Protein 4QN3 (pdb70)

Solvent-accessible surface area: 29370 Å² total; per-residue (Å²): 152,69,14,93,0,105,24,61,10,12,92,1,77,2,5,64,43,76,11,45,4,39,1,0,133,106,0,61,87,84,87,2,6,0,4,30,16,0,0,0,1,1,27,69,177,37,38,61,5,5,1,0,19,15,47,15,14,5,93,58,193,139,8,93,28,9,75,112,72,93,43,84,141,4,0,0,0,3,0,61,48,31,35,24,2,41,101,107,46,15,48,105,27,11,85,2,17,2,0,0,0,2,24,1,6,88,2,31,2,8,0,0,0,56,42,111,66,103,82,0,42,0,13,0,40,25,73,152,180,104,49,34,82,26,143,20,71,39,32,57,35,0,28,4,1,11,0,5,2,2,2,5,86,0,15,4,1,0,5,0,4,0,6,33,50,84,48,128,18,135,9,47,0,6,0,1,60,108,0,96,63,86,67,97,18,68,44,91,55,30,9,91,4,2,13,27,1,0,1,0,0,30,62,30,58,0,2,0,0,0,24,0,15,97,50,4,0,2,3,0,3,0,62,2,65,6,99,46,44,92,9,72,5,58,0,3,2,0,0,4,0,2,0,1,2,9,22,95,58,81,84,117,11,48,26,69,58,19,20,83,51,39,82,53,42,71,1,4,1,2,1,0,2,34,41,76,34,15,1,4,1,1,26,2,38,13,56,169,38,68,8,0,3,10,0,2,29,0,34,58,0,15,101,46,47,85,5,99,69,77,98,122,31,62,2,0,33,73,144,42,72,0,1,16,2,0,0,5,0,57,10,47,57,140,112,32,167,39,5,48,2,5,0,0,0,0,0,22,20,1,53,97,98,12,40,174,83,6,158,12,4,1,4,0,2,0,0,2,19,8,17,88,91,106,54,62,118,35,46,74,34,2,31,12,90,13,94,136,15,96,151,71,13,92,0,104,30,55,8,14,123,0,68,2,5,64,45,76,10,45,4,43,1,0,135,105,0,63,89,81,89,1,6,0,4,32,15,1,0,0,1,1,24,66,178,34,38,58,6,4,1,0,20,15,47,14,14,5,95,57,196,138,8,92,31,9,75,116,74,91,42,83,142,4,0,0,0,2,0,62,49,28,36,26,2,41,102,104,46,17,40,104,31,10,85,2,16,2,0,0,0,4,24,1,7,92,2,30,2,9,0,0,0,53,44,110,61,75,84,0,40,0,13,0,40,25,78,160,172,105,48,34,84,26,142,17,70,38,30,53,31,0,29,4,1,11,0,5,2,2,1,6,91,1,7,5,2,0,5,1,4,0,6,28,49,72,21,124,22,132,8,44,0,4,0,1,60,105,1,91,63,90,76,89,12,67,46,84,56,31,9,102,4,2,10,29,1,0,1,0,0,33,68,30,105,0,2,0,0,0,24,1,14,103,50,3,0,3,3,0,0,0,66,2,58,3,105,53,41,99,6,72,6,55,0,5,2,1,0,15,0,2,1,1,2,9,26,84,62,73,103,116,9,47,25,83,60,18,23,83,54,42,50,51,42,72,0,4,1,2,1,0,2,31,37,76,34,13,1,3,0,1,23,2,41,15,62,156,39,64,9,0,3,11,0,2,30,0,35,57,0,12,104,48,42,98,10,161,59,50,89,128,27,60,1,0,39,69,139,41,71,0,1,16,3,0,0,5,0,57,10,45,57,140,106,31,164,39,6,48,1,5,0,0,0,0,0,20,19,2,53,90,98,12,37,174,78,6,157,13,4,0,5,0,2,0,0,2,18,8,18,92,92,106,56,63,116,32,51,72,33,3,30,12,91,13,92,137,15,98

Sequence (780 aa):
NYLMLNKSLCKVEGWVVVAKDNAIRFGESEQIIVTREPYVSCDPLGCKMYALHQGTTIRNKHSNGTIHDRTAFRGLISTPLGSPPIVSNSDFLCVGWSSTSCHDGIGRMTICVQGNNDNATATVYYDRRLTTTIKTWAGNILRTQESECVCHNGTCVVIMTDGSASSQAYTKVLYFHKGLVIKEEALKGSARHIEECSCYGHNSKVTCVCRDNWQGANRPVIEIDMNAMEHTSQYLCTGVLTDTSRPSDKSIGDCNNPITGSPGAPGVKGFGFLDSGNTWLGRTISPRSRSGFEMLKIPNAGTDPNSRITERQEIVDNNNWSGYSGSFIDYWDESSECYNPCFYVELIRGRPEEAKYVWWTSNSLVALCGSPVPVGSGSFPDGAQIQYFSNYLMLNKSLCKVEGWVVVAKDNAIRFGESEQIIVTREPYVSCDPLGCKMYALHQGTTIRNKHSNGTIHDRTAFRGLISTPLGSPPIVSNSDFLCVGWSSTSCHDGIGRMTICVQGNNDNATATVYYDRRLTTTIKTWAGNILRTQESECVCHNGTCVVIMTDGSASSQAYTKVLYFHKGLVIKEEALKGSARHIEECSCYGHNSKVTCVCRDNWQGANRPVIEIDMNAMEHTSQYLCTGVLTDTSRPSDKSIGDCNNPITGSPGAPGVKGFGFLDSGNTWLGRTISPRSRSGFEMLKIPNAGTDPNSRITERQEIVDNNNWSGYSGSFIDYWDESSECYNPCFYVELIRGRPEEAKYVWWTSNSLVALCGSPVPVGSGSFPDGAQIQYFS

Organism: NCBI:txid352589

CATH classification: 2.120.10.10

InterPro domains:
  IPR001860 Glycoside hydrolase, family 34 [MF_04071] (1-470)
  IPR001860 Glycoside hydrolase, family 34 [PF00064] (71-465)
  IPR036278 Sialidase superfamily [SSF50939] (82-469)

Secondary structure (DSSP, 8-state):
-------PBPP-SEEEEEEE--HHHHTTTS-PEEEEEEEEEEETTEEEEEEEEEEEESSSGGGTTTT-S--TT-EEEEEETTSPP-TTT-EEEEESS-EEEEE-SSSEEEEEEEEETTEEEEEEEETTEEEEEEE-SSSS--B--SS--EEETTEEEEEEEEE-SSS-EEEEEEEEETTEEEEEEE--SS----EEEEEEEETTEEEEEEE--SS-SSPEEEEEETTTTEEEEEE---SS--SSS--PPPSS--SSS------S-------EE--GGG-EEEE-SSSSSSEEEEEEE-TTTTT-TT----EEEEEEEEEEE---EEEE--TT-TTSSSB--EEEEEEEEETTTTTTT-S-EEEEEEEEEEESS------------GGGG-/-------PBPP-SEEEEEEE--HHHHTTTS-PEEEEEEEEEEETTEEEEEEEEEEEESSSGGGTTTT-S--TT-EEEEEETTSPP-GGG-EEEEESSEEEEEE-SS-EEEEEEEEETTEEEEEEEETTEEEEEEE-SSSS--B--SS--EEETTEEEEEEEEE-SSS-EEEEEEEEETTEEEEEEE--SS----EEEEEEEETTEEEEEEE-SSS-SSPEEEEEETTTTEEEEEE---SS--SSS--S--SS--SSS------S-------EE--TTS-EEEE-SSSSSSEEEEEEE-TTTTT-TT----EEEEEEEEEEE---EEEEE-TT-TT-SSBPEEEEEEEEEETTTTTTT-S-EEEEEEEEEEESS------------GGGG-

Structure (mmCIF, N/CA/C/O backbone):
data_4QN3
#
_entry.id   4QN3
#
_cell.length_a   110.524
_cell.length_b   110.524
_cell.length_c   121.418
_cell.angle_alpha   90.00
_cell.angle_beta   90.00
_cell.angle_gamma   90.00
#
_symmetry.space_group_name_H-M   'P 4 21 2'
#
loop_
_entity.id
_entity.type
_entity.pdbx_description
1 polymer Neuraminidase
2 branched beta-D-mannopyranose-(1-4)-2-acetamido-2-deoxy-beta-D-glucopyranose-(1-4)-2-acetamido-2-deoxy-beta-D-glucopyranose
3 branched 2-acetamido-2-deoxy-beta-D-glucopyranose-(1-4)-2-acetamido-2-deoxy-beta-D-glucopyranose
4 non-polymer 'CALCIUM ION'
5 non-polymer 2-acetamido-2-deoxy-beta-D-glucopyranose
6 water water
#
loop_
_atom_site.group_PDB
_atom_site.id
_atom_site.type_symbol
_atom_site.label_atom_id
_atom_site.label_alt_id
_atom_site.label_comp_id
_atom_site.label_asym_id
_atom_site.label_entity_id
_atom_site.label_seq_id
_atom_site.pdbx_PDB_ins_code
_atom_site.Cartn_x
_atom_site.Cartn_y
_atom_site.Cartn_z
_atom_site.occupancy
_atom_site.B_iso_or_equiv
_atom_site.auth_seq_id
_atom_site.auth_comp_id
_atom_site.auth_asym_id
_atom_site.auth_atom_id
_atom_site.pdbx_PDB_model_num
ATOM 1 N N . ASN A 1 1 ? -37.847 -0.576 42.280 1.00 43.12 1 ASN A N 1
ATOM 2 C CA . ASN A 1 1 ? -37.839 -1.649 41.288 1.00 35.20 1 ASN A CA 1
ATOM 3 C C . ASN A 1 1 ? -36.808 -1.442 40.181 1.00 32.35 1 ASN A C 1
ATOM 4 O O . ASN A 1 1 ? -37.021 -1.867 39.044 1.00 29.03 1 ASN A O 1
ATOM 9 N N . TYR A 1 2 ? -35.699 -0.784 40.511 1.00 25.70 2 TYR A N 1
ATOM 10 C CA . TYR A 1 2 ? -34.566 -0.718 39.597 1.00 25.73 2 TYR A CA 1
ATOM 11 C C . TYR A 1 2 ? -34.067 -2.135 39.340 1.00 25.85 2 TYR A C 1
ATOM 12 O O . TYR A 1 2 ? -33.974 -2.949 40.259 1.00 24.20 2 TYR A O 1
ATOM 21 N N . LEU A 1 3 ? -33.769 -2.435 38.083 1.00 25.41 3 LEU A N 1
ATOM 22 C CA . LEU A 1 3 ? -33.211 -3.730 37.727 1.00 21.68 3 LEU A CA 1
ATOM 23 C C . LEU A 1 3 ? -31.831 -3.909 38.350 1.00 22.51 3 LEU A C 1
ATOM 24 O O . LEU A 1 3 ? -30.974 -3.037 38.220 1.00 19.41 3 LEU A O 1
ATOM 29 N N . MET A 1 4 ? -31.633 -5.028 39.044 1.00 20.54 4 MET A N 1
ATOM 30 C CA . MET A 1 4 ? -30.311 -5.401 39.539 1.00 21.08 4 MET A CA 1
ATOM 31 C C . MET A 1 4 ? -29.818 -6.595 38.730 1.00 22.05 4 MET A C 1
ATOM 32 O O . MET A 1 4 ? -30.489 -7.623 38.674 1.00 20.10 4 MET A O 1
ATOM 37 N N . LEU A 1 5 ? -28.661 -6.459 38.090 1.00 20.36 5 LEU A N 1
ATOM 38 C CA . LEU A 1 5 ? -28.068 -7.572 37.347 1.00 22.40 5 LEU A CA 1
ATOM 39 C C . LEU A 1 5 ? -27.488 -8.620 38.289 1.00 24.27 5 LEU A C 1
ATOM 40 O O . LEU A 1 5 ? -26.279 -8.675 38.497 1.00 26.87 5 LEU A O 1
ATOM 45 N N . ASN A 1 6 ? -28.354 -9.459 38.847 1.00 26.84 6 ASN A N 1
ATOM 46 C CA . ASN A 1 6 ? -27.945 -10.408 39.881 1.00 26.03 6 ASN A CA 1
ATOM 47 C C . ASN A 1 6 ? -27.944 -11.861 39.421 1.00 27.06 6 ASN A C 1
ATOM 48 O O . ASN A 1 6 ? -27.909 -12.773 40.248 1.00 24.89 6 ASN A O 1
ATOM 53 N N . LYS A 1 7 ? -27.996 -12.078 38.110 1.00 21.46 7 LYS A N 1
ATOM 54 C CA . LYS A 1 7 ? -28.075 -13.432 37.567 1.00 21.10 7 LYS A CA 1
ATOM 55 C C . LYS A 1 7 ? -26.984 -13.699 36.536 1.00 20.15 7 LYS A C 1
ATOM 56 O O . LYS A 1 7 ? -26.455 -12.772 35.926 1.00 17.28 7 LYS A O 1
ATOM 62 N N . SER A 1 8 ? -26.643 -14.974 36.358 1.00 30.09 8 SER A N 1
ATOM 63 C CA . SER A 1 8 ? -25.718 -15.392 35.303 1.00 29.66 8 SER A CA 1
ATOM 64 C C . SER A 1 8 ? -26.515 -15.820 34.071 1.00 28.76 8 SER A C 1
ATOM 65 O O . SER A 1 8 ? -27.733 -16.001 34.144 1.00 25.83 8 SER A O 1
ATOM 68 N N . LEU A 1 9 ? -25.828 -15.981 32.942 1.00 26.17 9 LEU A N 1
ATOM 69 C CA . LEU A 1 9 ? -26.466 -16.470 31.722 1.00 29.01 9 LEU A CA 1
ATOM 70 C C . LEU A 1 9 ? -26.915 -17.922 31.874 1.00 27.55 9 LEU A C 1
ATOM 71 O O . LEU A 1 9 ? -26.215 -18.731 32.478 1.00 25.91 9 LEU A O 1
ATOM 76 N N . CYS A 1 10 ? -28.077 -18.250 31.318 1.00 25.65 10 CYS A N 1
ATOM 77 C CA . CYS A 1 10 ? -28.515 -19.637 31.250 1.00 28.35 10 CYS A CA 1
ATOM 78 C C . CYS A 1 10 ? -27.575 -20.392 30.325 1.00 30.81 10 CYS A C 1
ATOM 79 O O . CYS A 1 10 ? -26.972 -19.801 29.431 1.00 30.97 10 CYS A O 1
ATOM 82 N N . LYS A 1 11 ? -27.441 -21.695 30.538 1.00 31.16 11 LYS A N 1
ATOM 83 C CA . LYS A 1 11 ? -26.698 -22.527 29.605 1.00 30.45 11 LYS A CA 1
ATOM 84 C C . LYS A 1 11 ? -27.496 -22.641 28.313 1.00 29.09 11 LYS A C 1
ATOM 85 O O . LYS A 1 11 ? -28.721 -22.741 28.347 1.00 28.03 11 LYS A O 1
ATOM 91 N N . VAL A 1 12 ? -26.811 -22.607 27.175 1.00 24.14 12 VAL A N 1
ATOM 92 C CA . VAL A 1 12 ? -27.490 -22.679 25.883 1.00 22.16 12 VAL A CA 1
ATOM 93 C C . VAL A 1 12 ? -26.923 -23.810 25.024 1.00 22.74 12 VAL A C 1
ATOM 94 O O . VAL A 1 12 ? -25.720 -23.863 24.768 1.00 23.50 12 VAL A O 1
ATOM 98 N N . GLU A 1 13 ? -27.796 -24.705 24.575 1.00 28.21 13 GLU A N 1
ATOM 99 C CA . GLU A 1 13 ? -27.390 -25.815 23.721 1.00 35.55 13 GLU A CA 1
ATOM 100 C C . GLU A 1 13 ? -27.895 -25.616 22.297 1.00 31.03 13 GLU A C 1
ATOM 101 O O . GLU A 1 13 ? -27.394 -26.229 21.353 1.00 34.70 13 GLU A O 1
ATOM 107 N N . GLY A 1 14 ? -28.898 -24.756 22.156 1.00 25.04 14 GLY A N 1
ATOM 108 C CA . GLY A 1 14 ? -29.513 -24.496 20.872 1.00 22.60 14 GLY A CA 1
ATOM 109 C C . GLY A 1 14 ? -30.387 -23.264 20.948 1.00 26.69 14 GLY A C 1
ATOM 110 O O . GLY A 1 14 ? -30.537 -22.658 22.012 1.00 22.03 14 GLY A O 1
ATOM 111 N N . TRP A 1 15 ? -30.972 -22.896 19.814 1.00 23.27 15 TRP A N 1
ATOM 112 C CA . TRP A 1 15 ? -31.749 -21.668 19.729 1.00 19.21 15 TRP A CA 1
ATOM 113 C C . TRP A 1 15 ? -33.092 -21.922 19.050 1.00 22.80 15 TRP A C 1
ATOM 114 O O . TRP A 1 15 ? -33.164 -22.644 18.055 1.00 21.25 15 TRP A O 1
ATOM 125 N N . VAL A 1 16 ? -34.154 -21.344 19.607 1.00 18.51 16 VAL A N 1
ATOM 126 C CA . VAL A 1 16 ? -35.483 -21.423 19.011 1.00 20.74 16 VAL A CA 1
ATOM 127 C C . VAL A 1 16 ? -35.997 -20.028 18.654 1.00 22.63 16 VAL A C 1
ATOM 128 O O . VAL A 1 16 ? -35.667 -19.042 19.316 1.00 21.03 16 VAL A O 1
ATOM 132 N N . VAL A 1 17 ? -36.804 -19.954 17.601 1.00 21.40 17 VAL A N 1
ATOM 133 C CA . VAL A 1 17 ? -37.387 -18.691 17.152 1.00 19.94 17 VAL A CA 1
ATOM 134 C C . VAL A 1 17 ? -38.578 -18.308 18.021 1.00 18.48 17 VAL A C 1
ATOM 135 O O . VAL A 1 17 ? -39.503 -19.104 18.210 1.00 19.86 17 VAL A O 1
ATOM 139 N N . VAL A 1 18 ? -38.551 -17.098 18.567 1.00 17.58 18 VAL A N 1
ATOM 140 C CA . VAL A 1 18 ? -39.633 -16.638 19.430 1.00 15.77 18 VAL A CA 1
ATOM 141 C C . VAL A 1 18 ? -40.503 -15.601 18.732 1.00 17.71 18 VAL A C 1
ATOM 142 O O . VAL A 1 18 ? -41.620 -15.319 19.175 1.00 18.53 18 VAL A O 1
ATOM 146 N N . ALA A 1 19 ? -39.991 -15.044 17.637 1.00 16.76 19 ALA A N 1
ATOM 147 C CA . ALA A 1 19 ? -40.706 -14.011 16.886 1.00 19.20 19 ALA A CA 1
ATOM 148 C C . ALA A 1 19 ? -40.160 -13.871 15.471 1.00 18.42 19 ALA A C 1
ATOM 149 O O . ALA A 1 19 ? -38.962 -14.029 15.239 1.00 17.58 19 ALA A O 1
ATOM 151 N N . LYS A 1 20 ? -41.047 -13.561 14.531 1.00 16.50 20 LYS A N 1
ATOM 152 C CA . LYS A 1 20 ? -40.663 -13.350 13.139 1.00 19.65 20 LYS A CA 1
ATOM 153 C C . LYS A 1 20 ? -41.753 -12.515 12.494 1.00 20.17 20 LYS A C 1
ATOM 154 O O . LYS A 1 20 ? -42.892 -12.962 12.374 1.00 20.57 20 LYS A O 1
ATOM 160 N N . ASP A 1 21 ? -41.423 -11.295 12.089 1.00 20.96 21 ASP A N 1
ATOM 161 C CA . ASP A 1 21 ? -42.476 -10.362 11.728 1.00 21.45 21 ASP A CA 1
ATOM 162 C C . ASP A 1 21 ? -42.955 -10.494 10.291 1.00 22.23 21 ASP A C 1
ATOM 163 O O . ASP A 1 21 ? -44.029 -9.995 9.955 1.00 22.10 21 ASP A O 1
ATOM 168 N N . ASN A 1 22 ? -42.170 -11.171 9.454 1.00 18.81 22 ASN A N 1
ATOM 169 C CA . ASN A 1 22 ? -42.532 -11.373 8.052 1.00 19.50 22 ASN A CA 1
ATOM 170 C C . ASN A 1 22 ? -42.910 -10.057 7.378 1.00 20.34 22 ASN A C 1
ATOM 171 O O . ASN A 1 22 ? -43.828 -10.003 6.558 1.00 19.89 22 ASN A O 1
ATOM 176 N N . ALA A 1 23 ? -42.208 -8.995 7.755 1.00 18.13 23 ALA A N 1
ATOM 177 C CA . ALA A 1 23 ? -42.581 -7.635 7.370 1.00 22.22 23 ALA A CA 1
ATOM 178 C C . ALA A 1 23 ? -42.589 -7.381 5.864 1.00 18.54 23 ALA A C 1
ATOM 179 O O . ALA A 1 23 ? -43.454 -6.665 5.361 1.00 18.84 23 ALA A O 1
ATOM 181 N N . ILE A 1 24 ? -41.619 -7.942 5.147 1.00 18.55 24 ILE A N 1
ATOM 182 C CA . ILE A 1 24 ? -41.539 -7.715 3.707 1.00 18.75 24 ILE A CA 1
ATOM 183 C C . ILE A 1 24 ? -42.665 -8.443 2.965 1.00 17.54 24 ILE A C 1
ATOM 184 O O . ILE A 1 24 ? -43.254 -7.902 2.025 1.00 16.88 24 ILE A O 1
ATOM 189 N N . ARG A 1 25 ? -42.961 -9.665 3.398 1.00 16.00 25 ARG A N 1
ATOM 190 C CA . ARG A 1 25 ? -44.069 -10.436 2.833 1.00 18.99 25 ARG A CA 1
ATOM 191 C C . ARG A 1 25 ? -45.390 -9.674 2.985 1.00 18.66 25 ARG A C 1
ATOM 192 O O . ARG A 1 25 ? -46.087 -9.429 1.993 1.00 15.66 25 ARG A O 1
ATOM 200 N N . PHE A 1 26 ? -45.719 -9.289 4.221 1.00 18.93 26 PHE A N 1
ATOM 201 C CA . PHE A 1 26 ? -46.905 -8.477 4.491 1.00 18.13 26 PHE A CA 1
ATOM 202 C C . PHE A 1 26 ? -46.841 -7.170 3.707 1.00 17.18 26 PHE A C 1
ATOM 203 O O . PHE A 1 26 ? -47.859 -6.674 3.217 1.00 17.83 26 PHE A O 1
ATOM 211 N N . GLY A 1 27 ? -45.633 -6.625 3.588 1.00 17.81 27 GLY A N 1
ATOM 212 C CA . GLY A 1 27 ? -45.415 -5.341 2.947 1.00 17.47 27 GLY A CA 1
ATOM 213 C C . GLY A 1 27 ? -45.641 -5.312 1.449 1.00 18.26 27 GLY A C 1
ATOM 214 O O . GLY A 1 27 ? -45.486 -4.266 0.820 1.00 20.03 27 GLY A O 1
ATOM 215 N N . GLU A 1 28 ? -45.998 -6.452 0.863 1.00 21.69 28 GLU A N 1
ATOM 216 C CA . GLU A 1 28 ? -46.3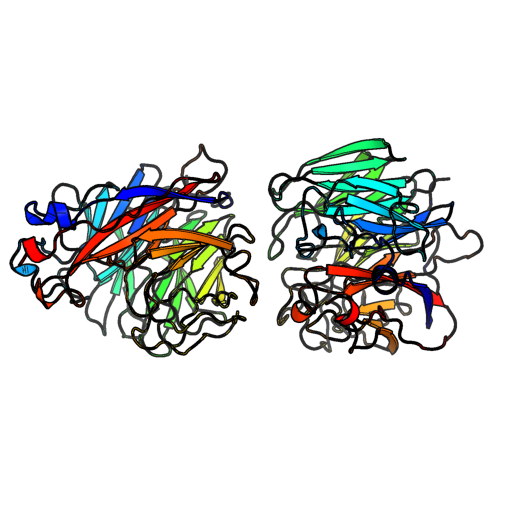15 -6.490 -0.561 1.00 21.29 28 GLU A CA 1
ATOM 217 C C . GLU A 1 28 ? -47.626 -5.744 -0.812 1.00 22.68 28 GLU A C 1
ATOM 218 O O . GLU A 1 28 ? -47.854 -5.233 -1.914 1.00 22.14 28 GLU A O 1
ATOM 224 N N . SER A 1 29 ? -48.477 -5.673 0.214 1.00 18.68 29 SER A N 1
ATOM 225 C CA . SER A 1 29 ? -49.786 -5.028 0.088 1.00 20.54 29 SER A CA 1
ATOM 226 C C . SER A 1 29 ? -50.187 -4.173 1.298 1.00 19.93 29 SER A C 1
ATOM 227 O O . SER A 1 29 ? -50.757 -3.096 1.135 1.00 21.37 29 SER A O 1
ATOM 230 N N . GLU A 1 30 ? -49.914 -4.655 2.505 1.00 21.34 30 GLU A N 1
ATOM 231 C CA . GLU A 1 30 ? -50.237 -3.895 3.709 1.00 23.79 30 GLU A CA 1
ATOM 232 C C . GLU A 1 30 ? -49.228 -2.754 3.877 1.00 25.61 30 GLU A C 1
ATOM 233 O O . GLU A 1 30 ? -48.137 -2.793 3.308 1.00 22.83 30 GLU A O 1
ATOM 239 N N . GLN A 1 31 ? -49.600 -1.726 4.633 1.00 20.86 31 GLN A N 1
ATOM 240 C CA . GLN A 1 31 ? -48.757 -0.543 4.749 1.00 20.95 31 GLN A CA 1
ATOM 241 C C . GLN A 1 31 ? -47.637 -0.701 5.781 1.00 21.25 31 GLN A C 1
ATOM 242 O O . GLN A 1 31 ? -47.625 -0.019 6.805 1.00 19.92 31 GLN A O 1
ATOM 248 N N . ILE A 1 32 ? -46.701 -1.597 5.523 1.00 20.61 32 ILE A N 1
ATOM 249 C CA . ILE A 1 32 ? -45.542 -1.846 6.362 1.00 17.57 32 ILE A CA 1
ATOM 250 C C . ILE A 1 32 ? -44.511 -0.706 6.268 1.00 19.22 32 ILE A C 1
ATOM 251 O O . ILE A 1 32 ? -44.123 -0.331 5.218 1.00 19.32 32 ILE A O 1
ATOM 256 N N . ILE A 1 33 ? -44.102 -0.168 7.390 1.00 19.39 33 ILE A N 1
ATOM 257 C CA . ILE A 1 33 ? -43.132 0.919 7.459 1.00 21.18 33 ILE A CA 1
ATOM 258 C C . ILE A 1 33 ? -41.731 0.457 7.052 1.00 20.31 33 ILE A C 1
ATOM 259 O O . ILE A 1 33 ? -41.253 -0.574 7.528 1.00 18.37 33 ILE A O 1
ATOM 264 N N . VAL A 1 34 ? -41.091 1.207 6.157 1.00 15.95 34 VAL A N 1
ATOM 265 C CA . VAL A 1 34 ? -39.719 0.912 5.742 1.00 16.58 34 VAL A CA 1
ATOM 266 C C . VAL A 1 34 ? -38.763 1.146 6.910 1.00 20.86 34 VAL A C 1
ATOM 267 O O . VAL A 1 34 ? -38.763 2.224 7.506 1.00 18.28 34 VAL A O 1
ATOM 271 N N . THR A 1 35 ? -37.966 0.135 7.246 1.00 17.35 35 THR A N 1
ATOM 272 C CA . THR A 1 35 ? -37.076 0.215 8.398 1.00 21.40 35 THR A CA 1
ATOM 273 C C . THR A 1 35 ? -35.688 -0.309 8.054 1.00 21.21 35 THR A C 1
ATOM 274 O O . THR A 1 35 ? -35.480 -0.901 6.994 1.00 22.14 35 THR A O 1
ATOM 278 N N . ARG A 1 36 ? -34.738 -0.047 8.946 1.00 19.60 36 ARG A N 1
ATOM 279 C CA . ARG A 1 36 ? -33.467 -0.763 8.994 1.00 19.25 36 ARG A CA 1
ATOM 280 C C . ARG A 1 36 ? -32.882 -0.546 10.382 1.00 22.45 36 ARG A C 1
ATOM 281 O O . ARG A 1 36 ? -33.438 0.207 11.184 1.00 21.20 36 ARG A O 1
ATOM 289 N N . GLU A 1 37 ? -31.773 -1.219 10.669 1.00 22.05 37 GLU A N 1
ATOM 290 C CA . GLU A 1 37 ? -31.145 -1.169 11.991 1.00 20.12 37 GLU A CA 1
ATOM 291 C C . GLU A 1 37 ? -32.123 -1.476 13.131 1.00 20.46 37 GLU A C 1
ATOM 292 O O . GLU A 1 37 ? -32.287 -0.665 14.049 1.00 20.55 37 GLU A O 1
ATOM 298 N N . PRO A 1 38 ? -32.771 -2.653 13.085 1.00 18.04 38 PRO A N 1
ATOM 299 C CA . PRO A 1 38 ? -33.743 -3.002 14.118 1.00 14.61 38 PRO A CA 1
ATOM 300 C C . PRO A 1 38 ? -33.079 -3.647 15.316 1.00 17.97 38 PRO A C 1
ATOM 301 O O . PRO A 1 38 ? -31.925 -4.063 15.246 1.00 18.39 38 PRO A O 1
ATOM 305 N N . TYR A 1 39 ? -33.814 -3.718 16.415 1.00 18.76 39 TYR A N 1
ATOM 306 C CA . TYR A 1 39 ? -33.381 -4.475 17.577 1.00 21.19 39 TYR A CA 1
ATOM 307 C C . TYR A 1 39 ? -34.586 -4.808 18.439 1.00 18.00 39 TYR A C 1
ATOM 308 O O . TYR A 1 39 ? -35.724 -4.521 18.065 1.00 19.71 39 TYR A O 1
ATOM 317 N N . VAL A 1 40 ? -34.333 -5.455 19.569 1.00 17.89 40 VAL A N 1
ATOM 318 C CA . VAL A 1 40 ? -35.387 -5.860 20.491 1.00 18.49 40 VAL A CA 1
ATOM 319 C C . VAL A 1 40 ? -34.993 -5.409 21.889 1.00 19.40 40 VAL A C 1
ATOM 320 O O . VAL A 1 40 ? -33.831 -5.529 22.281 1.00 19.30 40 VAL A O 1
ATOM 324 N N . SER A 1 41 ? -35.953 -4.866 22.631 1.00 19.99 41 SER A N 1
ATOM 325 C CA . SER A 1 41 ? -35.716 -4.473 24.014 1.00 21.12 41 SER A CA 1
ATOM 326 C C . SER A 1 41 ? -36.931 -4.812 24.871 1.00 24.60 41 SER A C 1
ATOM 327 O O . SER A 1 41 ? -38.069 -4.601 24.456 1.00 21.53 41 SER A O 1
ATOM 330 N N . CYS A 1 42 ? -36.681 -5.343 26.066 1.00 21.95 42 CYS A N 1
ATOM 331 C CA . CYS A 1 42 ? -37.749 -5.742 26.976 1.00 23.02 42 CYS A CA 1
ATOM 332 C C . CYS A 1 42 ? -37.863 -4.819 28.184 1.00 22.50 42 CYS A C 1
ATOM 333 O O . CYS A 1 42 ? -36.992 -3.988 28.436 1.00 19.24 42 CYS A O 1
ATOM 336 N N . ASP A 1 43 ? -38.945 -4.993 28.937 1.00 26.12 43 ASP A N 1
ATOM 337 C CA . ASP A 1 43 ? -39.153 -4.279 30.191 1.00 26.09 43 ASP A CA 1
ATOM 338 C C . ASP A 1 43 ? -40.171 -5.086 31.016 1.00 26.92 43 ASP A C 1
ATOM 339 O O . ASP A 1 43 ? -40.629 -6.134 30.553 1.00 25.93 43 ASP A O 1
ATOM 344 N N . PRO A 1 44 ? -40.507 -4.640 32.243 1.00 22.96 44 PRO A N 1
ATOM 345 C CA . PRO A 1 44 ? -41.418 -5.468 33.048 1.00 25.30 44 PRO A CA 1
ATOM 346 C C . PRO A 1 44 ? -42.749 -5.852 32.378 1.00 24.98 44 PRO A C 1
ATOM 347 O O . PRO A 1 44 ? -43.360 -6.836 32.784 1.00 29.30 44 PRO A O 1
ATOM 351 N N . LEU A 1 45 ? -43.177 -5.110 31.363 1.00 32.66 45 LEU A N 1
ATOM 352 C CA . LEU A 1 45 ? -44.501 -5.317 30.775 1.00 37.47 45 LEU A CA 1
ATOM 353 C C . LEU A 1 45 ? -44.496 -6.092 29.452 1.00 38.70 45 LEU A C 1
ATOM 354 O O . LEU A 1 45 ? -45.555 -6.347 28.870 1.00 44.05 45 LEU A O 1
ATOM 359 N N . GLY A 1 46 ? -43.313 -6.468 28.978 1.00 29.08 46 GLY A N 1
ATOM 360 C CA . GLY A 1 46 ? -43.213 -7.206 27.730 1.00 25.07 46 GLY A CA 1
ATOM 361 C C . GLY A 1 46 ? -42.006 -6.819 26.903 1.00 25.92 46 GLY A C 1
ATOM 362 O O . GLY A 1 46 ? -41.131 -6.092 27.371 1.00 25.93 46 GLY A O 1
ATOM 363 N N . CYS A 1 47 ? -41.957 -7.315 25.670 1.00 24.36 47 CYS A N 1
ATOM 364 C CA . CYS A 1 47 ? -40.843 -7.042 24.772 1.00 23.06 47 CYS A CA 1
ATOM 365 C C . CYS A 1 47 ? -41.350 -6.377 23.505 1.00 22.74 47 CYS A C 1
ATOM 366 O O . CYS A 1 47 ? -42.456 -6.664 23.051 1.00 23.22 47 CYS A O 1
ATOM 369 N N . LYS A 1 48 ? -40.554 -5.478 22.937 1.00 17.80 48 LYS A N 1
ATOM 370 C CA . LYS A 1 48 ? -40.956 -4.806 21.708 1.00 22.85 48 LYS A CA 1
ATOM 371 C C . LYS A 1 48 ? -39.809 -4.775 20.702 1.00 21.65 48 LYS A C 1
ATOM 372 O O . LYS A 1 48 ? -38.636 -4.775 21.076 1.00 19.28 48 LYS A O 1
ATOM 378 N N . MET A 1 49 ? -40.151 -4.763 19.421 1.00 23.11 49 MET A N 1
ATOM 379 C CA . MET A 1 49 ? -39.150 -4.562 18.388 1.00 20.97 49 MET A CA 1
ATOM 380 C C . MET A 1 49 ? -38.924 -3.069 18.202 1.00 22.65 49 MET A C 1
ATOM 381 O O . MET A 1 49 ? -39.868 -2.286 18.239 1.00 21.58 49 MET A O 1
ATOM 386 N N . TYR A 1 50 ? -37.665 -2.683 18.024 1.00 17.51 50 TYR A N 1
ATOM 387 C CA . TYR A 1 50 ? -37.304 -1.296 17.789 1.00 20.13 50 TYR A CA 1
ATOM 388 C C . TYR A 1 50 ? -36.641 -1.224 16.431 1.00 20.26 50 TYR A C 1
ATOM 389 O O . TYR A 1 50 ? -36.000 -2.185 16.007 1.00 19.83 50 TYR A O 1
ATOM 398 N N . ALA A 1 51 ? -36.813 -0.106 15.733 1.00 20.31 51 ALA A N 1
ATOM 399 C CA . ALA A 1 51 ? -36.210 0.049 14.412 1.00 21.28 51 ALA A CA 1
ATOM 400 C C . ALA A 1 51 ? -36.199 1.502 13.976 1.00 19.71 51 ALA A C 1
ATOM 401 O O . ALA A 1 51 ? -37.020 2.305 14.421 1.00 18.02 51 ALA A O 1
ATOM 403 N N . LEU A 1 52 ? -35.258 1.838 13.102 1.00 15.14 52 LEU A N 1
ATOM 404 C CA . LEU A 1 52 ? -35.213 3.167 12.517 1.00 19.16 52 LEU A CA 1
ATOM 405 C C . LEU A 1 52 ? -36.027 3.181 11.237 1.00 17.77 52 LEU A C 1
ATOM 406 O O . LEU A 1 52 ? -35.665 2.536 10.255 1.00 18.06 52 LEU A O 1
ATOM 411 N N . HIS A 1 53 ? -37.137 3.909 11.260 1.00 21.68 53 HIS A N 1
ATOM 412 C CA . HIS A 1 53 ? -37.991 4.012 10.089 1.00 19.04 53 HIS A CA 1
ATOM 413 C C . HIS A 1 53 ? -37.412 5.003 9.079 1.00 21.88 53 HIS A C 1
ATOM 414 O O . HIS A 1 53 ? -36.482 5.747 9.406 1.00 23.40 53 HIS A O 1
ATOM 421 N N . GLN A 1 54 ? -37.954 5.007 7.859 1.00 17.74 54 GLN A N 1
ATOM 422 C CA . GLN A 1 54 ? -37.466 5.890 6.800 1.00 18.17 54 GLN A CA 1
ATOM 423 C C . GLN A 1 54 ? -38.518 6.921 6.396 1.00 20.53 54 GLN A C 1
ATOM 424 O O . GLN A 1 54 ? -38.393 7.573 5.358 1.00 20.72 54 GLN A O 1
ATOM 430 N N . GLY A 1 55 ? -39.558 7.062 7.214 1.00 21.43 55 GLY A N 1
ATOM 431 C CA . GLY A 1 55 ? -40.596 8.050 6.974 1.00 19.02 55 GLY A CA 1
ATOM 432 C C . GLY A 1 55 ? -41.449 7.722 5.770 1.00 19.54 55 GLY A C 1
ATOM 433 O O . GLY A 1 55 ? -41.922 8.616 5.064 1.00 20.38 55 GLY A O 1
ATOM 434 N N . THR A 1 56 ? -41.653 6.429 5.539 1.00 20.81 56 THR A N 1
ATOM 435 C CA . THR A 1 56 ? -42.432 5.955 4.398 1.00 17.56 56 THR A CA 1
ATOM 436 C C . THR A 1 56 ? -42.750 4.472 4.591 1.00 17.13 56 THR A C 1
ATOM 437 O O . THR A 1 56 ? -42.155 3.808 5.446 1.00 17.59 56 THR A O 1
ATOM 441 N N . THR A 1 57 ? -43.702 3.960 3.817 1.00 16.74 57 THR A N 1
ATOM 442 C CA . THR A 1 57 ? -43.945 2.520 3.753 1.00 18.87 57 THR A CA 1
ATOM 443 C C . THR A 1 57 ? -43.335 1.967 2.457 1.00 15.85 57 THR A C 1
ATOM 444 O O . THR A 1 57 ? -42.815 2.727 1.647 1.00 17.09 57 THR A O 1
ATOM 448 N N . ILE A 1 58 ? -43.374 0.649 2.276 1.00 17.75 58 ILE A N 1
ATOM 449 C CA . ILE A 1 58 ? -42.733 0.008 1.121 1.00 18.30 58 ILE A CA 1
ATOM 450 C C . ILE A 1 58 ? -43.499 0.269 -0.174 1.00 18.51 58 ILE A C 1
ATOM 451 O O . ILE A 1 58 ? -42.917 0.683 -1.177 1.00 19.02 58 ILE A O 1
ATOM 456 N N . ARG A 1 59 ? -44.796 0.049 -0.171 1.00 25.55 59 ARG A N 1
ATOM 457 C CA . ARG A 1 59 ? -45.646 0.334 -1.335 1.00 24.17 59 ARG A CA 1
ATOM 458 C C . ARG A 1 59 ? -46.040 1.782 -1.355 1.00 28.57 59 ARG A C 1
ATOM 459 O O . ARG A 1 59 ? -47.168 2.131 -1.237 1.00 28.99 59 ARG A O 1
ATOM 467 N N . ASN A 1 60 ? -45.040 2.600 -1.518 1.00 22.07 60 ASN A N 1
ATOM 468 C CA . ASN A 1 60 ? -45.163 4.047 -1.418 1.00 21.26 60 ASN A CA 1
ATOM 469 C C . ASN A 1 60 ? -44.039 4.586 -2.284 1.00 19.64 60 ASN A C 1
ATOM 470 O O . ASN A 1 60 ? -42.928 4.061 -2.247 1.00 19.56 60 ASN A O 1
ATOM 475 N N . LYS A 1 61 ? -44.311 5.616 -3.079 1.00 19.46 61 LYS A N 1
ATOM 476 C CA . LYS A 1 61 ? -43.301 6.109 -4.015 1.00 19.63 61 LYS A CA 1
ATOM 477 C C . LYS A 1 61 ? -42.082 6.668 -3.273 1.00 22.09 61 LYS A C 1
ATOM 478 O O . LYS A 1 61 ? -40.994 6.752 -3.844 1.00 18.79 61 LYS A O 1
ATOM 484 N N . HIS A 1 62 ? -42.257 7.027 -1.999 1.00 17.87 62 HIS A N 1
ATOM 485 C CA . HIS A 1 62 ? -41.150 7.551 -1.202 1.00 18.30 62 HIS A CA 1
ATOM 486 C C . HIS A 1 62 ? -40.203 6.449 -0.724 1.00 16.54 62 HIS A C 1
ATOM 487 O O . HIS A 1 62 ? -39.171 6.736 -0.114 1.00 18.39 62 HIS A O 1
ATOM 494 N N . SER A 1 63 ? -40.540 5.189 -0.986 1.00 15.94 63 SER A N 1
ATOM 495 C CA . SER A 1 63 ? -39.625 4.104 -0.641 1.00 17.09 63 SER A CA 1
ATOM 496 C C . SER A 1 63 ? -38.387 4.117 -1.544 1.00 18.25 63 SER A C 1
ATOM 497 O O . SER A 1 63 ? -37.350 3.541 -1.201 1.00 18.95 63 SER A O 1
ATOM 500 N N . ASN A 1 64 ? -38.509 4.783 -2.691 1.00 20.64 64 ASN A N 1
ATOM 501 C CA . ASN A 1 64 ? -37.401 4.974 -3.624 1.00 20.04 64 ASN A CA 1
ATOM 502 C C . ASN A 1 64 ? -36.316 5.837 -2.989 1.00 20.58 64 ASN A C 1
ATOM 503 O O . ASN A 1 64 ? -36.564 6.993 -2.648 1.00 20.41 64 ASN A O 1
ATOM 508 N N . GLY A 1 65 ? -35.123 5.273 -2.817 1.00 22.18 65 GLY A N 1
ATOM 509 C CA . GLY A 1 65 ? -34.018 6.002 -2.215 1.00 22.93 65 GLY A CA 1
ATOM 510 C C . GLY A 1 65 ? -33.742 5.650 -0.760 1.00 26.16 65 GLY A C 1
ATOM 511 O O . GLY A 1 65 ? -32.897 6.270 -0.110 1.00 23.81 65 GLY A O 1
ATOM 512 N N . THR A 1 66 ? -34.439 4.645 -0.239 1.00 22.11 66 THR A N 1
ATOM 513 C CA . THR A 1 66 ? -34.300 4.307 1.174 1.00 22.13 66 THR A CA 1
ATOM 514 C C . THR A 1 66 ? -33.029 3.509 1.489 1.00 25.50 66 THR A C 1
ATOM 515 O O . THR A 1 66 ? -32.848 3.051 2.623 1.00 21.51 66 THR A O 1
ATOM 519 N N . ILE A 1 67 ? -32.136 3.367 0.505 1.00 20.86 67 ILE A N 1
ATOM 520 C CA . ILE A 1 67 ? -30.798 2.838 0.779 1.00 21.22 67 ILE A CA 1
ATOM 521 C C . ILE A 1 67 ? -30.011 3.821 1.634 1.00 22.07 67 ILE A C 1
ATOM 522 O O . ILE A 1 67 ? -29.098 3.434 2.363 1.00 26.65 67 ILE A O 1
ATOM 527 N N . HIS A 1 68 ? -30.393 5.093 1.560 1.00 25.44 68 HIS A N 1
ATOM 528 C CA . HIS A 1 68 ? -29.729 6.141 2.322 1.00 27.73 68 HIS A CA 1
ATOM 529 C C . HIS A 1 68 ? -29.886 5.935 3.825 1.00 25.74 68 HIS A C 1
ATOM 530 O O . HIS A 1 68 ? -30.942 5.522 4.300 1.00 24.03 68 HIS A O 1
ATOM 537 N N . ASP A 1 69 ? -28.820 6.224 4.566 1.00 24.65 69 ASP A N 1
ATOM 538 C CA . ASP A 1 69 ? -28.751 5.889 5.981 1.00 23.87 69 ASP A CA 1
ATOM 539 C C . ASP A 1 69 ? -29.227 7.025 6.875 1.00 21.00 69 ASP A C 1
ATOM 540 O O . ASP A 1 69 ? -29.753 6.786 7.965 1.00 23.13 69 ASP A O 1
ATOM 545 N N . ARG A 1 70 ? -29.031 8.257 6.417 1.00 23.03 70 ARG A N 1
ATOM 546 C CA . ARG A 1 70 ? -29.308 9.432 7.236 1.00 22.97 70 ARG A CA 1
ATOM 547 C C . ARG A 1 70 ? -30.134 10.475 6.485 1.00 27.87 70 ARG A C 1
ATOM 548 O O . ARG A 1 70 ? -29.650 11.111 5.548 1.00 29.74 70 ARG A O 1
ATOM 556 N N . THR A 1 71 ? -31.392 10.628 6.892 1.00 24.10 71 THR A N 1
ATOM 557 C CA . THR A 1 71 ? -32.264 11.669 6.356 1.00 24.55 71 THR A CA 1
ATOM 558 C C . THR A 1 71 ? -33.003 12.327 7.517 1.00 24.95 71 THR A C 1
ATOM 559 O O . THR A 1 71 ? -32.949 11.846 8.652 1.00 21.27 71 THR A O 1
ATOM 563 N N . ALA A 1 72 ? -33.698 13.425 7.238 1.00 23.99 72 ALA A N 1
ATOM 564 C CA . ALA A 1 72 ? -34.457 14.115 8.277 1.00 27.33 72 ALA A CA 1
ATOM 565 C C . ALA A 1 72 ? -35.788 13.417 8.528 1.00 28.22 72 ALA A C 1
ATOM 566 O O . ALA A 1 72 ? -36.560 13.830 9.396 1.00 27.78 72 ALA A O 1
ATOM 568 N N . PHE A 1 73 ? -36.041 12.349 7.774 1.00 23.05 73 PHE A N 1
ATOM 569 C CA . PHE A 1 73 ? -37.331 11.676 7.795 1.00 21.75 73 PHE A CA 1
ATOM 570 C C . PHE A 1 73 ? -37.227 10.318 8.469 1.00 22.20 73 PHE A C 1
ATOM 571 O O . PHE A 1 73 ? -38.131 9.485 8.368 1.00 22.61 73 PHE A O 1
ATOM 579 N N . ARG A 1 74 ? -36.118 10.101 9.167 1.00 18.62 74 ARG A N 1
ATOM 580 C CA . ARG A 1 74 ? -35.937 8.872 9.924 1.00 20.52 74 ARG A CA 1
ATOM 581 C C . ARG A 1 74 ? -36.242 9.119 11.399 1.00 19.95 74 ARG A C 1
ATOM 582 O O . ARG A 1 74 ? -36.263 10.264 11.869 1.00 19.46 74 ARG A O 1
ATOM 590 N N . GLY A 1 75 ? -36.490 8.038 12.124 1.00 17.41 75 GLY A N 1
ATOM 591 C CA . GLY A 1 75 ? -36.804 8.122 13.535 1.00 19.21 75 GLY A CA 1
ATOM 592 C C . GLY A 1 75 ? -36.869 6.722 14.101 1.00 21.85 75 GLY A C 1
ATOM 593 O O . GLY A 1 75 ? -36.743 5.742 13.363 1.00 21.18 75 GLY A O 1
ATOM 594 N N . LEU A 1 76 ? -37.063 6.623 15.410 1.00 16.22 76 LEU A N 1
ATOM 595 C CA . LEU A 1 76 ? -37.163 5.332 16.072 1.00 17.93 76 LEU A CA 1
ATOM 596 C C . LEU A 1 76 ? -38.625 4.975 16.300 1.00 17.79 76 LEU A C 1
ATOM 597 O O . LEU A 1 76 ? -39.394 5.801 16.787 1.00 15.42 76 LEU A O 1
ATOM 602 N N . ILE A 1 77 ? -39.017 3.757 15.927 1.00 16.90 77 ILE A N 1
ATOM 603 C CA . ILE A 1 77 ? -40.334 3.244 16.295 1.00 17.75 77 ILE A CA 1
ATOM 604 C C . ILE A 1 77 ? -40.178 1.987 17.132 1.00 21.64 77 ILE A C 1
ATOM 605 O O . ILE A 1 77 ? -39.200 1.256 16.982 1.00 21.65 77 ILE A O 1
ATOM 610 N N . SER A 1 78 ? -41.120 1.758 18.042 1.00 19.43 78 SER A N 1
ATOM 611 C CA . SER A 1 78 ? -41.227 0.472 18.711 1.00 21.05 78 SER A CA 1
ATOM 612 C C . SER A 1 78 ? -42.579 -0.129 18.359 1.00 17.95 78 SER A C 1
ATOM 613 O O . SER A 1 78 ? -43.572 0.588 18.244 1.00 15.53 78 SER A O 1
ATOM 616 N N . THR A 1 79 ? -42.603 -1.439 18.141 1.00 22.78 79 THR A N 1
ATOM 617 C CA . THR A 1 79 ? -43.836 -2.143 17.819 1.00 25.36 79 THR A CA 1
ATOM 618 C C . THR A 1 79 ? -43.841 -3.453 18.605 1.00 24.03 79 THR A C 1
ATOM 619 O O . THR A 1 79 ? -42.777 -3.946 18.986 1.00 23.44 79 THR A O 1
ATOM 623 N N . PRO A 1 80 ? -45.033 -4.013 18.882 1.00 24.16 80 PRO A N 1
ATOM 624 C CA . PRO A 1 80 ? -45.076 -5.264 19.649 1.00 25.63 80 PRO A CA 1
ATOM 625 C C . PRO A 1 80 ? -44.241 -6.357 18.982 1.00 25.19 80 PRO A C 1
ATOM 626 O O . PRO A 1 80 ? -44.336 -6.547 17.773 1.00 24.21 80 PRO A O 1
ATOM 630 N N . LEU A 1 81 ? -43.420 -7.050 19.765 1.00 20.79 81 LEU A N 1
ATOM 631 C CA . LEU A 1 81 ? -42.529 -8.070 19.221 1.00 20.64 81 LEU A CA 1
ATOM 632 C C . LEU A 1 81 ? -43.307 -9.169 18.502 1.00 19.94 81 LEU A C 1
ATOM 633 O O . LEU A 1 81 ? -44.264 -9.714 19.045 1.00 19.73 81 LEU A O 1
ATOM 638 N N . GLY A 1 82 ? -42.895 -9.484 17.276 1.00 24.70 82 GLY A N 1
ATOM 639 C CA . GLY A 1 82 ? -43.566 -10.503 16.489 1.00 22.30 82 GLY A CA 1
ATOM 640 C C . GLY A 1 82 ? -44.438 -9.910 15.399 1.00 24.27 82 GLY A C 1
ATOM 641 O O . GLY A 1 82 ? -44.697 -10.556 14.383 1.00 21.68 82 GLY A O 1
ATOM 642 N N . SER A 1 83 ? -44.892 -8.677 15.613 1.00 22.22 83 SER A N 1
ATOM 643 C CA . SER A 1 83 ? -45.720 -7.978 14.634 1.00 23.05 83 SER A CA 1
ATOM 644 C C . SER A 1 83 ? -44.855 -7.201 13.654 1.00 22.57 83 SER A C 1
ATOM 645 O O . SER A 1 83 ? -43.815 -6.670 14.035 1.00 21.39 83 SER A O 1
ATOM 648 N N . PRO A 1 84 ? -45.270 -7.141 12.381 1.00 20.97 84 PRO A N 1
ATOM 649 C CA . PRO A 1 84 ? -44.595 -6.220 11.461 1.00 21.54 84 PRO A CA 1
ATOM 650 C C . PRO A 1 84 ? -45.039 -4.795 11.761 1.00 18.39 84 PRO A C 1
ATOM 651 O O . PRO A 1 84 ? -46.148 -4.611 12.263 1.00 19.02 84 PRO A O 1
ATOM 655 N N . PRO A 1 85 ? -44.186 -3.798 11.475 1.00 20.17 85 PRO A N 1
ATOM 656 C CA . PRO A 1 85 ? -44.521 -2.416 11.828 1.00 20.58 85 PRO A CA 1
ATOM 657 C C . PRO A 1 85 ? -45.459 -1.716 10.838 1.00 18.80 85 PRO A C 1
ATOM 658 O O . PRO A 1 85 ? -45.135 -1.588 9.662 1.00 17.69 85 PRO A O 1
ATOM 662 N N . ILE A 1 86 ? -46.611 -1.267 11.331 1.00 16.75 86 ILE A N 1
ATOM 663 C CA . ILE A 1 86 ? -47.481 -0.353 10.591 1.00 20.31 86 ILE A CA 1
ATOM 664 C C . ILE A 1 86 ? -47.750 0.849 11.500 1.00 19.68 86 ILE A C 1
ATOM 665 O O . ILE A 1 86 ? -47.410 0.814 12.680 1.00 16.78 86 ILE A O 1
ATOM 670 N N . VAL A 1 87 ? -48.333 1.915 10.958 1.00 20.70 87 VAL A N 1
ATOM 671 C CA . VAL A 1 87 ? -48.575 3.126 11.749 1.00 19.79 87 VAL A CA 1
ATOM 672 C C . VAL A 1 87 ? -49.439 2.829 12.973 1.00 22.62 87 VAL A C 1
ATOM 673 O O . VAL A 1 87 ? -49.161 3.299 14.087 1.00 23.45 87 VAL A O 1
ATOM 677 N N . SER A 1 88 ? -50.470 2.018 12.764 1.00 19.15 88 SER A N 1
ATOM 678 C CA . SER A 1 88 ? -51.444 1.713 13.812 1.00 21.47 88 SER A CA 1
ATOM 679 C C . SER A 1 88 ? -50.837 1.030 15.050 1.00 25.49 88 SER A C 1
ATOM 680 O O . SER A 1 88 ? -51.276 1.273 16.179 1.00 23.22 88 SER A O 1
ATOM 683 N N . ASN A 1 89 ? -49.828 0.184 14.851 1.00 19.92 89 ASN A N 1
ATOM 684 C CA . ASN A 1 89 ? -49.224 -0.520 15.980 1.00 21.01 89 ASN A CA 1
ATOM 685 C C . ASN A 1 89 ? -47.841 -0.023 16.402 1.00 21.48 89 ASN A C 1
ATOM 686 O O . ASN A 1 89 ? -47.181 -0.659 17.231 1.00 22.87 89 ASN A O 1
ATOM 691 N N . SER A 1 90 ? -47.402 1.099 15.836 1.00 19.71 90 SER A N 1
ATOM 692 C CA . SER A 1 90 ? -46.051 1.590 16.096 1.00 19.15 90 SER A CA 1
ATOM 693 C C . SER A 1 90 ? -46.010 2.892 16.888 1.00 22.33 90 SER A C 1
ATOM 694 O O . SER A 1 90 ? -46.759 3.831 16.623 1.00 24.55 90 SER A O 1
ATOM 697 N N . ASP A 1 91 ? -45.114 2.925 17.865 1.00 20.86 91 ASP A N 1
ATOM 698 C CA . ASP A 1 91 ? -44.896 4.091 18.697 1.00 22.18 91 ASP A CA 1
ATOM 699 C C . ASP A 1 91 ? -43.726 4.867 18.102 1.00 22.16 91 ASP A C 1
ATOM 700 O O . ASP A 1 91 ? -42.639 4.321 17.966 1.00 19.82 91 ASP A O 1
ATOM 705 N N . PHE A 1 92 ? -43.940 6.125 17.732 1.00 20.60 92 PHE A N 1
ATOM 706 C CA . PHE A 1 92 ? -42.858 6.930 17.170 1.00 20.77 92 PHE A CA 1
ATOM 707 C C . PHE A 1 92 ? -42.140 7.661 18.308 1.00 20.35 92 PHE A C 1
ATOM 708 O O . PHE A 1 92 ? -42.662 8.624 18.875 1.00 17.25 92 PHE A O 1
ATOM 716 N N . LEU A 1 93 ? -40.946 7.177 18.645 1.00 17.42 93 LEU A N 1
ATOM 717 C CA . LEU A 1 93 ? -40.302 7.502 19.920 1.00 19.96 93 LEU A CA 1
ATOM 718 C C . LEU A 1 93 ? -39.418 8.743 19.901 1.00 23.55 93 LEU A C 1
ATOM 719 O O . LEU A 1 93 ? -39.379 9.503 20.878 1.00 20.19 93 LEU A O 1
ATOM 724 N N . CYS A 1 94 ? -38.684 8.924 18.808 1.00 20.09 94 CYS A N 1
ATOM 725 C CA . CYS A 1 94 ? -37.802 10.075 18.647 1.00 20.34 94 CYS A CA 1
ATOM 726 C C . CYS A 1 94 ? -37.375 10.194 17.187 1.00 21.97 94 CYS A C 1
ATOM 727 O O . CYS A 1 94 ? -37.656 9.313 16.375 1.00 21.08 94 CYS A O 1
ATOM 730 N N . VAL A 1 95 ? -36.717 11.300 16.858 1.00 19.50 95 VAL A N 1
ATOM 731 C CA . VAL A 1 95 ? -36.324 11.594 15.484 1.00 20.04 95 VAL A CA 1
ATOM 732 C C . VAL A 1 95 ? -34.809 11.491 15.376 1.00 22.02 95 VAL A C 1
ATOM 733 O O . VAL A 1 95 ? -34.090 11.972 16.256 1.00 18.46 95 VAL A O 1
ATOM 737 N N . GLY A 1 96 ? -34.323 10.844 14.316 1.00 18.52 96 GLY A N 1
ATOM 738 C CA . GLY A 1 96 ? -32.898 10.593 14.180 1.00 20.42 96 GLY A CA 1
ATOM 739 C C . GLY A 1 96 ? -32.564 9.352 13.374 1.00 20.00 96 GLY A C 1
ATOM 740 O O . GLY A 1 96 ? -33.460 8.629 12.922 1.00 17.27 96 GLY A O 1
ATOM 741 N N . TRP A 1 97 ? -31.266 9.102 13.206 1.00 20.01 97 TRP A N 1
ATOM 742 C CA . TRP A 1 97 ? -30.784 8.039 12.324 1.00 20.20 97 TRP A CA 1
ATOM 743 C C . TRP A 1 97 ? -29.797 7.087 12.997 1.00 19.41 97 TRP A C 1
ATOM 744 O O . TRP A 1 97 ? -29.075 6.348 12.319 1.00 19.31 97 TRP A O 1
ATOM 755 N N . SER A 1 98 ? -29.778 7.101 14.325 1.00 21.77 98 SER A N 1
ATOM 756 C CA . SER A 1 98 ? -28.980 6.163 15.108 1.00 18.14 98 SER A CA 1
ATOM 757 C C . SER A 1 98 ? -29.569 6.126 16.507 1.00 20.17 98 SER A C 1
ATOM 758 O O . SER A 1 98 ? -29.975 7.162 17.031 1.00 20.26 98 SER A O 1
ATOM 761 N N . SER A 1 99 ? -29.621 4.951 17.125 1.00 18.49 99 SER A N 1
ATOM 762 C CA . SER A 1 99 ? -30.345 4.859 18.388 1.00 21.47 99 SER A CA 1
ATOM 763 C C . SER A 1 99 ? -29.957 3.703 19.293 1.00 19.85 99 SER A C 1
ATOM 764 O O . SER A 1 99 ? -29.299 2.743 18.883 1.00 19.73 99 SER A O 1
ATOM 767 N N . THR A 1 100 ? -30.391 3.819 20.541 1.00 17.16 100 THR A N 1
ATOM 768 C CA . THR A 1 100 ? -30.401 2.707 21.473 1.00 16.75 100 THR A CA 1
ATOM 769 C C . THR A 1 100 ? -31.554 2.959 22.440 1.00 17.41 100 THR A C 1
ATOM 770 O O . THR A 1 100 ? -32.144 4.046 22.447 1.00 16.83 100 THR A O 1
ATOM 774 N N . SER A 1 101 ? -31.889 1.955 23.240 1.00 20.09 101 SER A N 1
ATOM 775 C CA . SER A 1 101 ? -32.958 2.093 24.225 1.00 20.52 101 SER A CA 1
ATOM 776 C C . SER A 1 101 ? -32.847 0.981 25.250 1.00 20.55 101 SER A C 1
ATOM 777 O O . SER A 1 101 ? -32.422 -0.125 24.924 1.00 19.92 101 SER A O 1
ATOM 780 N N . CYS A 1 102 ? -33.213 1.278 26.493 1.00 20.39 102 CYS A N 1
ATOM 781 C CA . CYS A 1 102 ? -33.243 0.260 27.531 1.00 19.45 102 CYS A CA 1
ATOM 782 C C . CYS A 1 102 ? -34.082 0.709 28.715 1.00 21.72 102 CYS A C 1
ATOM 783 O O . CYS A 1 102 ? -34.300 1.901 28.918 1.00 20.50 102 CYS A O 1
ATOM 786 N N . HIS A 1 103 ? -34.547 -0.259 29.496 1.00 19.41 103 HIS A N 1
ATOM 787 C CA . HIS A 1 103 ? -35.394 0.016 30.646 1.00 19.37 103 HIS A CA 1
ATOM 788 C C . HIS A 1 103 ? -34.613 -0.313 31.915 1.00 19.64 103 HIS A C 1
ATOM 789 O O . HIS A 1 103 ? -34.018 -1.384 32.019 1.00 19.58 103 HIS A O 1
ATOM 796 N N . ASP A 1 104 ? -34.603 0.611 32.873 1.00 20.85 104 ASP A N 1
ATOM 797 C CA . ASP A 1 104 ? -33.855 0.410 34.115 1.00 20.52 104 ASP A CA 1
ATOM 798 C C . ASP A 1 104 ? -34.658 -0.328 35.194 1.00 21.81 104 ASP A C 1
ATOM 799 O O . ASP A 1 104 ? -34.184 -0.523 36.319 1.00 21.09 104 ASP A O 1
ATOM 804 N N . GLY A 1 105 ? -35.875 -0.727 34.841 1.00 21.60 105 GLY A N 1
ATOM 805 C CA . GLY A 1 105 ? -36.760 -1.405 35.771 1.00 21.36 105 GLY A CA 1
ATOM 806 C C . GLY A 1 105 ? -37.875 -0.491 36.250 1.00 25.32 105 GLY A C 1
ATOM 807 O O . GLY A 1 105 ? -38.914 -0.958 36.727 1.00 26.57 105 GLY A O 1
ATOM 808 N N . ILE A 1 106 ? -37.656 0.818 36.127 1.00 21.44 106 ILE A N 1
ATOM 809 C CA . ILE A 1 106 ? -38.664 1.807 36.502 1.00 23.19 106 ILE A CA 1
ATOM 810 C C . ILE A 1 106 ? -39.099 2.655 35.308 1.00 20.96 106 ILE A C 1
ATOM 811 O O . ILE A 1 106 ? -40.295 2.824 35.063 1.00 25.68 106 ILE A O 1
ATOM 816 N N . GLY A 1 107 ? -38.131 3.178 34.559 1.00 20.87 107 GLY A N 1
ATOM 817 C CA . GLY A 1 107 ? -38.433 3.959 33.369 1.00 18.85 107 GLY A CA 1
ATOM 818 C C . GLY A 1 107 ? -37.554 3.541 32.205 1.00 20.73 107 GLY A C 1
ATOM 819 O O . GLY A 1 107 ? -36.484 2.968 32.413 1.00 20.26 107 GLY A O 1
ATOM 820 N N . ARG A 1 108 ? -37.999 3.818 30.982 1.00 20.11 108 ARG A N 1
ATOM 821 C CA . ARG A 1 108 ? -37.201 3.508 29.802 1.00 18.98 108 ARG A CA 1
ATOM 822 C C . ARG A 1 108 ? -36.398 4.716 29.345 1.00 19.11 108 ARG A C 1
ATOM 823 O O . ARG A 1 108 ? -36.917 5.829 29.282 1.00 19.22 108 ARG A O 1
ATOM 831 N N . MET A 1 109 ? -35.123 4.491 29.044 1.00 20.53 109 MET A N 1
ATOM 832 C CA . MET A 1 109 ? -34.284 5.519 28.438 1.00 18.68 109 MET A CA 1
ATOM 833 C C . MET A 1 109 ? -34.138 5.245 26.955 1.00 20.69 109 MET A C 1
ATOM 834 O O . MET A 1 109 ? -33.854 4.115 26.560 1.00 19.89 109 MET A O 1
ATOM 839 N N . THR A 1 110 ? -34.345 6.264 26.125 1.00 20.46 110 THR A N 1
ATOM 840 C CA . THR A 1 110 ? -34.132 6.093 24.694 1.00 20.33 110 THR A CA 1
ATOM 841 C C . THR A 1 110 ? -33.308 7.245 24.131 1.00 21.71 110 THR A C 1
ATOM 842 O O . THR A 1 110 ? -33.357 8.370 24.635 1.00 22.17 110 THR A O 1
ATOM 846 N N . ILE A 1 111 ? -32.540 6.950 23.088 1.00 20.68 111 ILE A N 1
ATOM 847 C CA . ILE A 1 111 ? -31.635 7.922 22.487 1.00 19.48 111 ILE A CA 1
ATOM 848 C C . ILE A 1 111 ? -31.752 7.912 20.964 1.00 22.46 111 ILE A C 1
ATOM 849 O O . ILE A 1 111 ? -31.697 6.855 20.349 1.00 20.98 111 ILE A O 1
ATOM 854 N N . CYS A 1 112 ? -31.939 9.085 20.363 1.00 25.04 112 CYS A N 1
ATOM 855 C CA . CYS A 1 112 ? -31.907 9.225 18.905 1.00 23.27 112 CYS A CA 1
ATOM 856 C C . CYS A 1 112 ? -30.841 10.242 18.540 1.00 26.81 112 CYS A C 1
ATOM 857 O O . CYS A 1 112 ? -30.809 11.336 19.110 1.00 25.00 112 CYS A O 1
ATOM 860 N N . VAL A 1 113 ? -29.960 9.893 17.608 1.00 19.75 113 VAL A N 1
ATOM 861 C CA . VAL A 1 113 ? -28.995 10.870 17.116 1.00 19.51 113 VAL A CA 1
ATOM 862 C C . VAL A 1 113 ? -29.503 11.468 15.810 1.00 21.66 113 VAL A C 1
ATOM 863 O O . VAL A 1 113 ? -29.816 10.736 14.869 1.00 20.46 113 VAL A O 1
ATOM 867 N N . GLN A 1 114 ? -29.581 12.795 15.755 1.00 19.36 114 GLN A N 1
ATOM 868 C CA . GLN A 1 114 ? -30.188 13.488 14.623 1.00 19.39 114 GLN A CA 1
ATOM 869 C C . GLN A 1 114 ? -29.279 14.596 14.100 1.00 21.78 114 GLN A C 1
ATOM 870 O O . GLN A 1 114 ? -28.251 14.898 14.702 1.00 22.13 114 GLN A O 1
ATOM 876 N N . GLY A 1 115 ? -29.665 15.199 12.979 1.00 18.81 115 GLY A N 1
ATOM 877 C CA . GLY A 1 115 ? -28.961 16.352 12.445 1.00 19.53 115 GLY A CA 1
ATOM 878 C C . GLY A 1 115 ? -28.012 16.050 11.302 1.00 25.43 115 GLY A C 1
ATOM 879 O O . GLY A 1 115 ? -27.905 14.915 10.847 1.00 22.99 115 GLY A O 1
ATOM 880 N N . ASN A 1 116 ? -27.320 17.085 10.837 1.00 27.75 116 ASN A N 1
ATOM 881 C CA . ASN A 1 116 ? -26.310 16.940 9.793 1.00 29.42 116 ASN A CA 1
ATOM 882 C C . ASN A 1 116 ? -25.100 16.133 10.261 1.00 30.45 116 ASN A C 1
ATOM 883 O O . ASN A 1 116 ? -24.810 16.062 11.458 1.00 29.81 116 ASN A O 1
ATOM 888 N N . ASN A 1 117 ? -24.384 15.541 9.311 1.00 29.88 117 ASN A N 1
ATOM 889 C CA . ASN A 1 117 ? -23.233 14.693 9.629 1.00 29.65 117 ASN A CA 1
ATOM 890 C C . ASN A 1 117 ? -22.121 15.392 10.421 1.00 27.77 117 ASN A C 1
ATOM 891 O O . ASN A 1 117 ? -21.437 14.761 11.231 1.00 28.69 117 ASN A O 1
ATOM 896 N N . ASP A 1 118 ? -21.951 16.692 10.192 1.00 28.58 118 ASP A N 1
ATOM 897 C CA . ASP A 1 118 ? -20.844 17.445 10.777 1.00 31.71 118 ASP A CA 1
ATOM 898 C C . ASP A 1 118 ? -21.252 18.213 12.030 1.00 30.48 118 ASP A C 1
ATOM 899 O O . ASP A 1 118 ? -20.427 18.888 12.651 1.00 34.31 118 ASP A O 1
ATOM 904 N N . ASN A 1 119 ? -22.526 18.105 12.393 1.00 28.02 119 ASN A N 1
ATOM 905 C CA . ASN A 1 119 ? -23.077 18.858 13.511 1.00 28.72 119 ASN A CA 1
ATOM 906 C C . ASN A 1 119 ? -24.294 18.120 14.070 1.00 26.31 119 ASN A C 1
ATOM 907 O O . ASN A 1 119 ? -25.394 18.671 14.156 1.00 25.49 119 ASN A O 1
ATOM 912 N N . ALA A 1 120 ? -24.094 16.860 14.438 1.00 25.40 120 ALA A N 1
ATOM 913 C CA . ALA A 1 120 ? -25.185 16.034 14.929 1.00 25.85 120 ALA A CA 1
ATOM 914 C C . ALA A 1 120 ? -25.349 16.169 16.435 1.00 27.31 120 ALA A C 1
ATOM 915 O O . ALA A 1 120 ? -24.418 16.563 17.140 1.00 26.39 120 ALA A O 1
ATOM 917 N N . THR A 1 121 ? -26.539 15.841 16.927 1.00 26.31 121 THR A N 1
ATOM 918 C CA . THR A 1 121 ? -26.790 15.856 18.364 1.00 29.03 121 THR A CA 1
ATOM 919 C C . THR A 1 121 ? -27.668 14.686 18.797 1.00 26.43 121 THR A C 1
ATOM 920 O O . THR A 1 121 ? -28.672 14.365 18.153 1.00 25.59 121 THR A O 1
ATOM 924 N N . ALA A 1 122 ? -27.264 14.028 19.877 1.00 22.89 122 ALA A N 1
ATOM 925 C CA . ALA A 1 122 ? -28.058 12.951 20.442 1.00 23.14 122 ALA A CA 1
ATOM 926 C C . ALA A 1 122 ? -29.159 13.535 21.309 1.00 24.75 122 ALA A C 1
ATOM 927 O O . ALA A 1 122 ? -28.900 14.391 22.155 1.00 23.74 122 ALA A O 1
ATOM 929 N N . THR A 1 123 ? -30.390 13.089 21.086 1.00 24.70 123 THR A N 1
ATOM 930 C CA . THR A 1 123 ? -31.493 13.475 21.954 1.00 21.46 123 THR A CA 1
ATOM 931 C C . THR A 1 123 ? -31.767 12.318 22.908 1.00 26.58 123 THR A C 1
ATOM 932 O O . THR A 1 123 ? -31.987 11.183 22.476 1.00 23.17 123 THR A O 1
ATOM 936 N N . VAL A 1 124 ? -31.726 12.600 24.207 1.00 19.38 124 VAL A N 1
ATOM 937 C CA . VAL A 1 124 ? -31.905 11.561 25.218 1.00 19.99 124 VAL A CA 1
ATOM 938 C C . VAL A 1 124 ? -33.242 11.732 25.923 1.00 19.80 124 VAL A C 1
ATOM 939 O O . VAL A 1 124 ? -33.591 12.832 26.353 1.00 18.57 124 VAL A O 1
ATOM 943 N N . TYR A 1 125 ? -33.992 10.639 26.023 1.00 18.58 125 TYR A N 1
ATOM 944 C CA . TYR A 1 125 ? -35.302 10.652 26.666 1.00 19.09 125 TYR A CA 1
ATOM 945 C C . TYR A 1 125 ? -35.320 9.712 27.858 1.00 22.20 125 TYR A C 1
ATOM 946 O O . TYR A 1 125 ? -34.645 8.681 27.864 1.00 18.39 125 TYR A O 1
ATOM 955 N N . TYR A 1 126 ? -36.084 10.075 28.877 1.00 18.65 126 TYR A N 1
ATOM 956 C CA . TYR A 1 126 ? -36.367 9.153 29.959 1.00 20.61 126 TYR A CA 1
ATOM 957 C C . TYR A 1 126 ? -37.862 9.210 30.215 1.00 24.70 126 TYR A C 1
ATOM 958 O O . TYR A 1 126 ? -38.430 10.291 30.364 1.00 20.20 126 TYR A O 1
ATOM 967 N N . ASP A 1 127 ? -38.498 8.043 30.221 1.00 29.41 127 ASP A N 1
ATOM 968 C CA . ASP A 1 127 ? -39.944 7.956 30.368 1.00 30.15 127 ASP A CA 1
ATOM 969 C C . ASP A 1 127 ? -40.635 8.874 29.362 1.00 30.52 127 ASP A C 1
ATOM 970 O O . ASP A 1 127 ? -41.589 9.581 29.700 1.00 26.16 127 ASP A O 1
ATOM 975 N N . ARG A 1 128 ? -40.098 8.883 28.142 1.00 25.09 128 ARG A N 1
ATOM 976 C CA . ARG A 1 128 ? -40.679 9.584 26.996 1.00 28.37 128 ARG A CA 1
ATOM 977 C C . ARG A 1 128 ? -40.581 11.112 27.077 1.00 27.76 128 ARG A C 1
ATOM 978 O O . ARG A 1 128 ? -41.119 11.829 26.227 1.00 24.23 128 ARG A O 1
ATOM 986 N N . ARG A 1 129 ? -39.876 11.605 28.091 1.00 23.96 129 ARG A N 1
ATOM 987 C CA . ARG A 1 129 ? -39.622 13.035 28.212 1.00 24.61 129 ARG A CA 1
ATOM 988 C C . ARG A 1 129 ? -38.172 13.331 27.867 1.00 22.19 129 ARG A C 1
ATOM 989 O O . ARG A 1 129 ? -37.271 12.617 28.303 1.00 23.61 129 ARG A O 1
ATOM 997 N N . LEU A 1 130 ? -37.953 14.380 27.081 1.00 25.03 130 LEU A N 1
ATOM 998 C CA . LEU A 1 130 ? -36.601 14.818 26.742 1.00 23.07 130 LEU A CA 1
ATOM 999 C C . LEU A 1 130 ? -35.874 15.284 27.998 1.00 25.42 130 LEU A C 1
ATOM 1000 O O . LEU A 1 130 ? -36.366 16.151 28.719 1.00 29.43 130 LEU A O 1
ATOM 1005 N N . THR A 1 131 ? -34.713 14.697 28.273 1.00 24.02 131 THR A N 1
ATOM 1006 C CA . THR A 1 131 ? -33.997 15.010 29.508 1.00 27.68 131 THR A CA 1
ATOM 1007 C C . THR A 1 131 ? -32.639 15.659 29.256 1.00 24.86 131 THR A C 1
ATOM 1008 O O . THR A 1 131 ? -32.247 16.580 29.973 1.00 27.67 131 THR A O 1
ATOM 1012 N N . THR A 1 132 ? -31.914 15.178 28.249 1.00 24.99 132 THR A N 1
ATOM 1013 C CA . THR A 1 132 ? -30.634 15.794 27.896 1.00 26.85 132 THR A CA 1
ATOM 1014 C C . THR A 1 132 ? -30.299 15.680 26.408 1.00 27.91 132 THR A C 1
ATOM 1015 O O . THR A 1 132 ? -30.888 14.882 25.671 1.00 23.33 132 THR A O 1
ATOM 1019 N N . THR A 1 133 ? -29.357 16.510 25.977 1.00 24.66 133 THR A N 1
ATOM 1020 C CA . THR A 1 133 ? -28.848 16.477 24.614 1.00 24.63 133 THR A CA 1
ATOM 1021 C C . THR A 1 133 ? -27.332 16.379 24.677 1.00 26.47 133 THR A C 1
ATOM 1022 O O . THR A 1 133 ? -26.713 16.867 25.628 1.00 25.42 133 THR A O 1
ATOM 1026 N N . ILE A 1 134 ? -26.734 15.729 23.683 1.00 20.76 134 ILE A N 1
ATOM 1027 C CA . ILE A 1 134 ? -25.283 15.557 23.646 1.00 26.17 134 ILE A CA 1
ATOM 1028 C C . ILE A 1 134 ? -24.761 15.914 22.265 1.00 27.77 134 ILE A C 1
ATOM 1029 O O . ILE A 1 134 ? -25.008 15.200 21.296 1.00 26.07 134 ILE A O 1
ATOM 1034 N N . LYS A 1 135 ? -24.044 17.026 22.174 1.00 29.03 135 LYS A N 1
ATOM 1035 C CA . LYS A 1 135 ? -23.562 17.498 20.886 1.00 30.83 135 LYS A CA 1
ATOM 1036 C C . LYS A 1 135 ? -22.389 16.644 20.411 1.00 28.68 135 LYS A C 1
ATOM 1037 O O . LYS A 1 135 ? -21.663 16.069 21.227 1.00 26.20 135 LYS A O 1
ATOM 1043 N N . THR A 1 136 ? -22.220 16.548 19.095 1.00 25.84 136 THR A N 1
ATOM 1044 C CA . THR A 1 136 ? -21.082 15.840 18.510 1.00 27.05 136 THR A CA 1
ATOM 1045 C C . THR A 1 136 ? -19.766 16.371 19.090 1.00 28.63 136 THR A C 1
ATOM 1046 O O . THR A 1 136 ? -19.616 17.573 19.298 1.00 26.89 136 THR A O 1
ATOM 1050 N N . TRP A 1 137 ? -18.822 15.480 19.377 1.00 27.43 137 TRP A N 1
ATOM 1051 C CA . TRP A 1 137 ? -17.542 15.910 19.936 1.00 26.21 137 TRP A CA 1
ATOM 1052 C C . TRP A 1 137 ? -16.372 15.775 18.953 1.00 27.77 137 TRP A C 1
ATOM 1053 O O . TRP A 1 137 ? -15.273 16.285 19.203 1.00 25.38 137 TRP A O 1
ATOM 1064 N N . ALA A 1 138 ? -16.615 15.108 17.828 1.00 27.37 138 ALA A N 1
ATOM 1065 C CA . ALA A 1 138 ? -15.574 14.901 16.822 1.00 27.31 138 ALA A CA 1
ATOM 1066 C C . ALA A 1 138 ? -15.988 15.442 15.462 1.00 25.76 138 ALA A C 1
ATOM 1067 O O . ALA A 1 138 ? -15.164 15.559 14.559 1.00 28.31 138 ALA A O 1
ATOM 1069 N N . GLY A 1 139 ? -17.269 15.754 15.310 1.00 27.05 139 GLY A N 1
ATOM 1070 C CA . GLY A 1 139 ? -17.751 16.382 14.090 1.00 24.40 139 GLY A CA 1
ATOM 1071 C C . GLY A 1 139 ? -17.941 15.459 12.899 1.00 27.38 139 GLY A C 1
ATOM 1072 O O . GLY A 1 139 ? -17.996 15.926 11.761 1.00 27.42 139 GLY A O 1
ATOM 1073 N N . ASN A 1 140 ? -18.046 14.155 13.142 1.00 28.96 140 ASN A N 1
ATOM 1074 C CA . ASN A 1 140 ? -18.283 13.209 12.051 1.00 28.52 140 ASN A CA 1
ATOM 1075 C C . ASN A 1 140 ? -19.216 12.061 12.445 1.00 28.23 140 ASN A C 1
ATOM 1076 O O . ASN A 1 140 ? -18.771 11.018 12.936 1.00 26.23 140 ASN A O 1
ATOM 1081 N N . ILE A 1 141 ? -20.510 12.277 12.223 1.00 25.81 141 ILE A N 1
ATOM 1082 C CA . ILE A 1 141 ? -21.551 11.271 12.444 1.00 27.15 141 ILE A CA 1
ATOM 1083 C C . ILE A 1 141 ? -21.531 10.665 13.851 1.00 23.77 141 ILE A C 1
ATOM 1084 O O . ILE A 1 141 ? -21.130 9.517 14.035 1.00 23.41 141 ILE A O 1
ATOM 1089 N N . LEU A 1 142 ? -21.946 11.455 14.840 1.00 20.67 142 LEU A N 1
ATOM 1090 C CA . LEU A 1 142 ? -22.145 10.950 16.198 1.00 20.55 142 LEU A CA 1
ATOM 1091 C C . LEU A 1 142 ? -23.120 9.784 16.126 1.00 22.14 142 LEU A C 1
ATOM 1092 O O . LEU A 1 142 ? -24.148 9.884 15.462 1.00 20.43 142 LEU A O 1
ATOM 1097 N N . ARG A 1 143 ? -22.798 8.672 16.780 1.00 20.20 143 ARG A N 1
ATOM 1098 C CA . ARG A 1 143 ? -23.563 7.449 16.562 1.00 22.66 143 ARG A CA 1
ATOM 1099 C C . ARG A 1 143 ? -23.449 6.471 17.726 1.00 22.32 143 ARG A C 1
ATOM 1100 O O . ARG A 1 143 ? -22.512 6.543 18.524 1.00 23.05 143 ARG A O 1
ATOM 1108 N N . THR A 1 144 ? -24.407 5.553 17.819 1.00 22.59 144 THR A N 1
ATOM 1109 C CA . THR A 1 144 ? -24.451 4.627 18.946 1.00 20.11 144 THR A CA 1
ATOM 1110 C C . THR A 1 144 ? -24.801 3.185 18.528 1.00 22.83 144 THR A C 1
ATOM 1111 O O . THR A 1 144 ? -24.574 2.789 17.383 1.00 22.51 144 THR A O 1
ATOM 1115 N N . GLN A 1 145 ? -25.362 2.412 19.453 1.00 18.04 145 GLN A N 1
ATOM 1116 C CA . GLN A 1 145 ? -25.350 0.950 19.355 1.00 18.35 145 GLN A CA 1
ATOM 1117 C C . GLN A 1 145 ? -26.206 0.290 18.267 1.00 20.73 145 GLN A C 1
ATOM 1118 O O . GLN A 1 145 ? -25.791 -0.716 17.684 1.00 20.65 145 GLN A O 1
ATOM 1124 N N . GLU A 1 146 ? -27.379 0.851 17.988 1.00 21.69 146 GLU A N 1
ATOM 1125 C CA . GLU A 1 146 ? -28.387 0.204 17.138 1.00 23.72 146 GLU A CA 1
ATOM 1126 C C . GLU A 1 146 ? -28.883 -1.120 17.726 1.00 23.71 146 GLU A C 1
ATOM 1127 O O . GLU A 1 146 ? -29.373 -1.990 16.997 1.00 22.37 146 GLU A O 1
ATOM 1133 N N . SER A 1 147 ? -28.723 -1.270 19.039 1.00 18.57 147 SER A N 1
ATOM 1134 C CA . SER A 1 147 ? -29.375 -2.333 19.803 1.00 19.28 147 SER A CA 1
ATOM 1135 C C . SER A 1 147 ? -29.529 -1.850 21.242 1.00 23.30 147 SER A C 1
ATOM 1136 O O . SER A 1 147 ? -29.055 -0.767 21.588 1.00 22.78 147 SER A O 1
ATOM 1139 N N . GLU A 1 148 ? -30.204 -2.630 22.079 1.00 20.91 148 GLU A N 1
ATOM 1140 C CA . GLU A 1 148 ? -30.536 -2.148 23.417 1.00 21.40 148 GLU A CA 1
ATOM 1141 C C . GLU A 1 148 ? -29.319 -1.922 24.314 1.00 23.38 148 GLU A C 1
ATOM 1142 O O . GLU A 1 148 ? -28.338 -2.668 24.257 1.00 20.76 148 GLU A O 1
ATOM 1148 N N . CYS A 1 149 ? -29.388 -0.884 25.142 1.00 20.05 149 CYS A N 1
ATOM 1149 C CA . CYS A 1 149 ? -28.380 -0.681 26.173 1.00 19.87 149 CYS A CA 1
ATOM 1150 C C . CYS A 1 149 ? -28.749 -1.528 27.392 1.00 22.39 149 CYS A C 1
ATOM 1151 O O . CYS A 1 149 ? -29.739 -2.263 27.362 1.00 20.79 149 CYS A O 1
ATOM 1154 N N . VAL A 1 150 ? -27.945 -1.465 28.450 1.00 20.03 150 VAL A N 1
ATOM 1155 C CA . VAL A 1 150 ? -28.181 -2.319 29.617 1.00 19.53 150 VAL A CA 1
ATOM 1156 C C . VAL A 1 150 ? -28.079 -1.514 30.916 1.00 21.80 150 VAL A C 1
ATOM 1157 O O . VAL A 1 150 ? -27.217 -0.643 31.046 1.00 18.30 150 VAL A O 1
ATOM 1161 N N . CYS A 1 151 ? -28.968 -1.801 31.865 1.00 20.21 151 CYS A N 1
ATOM 1162 C CA . CYS A 1 151 ? -29.045 -1.039 33.109 1.00 21.99 151 CYS A CA 1
ATOM 1163 C C . CYS A 1 151 ? -28.776 -1.899 34.341 1.00 22.43 151 CYS A C 1
ATOM 1164 O O . CYS A 1 151 ? -29.019 -3.108 34.339 1.00 20.68 151 CYS A O 1
ATOM 1167 N N . HIS A 1 152 ? -28.271 -1.258 35.391 1.00 18.78 152 HIS A N 1
ATOM 1168 C CA . HIS A 1 152 ? -28.027 -1.916 36.673 1.00 22.23 152 HIS A CA 1
ATOM 1169 C C . HIS A 1 152 ? -28.090 -0.884 37.792 1.00 19.15 152 HIS A C 1
ATOM 1170 O O . HIS A 1 152 ? -27.395 0.131 37.736 1.00 17.35 152 HIS A O 1
ATOM 1177 N N . ASN A 1 153 ? -28.930 -1.132 38.793 1.00 20.99 153 ASN A N 1
ATOM 1178 C CA . ASN A 1 153 ? -29.012 -0.261 39.966 1.00 21.84 153 ASN A CA 1
ATOM 1179 C C . ASN A 1 153 ? -29.304 1.195 39.595 1.00 21.72 153 ASN A C 1
ATOM 1180 O O . ASN A 1 153 ? -28.770 2.123 40.197 1.00 23.24 153 ASN A O 1
ATOM 1185 N N . GLY A 1 154 ? -30.138 1.389 38.579 1.00 23.43 154 GLY A N 1
ATOM 1186 C CA . GLY A 1 154 ? -30.498 2.726 38.141 1.00 21.94 154 GLY A CA 1
ATOM 1187 C C . GLY A 1 154 ? -29.566 3.383 37.131 1.00 24.23 154 GLY A C 1
ATOM 1188 O O . GLY A 1 154 ? -29.852 4.477 36.641 1.00 26.80 154 GLY A O 1
ATOM 1189 N N . THR A 1 155 ? -28.448 2.734 36.822 1.00 23.03 155 THR A N 1
ATOM 1190 C CA . THR A 1 155 ? -27.496 3.286 35.862 1.00 24.21 155 THR A CA 1
ATOM 1191 C C . THR A 1 155 ? -27.472 2.473 34.569 1.00 24.53 155 THR A C 1
ATOM 1192 O O . THR A 1 155 ? -27.332 1.252 34.603 1.00 25.91 155 THR A O 1
ATOM 1196 N N . CYS A 1 156 ? -27.616 3.155 33.434 1.00 20.89 156 CYS A N 1
ATOM 1197 C CA . CYS A 1 156 ? -27.611 2.500 32.129 1.00 24.01 156 CYS A CA 1
ATOM 1198 C C . CYS A 1 156 ? -26.368 2.898 31.346 1.00 25.16 156 CYS A C 1
ATOM 1199 O O . CYS A 1 156 ? -26.054 4.083 31.219 1.00 26.15 156 CYS A O 1
ATOM 1202 N N . VAL A 1 157 ? -25.662 1.909 30.816 1.00 23.06 157 VAL A N 1
ATOM 1203 C CA . VAL A 1 157 ? -24.438 2.182 30.082 1.00 22.49 157 VAL A CA 1
ATOM 1204 C C . VAL A 1 157 ? -24.690 2.187 28.571 1.00 23.33 157 VAL A C 1
ATOM 1205 O O . VAL A 1 157 ? -25.389 1.321 28.043 1.00 21.67 157 VAL A O 1
ATOM 1209 N N . VAL A 1 158 ? -24.143 3.191 27.890 1.00 23.42 158 VAL A N 1
ATOM 1210 C CA . VAL A 1 158 ? -24.312 3.346 26.448 1.00 21.36 158 VAL A CA 1
ATOM 1211 C C . VAL A 1 158 ? -22.949 3.580 25.807 1.00 25.69 158 VAL A C 1
ATOM 1212 O O . VAL A 1 158 ? -22.148 4.371 26.314 1.00 23.86 158 VAL A O 1
ATOM 1216 N N . ILE A 1 159 ? -22.676 2.880 24.709 1.00 22.47 159 ILE A N 1
ATOM 1217 C CA . ILE A 1 159 ? -21.446 3.091 23.957 1.00 24.70 159 ILE A CA 1
ATOM 1218 C C . ILE A 1 159 ? -21.728 3.975 22.749 1.00 24.88 159 ILE A C 1
ATOM 1219 O O . ILE A 1 159 ? -22.613 3.674 21.950 1.00 22.60 159 ILE A O 1
ATOM 1224 N N . MET A 1 160 ? -20.977 5.064 22.614 1.00 25.00 160 MET A N 1
ATOM 1225 C CA . MET A 1 160 ? -21.142 5.960 21.472 1.00 26.01 160 MET A CA 1
ATOM 1226 C C . MET A 1 160 ? -19.807 6.213 20.771 1.00 28.38 160 MET A C 1
ATOM 1227 O O . MET A 1 160 ? -18.741 6.080 21.376 1.00 27.33 160 MET A O 1
ATOM 1232 N N . THR A 1 161 ? -19.878 6.594 19.499 1.00 21.10 161 THR A N 1
ATOM 1233 C CA . THR A 1 161 ? -18.688 6.844 18.695 1.00 23.61 161 THR A CA 1
ATOM 1234 C C . THR A 1 161 ? -18.900 8.075 17.812 1.00 26.64 161 THR A C 1
ATOM 1235 O O . THR A 1 161 ? -19.999 8.299 17.303 1.00 26.01 161 THR A O 1
ATOM 1239 N N . ASP A 1 162 ? -17.848 8.872 17.644 1.00 22.31 162 ASP A N 1
ATOM 1240 C CA . ASP A 1 162 ? -17.896 10.068 16.812 1.00 20.90 162 ASP A CA 1
ATOM 1241 C C . ASP A 1 162 ? -16.566 10.192 16.075 1.00 26.04 162 ASP A C 1
ATOM 1242 O O . ASP A 1 162 ? -15.500 10.034 16.674 1.00 25.53 162 ASP A O 1
ATOM 1247 N N . GLY A 1 163 ? -16.629 10.459 14.773 1.00 27.61 163 GLY A N 1
ATOM 1248 C CA . GLY A 1 163 ? -15.426 10.599 13.969 1.00 32.31 163 GLY A CA 1
ATOM 1249 C C . GLY A 1 163 ? -15.400 9.715 12.736 1.00 29.16 163 GLY A C 1
ATOM 1250 O O . GLY A 1 163 ? -16.423 9.170 12.325 1.00 27.78 163 GLY A O 1
ATOM 1251 N N . SER A 1 164 ? -14.215 9.569 12.152 1.00 34.08 164 SER A N 1
ATOM 1252 C CA . SER A 1 164 ? -14.030 8.787 10.934 1.00 37.12 164 SER A CA 1
ATOM 1253 C C . SER A 1 164 ? -14.455 7.328 11.088 1.00 41.06 164 SER A C 1
ATOM 1254 O O . SER A 1 164 ? -14.216 6.704 12.120 1.00 37.25 164 SER A O 1
ATOM 1257 N N . ALA A 1 165 ? -15.083 6.787 10.049 1.00 38.48 165 ALA A N 1
ATOM 1258 C CA . ALA A 1 165 ? -15.512 5.395 10.063 1.00 38.31 165 ALA A CA 1
ATOM 1259 C C . ALA A 1 165 ? -14.377 4.449 9.664 1.00 44.60 165 ALA A C 1
ATOM 1260 O O . ALA A 1 165 ? -14.402 3.260 9.994 1.00 44.98 165 ALA A O 1
ATOM 1262 N N . SER A 1 166 ? -13.383 4.986 8.960 1.00 46.61 166 SER A N 1
ATOM 1263 C CA . SER A 1 166 ? -12.340 4.168 8.340 1.00 52.91 166 SER A CA 1
ATOM 1264 C C . SER A 1 166 ? -10.960 4.324 8.981 1.00 53.60 166 SER A C 1
ATOM 1265 O O . SER A 1 166 ? -10.003 3.673 8.560 1.00 56.88 166 SER A O 1
ATOM 1268 N N . SER A 1 167 ? -10.853 5.197 9.978 1.00 53.67 167 SER A N 1
ATOM 1269 C CA . SER A 1 167 ? -9.616 5.332 10.745 1.00 52.08 167 SER A CA 1
ATOM 1270 C C . SER A 1 167 ? -9.937 5.640 12.202 1.00 53.28 167 SER A C 1
ATOM 1271 O O . SER A 1 167 ? -11.064 5.425 12.647 1.00 54.27 167 SER A O 1
ATOM 1274 N N . GLN A 1 168 ? -8.949 6.133 12.942 1.00 46.38 168 GLN A N 1
ATOM 1275 C CA . GLN A 1 168 ? -9.113 6.364 14.373 1.00 47.53 168 GLN A CA 1
ATOM 1276 C C . GLN A 1 168 ? -10.253 7.329 14.681 1.00 43.79 168 GLN A C 1
ATOM 1277 O O . GLN A 1 168 ? -10.344 8.408 14.100 1.00 40.82 168 GLN A O 1
ATOM 1283 N N . ALA A 1 169 ? -11.127 6.920 15.596 1.00 35.76 169 ALA A N 1
ATOM 1284 C CA . ALA A 1 169 ? -12.276 7.731 15.976 1.00 34.25 169 ALA A CA 1
ATOM 1285 C C . ALA A 1 169 ? -12.314 7.919 17.489 1.00 34.78 169 ALA A C 1
ATOM 1286 O O . ALA A 1 169 ? -11.416 7.466 18.199 1.00 34.20 169 ALA A O 1
ATOM 1288 N N . TYR A 1 170 ? -13.357 8.580 17.984 1.00 29.50 170 TYR A N 1
ATOM 1289 C CA . TYR A 1 170 ? -13.426 8.907 19.403 1.00 29.43 170 TYR A CA 1
ATOM 1290 C C . TYR A 1 170 ? -14.638 8.260 20.079 1.00 30.08 170 TYR A C 1
ATOM 1291 O O . TYR A 1 170 ? -15.761 8.772 20.025 1.00 27.62 170 TYR A O 1
ATOM 1300 N N . THR A 1 171 ? -14.388 7.119 20.710 1.00 24.32 171 THR A N 1
ATOM 1301 C CA . THR A 1 171 ? -15.430 6.346 21.367 1.00 24.25 171 THR A CA 1
ATOM 1302 C C . THR A 1 171 ? -15.497 6.662 22.857 1.00 26.54 171 THR A C 1
ATOM 1303 O O . THR A 1 171 ? -14.465 6.760 23.527 1.00 22.41 171 THR A O 1
ATOM 1307 N N . LYS A 1 172 ? -16.716 6.843 23.360 1.00 24.43 172 LYS A N 1
ATOM 1308 C CA . LYS A 1 172 ? -16.944 7.132 24.768 1.00 28.45 172 LYS A CA 1
ATOM 1309 C C . LYS A 1 172 ? -17.932 6.141 25.368 1.00 27.29 172 LYS A C 1
ATOM 1310 O O . LYS A 1 172 ? -18.896 5.737 24.718 1.00 27.81 172 LYS A O 1
ATOM 1316 N N . VAL A 1 173 ? -17.681 5.752 26.613 1.00 24.84 173 VAL A N 1
ATOM 1317 C CA . VAL A 1 173 ? -18.598 4.906 27.361 1.00 21.74 173 VAL A CA 1
ATOM 1318 C C . VAL A 1 173 ? -19.393 5.805 28.307 1.00 24.57 173 VAL A C 1
ATOM 1319 O O . VAL A 1 173 ? -18.823 6.447 29.189 1.00 22.41 173 VAL A O 1
ATOM 1323 N N . LEU A 1 174 ? -20.706 5.867 28.105 1.00 22.01 174 LEU A N 1
ATOM 1324 C CA . LEU A 1 174 ? -21.553 6.816 28.822 1.00 21.34 174 LEU A CA 1
ATOM 1325 C C . LEU A 1 174 ? -22.428 6.122 29.857 1.00 22.93 174 LEU A C 1
ATOM 1326 O O . LEU A 1 174 ? -23.020 5.080 29.587 1.00 23.00 174 LEU A O 1
ATOM 1331 N N . TYR A 1 175 ? -22.499 6.704 31.048 1.00 21.06 175 TYR A N 1
ATOM 1332 C CA . TYR A 1 175 ? -23.302 6.140 32.121 1.00 23.08 175 TYR A CA 1
ATOM 1333 C C . TYR A 1 175 ? -24.441 7.099 32.449 1.00 22.42 175 TYR A C 1
ATOM 1334 O O . TYR A 1 175 ? -24.216 8.267 32.775 1.00 20.51 175 TYR A O 1
ATOM 1343 N N . PHE A 1 176 ? -25.668 6.604 32.340 1.00 19.72 176 PHE A N 1
ATOM 1344 C CA . PHE A 1 176 ? -26.845 7.449 32.487 1.00 20.04 176 PHE A CA 1
ATOM 1345 C C . PHE A 1 176 ? -27.640 7.094 33.737 1.00 22.22 176 PHE A C 1
ATOM 1346 O O . PHE A 1 176 ? -27.708 5.931 34.128 1.00 20.98 176 PHE A O 1
ATOM 1354 N N . HIS A 1 177 ? -28.243 8.099 34.361 1.00 21.10 177 HIS A N 1
ATOM 1355 C CA . HIS A 1 177 ? -29.236 7.858 35.401 1.00 20.58 177 HIS A CA 1
ATOM 1356 C C . HIS A 1 177 ? -30.451 8.743 35.153 1.00 21.66 177 HIS A C 1
ATOM 1357 O O . HIS A 1 177 ? -30.345 9.969 35.169 1.00 18.95 177 HIS A O 1
ATOM 1364 N N . LYS A 1 178 ? -31.598 8.114 34.909 1.00 21.20 178 LYS A N 1
ATOM 1365 C CA . LYS A 1 178 ? -32.818 8.830 34.544 1.00 20.46 178 LYS A CA 1
ATOM 1366 C C . LYS A 1 178 ? -32.591 9.750 33.341 1.00 19.63 178 LYS A C 1
ATOM 1367 O O . LYS A 1 178 ? -33.117 10.861 33.291 1.00 21.87 178 LYS A O 1
ATOM 1373 N N . GLY A 1 179 ? -31.795 9.287 32.379 1.00 17.56 179 GLY A N 1
ATOM 1374 C CA . GLY A 1 179 ? -31.540 10.042 31.162 1.00 16.75 179 GLY A CA 1
ATOM 1375 C C . GLY A 1 179 ? -30.541 11.181 31.303 1.00 21.84 179 GLY A C 1
ATOM 1376 O O . GLY A 1 179 ? -30.392 11.994 30.387 1.00 21.36 179 GLY A O 1
ATOM 1377 N N . LEU A 1 180 ? -29.869 11.251 32.450 1.00 22.81 180 LEU A N 1
ATOM 1378 C CA . LEU A 1 180 ? -28.830 12.255 32.683 1.00 25.63 180 LEU A CA 1
ATOM 1379 C C . LEU A 1 180 ? -27.464 11.582 32.729 1.00 22.78 180 LEU A C 1
ATOM 1380 O O . LEU A 1 180 ? -27.315 10.530 33.345 1.00 25.04 180 LEU A O 1
ATOM 1385 N N . VAL A 1 181 ? -26.472 12.182 32.077 1.00 19.63 181 VAL A N 1
ATOM 1386 C CA . VAL A 1 181 ? -25.110 11.648 32.114 1.00 20.21 181 VAL A CA 1
ATOM 1387 C C . VAL A 1 181 ? -24.467 11.890 33.476 1.00 20.83 181 VAL A C 1
ATOM 1388 O O . VAL A 1 181 ? -24.368 13.027 33.929 1.00 21.16 181 VAL A O 1
ATOM 1392 N N . ILE A 1 182 ? -24.036 10.816 34.132 1.00 22.16 182 ILE A N 1
ATOM 1393 C CA . ILE A 1 182 ? -23.430 10.927 35.453 1.00 25.83 182 ILE A CA 1
ATOM 1394 C C . ILE A 1 182 ? -21.947 10.563 35.439 1.00 28.71 182 ILE A C 1
ATOM 1395 O O . ILE A 1 182 ? -21.224 10.835 36.404 1.00 28.96 182 ILE A O 1
ATOM 1400 N N . LYS A 1 183 ? -21.498 9.963 34.339 1.00 23.15 183 LYS A N 1
ATOM 1401 C CA . LYS A 1 183 ? -20.091 9.620 34.155 1.00 24.42 183 LYS A CA 1
ATOM 1402 C C . LYS A 1 183 ? -19.814 9.322 32.684 1.00 26.83 183 LYS A C 1
ATOM 1403 O O . LYS A 1 183 ? -20.659 8.763 31.984 1.00 25.47 183 LYS A O 1
ATOM 1409 N N . GLU A 1 184 ? -18.632 9.710 32.217 1.00 30.87 184 GLU A N 1
ATOM 1410 C CA . GLU A 1 184 ? -18.184 9.348 30.880 1.00 30.56 184 GLU A CA 1
ATOM 1411 C C . GLU A 1 184 ? -16.744 8.846 30.933 1.00 33.20 184 GLU A C 1
ATOM 1412 O O . GLU A 1 184 ? -15.941 9.308 31.743 1.00 35.59 184 GLU A O 1
ATOM 1418 N N . GLU A 1 185 ? -16.431 7.883 30.074 1.00 29.18 185 GLU A N 1
ATOM 1419 C CA . GLU A 1 185 ? -15.071 7.385 29.929 1.00 27.40 185 GLU A CA 1
ATOM 1420 C C . GLU A 1 185 ? -14.719 7.355 28.451 1.00 26.21 185 GLU A C 1
ATOM 1421 O O . GLU A 1 185 ? -15.481 6.822 27.638 1.00 24.40 185 GLU A O 1
ATOM 1427 N N . ALA A 1 186 ? -13.575 7.930 28.095 1.00 23.46 186 ALA A N 1
ATOM 1428 C CA . ALA A 1 186 ? -13.037 7.746 26.758 1.00 28.23 186 ALA A CA 1
ATOM 1429 C C . ALA A 1 186 ? -12.683 6.277 26.660 1.00 24.36 186 ALA A C 1
ATOM 1430 O O . ALA A 1 186 ? -12.334 5.663 27.662 1.00 26.84 186 ALA A O 1
ATOM 1432 N N . LEU A 1 187 ? -12.798 5.706 25.467 1.00 24.13 187 LEU A N 1
ATOM 1433 C CA . LEU A 1 187 ? -12.485 4.295 25.278 1.00 26.25 187 LEU A CA 1
ATOM 1434 C C . LEU A 1 187 ? -11.100 3.949 25.813 1.00 27.05 187 LEU A C 1
ATOM 1435 O O . LEU A 1 187 ? -10.134 4.667 25.557 1.00 26.39 187 LEU A O 1
ATOM 1440 N N . LYS A 1 188 ? -11.018 2.854 26.560 1.00 27.13 188 LYS A N 1
ATOM 1441 C CA . LYS A 1 188 ? -9.750 2.337 27.051 1.00 31.57 188 LYS A CA 1
ATOM 1442 C C . LYS A 1 188 ? -9.551 0.919 26.529 1.00 32.27 188 LYS A C 1
ATOM 1443 O O . LYS A 1 188 ? -10.487 0.298 26.022 1.00 29.49 188 LYS A O 1
ATOM 1449 N N . GLY A 1 189 ? -8.331 0.407 26.650 1.00 25.55 189 GLY A N 1
ATOM 1450 C CA . GLY A 1 189 ? -8.037 -0.945 26.214 1.00 26.93 189 GLY A CA 1
ATOM 1451 C C . GLY A 1 189 ? -7.354 -1.004 24.866 1.00 25.45 189 GLY A C 1
ATOM 1452 O O . GLY A 1 189 ? -6.788 -0.015 24.398 1.00 27.01 189 GLY A O 1
ATOM 1453 N N . SER A 1 190 ? -7.417 -2.173 24.236 1.00 29.68 190 SER A N 1
ATOM 1454 C CA . SER A 1 190 ? -6.682 -2.415 22.999 1.00 31.99 190 SER A CA 1
ATOM 1455 C C . SER A 1 190 ? -7.564 -2.412 21.757 1.00 33.20 190 SER A C 1
ATOM 1456 O O . SER A 1 190 ? -7.057 -2.514 20.639 1.00 29.89 190 SER A O 1
ATOM 1459 N N . ALA A 1 191 ? -8.877 -2.309 21.943 1.00 28.27 191 ALA A N 1
ATOM 1460 C CA . ALA A 1 191 ? -9.769 -2.158 20.801 1.00 27.08 191 ALA A CA 1
ATOM 1461 C C . ALA A 1 191 ? -9.395 -0.900 20.032 1.00 26.38 191 ALA A C 1
ATOM 1462 O O . ALA A 1 191 ? -9.362 0.190 20.596 1.00 26.19 191 ALA A O 1
ATOM 1464 N N . ARG A 1 192 ? -9.105 -1.063 18.745 1.00 25.68 192 ARG A N 1
ATOM 1465 C CA . ARG A 1 192 ? -8.640 0.038 17.905 1.00 29.99 192 ARG A CA 1
ATOM 1466 C C . ARG A 1 192 ? -9.780 0.946 17.462 1.00 32.69 192 ARG A C 1
ATOM 1467 O O . ARG A 1 192 ? -9.607 2.159 17.298 1.00 28.58 192 ARG A O 1
ATOM 1475 N N . HIS A 1 193 ? -10.948 0.349 17.258 1.00 31.90 193 HIS A N 1
ATOM 1476 C CA . HIS A 1 193 ? -12.086 1.066 16.706 1.00 32.23 193 HIS A CA 1
ATOM 1477 C C . HIS A 1 193 ? -13.370 0.399 17.186 1.00 30.34 193 HIS A C 1
ATOM 1478 O O . HIS A 1 193 ? -13.437 -0.826 17.288 1.00 29.58 193 HIS A O 1
ATOM 1485 N N . ILE A 1 194 ? -14.386 1.200 17.488 1.00 27.42 194 ILE A N 1
ATOM 1486 C CA . ILE A 1 194 ? -15.632 0.669 18.034 1.00 23.14 194 ILE A CA 1
ATOM 1487 C C . ILE A 1 194 ? -16.864 1.217 17.311 1.00 23.97 194 ILE A C 1
ATOM 1488 O O . ILE A 1 194 ? -17.036 2.432 17.183 1.00 22.28 194 ILE A O 1
ATOM 1493 N N . GLU A 1 195 ? -17.710 0.308 16.832 1.00 25.51 195 GLU A N 1
ATOM 1494 C CA . GLU A 1 195 ? -18.984 0.658 16.217 1.00 24.57 195 GLU A CA 1
ATOM 1495 C C . GLU A 1 195 ? -20.057 -0.307 16.715 1.00 23.00 195 GLU A C 1
ATOM 1496 O O . GLU A 1 195 ? -19.760 -1.464 17.013 1.00 20.37 195 GLU A O 1
ATOM 1502 N N . GLU A 1 196 ? -21.289 0.184 16.833 1.00 21.36 196 GLU A N 1
ATOM 1503 C CA . GLU A 1 196 ? -22.479 -0.665 16.985 1.00 21.52 196 GLU A CA 1
ATOM 1504 C C . GLU A 1 196 ? -22.348 -1.829 17.975 1.00 21.66 196 GLU A C 1
ATOM 1505 O O . GLU A 1 196 ? -22.482 -2.999 17.596 1.00 19.59 196 GLU A O 1
ATOM 1511 N N . CYS A 1 197 ? -22.088 -1.513 19.241 1.00 21.83 197 CYS A N 1
ATOM 1512 C CA . CYS A 1 197 ? -21.946 -2.553 20.254 1.00 23.67 197 CYS A CA 1
ATOM 1513 C C . CYS A 1 197 ? -23.250 -3.282 20.548 1.00 22.42 197 CYS A C 1
ATOM 1514 O O . CYS A 1 197 ? -24.312 -2.664 20.654 1.00 19.92 197 CYS A O 1
ATOM 1517 N N . SER A 1 198 ? -23.156 -4.602 20.678 1.00 19.79 198 SER A N 1
ATOM 1518 C CA . SER A 1 198 ? -24.275 -5.417 21.134 1.00 21.87 198 SER A CA 1
ATOM 1519 C C . SER A 1 198 ? -23.984 -5.859 22.556 1.00 22.05 198 SER A C 1
ATOM 1520 O O . SER A 1 198 ? -23.052 -6.627 22.795 1.00 19.26 198 SER A O 1
ATOM 1523 N N . CYS A 1 199 ? -24.786 -5.382 23.501 1.00 21.98 199 CYS A N 1
ATOM 1524 C CA . CYS A 1 199 ? -24.481 -5.582 24.912 1.00 24.02 199 CYS A CA 1
ATOM 1525 C C . CYS A 1 199 ? -25.504 -6.458 25.647 1.00 23.76 199 CYS A C 1
ATOM 1526 O O . CYS A 1 199 ? -26.657 -6.589 25.222 1.00 20.67 199 CYS A O 1
ATOM 1529 N N . TYR A 1 200 ? -25.060 -7.062 26.747 1.00 19.30 200 TYR A N 1
ATOM 1530 C CA . TYR A 1 200 ? -25.926 -7.840 27.632 1.00 17.75 200 TYR A CA 1
ATOM 1531 C C . TYR A 1 200 ? -25.372 -7.766 29.052 1.00 22.24 200 TYR A C 1
ATOM 1532 O O . TYR A 1 200 ? -24.175 -7.561 29.244 1.00 19.03 200 TYR A O 1
ATOM 1541 N N . GLY A 1 201 ? -26.242 -7.932 30.044 1.00 27.18 201 GLY A N 1
ATOM 1542 C CA . GLY A 1 201 ? -25.833 -7.852 31.434 1.00 23.35 201 GLY A CA 1
ATOM 1543 C C . GLY A 1 201 ? -25.794 -9.199 32.128 1.00 27.81 201 GLY A C 1
ATOM 1544 O O . GLY A 1 201 ? -26.486 -10.139 31.727 1.00 23.21 201 GLY A O 1
ATOM 1545 N N . HIS A 1 202 ? -24.981 -9.281 33.179 1.00 18.40 202 HIS A N 1
ATOM 1546 C CA . HIS A 1 202 ? -24.812 -10.505 33.954 1.00 22.27 202 HIS A CA 1
ATOM 1547 C C . HIS A 1 202 ? -23.956 -10.215 35.189 1.00 22.79 202 HIS A C 1
ATOM 1548 O O . HIS A 1 202 ? -22.876 -9.631 35.075 1.00 22.16 202 HIS A O 1
ATOM 1555 N N . ASN A 1 203 ? -24.437 -10.630 36.356 1.00 24.53 203 ASN A N 1
ATOM 1556 C CA . ASN A 1 203 ? -23.718 -10.459 37.629 1.00 28.48 203 ASN A CA 1
ATOM 1557 C C . ASN A 1 203 ? -23.028 -9.103 37.802 1.00 25.25 203 ASN A C 1
ATOM 1558 O O . ASN A 1 203 ? -21.809 -9.034 37.953 1.00 27.39 203 ASN A O 1
ATOM 1563 N N . SER A 1 204 ? -23.823 -8.037 37.745 1.00 25.15 204 SER A N 1
ATOM 1564 C CA . SER A 1 204 ? -23.352 -6.664 37.945 1.00 26.59 204 SER A CA 1
ATOM 1565 C C . SER A 1 204 ? -22.318 -6.214 36.921 1.00 27.15 204 SER A C 1
ATOM 1566 O O . SER A 1 204 ? -21.534 -5.298 37.179 1.00 26.24 204 SER A O 1
ATOM 1569 N N . LYS A 1 205 ? -22.317 -6.861 35.760 1.00 27.87 205 LYS A N 1
ATOM 1570 C CA . LYS A 1 205 ? -21.421 -6.481 34.674 1.00 28.24 205 LYS A CA 1
ATOM 1571 C C . LYS A 1 205 ? -22.172 -6.403 33.350 1.00 26.82 205 LYS A C 1
ATOM 1572 O O . LYS A 1 205 ? -23.237 -7.004 33.184 1.00 25.46 205 LYS A O 1
ATOM 1578 N N . VAL A 1 206 ? -21.604 -5.664 32.405 1.00 23.50 206 VAL A N 1
ATOM 1579 C CA . VAL A 1 206 ? -22.128 -5.616 31.049 1.00 24.39 206 VAL A CA 1
ATOM 1580 C C . VAL A 1 206 ? -21.008 -5.948 30.070 1.00 26.16 206 VAL A C 1
ATOM 1581 O O . VAL A 1 206 ? -19.909 -5.392 30.158 1.00 25.00 206 VAL A O 1
ATOM 1585 N N . THR A 1 207 ? -21.288 -6.876 29.158 1.00 23.54 207 THR A N 1
ATOM 1586 C CA . THR A 1 207 ? -20.342 -7.272 28.122 1.00 22.20 207 THR A CA 1
ATOM 1587 C C . THR A 1 207 ? -20.861 -6.846 26.756 1.00 22.25 207 THR A C 1
ATOM 1588 O O . THR A 1 207 ? -21.997 -7.152 26.396 1.00 22.48 207 THR A O 1
ATOM 1592 N N . CYS A 1 208 ? -20.029 -6.132 26.006 1.00 21.02 208 CYS A N 1
ATOM 1593 C CA . CYS A 1 208 ? -20.391 -5.679 24.672 1.00 25.29 208 CYS A CA 1
ATOM 1594 C C . CYS A 1 208 ? -19.499 -6.312 23.612 1.00 26.32 208 CYS A C 1
ATOM 1595 O O . CYS A 1 208 ? -18.273 -6.246 23.698 1.00 26.71 208 CYS A O 1
ATOM 1598 N N . VAL A 1 209 ? -20.120 -6.928 22.614 1.00 20.33 209 VAL A N 1
ATOM 1599 C CA . VAL A 1 209 ? -19.394 -7.414 21.451 1.00 19.77 209 VAL A CA 1
ATOM 1600 C C . VAL A 1 209 ? -19.681 -6.447 20.311 1.00 22.92 209 VAL A C 1
ATOM 1601 O O . VAL A 1 209 ? -20.840 -6.221 19.955 1.00 20.36 209 VAL A O 1
ATOM 1605 N N . CYS A 1 210 ? -18.625 -5.866 19.749 1.00 21.78 210 CYS A N 1
ATOM 1606 C CA . CYS A 1 210 ? -18.781 -4.725 18.856 1.00 21.47 210 CYS A CA 1
ATOM 1607 C C . CYS A 1 210 ? -18.262 -4.974 17.443 1.00 23.99 210 CYS A C 1
ATOM 1608 O O . CYS A 1 210 ? -18.005 -6.111 17.040 1.00 21.71 210 CYS A O 1
ATOM 1611 N N . ARG A 1 211 ? -18.116 -3.884 16.701 1.00 23.64 211 ARG A N 1
ATOM 1612 C CA . ARG A 1 211 ? -17.700 -3.934 15.311 1.00 28.42 211 ARG A CA 1
ATOM 1613 C C . ARG A 1 211 ? -16.517 -3.000 15.097 1.00 26.78 211 ARG A C 1
ATOM 1614 O O . ARG A 1 211 ? -16.633 -1.785 15.266 1.00 29.11 211 ARG A O 1
ATOM 1622 N N . ASP A 1 212 ? -15.370 -3.578 14.759 1.00 27.23 212 ASP A N 1
ATOM 1623 C CA . ASP A 1 212 ? -14.228 -2.797 14.317 1.00 29.77 212 ASP A CA 1
ATOM 1624 C C . ASP A 1 212 ? -14.471 -2.558 12.841 1.00 35.18 212 ASP A C 1
ATOM 1625 O O . ASP A 1 212 ? -14.603 -3.504 12.082 1.00 40.18 212 ASP A O 1
ATOM 1630 N N . ASN A 1 213 ? -14.551 -1.303 12.428 1.00 51.19 213 ASN A N 1
ATOM 1631 C CA . ASN A 1 213 ? -14.834 -1.011 11.030 1.00 55.51 213 ASN A CA 1
ATOM 1632 C C . ASN A 1 213 ? -13.594 -0.479 10.328 1.00 56.92 213 ASN A C 1
ATOM 1633 O O . ASN A 1 213 ? -13.617 -0.160 9.137 1.00 58.26 213 ASN A O 1
ATOM 1638 N N . TRP A 1 214 ? -12.507 -0.393 11.085 1.00 52.77 214 TRP A N 1
ATOM 1639 C CA . TRP A 1 214 ? -11.244 0.114 10.575 1.00 50.97 214 TRP A CA 1
ATOM 1640 C C . TRP A 1 214 ? -10.341 -1.036 10.111 1.00 54.63 214 TRP A C 1
ATOM 1641 O O . TRP A 1 214 ? -10.058 -1.167 8.918 1.00 60.40 214 TRP A O 1
ATOM 1652 N N . GLN A 1 215 ? -9.907 -1.879 11.044 1.00 53.49 215 GLN A N 1
ATOM 1653 C CA . GLN A 1 215 ? -8.899 -2.894 10.724 1.00 52.16 215 GLN A CA 1
ATOM 1654 C C . GLN A 1 215 ? -9.318 -4.339 10.980 1.00 45.43 215 GLN A C 1
ATOM 1655 O O . GLN A 1 215 ? -8.709 -5.260 10.440 1.00 48.98 215 GLN A O 1
ATOM 1661 N N . GLY A 1 216 ? -10.333 -4.551 11.812 1.00 40.61 216 GLY A N 1
ATOM 1662 C CA . GLY A 1 216 ? -10.568 -5.878 12.357 1.00 33.88 216 GLY A CA 1
ATOM 1663 C C . GLY A 1 216 ? -11.705 -6.725 11.818 1.00 31.85 216 GLY A C 1
ATOM 1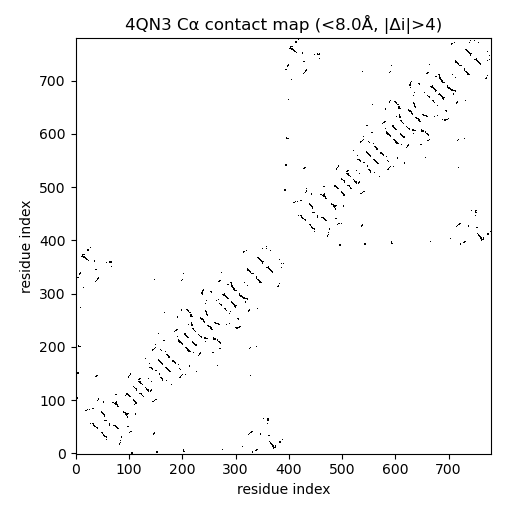664 O O . GLY A 1 216 ? -12.857 -6.296 11.776 1.00 30.91 216 GLY A O 1
ATOM 1665 N N . ALA A 1 217 ? -11.369 -7.951 11.430 1.00 28.88 217 ALA A N 1
ATOM 1666 C CA . ALA A 1 217 ? -12.362 -8.954 11.079 1.00 28.46 217 ALA A CA 1
ATOM 1667 C C . ALA A 1 217 ? -12.687 -9.784 12.314 1.00 26.86 217 ALA A C 1
ATOM 1668 O O . ALA A 1 217 ? -13.625 -10.583 12.311 1.00 26.70 217 ALA A O 1
ATOM 1670 N N . ASN A 1 218 ? -11.882 -9.611 13.359 1.00 25.26 218 ASN A N 1
ATOM 1671 C CA . ASN A 1 218 ? -12.231 -10.104 14.685 1.00 28.56 218 ASN A CA 1
ATOM 1672 C C . ASN A 1 218 ? -12.927 -8.981 15.451 1.00 27.83 218 ASN A C 1
ATOM 1673 O O . ASN A 1 218 ? -12.569 -7.812 15.304 1.00 26.92 218 ASN A O 1
ATOM 1678 N N . ARG A 1 219 ? -13.933 -9.330 16.249 1.00 25.17 219 ARG A N 1
ATOM 1679 C CA . ARG A 1 219 ? -14.768 -8.318 16.893 1.00 24.79 219 ARG A CA 1
ATOM 1680 C C . ARG A 1 219 ? -14.163 -7.802 18.187 1.00 25.00 219 ARG A C 1
ATOM 1681 O O . ARG A 1 219 ? -13.731 -8.585 19.034 1.00 25.30 219 ARG A O 1
ATOM 1689 N N . PRO A 1 220 ? -14.134 -6.475 18.350 1.00 26.57 220 PRO A N 1
ATOM 1690 C CA . PRO A 1 220 ? -13.694 -5.897 19.620 1.00 28.30 220 PRO A CA 1
ATOM 1691 C C . PRO A 1 220 ? -14.695 -6.248 20.709 1.00 27.78 220 PRO A C 1
ATOM 1692 O O . PRO A 1 220 ? -15.859 -6.499 20.402 1.00 27.44 220 PRO A O 1
ATOM 1696 N N . VAL A 1 221 ? -14.240 -6.286 21.956 1.00 25.78 221 VAL A N 1
ATOM 1697 C CA . VAL A 1 221 ? -15.109 -6.574 23.093 1.00 24.28 221 VAL A CA 1
ATOM 1698 C C . VAL A 1 221 ? -14.903 -5.497 24.150 1.00 27.36 221 VAL A C 1
ATOM 1699 O O . VAL A 1 221 ? -13.767 -5.113 24.423 1.00 25.79 221 VAL A O 1
ATOM 1703 N N . ILE A 1 222 ? -15.994 -4.989 24.719 1.00 23.78 222 ILE A N 1
ATOM 1704 C CA . ILE A 1 222 ? -15.908 -4.063 25.847 1.00 27.77 222 ILE A CA 1
ATOM 1705 C C . ILE A 1 222 ? -16.464 -4.726 27.103 1.00 28.73 222 ILE A C 1
ATOM 1706 O O . ILE A 1 222 ? -17.538 -5.327 27.075 1.00 26.53 222 ILE A O 1
ATOM 1711 N N . GLU A 1 223 ? -15.714 -4.632 28.196 1.00 29.29 223 GLU A N 1
ATOM 1712 C CA . GLU A 1 223 ? -16.130 -5.222 29.458 1.00 30.64 223 GLU A CA 1
ATOM 1713 C C . GLU A 1 223 ? -16.384 -4.121 30.485 1.00 29.62 223 GLU A C 1
ATOM 1714 O O . GLU A 1 223 ? -15.515 -3.290 30.729 1.00 27.72 223 GLU A O 1
ATOM 1720 N N . ILE A 1 224 ? -17.573 -4.119 31.082 1.00 22.53 224 ILE A N 1
ATOM 1721 C CA . ILE A 1 224 ? -17.973 -3.051 31.994 1.00 21.64 224 ILE A CA 1
ATOM 1722 C C . ILE A 1 224 ? -18.337 -3.577 33.384 1.00 23.76 224 ILE A C 1
ATOM 1723 O O . ILE A 1 224 ? -19.081 -4.549 33.514 1.00 22.78 224 ILE A O 1
ATOM 1728 N N . ASP A 1 225 ? -17.782 -2.936 34.411 1.00 23.14 225 ASP A N 1
ATOM 1729 C CA . ASP A 1 225 ? -18.174 -3.159 35.803 1.00 25.77 225 ASP A CA 1
ATOM 1730 C C . ASP A 1 225 ? -19.221 -2.105 36.139 1.00 22.58 225 ASP A C 1
ATOM 1731 O O . ASP A 1 225 ? -18.909 -0.921 36.186 1.00 28.10 225 ASP A O 1
ATOM 1736 N N . MET A 1 226 ? -20.459 -2.530 36.377 1.00 22.90 226 MET A N 1
ATOM 1737 C CA . MET A 1 226 ? -21.568 -1.584 36.537 1.00 24.45 226 MET A CA 1
ATOM 1738 C C . MET A 1 226 ? -21.660 -0.960 37.934 1.00 26.29 226 MET A C 1
ATOM 1739 O O . MET A 1 226 ? -22.369 0.031 38.134 1.00 27.15 226 MET A O 1
ATOM 1744 N N . ASN A 1 227 ? -20.962 -1.544 38.899 1.00 26.13 227 ASN A N 1
ATOM 1745 C CA . ASN A 1 227 ? -20.919 -0.970 40.237 1.00 32.77 227 ASN A CA 1
ATOM 1746 C C . ASN A 1 227 ? -19.850 0.116 40.338 1.00 29.77 227 ASN A C 1
ATOM 1747 O O . ASN A 1 227 ? -20.066 1.161 40.956 1.00 30.29 227 ASN A O 1
ATOM 1752 N N . ALA A 1 228 ? -18.701 -0.134 39.720 1.00 28.51 228 ALA A N 1
ATOM 1753 C CA . ALA A 1 228 ? -17.609 0.834 39.699 1.00 26.90 228 ALA A CA 1
ATOM 1754 C C . ALA A 1 228 ? -17.736 1.810 38.535 1.00 26.66 228 ALA A C 1
ATOM 1755 O O . ALA A 1 228 ? -17.140 2.887 38.558 1.00 27.83 228 ALA A O 1
ATOM 1757 N N . MET A 1 229 ? -18.504 1.415 37.519 1.00 25.46 229 MET A N 1
ATOM 1758 C CA . MET A 1 229 ? -18.678 2.196 36.289 1.00 24.50 229 MET A CA 1
ATOM 1759 C C . MET A 1 229 ? -17.343 2.432 35.589 1.00 24.00 229 MET A C 1
ATOM 1760 O O . MET A 1 229 ? -16.959 3.568 35.290 1.00 26.00 229 MET A O 1
ATOM 1765 N N . GLU A 1 230 ? -16.636 1.335 35.343 1.00 24.34 230 GLU A N 1
ATOM 1766 C CA . GLU A 1 230 ? -15.362 1.366 34.638 1.00 27.74 230 GLU A CA 1
ATOM 1767 C C . GLU A 1 230 ? -15.362 0.290 33.571 1.00 24.42 230 GLU A C 1
ATOM 1768 O O . GLU A 1 230 ? -16.003 -0.751 33.727 1.00 25.46 230 GLU A O 1
ATOM 1774 N N . HIS A 1 231 ? -14.628 0.535 32.493 1.00 21.08 231 HIS A N 1
ATOM 1775 C CA . HIS A 1 231 ? -14.595 -0.400 31.385 1.00 24.60 231 HIS A CA 1
ATOM 1776 C C . HIS A 1 231 ? -13.175 -0.627 30.909 1.00 24.23 231 HIS A C 1
ATOM 1777 O O . HIS A 1 231 ? -12.271 0.140 31.228 1.00 23.37 231 HIS A O 1
ATOM 1784 N N . THR A 1 232 ? -12.990 -1.693 30.141 1.00 28.01 232 THR A N 1
ATOM 1785 C CA . THR A 1 232 ? -11.767 -1.896 29.378 1.00 28.37 232 THR A CA 1
ATOM 1786 C C . THR A 1 232 ? -12.187 -2.548 28.066 1.00 32.22 232 THR A C 1
ATOM 1787 O O . THR A 1 232 ? -13.366 -2.869 27.881 1.00 29.54 232 THR A O 1
ATOM 1791 N N . SER A 1 233 ? -11.246 -2.727 27.146 1.00 27.56 233 SER A N 1
ATOM 1792 C CA . SER A 1 233 ? -11.573 -3.349 25.871 1.00 27.82 233 SER A CA 1
ATOM 1793 C C . SER A 1 233 ? -10.429 -4.195 25.343 1.00 28.37 233 SER A C 1
ATOM 1794 O O . SER A 1 233 ? -9.280 -4.040 25.756 1.00 26.79 233 SER A O 1
ATOM 1797 N N . GLN A 1 234 ? -10.768 -5.095 24.430 1.00 30.63 234 GLN A N 1
ATOM 1798 C CA . GLN A 1 234 ? -9.814 -6.001 23.818 1.00 30.66 234 GLN A CA 1
ATOM 1799 C C . GLN A 1 234 ? -10.484 -6.545 22.569 1.00 29.21 234 GLN A C 1
ATOM 1800 O O . GLN A 1 234 ? -11.472 -5.984 22.092 1.00 31.25 234 GLN A O 1
ATOM 1806 N N . TYR A 1 235 ? -9.949 -7.633 22.033 1.00 24.97 235 TYR A N 1
ATOM 1807 C CA . TYR A 1 235 ? -10.627 -8.349 20.966 1.00 24.65 235 TYR A CA 1
ATOM 1808 C C . TYR A 1 235 ? -10.990 -9.739 21.467 1.00 25.31 235 TYR A C 1
ATOM 1809 O O . TYR A 1 235 ? -10.457 -10.200 22.475 1.00 25.28 235 TYR A O 1
ATOM 1818 N N . LEU A 1 236 ? -11.926 -10.390 20.787 1.00 30.59 236 LEU A N 1
ATOM 1819 C CA . LEU A 1 236 ? -12.150 -11.812 21.001 1.00 31.72 236 LEU A CA 1
ATOM 1820 C C . LEU A 1 236 ? -10.842 -12.536 20.721 1.00 33.97 236 LEU A C 1
ATOM 1821 O O . LEU A 1 236 ? -10.117 -12.176 19.795 1.00 35.11 236 LEU A O 1
ATOM 1826 N N . CYS A 1 237 ? -10.540 -13.556 21.515 1.00 30.60 237 CYS A N 1
ATOM 1827 C CA . CYS A 1 237 ? -9.274 -14.265 21.371 1.00 33.70 237 CYS A CA 1
ATOM 1828 C C . CYS A 1 237 ? -9.285 -15.285 20.234 1.00 32.39 237 CYS A C 1
ATOM 1829 O O . CYS A 1 237 ? -8.250 -15.540 19.612 1.00 31.93 237 CYS A O 1
ATOM 1832 N N . THR A 1 238 ? -10.452 -15.863 19.962 1.00 28.93 238 THR A N 1
ATOM 1833 C CA . THR A 1 238 ? -10.556 -16.945 18.986 1.00 30.90 238 THR A CA 1
ATOM 1834 C C . THR A 1 238 ? -10.116 -16.523 17.591 1.00 28.21 238 THR A C 1
ATOM 1835 O O . THR A 1 238 ? -10.259 -15.364 17.200 1.00 30.13 238 THR A O 1
ATOM 1839 N N . GLY A 1 239 ? -9.555 -17.478 16.856 1.00 34.57 239 GLY A N 1
ATOM 1840 C CA . GLY A 1 239 ? -9.174 -17.261 15.474 1.00 32.41 239 GLY A CA 1
ATOM 1841 C C . GLY A 1 239 ? -10.368 -17.375 14.547 1.00 32.83 239 GLY A C 1
ATOM 1842 O O . GLY A 1 239 ? -10.268 -17.089 13.354 1.00 31.19 239 GLY A O 1
ATOM 1843 N N . VAL A 1 240 ? -11.502 -17.802 15.097 1.00 27.07 240 VAL A N 1
ATOM 1844 C CA . VAL A 1 240 ? -12.753 -17.819 14.345 1.00 29.88 240 VAL A CA 1
ATOM 1845 C C . VAL A 1 240 ? -13.301 -16.394 14.223 1.00 28.64 240 VAL A C 1
ATOM 1846 O O . VAL A 1 240 ? -13.693 -15.778 15.215 1.00 26.39 240 VAL A O 1
ATOM 1850 N N . LEU A 1 241 ? -13.311 -15.879 12.998 1.00 26.23 241 LEU A N 1
ATOM 1851 C CA . LEU A 1 241 ? -13.680 -14.492 12.728 1.00 29.27 241 LEU A CA 1
ATOM 1852 C C . LEU A 1 241 ? -15.185 -14.325 12.502 1.00 26.93 241 LEU A C 1
ATOM 1853 O O . LEU A 1 241 ? -15.787 -15.076 11.735 1.00 24.23 241 LEU A O 1
ATOM 1858 N N . THR A 1 242 ? -15.788 -13.335 13.157 1.00 29.06 242 THR A N 1
ATOM 1859 C CA . THR A 1 242 ? -17.243 -13.190 13.110 1.00 26.51 242 THR A CA 1
ATOM 1860 C C . THR A 1 242 ? -17.742 -11.855 12.550 1.00 28.61 242 THR A C 1
ATOM 1861 O O . THR A 1 242 ? -18.941 -11.574 12.582 1.00 28.23 242 THR A O 1
ATOM 1865 N N . ASP A 1 243 ? -16.841 -11.034 12.022 1.00 23.34 243 ASP A N 1
ATOM 1866 C CA . ASP A 1 243 ? -17.286 -9.842 11.310 1.00 25.41 243 ASP A CA 1
ATOM 1867 C C . ASP A 1 243 ? -17.492 -10.184 9.829 1.00 26.71 243 ASP A C 1
ATOM 1868 O O . ASP A 1 243 ? -17.222 -11.306 9.399 1.00 27.58 243 ASP A O 1
ATOM 1873 N N . THR A 1 244 ? -17.993 -9.222 9.064 1.00 25.44 244 THR A N 1
ATOM 1874 C CA . THR A 1 244 ? -18.189 -9.384 7.631 1.00 28.32 244 THR A CA 1
ATOM 1875 C C . THR A 1 244 ? -17.913 -8.023 7.012 1.00 31.39 244 THR A C 1
ATOM 1876 O O . THR A 1 244 ? -18.487 -7.035 7.454 1.00 29.23 244 THR A O 1
ATOM 1880 N N . SER A 1 245 ? -17.041 -7.949 6.007 1.00 27.63 245 SER A N 1
ATOM 1881 C CA . SER A 1 245 ? -16.366 -9.110 5.437 1.00 29.35 245 SER A CA 1
ATOM 1882 C C . SER A 1 245 ? -15.189 -9.576 6.290 1.00 29.99 245 SER A C 1
ATOM 1883 O O . SER A 1 245 ? -14.744 -8.876 7.198 1.00 32.67 245 SER A O 1
ATOM 1886 N N . ARG A 1 246 ? -14.695 -10.770 5.994 1.00 30.04 246 ARG A N 1
ATOM 1887 C CA . ARG A 1 246 ? -13.618 -11.358 6.774 1.00 30.63 246 ARG A CA 1
ATOM 1888 C C . ARG A 1 246 ? -12.815 -12.305 5.897 1.00 33.47 246 ARG A C 1
ATOM 1889 O O . ARG A 1 246 ? -13.350 -12.881 4.952 1.00 28.43 246 ARG A O 1
ATOM 1897 N N . PRO A 1 247 ? -11.523 -12.471 6.207 1.00 34.21 247 PRO A N 1
ATOM 1898 C CA . PRO A 1 247 ? -10.713 -13.511 5.573 1.00 35.45 247 PRO A CA 1
ATOM 1899 C C . PRO A 1 247 ? -11.042 -14.846 6.228 1.00 33.77 247 PRO A C 1
ATOM 1900 O O . PRO A 1 247 ? -11.908 -14.871 7.099 1.00 35.54 247 PRO A O 1
ATOM 1904 N N . SER A 1 248 ? -10.386 -15.932 5.830 1.00 30.56 248 SER A N 1
ATOM 1905 C CA . SER A 1 248 ? -10.650 -17.230 6.452 1.00 30.33 248 SER A CA 1
ATOM 1906 C C . SER A 1 248 ? -10.231 -17.263 7.919 1.00 31.33 248 SER A C 1
ATOM 1907 O O . SER A 1 248 ? -9.428 -16.447 8.364 1.00 33.44 248 SER A O 1
ATOM 1910 N N . ASP A 1 249 ? -10.786 -18.211 8.666 1.00 32.47 249 ASP A N 1
ATOM 1911 C CA . ASP A 1 249 ? -10.482 -18.351 10.085 1.00 33.17 249 ASP A CA 1
ATOM 1912 C C . ASP A 1 249 ? -9.020 -18.739 10.313 1.00 35.96 249 ASP A C 1
ATOM 1913 O O . ASP A 1 249 ? -8.463 -19.560 9.584 1.00 33.57 249 ASP A O 1
ATOM 1918 N N . LYS A 1 250 ? -8.405 -18.133 11.325 1.00 35.01 250 LYS A N 1
ATOM 1919 C CA . LYS A 1 250 ? -7.027 -18.435 11.692 1.00 36.72 250 LYS A CA 1
ATOM 1920 C C . LYS A 1 250 ? -7.025 -19.538 12.741 1.00 38.34 250 LYS A C 1
ATOM 1921 O O . LYS A 1 250 ? -7.969 -19.658 13.527 1.00 36.94 250 LYS A O 1
ATOM 1927 N N . SER A 1 251 ? -5.970 -20.345 12.756 1.00 33.63 251 SER A N 1
ATOM 1928 C CA . SER A 1 251 ? -5.813 -21.365 13.788 1.00 35.97 251 SER A CA 1
ATOM 1929 C C . SER A 1 251 ? -5.562 -20.697 15.135 1.00 31.03 251 SER A C 1
ATOM 1930 O O . SER A 1 251 ? -5.969 -21.210 16.177 1.00 34.30 251 SER A O 1
ATOM 1933 N N . ILE A 1 252 ? -4.893 -19.547 15.100 1.00 32.51 252 ILE A N 1
ATOM 1934 C CA . ILE A 1 252 ? -4.610 -18.767 16.305 1.00 37.25 252 ILE A CA 1
ATOM 1935 C C . ILE A 1 252 ? -5.108 -17.330 16.155 1.00 35.06 252 ILE A C 1
ATOM 1936 O O . ILE A 1 252 ? -4.756 -16.639 15.198 1.00 34.67 252 ILE A O 1
ATOM 1941 N N . GLY A 1 253 ? -5.929 -16.881 17.101 1.00 32.99 253 GLY A N 1
ATOM 1942 C CA . GLY A 1 253 ? -6.448 -15.523 17.063 1.00 33.38 253 GLY A CA 1
ATOM 1943 C C . GLY A 1 253 ? -5.554 -14.549 17.806 1.00 31.90 253 GLY A C 1
ATOM 1944 O O . GLY A 1 253 ? -4.419 -14.879 18.148 1.00 31.07 253 GLY A O 1
ATOM 1945 N N . ASP A 1 254 ? -6.066 -13.351 18.066 1.00 32.69 254 ASP A N 1
ATOM 1946 C CA . ASP A 1 254 ? -5.289 -12.319 18.746 1.00 36.32 254 ASP A CA 1
ATOM 1947 C C . ASP A 1 254 ? -6.176 -11.532 19.712 1.00 36.59 254 ASP A C 1
ATOM 1948 O O . ASP A 1 254 ? -7.059 -10.789 19.288 1.00 32.82 254 ASP A O 1
ATOM 1953 N N . CYS A 1 255 ? -5.918 -11.679 21.008 1.00 32.11 255 CYS A N 1
ATOM 1954 C CA . CYS A 1 255 ? -6.743 -11.054 22.041 1.00 33.77 255 CYS A CA 1
ATOM 1955 C C . CYS A 1 255 ? -6.616 -9.531 22.090 1.00 35.00 255 CYS A C 1
ATOM 1956 O O . CYS A 1 255 ? -7.458 -8.850 22.689 1.00 35.19 255 CYS A O 1
ATOM 1959 N N . ASN A 1 256 ? -5.574 -8.991 21.465 1.00 31.44 256 ASN A N 1
ATOM 1960 C CA . ASN A 1 256 ? -5.223 -7.592 21.695 1.00 35.26 256 ASN A CA 1
ATOM 1961 C C . ASN A 1 256 ? -4.995 -6.752 20.448 1.00 31.94 256 ASN A C 1
ATOM 1962 O O . ASN A 1 256 ? -4.759 -5.546 20.543 1.00 34.53 256 ASN A O 1
ATOM 1967 N N . ASN A 1 257 ? -5.048 -7.385 19.283 1.00 28.41 257 ASN A N 1
ATOM 1968 C CA . ASN A 1 257 ? -4.844 -6.672 18.027 1.00 30.18 257 ASN A CA 1
ATOM 1969 C C . ASN A 1 257 ? -5.846 -7.145 16.987 1.00 29.88 257 ASN A C 1
ATOM 1970 O O . ASN A 1 257 ? -6.270 -8.302 17.017 1.00 30.37 257 ASN A O 1
ATOM 1975 N N . PRO A 1 258 ? -6.243 -6.253 16.069 1.00 28.61 258 PRO A N 1
ATOM 1976 C CA . PRO A 1 258 ? -7.225 -6.659 15.065 1.00 29.59 258 PRO A CA 1
ATOM 1977 C C . PRO A 1 258 ? -6.590 -7.591 14.042 1.00 34.25 258 PRO A C 1
ATOM 1978 O O . PRO A 1 258 ? -5.386 -7.508 13.792 1.00 30.27 258 PRO A O 1
ATOM 1982 N N . ILE A 1 259 ? -7.393 -8.490 13.487 1.00 29.49 259 ILE A N 1
ATOM 1983 C CA . ILE A 1 259 ? -6.936 -9.377 12.430 1.00 31.98 259 ILE A CA 1
ATOM 1984 C C . ILE A 1 259 ? -7.425 -8.835 11.089 1.00 36.29 259 ILE A C 1
ATOM 1985 O O . ILE A 1 259 ? -8.627 -8.713 10.853 1.00 34.19 259 ILE A O 1
ATOM 1990 N N . THR A 1 260 ? -6.476 -8.474 10.233 1.00 37.56 260 THR A N 1
ATOM 1991 C CA . THR A 1 260 ? -6.773 -7.805 8.973 1.00 46.67 260 THR A CA 1
ATOM 1992 C C . THR A 1 260 ? -7.014 -8.793 7.836 1.00 46.76 260 THR A C 1
ATOM 1993 O O . THR A 1 260 ? -7.062 -10.002 8.050 1.00 49.43 260 THR A O 1
ATOM 1997 N N . GLY A 1 261 ? -7.170 -8.266 6.626 1.00 63.34 261 GLY A N 1
ATOM 1998 C CA . GLY A 1 261 ? -7.355 -9.098 5.451 1.00 66.74 261 GLY A CA 1
ATOM 1999 C C . GLY A 1 261 ? -8.745 -9.016 4.851 1.00 70.72 261 GLY A C 1
ATOM 2000 O O . GLY A 1 261 ? -9.049 -9.730 3.894 1.00 68.51 261 GLY A O 1
ATOM 2001 N N . SER A 1 262 ? -9.581 -8.138 5.402 1.00 73.57 262 SER A N 1
ATOM 2002 C CA . SER A 1 262 ? -10.992 -8.041 5.012 1.00 71.02 262 SER A CA 1
ATOM 2003 C C . SER A 1 262 ? -11.182 -7.577 3.564 1.00 73.36 262 SER A C 1
ATOM 2004 O O . SER A 1 262 ? -11.020 -6.394 3.266 1.00 76.84 262 SER A O 1
ATOM 2007 N N . PRO A 1 263 ? -11.557 -8.510 2.670 1.00 71.38 263 PRO A N 1
ATOM 2008 C CA . PRO A 1 263 ? -11.619 -8.302 1.216 1.00 70.00 263 PRO A CA 1
ATOM 2009 C C . PRO A 1 263 ? -12.457 -7.108 0.772 1.00 70.49 263 PRO A C 1
ATOM 2010 O O . PRO A 1 263 ? -12.039 -6.382 -0.132 1.00 72.81 263 PRO A O 1
ATOM 2014 N N . GLY A 1 264 ? -13.618 -6.912 1.389 1.00 60.58 264 GLY A N 1
ATOM 2015 C CA . GLY A 1 264 ? -14.534 -5.876 0.946 1.00 58.43 264 GLY A CA 1
ATOM 2016 C C . GLY A 1 264 ? -15.103 -5.001 2.044 1.00 52.75 264 GLY A C 1
ATOM 2017 O O . GLY A 1 264 ? -14.429 -4.099 2.549 1.00 56.12 264 GLY A O 1
ATOM 2018 N N . ALA A 1 265 ? -16.355 -5.269 2.403 1.00 30.98 265 ALA A N 1
ATOM 2019 C CA . ALA A 1 265 ? -17.069 -4.477 3.398 1.00 30.39 265 ALA A CA 1
ATOM 2020 C C . ALA A 1 265 ? -16.323 -4.427 4.729 1.00 26.82 265 ALA A C 1
ATOM 2021 O O . ALA A 1 265 ? -15.888 -5.459 5.239 1.00 27.30 265 ALA A O 1
ATOM 2023 N N . PRO A 1 266 ? -16.176 -3.219 5.294 1.00 28.18 266 PRO A N 1
ATOM 2024 C CA . PRO A 1 266 ? -15.396 -2.992 6.517 1.00 28.48 266 PRO A CA 1
ATOM 2025 C C . PRO A 1 266 ? -16.012 -3.588 7.788 1.00 28.33 266 PRO A C 1
ATOM 2026 O O . PRO A 1 266 ? -15.298 -3.752 8.778 1.00 23.68 266 PRO A O 1
ATOM 2030 N N . GLY A 1 267 ? -17.306 -3.898 7.777 1.00 31.41 267 GLY A N 1
ATOM 2031 C CA . GLY A 1 267 ? -17.928 -4.471 8.960 1.00 32.07 267 GLY A CA 1
ATOM 2032 C C . GLY A 1 267 ? -19.434 -4.661 8.903 1.00 29.54 267 GLY A C 1
ATOM 2033 O O . GLY A 1 267 ? -20.116 -4.158 8.000 1.00 26.99 267 GLY A O 1
ATOM 2034 N N . VAL A 1 268 ? -19.944 -5.412 9.875 1.00 21.81 268 VAL A N 1
ATOM 2035 C CA . VAL A 1 268 ? -21.378 -5.528 10.107 1.00 22.49 268 VAL A CA 1
ATOM 2036 C C . VAL A 1 268 ? -21.624 -5.696 11.605 1.00 22.22 268 VAL A C 1
ATOM 2037 O O . VAL A 1 268 ? -20.818 -6.311 12.311 1.00 22.69 268 VAL A O 1
ATOM 2041 N N . LYS A 1 269 ? -22.715 -5.117 12.099 1.00 20.32 269 LYS A N 1
ATOM 2042 C CA . LYS A 1 269 ? -23.075 -5.259 13.502 1.00 21.37 269 LYS A CA 1
ATOM 2043 C C . LYS A 1 269 ? -23.340 -6.716 13.836 1.00 20.00 269 LYS A C 1
ATOM 2044 O O . LYS A 1 269 ? -24.065 -7.398 13.121 1.00 19.86 269 LYS A O 1
ATOM 2050 N N . GLY A 1 270 ? -22.737 -7.187 14.920 1.00 17.37 270 GLY A N 1
ATOM 2051 C CA . GLY A 1 270 ? -22.886 -8.567 15.335 1.00 19.18 270 GLY A CA 1
ATOM 2052 C C . GLY A 1 270 ? -22.877 -8.656 16.844 1.00 21.38 270 GLY A C 1
ATOM 2053 O O . GLY A 1 270 ? -22.837 -7.637 17.531 1.00 20.24 270 GLY A O 1
ATOM 2054 N N . PHE A 1 271 ? -22.912 -9.874 17.369 1.00 20.38 271 PHE A N 1
ATOM 2055 C CA . PHE A 1 271 ? -23.037 -10.054 18.803 1.00 22.25 271 PHE A CA 1
ATOM 2056 C C . PHE A 1 271 ? -22.362 -11.342 19.223 1.00 24.06 271 PHE A C 1
ATOM 2057 O O . PHE A 1 271 ? -21.962 -12.155 18.384 1.00 21.09 271 PHE A O 1
ATOM 2065 N N . GLY A 1 272 ? -22.259 -11.529 20.533 1.00 21.86 272 GLY A N 1
ATOM 2066 C CA . GLY A 1 272 ? -21.742 -12.764 21.080 1.00 21.26 272 GLY A CA 1
ATOM 2067 C C . GLY A 1 272 ? -22.047 -12.838 22.557 1.00 24.86 272 GLY A C 1
ATOM 2068 O O . GLY A 1 272 ? -22.191 -11.810 23.222 1.00 27.50 272 GLY A O 1
ATOM 2069 N N . PHE A 1 273 ? -22.165 -14.059 23.064 1.00 22.39 273 PHE A N 1
ATOM 2070 C CA . PHE A 1 273 ? -22.342 -14.287 24.487 1.00 26.12 273 PHE A CA 1
ATOM 2071 C C . PHE A 1 273 ? -21.117 -15.036 25.009 1.00 26.87 273 PHE A C 1
ATOM 2072 O O . PHE A 1 273 ? -20.837 -16.159 24.585 1.00 24.90 273 PHE A O 1
ATOM 2080 N N . LEU A 1 274 ? -20.375 -14.389 25.905 1.00 24.28 274 LEU A N 1
ATOM 2081 C CA . LEU A 1 274 ? -19.121 -14.931 26.421 1.00 27.58 274 LEU A CA 1
ATOM 2082 C C . LEU A 1 274 ? -19.306 -15.521 27.816 1.00 29.43 274 LEU A C 1
ATOM 2083 O O . LEU A 1 274 ? -19.529 -14.792 28.785 1.00 32.88 274 LEU A O 1
ATOM 2088 N N . ASP A 1 275 ? -19.208 -16.842 27.912 1.00 30.46 275 ASP A N 1
ATOM 2089 C CA . ASP A 1 275 ? -19.474 -17.539 29.164 1.00 32.57 275 ASP A CA 1
ATOM 2090 C C . ASP A 1 275 ? -18.713 -18.862 29.207 1.00 30.91 275 ASP A C 1
ATOM 2091 O O . ASP A 1 275 ? -19.315 -19.929 29.312 1.00 31.86 275 ASP A O 1
ATOM 2096 N N . SER A 1 276 ? -17.386 -18.780 29.120 1.00 32.53 276 SER A N 1
ATOM 2097 C CA . SER A 1 276 ? -16.515 -19.959 29.131 1.00 30.81 276 SER A CA 1
ATOM 2098 C C . SER A 1 276 ? -16.936 -20.986 28.093 1.00 30.77 276 SER A C 1
ATOM 2099 O O . SER A 1 276 ? -17.001 -20.682 26.902 1.00 30.97 276 SER A O 1
ATOM 2102 N N . GLY A 1 277 ? -17.233 -22.197 28.549 1.00 30.45 277 GLY A N 1
ATOM 2103 C CA . GLY A 1 277 ? -17.693 -23.249 27.659 1.00 33.23 277 GLY A CA 1
ATOM 2104 C C . GLY A 1 277 ? -19.053 -22.947 27.050 1.00 32.25 277 GLY A C 1
ATOM 2105 O O . GLY A 1 277 ? -19.380 -23.428 25.966 1.00 32.93 277 GLY A O 1
ATOM 2106 N N . ASN A 1 278 ? -19.847 -22.146 27.752 1.00 27.23 278 ASN A N 1
ATOM 2107 C CA . ASN A 1 278 ? -21.158 -21.724 27.268 1.00 29.82 278 ASN A CA 1
ATOM 2108 C C . ASN A 1 278 ? -21.052 -20.458 26.405 1.00 27.76 278 ASN A C 1
ATOM 2109 O O . ASN A 1 278 ? -21.822 -19.513 26.569 1.00 29.09 278 ASN A O 1
ATOM 2114 N N . THR A 1 279 ? -20.084 -20.438 25.493 1.00 25.53 279 THR A N 1
ATOM 2115 C CA . THR A 1 279 ? -19.843 -19.262 24.661 1.00 24.32 279 THR A CA 1
ATOM 2116 C C . THR A 1 279 ? -20.379 -19.445 23.240 1.00 26.14 279 THR A C 1
ATOM 2117 O O . THR A 1 279 ? -20.140 -20.475 22.605 1.00 23.84 279 THR A O 1
ATOM 2121 N N . TRP A 1 280 ? -21.116 -18.443 22.759 1.00 25.73 280 TRP A N 1
ATOM 2122 C CA . TRP A 1 280 ? -21.762 -18.496 21.450 1.00 22.74 280 TRP A CA 1
ATOM 2123 C C . TRP A 1 280 ? -21.510 -17.207 20.674 1.00 25.98 280 TRP A C 1
ATOM 2124 O O . TRP A 1 280 ? -21.725 -16.113 21.195 1.00 24.58 280 TRP A O 1
ATOM 2135 N N . LEU A 1 281 ? -21.057 -17.331 19.431 1.00 23.36 281 LEU A N 1
ATOM 2136 C CA . LEU A 1 281 ? -20.904 -16.168 18.560 1.00 22.46 281 LEU A CA 1
ATOM 2137 C C . LEU A 1 281 ? -21.777 -16.322 17.321 1.00 23.67 281 LEU A C 1
ATOM 2138 O O . LEU A 1 281 ? -21.960 -17.428 16.814 1.00 23.57 281 LEU A O 1
ATOM 2143 N N . GLY A 1 282 ? -22.330 -15.215 16.841 1.00 21.05 282 GLY A N 1
ATOM 2144 C CA . GLY A 1 282 ? -23.103 -15.234 15.613 1.00 22.77 282 GLY A CA 1
ATOM 2145 C C . GLY A 1 282 ? -22.266 -14.703 14.470 1.00 23.37 282 GLY A C 1
ATOM 2146 O O . GLY A 1 282 ? -21.304 -13.971 14.700 1.00 23.10 282 GLY A O 1
ATOM 2147 N N . ARG A 1 283 ? -22.630 -15.068 13.244 1.00 18.91 283 ARG A N 1
ATOM 2148 C CA . ARG A 1 283 ? -21.878 -14.653 12.065 1.00 23.73 283 ARG A CA 1
ATOM 2149 C C . ARG A 1 283 ? -22.673 -14.959 10.786 1.00 23.21 283 ARG A C 1
ATOM 2150 O O . ARG A 1 283 ? -23.460 -15.908 10.748 1.00 23.00 283 ARG A O 1
ATOM 2158 N N . THR A 1 284 ? -22.511 -14.131 9.757 1.00 20.30 284 THR A N 1
ATOM 2159 C CA . THR A 1 284 ? -23.078 -14.446 8.447 1.00 22.96 284 THR A CA 1
ATOM 2160 C C . THR A 1 284 ? -22.340 -15.647 7.878 1.00 24.05 284 THR A C 1
ATOM 2161 O O . THR A 1 284 ? -21.135 -15.788 8.078 1.00 25.79 284 THR A O 1
ATOM 2165 N N . ILE A 1 285 ? -23.052 -16.517 7.172 1.00 24.82 285 ILE A N 1
ATOM 2166 C CA . ILE A 1 285 ? -22.408 -17.678 6.561 1.00 24.97 285 ILE A CA 1
ATOM 2167 C C . ILE A 1 285 ? -21.355 -17.258 5.535 1.00 25.66 285 ILE A C 1
ATOM 2168 O O . ILE A 1 285 ? -20.234 -17.762 5.549 1.00 28.41 285 ILE A O 1
ATOM 2173 N N . SER A 1 286 ? -21.711 -16.314 4.670 1.00 25.72 286 SER A N 1
ATOM 2174 C CA . SER A 1 286 ? -20.754 -15.743 3.732 1.00 27.19 286 SER A CA 1
ATOM 2175 C C . SER A 1 286 ? -19.764 -14.820 4.432 1.00 29.57 286 SER A C 1
ATOM 2176 O O . SER A 1 286 ? -20.158 -13.988 5.247 1.00 28.69 286 SER A O 1
ATOM 2179 N N . PRO A 1 287 ? -18.468 -14.965 4.115 1.00 29.52 287 PRO A N 1
ATOM 2180 C CA . PRO A 1 287 ? -17.413 -14.104 4.660 1.00 25.37 287 PRO A CA 1
ATOM 2181 C C . PRO A 1 287 ? -17.280 -12.822 3.848 1.00 29.13 287 PRO A C 1
ATOM 2182 O O . PRO A 1 287 ? -16.471 -11.960 4.187 1.00 28.43 287 PRO A O 1
ATOM 2186 N N . ARG A 1 288 ? -18.072 -12.713 2.785 1.00 36.14 288 ARG A N 1
ATOM 2187 C CA . ARG A 1 288 ? -18.051 -11.556 1.899 1.00 39.16 288 ARG A CA 1
ATOM 2188 C C . ARG A 1 288 ? -19.331 -10.743 2.010 1.00 39.62 288 ARG A C 1
ATOM 2189 O O . ARG A 1 288 ? -19.304 -9.512 2.007 1.00 41.87 288 ARG A O 1
ATOM 2197 N N . SER A 1 289 ? -20.458 -11.447 2.074 1.00 33.68 289 SER A N 1
ATOM 2198 C CA . SER A 1 289 ? -21.765 -10.816 1.962 1.00 33.01 289 SER A CA 1
ATOM 2199 C C . SER A 1 289 ? -22.630 -11.025 3.193 1.00 28.40 289 SER A C 1
ATOM 2200 O O . SER A 1 289 ? -22.453 -11.984 3.939 1.00 28.22 289 SER A O 1
ATOM 2203 N N . ARG A 1 290 ? -23.577 -10.116 3.386 1.00 25.32 290 ARG A N 1
ATOM 2204 C CA . ARG A 1 290 ? -24.551 -10.220 4.461 1.00 21.75 290 ARG A CA 1
ATOM 2205 C C . ARG A 1 290 ? -25.636 -11.217 4.067 1.00 23.51 290 ARG A C 1
ATOM 2206 O O . ARG A 1 290 ? -26.800 -10.855 3.884 1.00 22.75 290 ARG A O 1
ATOM 2214 N N . SER A 1 291 ? -25.235 -12.475 3.910 1.00 20.71 291 SER A N 1
ATOM 2215 C CA . SER A 1 291 ? -26.163 -13.542 3.561 1.00 20.85 291 SER A CA 1
ATOM 2216 C C . SER A 1 291 ? -25.925 -14.733 4.469 1.00 22.50 291 SER A C 1
ATOM 2217 O O . SER A 1 291 ? -24.793 -15.015 4.855 1.00 22.89 291 SER A O 1
ATOM 2220 N N . GLY A 1 292 ? -27.001 -15.424 4.822 1.00 21.50 292 GLY A N 1
ATOM 2221 C CA . GLY A 1 292 ? -26.912 -16.525 5.758 1.00 23.14 292 GLY A CA 1
ATOM 2222 C C . GLY A 1 292 ? -26.684 -16.050 7.180 1.00 23.55 292 GLY A C 1
ATOM 2223 O O . GLY A 1 292 ? -26.281 -14.907 7.411 1.00 20.59 292 GLY A O 1
ATOM 2224 N N . PHE A 1 293 ? -26.961 -16.922 8.141 1.00 23.61 293 PHE A N 1
ATOM 2225 C CA . PHE A 1 293 ? -26.615 -16.644 9.528 1.00 24.37 293 PHE A CA 1
ATOM 2226 C C . PHE A 1 293 ? -26.492 -17.936 10.322 1.00 24.91 293 PHE A C 1
ATOM 2227 O O . PHE A 1 293 ? -27.360 -18.812 10.249 1.00 23.25 293 PHE A O 1
ATOM 2235 N N . GLU A 1 294 ? -25.408 -18.045 11.082 1.00 23.60 294 GLU A N 1
ATOM 2236 C CA . GLU A 1 294 ? -25.161 -19.226 11.896 1.00 26.40 294 GLU A CA 1
ATOM 2237 C C . GLU A 1 294 ? -24.753 -18.835 13.309 1.00 26.29 294 GLU A C 1
ATOM 2238 O O . GLU A 1 294 ? -24.146 -17.787 13.527 1.00 25.63 294 GLU A O 1
ATOM 2244 N N . MET A 1 295 ? -25.122 -19.674 14.270 1.00 26.00 295 MET A N 1
ATOM 2245 C CA . MET A 1 295 ? -24.642 -19.528 15.630 1.00 23.70 295 MET A CA 1
ATOM 2246 C C . MET A 1 295 ? -23.535 -20.544 15.861 1.00 26.93 295 MET A C 1
ATOM 2247 O O . MET A 1 295 ? -23.689 -21.722 15.545 1.00 26.62 295 MET A O 1
ATOM 2252 N N . LEU A 1 296 ? -22.421 -20.087 16.418 1.00 25.21 296 LEU A N 1
ATOM 2253 C CA . LEU A 1 296 ? -21.284 -20.958 16.657 1.00 25.00 296 LEU A CA 1
ATOM 2254 C C . LEU A 1 296 ? -21.012 -21.063 18.146 1.00 23.61 296 LEU A C 1
ATOM 2255 O O . LEU A 1 296 ? -20.856 -20.053 18.826 1.00 22.71 296 LEU A O 1
ATOM 2260 N N . LYS A 1 297 ? -20.969 -22.286 18.657 1.00 24.90 297 LYS A N 1
ATOM 2261 C CA . LYS A 1 297 ? -20.526 -22.490 20.025 1.00 28.36 297 LYS A CA 1
ATOM 2262 C C . LYS A 1 297 ? -19.013 -22.621 20.019 1.00 28.86 297 LYS A C 1
ATOM 2263 O O . LYS A 1 297 ? -18.474 -23.586 19.484 1.00 30.08 297 LYS A O 1
ATOM 2269 N N . ILE A 1 298 ? -18.336 -21.629 20.590 1.00 24.77 298 ILE A N 1
ATOM 2270 C CA . ILE A 1 298 ? -16.880 -21.592 20.604 1.00 24.37 298 ILE A CA 1
ATOM 2271 C C . ILE A 1 298 ? -16.382 -21.430 22.040 1.00 26.15 298 ILE A C 1
ATOM 2272 O O . ILE A 1 298 ? -16.224 -20.305 22.521 1.00 21.71 298 ILE A O 1
ATOM 2277 N N . PRO A 1 299 ? -16.142 -22.557 22.733 1.00 22.53 299 PRO A N 1
ATOM 2278 C CA . PRO A 1 299 ? -15.763 -22.543 24.151 1.00 21.97 299 PRO A CA 1
ATOM 2279 C C . PRO A 1 299 ? -14.570 -21.639 24.419 1.00 21.12 299 PRO A C 1
ATOM 2280 O O . PRO A 1 299 ? -13.560 -21.759 23.735 1.00 23.40 299 PRO A O 1
ATOM 2284 N N . ASN A 1 300 ? -14.703 -20.739 25.389 1.00 27.76 300 ASN A N 1
ATOM 2285 C CA . ASN A 1 300 ? -13.638 -19.795 25.754 1.00 29.89 300 ASN A CA 1
ATOM 2286 C C . ASN A 1 300 ? -13.139 -18.900 24.618 1.00 29.37 300 ASN A C 1
ATOM 2287 O O . ASN A 1 300 ? -11.960 -18.549 24.565 1.00 30.86 300 ASN A O 1
ATOM 2292 N N . ALA A 1 301 ? -14.041 -18.525 23.719 1.00 25.35 301 ALA A N 1
ATOM 2293 C CA . ALA A 1 301 ? -13.697 -17.658 22.596 1.00 26.85 301 ALA A CA 1
ATOM 2294 C C . ALA A 1 301 ? -13.140 -16.317 23.069 1.00 24.82 301 ALA A C 1
ATOM 2295 O O . ALA A 1 301 ? -12.369 -15.667 22.362 1.00 29.01 301 ALA A O 1
ATOM 2297 N N . GLY A 1 302 ? -13.531 -15.911 24.272 1.00 26.67 302 GLY A N 1
ATOM 2298 C CA . GLY A 1 302 ? -13.115 -14.631 24.810 1.00 26.18 302 GLY A CA 1
ATOM 2299 C C . GLY A 1 302 ? -11.800 -14.655 25.569 1.00 31.22 302 GLY A C 1
ATOM 2300 O O . GLY A 1 302 ? -11.273 -13.597 25.912 1.00 30.74 302 GLY A O 1
ATOM 2301 N N . THR A 1 303 ? -11.269 -15.849 25.836 1.00 29.57 303 THR A N 1
ATOM 2302 C CA . THR A 1 303 ? -10.031 -15.981 26.606 1.00 32.82 303 THR A CA 1
ATOM 2303 C C . THR A 1 303 ? -8.961 -16.843 25.918 1.00 32.62 303 THR A C 1
ATOM 2304 O O . THR A 1 303 ? -7.774 -16.733 26.229 1.00 33.43 303 THR A O 1
ATOM 2308 N N . ASP A 1 304 ? -9.373 -17.685 24.976 1.00 31.81 304 ASP A N 1
ATOM 2309 C CA . ASP A 1 304 ? -8.465 -18.675 24.395 1.00 34.71 304 ASP A CA 1
ATOM 2310 C C . ASP A 1 304 ? -8.178 -18.450 22.906 1.00 35.01 304 ASP A C 1
ATOM 2311 O O . ASP A 1 304 ? -9.056 -18.622 22.063 1.00 36.09 304 ASP A O 1
ATOM 2316 N N . PRO A 1 305 ? -6.928 -18.089 22.581 1.00 34.06 305 PRO A N 1
ATOM 2317 C CA . PRO A 1 305 ? -6.482 -17.852 21.202 1.00 29.11 305 PRO A CA 1
ATOM 2318 C C . PRO A 1 305 ? -6.607 -19.092 20.314 1.00 29.59 305 PRO A C 1
ATOM 2319 O O . PRO A 1 305 ? -6.726 -18.950 19.096 1.00 34.52 305 PRO A O 1
ATOM 2323 N N . ASN A 1 306 ? -6.586 -20.280 20.914 1.00 29.16 306 ASN A N 1
ATOM 2324 C CA . ASN A 1 306 ? -6.670 -21.531 20.164 1.00 32.45 306 ASN A CA 1
ATOM 2325 C C . ASN A 1 306 ? -8.077 -22.128 20.149 1.00 33.26 306 ASN A C 1
ATOM 2326 O O . ASN A 1 306 ? -8.280 -23.242 19.655 1.00 35.85 306 ASN A O 1
ATOM 2331 N N . SER A 1 307 ? -9.045 -21.394 20.693 1.00 33.33 307 SER A N 1
ATOM 2332 C CA . SER A 1 307 ? -10.418 -21.896 20.779 1.00 33.07 307 SER A CA 1
ATOM 2333 C C . SER A 1 307 ? -11.032 -22.194 19.410 1.00 30.82 307 SER A C 1
ATOM 2334 O O . SER A 1 307 ? -10.719 -21.539 18.413 1.00 27.80 307 SER A O 1
ATOM 2337 N N . ARG A 1 308 ? -11.917 -23.183 19.388 1.00 31.47 308 ARG A N 1
ATOM 2338 C CA . ARG A 1 308 ? -12.434 -23.743 18.152 1.00 32.37 308 ARG A CA 1
ATOM 2339 C C . ARG A 1 308 ? -13.953 -23.914 18.227 1.00 30.13 308 ARG A C 1
ATOM 2340 O O . ARG A 1 308 ? -14.517 -24.026 19.315 1.00 32.00 308 ARG A O 1
ATOM 2348 N N . ILE A 1 309 ? -14.608 -23.941 17.069 1.00 30.81 309 ILE A N 1
ATOM 2349 C CA . ILE A 1 309 ? -16.034 -24.257 16.978 1.00 28.33 309 ILE A CA 1
ATOM 2350 C C . ILE A 1 309 ? -16.293 -25.689 17.428 1.00 30.33 309 ILE A C 1
ATOM 2351 O O . ILE A 1 309 ? -15.667 -26.615 16.923 1.00 33.08 309 ILE A O 1
ATOM 2356 N N . THR A 1 310 ? -17.214 -25.876 18.369 1.00 31.50 310 THR A N 1
ATOM 2357 C CA . THR A 1 310 ? -17.572 -27.226 18.805 1.00 29.86 310 THR A CA 1
ATOM 2358 C C . THR A 1 310 ? -18.992 -27.612 18.396 1.00 32.68 310 THR A C 1
ATOM 2359 O O . THR A 1 310 ? -19.295 -28.795 18.219 1.00 32.59 310 THR A O 1
ATOM 2363 N N . GLU A 1 311 ? -19.855 -26.611 18.244 1.00 32.89 311 GLU A N 1
ATOM 2364 C CA . GLU A 1 311 ? -21.222 -26.829 17.781 1.00 33.99 311 GLU A CA 1
ATOM 2365 C C . GLU A 1 311 ? -21.635 -25.696 16.846 1.00 33.39 311 GLU A C 1
ATOM 2366 O O . GLU A 1 311 ? -21.063 -24.602 16.883 1.00 32.44 311 GLU A O 1
ATOM 2372 N N . ARG A 1 312 ? -22.627 -25.961 16.005 1.00 35.79 312 ARG A N 1
ATOM 2373 C CA . ARG A 1 312 ? -23.081 -24.981 15.025 1.00 36.43 312 ARG A CA 1
ATOM 2374 C C . ARG A 1 312 ? -24.584 -25.127 14.797 1.00 37.70 312 ARG A C 1
ATOM 2375 O O . ARG A 1 312 ? -25.109 -26.239 14.823 1.00 36.96 312 ARG A O 1
ATOM 2383 N N . GLN A 1 313 ? -25.277 -24.007 14.594 1.00 27.59 313 GLN A N 1
ATOM 2384 C CA . GLN A 1 313 ? -26.691 -24.047 14.238 1.00 24.08 313 GLN A CA 1
ATOM 2385 C C . GLN A 1 313 ? -27.032 -22.998 13.188 1.00 25.65 313 GLN A C 1
ATOM 2386 O O . GLN A 1 313 ? -26.934 -21.799 13.442 1.00 22.20 313 GLN A O 1
ATOM 2392 N N . GLU A 1 314 ? -27.436 -23.456 12.008 1.00 25.80 314 GLU A N 1
ATOM 2393 C CA . GLU A 1 314 ? -27.874 -22.553 10.951 1.00 28.10 314 GLU A CA 1
ATOM 2394 C C . GLU A 1 314 ? -29.215 -21.926 11.302 1.00 24.49 314 GLU A C 1
ATOM 2395 O O . GLU A 1 314 ? -30.161 -22.631 11.661 1.00 25.02 314 GLU A O 1
ATOM 2401 N N . ILE A 1 315 ? -29.286 -20.602 11.192 1.00 21.88 315 ILE A N 1
ATOM 2402 C CA . ILE A 1 315 ? -30.506 -19.858 11.483 1.00 23.62 315 ILE A CA 1
ATOM 2403 C C . ILE A 1 315 ? -31.147 -19.398 10.178 1.00 25.79 315 ILE A C 1
ATOM 2404 O O . ILE A 1 315 ? -32.363 -19.493 9.997 1.00 26.46 315 ILE A O 1
ATOM 2409 N N . VAL A 1 316 ? -30.311 -18.899 9.274 1.00 21.42 316 VAL A N 1
ATOM 2410 C CA . VAL A 1 316 ? -30.737 -18.478 7.945 1.00 24.02 316 VAL A CA 1
ATOM 2411 C C . VAL A 1 316 ? -29.742 -19.046 6.930 1.00 25.56 316 VAL A C 1
ATOM 2412 O O . VAL A 1 316 ? -28.540 -18.804 7.039 1.00 24.74 316 VAL A O 1
ATOM 2416 N N . ASP A 1 317 ? -30.227 -19.800 5.948 1.00 27.25 317 ASP A N 1
ATOM 2417 C CA . ASP A 1 317 ? -29.335 -20.445 4.981 1.00 29.90 317 ASP A CA 1
ATOM 2418 C C . ASP A 1 317 ? -28.640 -19.428 4.069 1.00 30.21 317 ASP A C 1
ATOM 2419 O O . ASP A 1 317 ? -29.088 -18.284 3.940 1.00 27.19 317 ASP A O 1
ATOM 2424 N N . ASN A 1 318 ? -27.553 -19.852 3.428 1.00 30.75 318 ASN A N 1
ATOM 2425 C CA . ASN A 1 318 ? -26.703 -18.939 2.662 1.00 29.69 318 ASN A CA 1
ATOM 2426 C C . ASN A 1 318 ? -27.313 -18.446 1.350 1.00 31.54 318 ASN A C 1
ATOM 2427 O O . ASN A 1 318 ? -26.740 -17.581 0.686 1.00 33.87 318 ASN A O 1
ATOM 2432 N N . ASN A 1 319 ? -28.467 -18.995 0.975 1.00 30.52 319 ASN A N 1
ATOM 2433 C CA . ASN A 1 319 ? -29.187 -18.525 -0.210 1.00 33.14 319 ASN A CA 1
ATOM 2434 C C . ASN A 1 319 ? -30.155 -17.390 0.120 1.00 31.79 319 ASN A C 1
ATOM 2435 O O . ASN A 1 319 ? -30.933 -16.948 -0.730 1.00 28.19 319 ASN A O 1
ATOM 2440 N N . ASN A 1 320 ? -30.100 -16.922 1.363 1.00 25.20 320 ASN A N 1
ATOM 2441 C CA . ASN A 1 320 ? -30.973 -15.851 1.819 1.00 23.14 320 ASN A CA 1
ATOM 2442 C C . ASN A 1 320 ? -30.199 -14.746 2.534 1.00 24.88 320 ASN A C 1
ATOM 2443 O O . ASN A 1 320 ? -29.189 -15.003 3.190 1.00 24.62 320 ASN A O 1
ATOM 2448 N N . TRP A 1 321 ? -30.682 -13.517 2.404 1.00 24.92 321 TRP A N 1
ATOM 2449 C CA . TRP A 1 321 ? -30.010 -12.358 2.981 1.00 24.18 321 TRP A CA 1
ATOM 2450 C C . TRP A 1 321 ? -30.204 -12.235 4.488 1.00 22.98 321 TRP A C 1
ATOM 2451 O O . TRP A 1 321 ? -31.260 -12.574 5.022 1.00 23.15 321 TRP A O 1
ATOM 2462 N N . SER A 1 322 ? -29.168 -11.768 5.175 1.00 23.39 322 SER A N 1
ATOM 2463 C CA . SER A 1 322 ? -29.287 -11.441 6.588 1.00 23.10 322 SER A CA 1
ATOM 2464 C C . SER A 1 322 ? -28.961 -9.964 6.747 1.00 21.19 322 SER A C 1
ATOM 2465 O O . SER A 1 322 ? -29.410 -9.136 5.946 1.00 23.94 322 SER A O 1
ATOM 2468 N N . GLY A 1 323 ? -28.185 -9.632 7.773 1.00 19.04 323 GLY A N 1
ATOM 2469 C CA . GLY A 1 323 ? -27.804 -8.253 8.019 1.00 17.46 323 GLY A CA 1
ATOM 2470 C C . GLY A 1 323 ? -27.273 -8.089 9.428 1.00 20.78 323 GLY A C 1
ATOM 2471 O O . GLY A 1 323 ? -26.559 -8.958 9.932 1.00 20.17 323 GLY A O 1
ATOM 2472 N N . TYR A 1 324 ? -27.628 -6.975 10.064 1.00 20.45 324 TYR A N 1
ATOM 2473 C CA . TYR A 1 324 ? -27.253 -6.717 11.451 1.00 18.07 324 TYR A CA 1
ATOM 2474 C C . TYR A 1 324 ? -27.781 -7.788 12.393 1.00 21.30 324 TYR A C 1
ATOM 2475 O O . TYR A 1 324 ? -28.782 -8.445 12.107 1.00 19.63 324 TYR A O 1
ATOM 2484 N N . SER A 1 325 ? -27.099 -7.963 13.520 1.00 18.39 325 SER A N 1
ATOM 2485 C CA . SER A 1 325 ? -27.583 -8.848 14.569 1.00 20.86 325 SER A CA 1
ATOM 2486 C C . SER A 1 325 ? -27.119 -8.314 15.913 1.00 20.50 325 SER A C 1
ATOM 2487 O O . SER A 1 325 ? -26.089 -7.643 16.004 1.00 20.51 325 SER A O 1
ATOM 2490 N N . GLY A 1 326 ? -27.894 -8.587 16.953 1.00 19.33 326 GLY A N 1
ATOM 2491 C CA . GLY A 1 326 ? -27.595 -8.041 18.257 1.00 19.63 326 GLY A CA 1
ATOM 2492 C C . GLY A 1 326 ? -28.235 -8.832 19.368 1.00 21.20 326 GLY A C 1
ATOM 2493 O O . GLY A 1 326 ? -29.119 -9.658 19.142 1.00 21.34 326 GLY A O 1
ATOM 2494 N N . SER A 1 327 ? -27.794 -8.560 20.587 1.00 22.58 327 SER A N 1
ATOM 2495 C CA . SER A 1 327 ? -28.245 -9.317 21.739 1.00 22.11 327 SER A CA 1
ATOM 2496 C C . SER A 1 327 ? -29.377 -8.621 22.472 1.00 21.80 327 SER A C 1
ATOM 2497 O O . SER A 1 327 ? -29.509 -7.397 22.421 1.00 21.89 327 SER A O 1
ATOM 2500 N N . PHE A 1 328 ? -30.200 -9.416 23.143 1.00 23.07 328 PHE A N 1
ATOM 2501 C CA . PHE A 1 328 ? -31.153 -8.893 24.112 1.00 21.77 328 PHE A CA 1
ATOM 2502 C C . PHE A 1 328 ? -31.511 -9.986 25.106 1.00 22.91 328 PHE A C 1
ATOM 2503 O O . PHE A 1 328 ? -31.339 -11.175 24.826 1.00 18.96 328 PHE A O 1
ATOM 2511 N N . ILE A 1 329 ? -31.979 -9.576 26.280 1.00 18.70 329 ILE A N 1
ATOM 2512 C CA . ILE A 1 329 ? -32.362 -10.515 27.322 1.00 20.60 329 ILE A CA 1
ATOM 2513 C C . ILE A 1 329 ? -33.611 -9.981 28.010 1.00 22.19 329 ILE A C 1
ATOM 2514 O O . ILE A 1 329 ? -33.756 -8.768 28.172 1.00 22.31 329 ILE A O 1
ATOM 2519 N N . ASP A 1 330 ? -34.526 -10.871 28.378 1.00 17.17 330 ASP A N 1
ATOM 2520 C CA . ASP A 1 330 ? -35.610 -10.491 29.278 1.00 24.53 330 ASP A CA 1
ATOM 2521 C C . ASP A 1 330 ? -35.093 -10.518 30.721 1.00 22.06 330 ASP A C 1
ATOM 2522 O O . ASP A 1 330 ? -35.028 -11.578 31.345 1.00 20.50 330 ASP A O 1
ATOM 2527 N N . TYR A 1 331 ? -34.721 -9.349 31.241 1.00 20.71 331 TYR A N 1
ATOM 2528 C CA . TYR A 1 331 ? -34.142 -9.255 32.585 1.00 24.22 331 TYR A CA 1
ATOM 2529 C C . TYR A 1 331 ? -35.200 -9.301 33.688 1.00 25.69 331 TYR A C 1
ATOM 2530 O O . TYR A 1 331 ? -34.872 -9.221 34.876 1.00 27.73 331 TYR A O 1
ATOM 2539 N N . TRP A 1 332 ? -36.467 -9.436 33.304 1.00 23.51 332 TRP A N 1
ATOM 2540 C CA . TRP A 1 332 ? -37.555 -9.390 34.279 1.00 25.30 332 TRP A CA 1
ATOM 2541 C C . TRP A 1 332 ? -38.341 -10.697 34.351 1.00 25.49 332 TRP A C 1
ATOM 2542 O O . TRP A 1 332 ? -39.481 -10.720 34.822 1.00 25.54 332 TRP A O 1
ATOM 2553 N N . ASP A 1 333 ? -37.733 -11.782 33.878 1.00 24.98 333 ASP A N 1
ATOM 2554 C CA . ASP A 1 333 ? -38.316 -13.107 34.039 1.00 26.76 333 ASP A CA 1
ATOM 2555 C C . ASP A 1 333 ? -37.944 -13.632 35.422 1.00 31.88 333 ASP A C 1
ATOM 2556 O O . ASP A 1 333 ? -36.968 -14.362 35.581 1.00 29.38 333 ASP A O 1
ATOM 2561 N N . GLU A 1 334 ? -38.740 -13.257 36.417 1.00 34.24 334 GLU A N 1
ATOM 2562 C CA . GLU A 1 334 ? -38.464 -13.615 37.795 1.00 37.75 334 GLU A CA 1
ATOM 2563 C C . GLU A 1 334 ? -38.661 -15.112 38.048 1.00 43.01 334 GLU A C 1
ATOM 2564 O O . GLU A 1 334 ? -38.256 -15.624 39.093 1.00 45.48 334 GLU A O 1
ATOM 2570 N N . SER A 1 335 ? -39.271 -15.811 37.092 1.00 35.71 335 SER A N 1
ATOM 2571 C CA . SER A 1 335 ? -39.511 -17.249 37.240 1.00 33.87 335 SER A CA 1
ATOM 2572 C C . SER A 1 335 ? -38.318 -18.105 36.800 1.00 36.69 335 SER A C 1
ATOM 2573 O O . SER A 1 335 ? -38.289 -19.317 37.034 1.00 36.90 335 SER A O 1
ATOM 2576 N N . SER A 1 336 ? -37.340 -17.472 36.161 1.00 30.49 336 SER A N 1
ATOM 2577 C CA . SER A 1 336 ? -36.106 -18.155 35.805 1.00 32.37 336 SER A CA 1
ATOM 2578 C C . SER A 1 336 ? -34.936 -17.692 36.673 1.00 31.09 336 SER A C 1
ATOM 2579 O O . SER A 1 336 ? -34.799 -16.505 36.960 1.00 30.29 336 SER A O 1
ATOM 2582 N N . GLU A 1 337 ? -34.086 -18.634 37.074 1.00 29.52 337 GLU A N 1
ATOM 2583 C CA . GLU A 1 337 ? -32.951 -18.334 37.946 1.00 27.19 337 GLU A CA 1
ATOM 2584 C C . GLU A 1 337 ? -31.771 -17.723 37.192 1.00 28.59 337 GLU A C 1
ATOM 2585 O O . GLU A 1 337 ? -30.824 -17.220 37.804 1.00 23.84 337 GLU A O 1
ATOM 2591 N N . CYS A 1 338 ? -31.822 -17.768 35.865 1.00 24.38 338 CYS A N 1
ATOM 2592 C CA . CYS A 1 338 ? -30.742 -17.230 35.051 1.00 21.90 338 CYS A CA 1
ATOM 2593 C C . CYS A 1 338 ? -31.287 -16.310 33.959 1.00 23.69 338 CYS A C 1
ATOM 2594 O O . CYS A 1 338 ? -32.487 -16.300 33.690 1.00 23.06 338 CYS A O 1
ATOM 2597 N N . TYR A 1 339 ? -30.402 -15.529 33.345 1.00 20.57 339 TYR A N 1
ATOM 2598 C CA . TYR A 1 339 ? -30.763 -14.710 32.193 1.00 20.89 339 TYR A CA 1
ATOM 2599 C C . TYR A 1 339 ? -30.622 -15.534 30.916 1.00 21.42 339 TYR A C 1
ATOM 2600 O O . TYR A 1 339 ? -29.526 -15.980 30.589 1.00 21.53 339 TYR A O 1
ATOM 2609 N N . ASN A 1 340 ? -31.722 -15.746 30.197 1.00 20.62 340 ASN A N 1
ATOM 2610 C CA . ASN A 1 340 ? -31.674 -16.508 28.950 1.00 22.12 340 ASN A CA 1
ATOM 2611 C C . ASN A 1 340 ? -31.243 -15.644 27.774 1.00 20.22 340 ASN A C 1
ATOM 2612 O O . ASN A 1 340 ? -31.945 -14.700 27.404 1.00 19.92 340 ASN A O 1
ATOM 2617 N N . PRO A 1 341 ? -30.079 -15.960 27.184 1.00 23.35 341 PRO A N 1
ATOM 2618 C CA . PRO A 1 341 ? -29.566 -15.218 26.029 1.00 26.11 341 PRO A CA 1
ATOM 2619 C C . PRO A 1 341 ? -30.545 -15.249 24.862 1.00 23.12 341 PRO A C 1
ATOM 2620 O O . PRO A 1 341 ? -31.032 -16.319 24.492 1.00 24.97 341 PRO A O 1
ATOM 2624 N N . CYS A 1 342 ? -30.837 -14.082 24.302 1.00 20.50 342 CYS A N 1
ATOM 2625 C CA . CYS A 1 342 ? -31.654 -13.993 23.096 1.00 20.81 342 CYS A CA 1
ATOM 2626 C C . CYS A 1 342 ? -30.949 -13.116 22.080 1.00 21.75 342 CYS A C 1
ATOM 2627 O O . CYS A 1 342 ? -30.061 -12.336 22.431 1.00 18.21 342 CYS A O 1
ATOM 2630 N N . PHE A 1 343 ? -31.356 -13.229 20.821 1.00 16.06 343 PHE A N 1
ATOM 2631 C CA . PHE A 1 343 ? -30.824 -12.352 19.793 1.00 18.55 343 PHE A CA 1
ATOM 2632 C C . PHE A 1 343 ? -31.804 -12.178 18.643 1.00 18.48 343 PHE A C 1
ATOM 2633 O O . PHE A 1 343 ? -32.816 -12.874 18.564 1.00 18.24 343 PHE A O 1
ATOM 2641 N N . TYR A 1 344 ? -31.499 -11.226 17.769 1.00 17.28 344 TYR A N 1
ATOM 2642 C CA . TYR A 1 344 ? -32.307 -10.969 16.593 1.00 19.44 344 TYR A CA 1
ATOM 2643 C C . TYR A 1 344 ? -31.395 -10.967 15.383 1.00 20.83 344 TYR A C 1
ATOM 2644 O O . TYR A 1 344 ? -30.196 -10.701 15.495 1.00 20.56 344 TYR A O 1
ATOM 2653 N N . VAL A 1 345 ? -31.959 -11.256 14.220 1.00 19.70 345 VAL A N 1
ATOM 2654 C CA . VAL A 1 345 ? -31.228 -11.080 12.983 1.00 17.10 345 VAL A CA 1
ATOM 2655 C C . VAL A 1 345 ? -32.026 -10.125 12.111 1.00 22.43 345 VAL A C 1
ATOM 2656 O O . VAL A 1 345 ? -33.226 -10.326 11.901 1.00 19.03 345 VAL A O 1
ATOM 2660 N N . GLU A 1 346 ? -31.370 -9.074 11.623 1.00 20.35 346 GLU A N 1
ATOM 2661 C CA . GLU A 1 346 ? -31.975 -8.186 10.636 1.00 17.98 346 GLU A CA 1
ATOM 2662 C C . GLU A 1 346 ? -31.916 -8.845 9.268 1.00 21.05 346 GLU A C 1
ATOM 2663 O O . GLU A 1 346 ? -30.842 -9.217 8.808 1.00 20.18 346 GLU A O 1
ATOM 2669 N N . LEU A 1 347 ? -33.069 -8.990 8.624 1.00 19.70 347 LEU A N 1
ATOM 2670 C CA . LEU A 1 347 ? -33.144 -9.645 7.324 1.00 21.92 347 LEU A CA 1
ATOM 2671 C C . LEU A 1 347 ? -33.346 -8.603 6.226 1.00 20.10 347 LEU A C 1
ATOM 2672 O O . LEU A 1 347 ? -34.474 -8.261 5.892 1.00 20.02 347 LEU A O 1
ATOM 2677 N N . ILE A 1 348 ? -32.249 -8.104 5.665 1.00 19.96 348 ILE A N 1
ATOM 2678 C CA . ILE A 1 348 ? -32.307 -6.983 4.730 1.00 20.26 348 ILE A CA 1
ATOM 2679 C C . ILE A 1 348 ? -32.731 -7.386 3.324 1.00 21.88 348 ILE A C 1
ATOM 2680 O O . ILE A 1 348 ? -32.088 -8.221 2.689 1.00 22.56 348 ILE A O 1
ATOM 2685 N N . ARG A 1 349 ? -33.814 -6.791 2.834 1.00 19.92 349 ARG A N 1
ATOM 2686 C CA . ARG A 1 349 ? -34.218 -7.013 1.447 1.00 19.71 349 ARG A CA 1
ATOM 2687 C C . ARG A 1 349 ? -34.037 -5.720 0.662 1.00 22.16 349 ARG A C 1
ATOM 2688 O O . ARG A 1 349 ? -33.928 -4.641 1.248 1.00 21.22 349 ARG A O 1
ATOM 2696 N N . GLY A 1 350 ? -33.991 -5.828 -0.661 1.00 21.32 350 GLY A N 1
ATOM 2697 C CA . GLY A 1 350 ? -33.813 -4.664 -1.509 1.00 18.08 350 GLY A CA 1
ATOM 2698 C C . GLY A 1 350 ? -32.366 -4.293 -1.758 1.00 22.45 350 GLY A C 1
ATOM 2699 O O . GLY A 1 350 ? -31.494 -5.154 -1.848 1.00 22.45 350 GLY A O 1
ATOM 2700 N N . ARG A 1 351 ? -32.108 -2.993 -1.855 1.00 19.64 351 ARG A N 1
ATOM 2701 C CA . ARG A 1 351 ? -30.792 -2.508 -2.253 1.00 21.05 351 ARG A CA 1
ATOM 2702 C C . ARG A 1 351 ? -29.765 -2.597 -1.125 1.00 23.63 351 ARG A C 1
ATOM 2703 O O . ARG A 1 351 ? -30.128 -2.583 0.052 1.00 20.91 351 ARG A O 1
ATOM 2711 N N . PRO A 1 352 ? -28.471 -2.710 -1.476 1.00 26.60 352 PRO A N 1
ATOM 2712 C CA . PRO A 1 352 ? -27.902 -2.697 -2.830 1.00 20.16 352 PRO A CA 1
ATOM 2713 C C . PRO A 1 352 ? -28.020 -4.050 -3.502 1.00 24.76 352 PRO A C 1
ATOM 2714 O O . PRO A 1 352 ? -27.983 -4.145 -4.727 1.00 25.96 352 PRO A O 1
ATOM 2718 N N . GLU A 1 353 ? -28.187 -5.085 -2.691 1.00 26.33 353 GLU A N 1
ATOM 2719 C CA . GLU A 1 353 ? -28.048 -6.464 -3.136 1.00 30.56 353 GLU A CA 1
ATOM 2720 C C . GLU A 1 353 ? -29.121 -6.920 -4.132 1.00 33.97 353 GLU A C 1
ATOM 2721 O O . GLU A 1 353 ? -28.892 -7.832 -4.933 1.00 32.78 353 GLU A O 1
ATOM 2727 N N . GLU A 1 354 ? -30.292 -6.294 -4.072 1.00 24.84 354 GLU A N 1
ATOM 2728 C CA . GLU A 1 354 ? -31.390 -6.641 -4.967 1.00 24.20 354 GLU A CA 1
ATOM 2729 C C . GLU A 1 354 ? -31.800 -5.418 -5.787 1.00 22.55 354 GLU A C 1
ATOM 2730 O O . GLU A 1 354 ? -32.975 -5.232 -6.119 1.00 22.24 354 GLU A O 1
ATOM 2736 N N . ALA A 1 355 ? -30.812 -4.597 -6.128 1.00 23.74 355 ALA A N 1
ATOM 2737 C CA . ALA A 1 355 ? -31.035 -3.365 -6.880 1.00 24.71 355 ALA A CA 1
ATOM 2738 C C . ALA A 1 355 ? -31.722 -3.560 -8.237 1.00 26.58 355 ALA A C 1
ATOM 2739 O O . ALA A 1 355 ? -32.364 -2.639 -8.741 1.00 25.49 355 ALA A O 1
ATOM 2741 N N . LYS A 1 356 ? -31.587 -4.739 -8.839 1.00 28.48 356 LYS A N 1
ATOM 2742 C CA . LYS A 1 356 ? -32.198 -4.959 -10.148 1.00 29.66 356 LYS A CA 1
ATOM 2743 C C . LYS A 1 356 ? -33.696 -5.271 -10.057 1.00 28.23 356 LYS A C 1
ATOM 2744 O O . LYS A 1 356 ? -34.397 -5.300 -11.071 1.00 22.21 356 LYS A O 1
ATOM 2750 N N . TYR A 1 357 ? -34.185 -5.493 -8.841 1.00 23.77 357 TYR A N 1
ATOM 2751 C CA . TYR A 1 357 ? -35.593 -5.809 -8.636 1.00 26.07 357 TYR A CA 1
ATOM 2752 C C . TYR A 1 357 ? -36.392 -4.615 -8.114 1.00 25.10 357 TYR A C 1
ATOM 2753 O O . TYR A 1 357 ? -37.504 -4.351 -8.576 1.00 24.95 357 TYR A O 1
ATOM 2762 N N . VAL A 1 358 ? -35.836 -3.906 -7.135 1.00 20.10 358 VAL A N 1
ATOM 2763 C CA . VAL A 1 358 ? -36.581 -2.858 -6.449 1.00 20.47 358 VAL A CA 1
ATOM 2764 C C . VAL A 1 358 ? -35.712 -1.627 -6.219 1.00 19.59 358 VAL A C 1
ATOM 2765 O O . VAL A 1 358 ? -34.486 -1.683 -6.337 1.00 20.51 358 VAL A O 1
ATOM 2769 N N . TRP A 1 359 ? -36.356 -0.515 -5.879 1.00 20.35 359 TRP A N 1
ATOM 2770 C CA . TRP A 1 359 ? -35.649 0.739 -5.645 1.00 20.96 359 TRP A CA 1
ATOM 2771 C C . TRP A 1 359 ? -35.480 1.046 -4.161 1.00 21.15 359 TRP A C 1
ATOM 2772 O O . TRP A 1 359 ? -34.863 2.045 -3.795 1.00 21.64 359 TRP A O 1
ATOM 2783 N N . TRP A 1 360 ? -36.021 0.182 -3.308 1.00 22.05 360 TRP A N 1
ATOM 2784 C CA . TRP A 1 360 ? -35.990 0.414 -1.867 1.00 20.41 360 TRP A CA 1
ATOM 2785 C C . TRP A 1 360 ? -35.058 -0.537 -1.137 1.00 20.98 360 TRP A C 1
ATOM 2786 O O . TRP A 1 360 ? -34.532 -1.484 -1.725 1.00 19.69 360 TRP A O 1
ATOM 2797 N N . THR A 1 361 ? -34.822 -0.255 0.141 1.00 20.64 361 THR A N 1
ATOM 2798 C CA . THR A 1 361 ? -34.301 -1.267 1.059 1.00 18.52 361 THR A CA 1
ATOM 2799 C C . THR A 1 361 ? -34.997 -1.183 2.410 1.00 20.55 361 THR A C 1
ATOM 2800 O O . THR A 1 361 ? -35.303 -0.097 2.913 1.00 19.56 361 THR A O 1
ATOM 2804 N N . SER A 1 362 ? -35.256 -2.353 2.976 1.00 18.91 362 SER A N 1
ATOM 2805 C CA . SER A 1 362 ? -35.962 -2.462 4.233 1.00 25.40 362 SER A CA 1
ATOM 2806 C C . SER A 1 362 ? -35.640 -3.844 4.773 1.00 23.66 362 SER A C 1
ATOM 2807 O O . SER A 1 362 ? -34.990 -4.640 4.098 1.00 28.00 362 SER A O 1
ATOM 2810 N N . ASN A 1 363 ? -36.073 -4.130 5.991 1.00 21.12 363 ASN A N 1
ATOM 2811 C CA . ASN A 1 363 ? -35.798 -5.423 6.589 1.00 19.45 363 ASN A CA 1
ATOM 2812 C C . ASN A 1 363 ? -37.035 -6.041 7.209 1.00 17.63 363 ASN A C 1
ATOM 2813 O O . ASN A 1 363 ? -38.011 -5.347 7.508 1.00 18.50 363 ASN A O 1
ATOM 2818 N N . SER A 1 364 ? -36.991 -7.354 7.390 1.00 17.00 364 SER A N 1
ATOM 2819 C CA . SER A 1 364 ? -37.892 -8.016 8.317 1.00 20.22 364 SER A CA 1
ATOM 2820 C C . SER A 1 364 ? -37.014 -8.477 9.472 1.00 20.01 364 SER A C 1
ATOM 2821 O O . SER A 1 364 ? -35.815 -8.173 9.507 1.00 19.50 364 SER A O 1
ATOM 2824 N N . LEU A 1 365 ? -37.594 -9.209 10.414 1.00 21.38 365 LEU A N 1
ATOM 2825 C CA . LEU A 1 365 ? -36.878 -9.552 11.636 1.00 22.75 365 LEU A CA 1
ATOM 2826 C C . LEU A 1 365 ? -37.187 -10.978 12.083 1.00 21.99 365 LEU A C 1
ATOM 2827 O O . LEU A 1 365 ? -38.318 -11.443 11.962 1.00 19.95 365 LEU A O 1
ATOM 2832 N N . VAL A 1 366 ? -36.175 -11.666 12.602 1.00 20.50 366 VAL A N 1
ATOM 2833 C CA . VAL A 1 366 ? -36.376 -12.936 13.297 1.00 18.68 366 VAL A CA 1
ATOM 2834 C C . VAL A 1 366 ? -35.651 -12.863 14.644 1.00 22.61 366 VAL A C 1
ATOM 2835 O O . VAL A 1 366 ? -34.531 -12.349 14.721 1.00 21.43 366 VAL A O 1
ATOM 2839 N N . ALA A 1 367 ? -36.307 -13.325 15.709 1.00 20.31 367 ALA A N 1
ATOM 2840 C CA . ALA A 1 367 ? -35.718 -13.286 17.051 1.00 18.69 367 ALA A CA 1
ATOM 2841 C C . ALA A 1 367 ? -35.654 -14.671 17.675 1.00 18.57 367 ALA A C 1
ATOM 2842 O O . ALA A 1 367 ? -36.600 -15.454 17.578 1.00 17.36 367 ALA A O 1
ATOM 2844 N N . LEU A 1 368 ? -34.530 -14.955 18.327 1.00 21.79 368 LEU A N 1
ATOM 2845 C CA . LEU A 1 368 ? -34.238 -16.287 18.848 1.00 22.30 368 LEU A CA 1
ATOM 2846 C C . LEU A 1 368 ? -33.896 -16.202 20.330 1.00 22.74 368 LEU A C 1
ATOM 2847 O O . LEU A 1 368 ? -33.265 -15.241 20.762 1.00 22.07 368 LEU A O 1
ATOM 2852 N N . CYS A 1 369 ? -34.299 -17.208 21.103 1.00 20.08 369 CYS A N 1
ATOM 2853 C CA . CYS A 1 369 ? -33.856 -17.333 22.490 1.00 22.72 369 CYS A CA 1
ATOM 2854 C C . CYS A 1 369 ? -33.232 -18.705 22.725 1.00 23.76 369 CYS A C 1
ATOM 2855 O O . CYS A 1 369 ? -33.531 -19.664 22.012 1.00 21.59 369 CYS A O 1
ATOM 2858 N N . GLY A 1 370 ? -32.349 -18.793 23.716 1.00 19.30 370 GLY A N 1
ATOM 2859 C CA . GLY A 1 370 ? -31.582 -20.003 23.933 1.00 19.32 370 GLY A CA 1
ATOM 2860 C C . GLY A 1 370 ? -32.387 -21.099 24.590 1.00 21.93 370 GLY A C 1
ATOM 2861 O O . GLY A 1 370 ? -33.415 -20.836 25.212 1.00 21.31 370 GLY A O 1
ATOM 2862 N N . SER A 1 371 ? -31.922 -22.334 24.429 1.00 26.20 371 SER A N 1
ATOM 2863 C CA . SER A 1 371 ? -32.475 -23.471 25.155 1.00 30.64 371 SER A CA 1
ATOM 2864 C C . SER A 1 371 ? -31.329 -24.276 25.759 1.00 28.86 371 SER A C 1
ATOM 2865 O O . SER A 1 371 ? -30.306 -24.488 25.106 1.00 26.44 371 SER A O 1
ATOM 2868 N N . PRO A 1 372 ? -31.494 -24.724 27.013 1.00 28.37 372 PRO A N 1
ATOM 2869 C CA . PRO A 1 372 ? -30.449 -25.451 27.741 1.00 34.28 372 PRO A CA 1
ATOM 2870 C C . PRO A 1 372 ? -30.387 -26.905 27.298 1.00 35.24 372 PRO A C 1
ATOM 2871 O O . PRO A 1 372 ? -29.509 -27.653 27.721 1.00 37.36 372 PRO A O 1
ATOM 2875 N N . VAL A 1 373 ? -31.311 -27.282 26.427 1.00 43.06 373 VAL A N 1
ATOM 2876 C CA . VAL A 1 373 ? -31.501 -28.670 26.038 1.00 44.52 373 VAL A CA 1
ATOM 2877 C C . VAL A 1 373 ? -31.498 -28.743 24.509 1.00 40.02 373 VAL A C 1
ATOM 2878 O O . VAL A 1 373 ? -31.880 -27.780 23.846 1.00 42.78 373 VAL A O 1
ATOM 2882 N N . PRO A 1 374 ? -31.030 -29.867 23.939 1.00 44.68 374 PRO A N 1
ATOM 2883 C CA . PRO A 1 374 ? -30.937 -29.963 22.479 1.00 42.49 374 PRO A CA 1
ATOM 2884 C C . PRO A 1 374 ? -32.289 -29.712 21.824 1.00 44.69 374 PRO A C 1
ATOM 2885 O O . PRO A 1 374 ? -33.301 -30.225 22.302 1.00 42.21 374 PRO A O 1
ATOM 2889 N N . VAL A 1 375 ? -32.301 -28.910 20.763 1.00 35.82 375 VAL A N 1
ATOM 2890 C CA . VAL A 1 375 ? -33.543 -28.562 20.087 1.00 38.23 375 VAL A CA 1
ATOM 2891 C C . VAL A 1 375 ? -33.479 -29.033 18.643 1.00 40.91 375 VAL A C 1
ATOM 2892 O O . VAL A 1 375 ? -32.495 -29.646 18.229 1.00 40.64 375 VAL A O 1
ATOM 2896 N N . GLY A 1 376 ? -34.530 -28.749 17.880 1.00 32.60 376 GLY A N 1
ATOM 2897 C CA . GLY A 1 376 ? -34.598 -29.160 16.490 1.00 29.31 376 GLY A CA 1
ATOM 2898 C C . GLY A 1 376 ? -33.912 -28.189 15.552 1.00 33.87 376 GLY A C 1
ATOM 2899 O O . GLY A 1 376 ? -33.062 -27.405 15.973 1.00 31.94 376 GLY A O 1
ATOM 2900 N N . SER A 1 377 ? -34.283 -28.240 14.275 1.00 34.40 377 SER A N 1
ATOM 2901 C CA . SER A 1 377 ? -33.651 -27.401 13.262 1.00 36.23 377 SER A CA 1
ATOM 2902 C C . SER A 1 377 ? -34.679 -26.781 12.325 1.00 35.35 377 SER A C 1
ATOM 2903 O O . SER A 1 377 ? -35.832 -27.214 12.273 1.00 31.21 377 SER A O 1
ATOM 2906 N N . GLY A 1 378 ? -34.242 -25.772 11.578 1.00 40.60 378 GLY A N 1
ATOM 2907 C CA . GLY A 1 378 ? -35.091 -25.078 10.629 1.00 35.65 378 GLY A CA 1
ATOM 2908 C C . GLY A 1 378 ? -34.449 -23.762 10.242 1.00 35.61 378 GLY A C 1
ATOM 2909 O O . GLY A 1 378 ? -33.739 -23.153 11.042 1.00 37.37 378 GLY A O 1
ATOM 2910 N N . SER A 1 379 ? -34.690 -23.330 9.009 1.00 31.11 379 SER A N 1
ATOM 2911 C CA . SER A 1 379 ? -34.155 -22.069 8.512 1.00 29.55 379 SER A CA 1
ATOM 2912 C C . SER A 1 379 ? -35.276 -21.034 8.440 1.00 29.64 379 SER A C 1
ATOM 2913 O O . SER A 1 379 ? -36.390 -21.349 8.015 1.00 28.86 379 SER A O 1
ATOM 2916 N N . PHE A 1 380 ? -34.988 -19.805 8.860 1.00 23.93 380 PHE A N 1
ATOM 2917 C CA . PHE A 1 380 ? -36.029 -18.783 8.959 1.00 24.02 380 PHE A CA 1
ATOM 2918 C C . PHE A 1 380 ? -35.663 -17.499 8.214 1.00 22.45 380 PHE A C 1
ATOM 2919 O O . PHE A 1 380 ? -35.365 -16.473 8.829 1.00 20.43 380 PHE A O 1
ATOM 2927 N N . PRO A 1 381 ? -35.687 -17.554 6.876 1.00 19.21 381 PRO A N 1
ATOM 2928 C CA . PRO A 1 381 ? -35.312 -16.401 6.060 1.00 22.04 381 PRO A CA 1
ATOM 2929 C C . PRO A 1 381 ? -36.463 -15.410 5.972 1.00 18.75 381 PRO A C 1
ATOM 2930 O O . PRO A 1 381 ? -37.540 -15.669 6.510 1.00 18.18 381 PRO A O 1
ATOM 2934 N N . ASP A 1 382 ? -36.239 -14.289 5.301 1.00 19.32 382 ASP A N 1
ATOM 2935 C CA . ASP A 1 382 ? -37.268 -13.261 5.165 1.00 22.92 382 ASP A CA 1
ATOM 2936 C C . ASP A 1 382 ? -38.575 -13.803 4.572 1.00 21.69 382 ASP A C 1
ATOM 2937 O O . ASP A 1 382 ? -39.657 -13.578 5.115 1.00 19.91 382 ASP A O 1
ATOM 2942 N N . GLY A 1 383 ? -38.471 -14.505 3.449 1.00 23.03 383 GLY A N 1
ATOM 2943 C CA . GLY A 1 383 ? -39.619 -15.204 2.899 1.00 24.94 383 GLY A CA 1
ATOM 2944 C C . GLY A 1 383 ? -40.371 -14.512 1.782 1.00 23.74 383 GLY A C 1
ATOM 2945 O O . GLY A 1 383 ? -41.313 -15.079 1.222 1.00 21.87 383 GLY A O 1
ATOM 2946 N N . ALA A 1 384 ? -39.969 -13.292 1.449 1.00 19.66 384 ALA A N 1
ATOM 2947 C CA . ALA A 1 384 ? -40.632 -12.563 0.376 1.00 19.62 384 ALA A CA 1
ATOM 2948 C C . ALA A 1 384 ? -40.097 -12.946 -0.990 1.00 22.01 384 ALA A C 1
ATOM 2949 O O . ALA A 1 384 ? -38.930 -13.300 -1.135 1.00 20.38 384 ALA A O 1
ATOM 2951 N N . GLN A 1 385 ? -40.962 -12.863 -1.993 1.00 19.10 385 GLN A N 1
ATOM 2952 C CA . GLN A 1 385 ? -40.553 -13.058 -3.371 1.00 23.12 385 GLN A CA 1
ATOM 2953 C C . GLN A 1 385 ? -40.302 -11.674 -3.950 1.00 23.72 385 GLN A C 1
ATOM 2954 O O . GLN A 1 385 ? -41.250 -10.961 -4.277 1.00 24.78 385 GLN A O 1
ATOM 2960 N N . ILE A 1 386 ? -39.033 -11.288 -4.062 1.00 19.74 386 ILE A N 1
ATOM 2961 C CA . ILE A 1 386 ? -38.687 -9.911 -4.410 1.00 17.80 386 ILE A CA 1
ATOM 2962 C C . ILE A 1 386 ? -39.278 -9.477 -5.758 1.00 22.09 386 ILE A C 1
ATOM 2963 O O . ILE A 1 386 ? -39.606 -8.304 -5.953 1.00 22.04 386 ILE A O 1
ATOM 2968 N N . GLN A 1 387 ? -39.439 -10.425 -6.677 1.00 23.16 387 GLN A N 1
ATOM 2969 C CA . GLN A 1 387 ? -39.960 -10.098 -8.001 1.00 21.82 387 GLN A CA 1
ATOM 2970 C C . GLN A 1 387 ? -41.422 -9.629 -7.947 1.00 24.83 387 GLN A C 1
ATOM 2971 O O . GLN A 1 387 ? -41.900 -8.960 -8.865 1.00 20.89 387 GLN A O 1
ATOM 2977 N N . TYR A 1 388 ? -42.121 -9.960 -6.862 1.00 22.95 388 TYR A N 1
ATOM 2978 C CA . TYR A 1 388 ? -43.492 -9.490 -6.659 1.00 24.25 388 TYR A CA 1
ATOM 2979 C C . TYR A 1 388 ? -43.545 -7.959 -6.563 1.00 24.95 388 TYR A C 1
ATOM 2980 O O . TYR A 1 388 ? -44.595 -7.351 -6.787 1.00 25.22 388 TYR A O 1
ATOM 2989 N N . PHE A 1 389 ? -42.409 -7.348 -6.230 1.00 21.96 389 PHE A N 1
ATOM 2990 C CA . PHE A 1 389 ? -42.337 -5.916 -5.954 1.00 22.60 389 PHE A CA 1
ATOM 2991 C C . PHE A 1 389 ? -41.878 -5.104 -7.163 1.00 27.63 389 PHE A C 1
ATOM 2992 O O . PHE A 1 389 ? -41.853 -3.866 -7.121 1.00 23.40 389 PHE A O 1
ATOM 3000 N N . SER A 1 390 ? -41.519 -5.802 -8.238 1.00 25.62 390 SER A N 1
ATOM 3001 C CA . SER A 1 390 ? -40.870 -5.177 -9.387 1.00 28.70 390 SER A CA 1
ATOM 3002 C C . SER A 1 390 ? -41.871 -4.577 -10.366 1.00 29.64 390 SER A C 1
ATOM 3003 O O . SER A 1 390 ? -43.076 -4.797 -10.237 1.00 32.59 390 SER A O 1
ATOM 3006 N N . ASN B 1 1 ? -1.951 -37.908 70.000 1.00 37.34 1 ASN B N 1
ATOM 3007 C CA . ASN B 1 1 ? -1.235 -38.026 68.734 1.00 37.87 1 ASN B CA 1
ATOM 3008 C C . ASN B 1 1 ? -1.576 -36.913 67.752 1.00 32.05 1 ASN B C 1
ATOM 3009 O O . ASN B 1 1 ? -1.134 -36.958 66.610 1.00 29.29 1 ASN B O 1
ATOM 3014 N N . TYR B 1 2 ? -2.377 -35.938 68.174 1.00 27.41 2 TYR B N 1
ATOM 3015 C CA . TYR B 1 2 ? -2.668 -34.794 67.309 1.00 27.05 2 TYR B CA 1
ATOM 3016 C C . TYR B 1 2 ? -1.391 -34.010 67.029 1.00 26.62 2 TYR B C 1
ATOM 3017 O O . TYR B 1 2 ? -0.639 -33.672 67.944 1.00 24.75 2 TYR B O 1
ATOM 3026 N N . LEU B 1 3 ? -1.144 -33.751 65.751 1.00 24.56 3 LEU B N 1
ATOM 3027 C CA . LEU B 1 3 ? -0.023 -32.922 65.339 1.00 21.53 3 LEU B CA 1
ATOM 3028 C C . LEU B 1 3 ? -0.093 -31.535 65.976 1.00 24.67 3 LEU B C 1
ATOM 3029 O O . LEU B 1 3 ? -1.097 -30.836 65.844 1.00 21.74 3 LEU B O 1
ATOM 3034 N N . MET B 1 4 ? 0.967 -31.160 66.688 1.00 24.09 4 MET B N 1
ATOM 3035 C CA . MET B 1 4 ? 1.126 -29.795 67.168 1.00 24.57 4 MET B CA 1
ATOM 3036 C C . MET B 1 4 ? 2.225 -29.131 66.347 1.00 20.52 4 MET B C 1
ATOM 3037 O O . MET B 1 4 ? 3.366 -29.584 66.355 1.00 21.12 4 MET B O 1
ATOM 3042 N N . LEU B 1 5 ? 1.887 -28.066 65.629 1.00 20.94 5 LEU B N 1
ATOM 3043 C CA . LEU B 1 5 ? 2.894 -27.325 64.874 1.00 20.39 5 LEU B CA 1
ATOM 3044 C C . LEU B 1 5 ? 3.803 -26.553 65.829 1.00 23.11 5 LEU B C 1
ATOM 3045 O O . LEU B 1 5 ? 3.572 -25.380 66.114 1.00 22.43 5 LEU B O 1
ATOM 3050 N N . ASN B 1 6 ? 4.839 -27.221 66.326 1.00 26.55 6 ASN B N 1
ATOM 3051 C CA . ASN B 1 6 ? 5.676 -26.637 67.370 1.00 27.70 6 ASN B CA 1
ATOM 3052 C C . ASN B 1 6 ? 7.141 -26.470 66.978 1.00 30.72 6 ASN B C 1
ATOM 3053 O O . ASN B 1 6 ? 8.009 -26.347 67.848 1.00 26.56 6 ASN B O 1
ATOM 3058 N N . LYS B 1 7 ? 7.414 -26.471 65.676 1.00 23.38 7 LYS B N 1
ATOM 3059 C CA . LYS B 1 7 ? 8.778 -26.332 65.177 1.00 23.65 7 LYS B CA 1
ATOM 3060 C C . LYS B 1 7 ? 8.880 -25.197 64.155 1.00 24.49 7 LYS B C 1
ATOM 3061 O O . LYS B 1 7 ? 7.872 -24.748 63.600 1.00 22.17 7 LYS B O 1
ATOM 3067 N N . SER B 1 8 ? 10.101 -24.726 63.920 1.00 23.42 8 SER B N 1
ATOM 3068 C CA . SER B 1 8 ? 10.352 -23.714 62.901 1.00 24.00 8 SER B CA 1
ATOM 3069 C C . SER B 1 8 ? 10.869 -24.396 61.646 1.00 25.44 8 SER B C 1
ATOM 3070 O O . SER B 1 8 ? 11.237 -25.569 61.684 1.00 23.93 8 SER B O 1
ATOM 3073 N N . LEU B 1 9 ? 10.890 -23.668 60.535 1.00 22.61 9 LEU B N 1
ATOM 3074 C CA . LEU B 1 9 ? 11.447 -24.195 59.295 1.00 23.80 9 LEU B CA 1
ATOM 3075 C C . LEU B 1 9 ? 12.942 -24.419 59.428 1.00 23.16 9 LEU B C 1
ATOM 3076 O O . LEU B 1 9 ? 13.635 -23.628 60.059 1.00 24.47 9 LEU B O 1
ATOM 3081 N N . CYS B 1 10 ? 13.437 -25.496 58.832 1.00 22.76 10 CYS B N 1
ATOM 3082 C CA . CYS B 1 10 ? 14.873 -25.709 58.739 1.00 24.62 10 CYS B CA 1
ATOM 3083 C C . CYS B 1 10 ? 15.460 -24.661 57.811 1.00 24.52 10 CYS B C 1
ATOM 3084 O O . CYS B 1 10 ? 14.810 -24.248 56.849 1.00 22.45 10 CYS B O 1
ATOM 3087 N N . LYS B 1 11 ? 16.686 -24.232 58.093 1.00 24.74 11 LYS B N 1
ATOM 3088 C CA . LYS B 1 11 ? 17.402 -23.357 57.176 1.00 28.35 11 LYS B CA 1
ATOM 3089 C C . LYS B 1 11 ? 17.701 -24.133 55.901 1.00 26.43 11 LYS B C 1
ATOM 3090 O O . LYS B 1 11 ? 18.088 -25.301 55.953 1.00 27.15 11 LYS B O 1
ATOM 3096 N N . VAL B 1 12 ? 17.502 -23.490 54.758 1.00 21.06 12 VAL B N 1
ATOM 3097 C CA . VAL B 1 12 ? 17.672 -24.154 53.470 1.00 22.15 12 VAL B CA 1
ATOM 3098 C C . VAL B 1 12 ? 18.668 -23.394 52.606 1.00 20.42 12 VAL B C 1
ATOM 3099 O O . VAL B 1 12 ? 18.469 -22.215 52.308 1.00 20.29 12 VAL B O 1
ATOM 3103 N N . GLU B 1 13 ? 19.736 -24.074 52.204 1.00 21.58 13 GLU B N 1
ATOM 3104 C CA . GLU B 1 13 ? 20.753 -23.481 51.343 1.00 29.56 13 GLU B CA 1
ATOM 3105 C C . GLU B 1 13 ? 20.669 -24.049 49.924 1.00 26.67 13 GLU B C 1
ATOM 3106 O O . GLU B 1 13 ? 21.184 -23.460 48.973 1.00 25.06 13 GLU B O 1
ATOM 3112 N N . GLY B 1 14 ? 20.015 -25.198 49.793 1.00 22.99 14 GLY B N 1
ATOM 3113 C CA . GLY B 1 14 ? 19.852 -25.849 48.508 1.00 21.92 14 GLY B CA 1
ATOM 3114 C C . GLY B 1 14 ? 18.776 -26.918 48.562 1.00 25.05 14 GLY B C 1
ATOM 3115 O O . GLY B 1 14 ? 18.254 -27.228 49.632 1.00 23.88 14 GLY B O 1
ATOM 3116 N N . TRP B 1 15 ? 18.447 -27.491 47.409 1.00 22.35 15 TRP B N 1
ATOM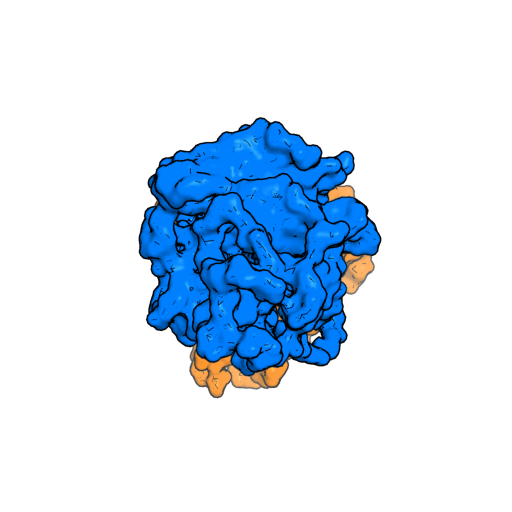 3117 C CA . TRP B 1 15 ? 17.380 -28.482 47.332 1.00 22.21 15 TRP B CA 1
ATOM 3118 C C . TRP B 1 15 ? 17.855 -29.779 46.673 1.00 23.93 15 TRP B C 1
ATOM 3119 O O . TRP B 1 15 ? 18.567 -29.745 45.669 1.00 20.78 15 TRP B O 1
ATOM 3130 N N . VAL B 1 16 ? 17.453 -30.917 47.239 1.00 20.14 16 VAL B N 1
ATOM 3131 C CA . VAL B 1 16 ? 17.768 -32.220 46.660 1.00 19.55 16 VAL B CA 1
ATOM 3132 C C . VAL B 1 16 ? 16.495 -32.984 46.298 1.00 20.99 16 VAL B C 1
ATOM 3133 O O . VAL B 1 16 ? 15.457 -32.836 46.951 1.00 18.50 16 VAL B O 1
ATOM 3137 N N . VAL B 1 17 ? 16.575 -33.792 45.247 1.00 18.97 17 VAL B N 1
ATOM 3138 C CA . VAL B 1 17 ? 15.426 -34.566 44.784 1.00 20.82 17 VAL B CA 1
ATOM 3139 C C . VAL B 1 17 ? 15.217 -35.804 45.656 1.00 19.38 17 VAL B C 1
ATOM 3140 O O . VAL B 1 17 ? 16.137 -36.603 45.845 1.00 20.56 17 VAL B O 1
ATOM 3144 N N . VAL B 1 18 ? 14.011 -35.958 46.194 1.00 17.81 18 VAL B N 1
ATOM 3145 C CA . VAL B 1 18 ? 13.698 -37.102 47.051 1.00 18.37 18 VAL B CA 1
ATOM 3146 C C . VAL B 1 18 ? 12.829 -38.118 46.324 1.00 19.37 18 VAL B C 1
ATOM 3147 O O . VAL B 1 18 ? 12.746 -39.282 46.725 1.00 20.17 18 VAL B O 1
ATOM 3151 N N . ALA B 1 19 ? 12.184 -37.678 45.247 1.00 19.03 19 ALA B N 1
ATOM 3152 C CA . ALA B 1 19 ? 11.299 -38.548 44.487 1.00 16.73 19 ALA B CA 1
ATOM 3153 C C . ALA B 1 19 ? 11.077 -38.004 43.078 1.00 19.38 19 ALA B C 1
ATOM 3154 O O . ALA B 1 19 ? 11.038 -36.788 42.863 1.00 21.56 19 ALA B O 1
ATOM 3156 N N . LYS B 1 20 ? 10.940 -38.919 42.125 1.00 17.15 20 LYS B N 1
ATOM 3157 C CA . LYS B 1 20 ? 10.632 -38.580 40.737 1.00 18.47 20 LYS B CA 1
ATOM 3158 C C . LYS B 1 20 ? 10.006 -39.817 40.116 1.00 19.06 20 LYS B C 1
ATOM 3159 O O . LYS B 1 20 ? 10.653 -40.860 40.029 1.00 21.04 20 LYS B O 1
ATOM 3165 N N . ASP B 1 21 ? 8.750 -39.722 39.692 1.00 18.31 21 ASP B N 1
ATOM 3166 C CA . ASP B 1 21 ? 8.031 -40.930 39.301 1.00 20.70 21 ASP B CA 1
ATOM 3167 C C . ASP B 1 21 ? 8.260 -41.391 37.860 1.00 22.10 21 ASP B C 1
ATOM 3168 O O . ASP B 1 21 ? 7.937 -42.533 37.521 1.00 22.11 21 ASP B O 1
ATOM 3173 N N . ASN B 1 22 ? 8.820 -40.515 37.024 1.00 22.66 22 ASN B N 1
ATOM 3174 C CA . ASN B 1 22 ? 9.076 -40.834 35.618 1.00 17.84 22 ASN B CA 1
ATOM 3175 C C . ASN B 1 22 ? 7.831 -41.379 34.938 1.00 20.06 22 ASN B C 1
ATOM 3176 O O . ASN B 1 22 ? 7.912 -42.264 34.082 1.00 21.18 22 ASN B O 1
ATOM 3181 N N . ALA B 1 23 ? 6.677 -40.856 35.338 1.00 18.55 23 ALA B N 1
ATOM 3182 C CA . ALA B 1 23 ? 5.386 -41.391 34.911 1.00 20.82 23 ALA B CA 1
ATOM 3183 C C . ALA B 1 23 ? 5.169 -41.467 33.391 1.00 19.03 23 ALA B C 1
ATOM 3184 O O . ALA B 1 23 ? 4.717 -42.491 32.884 1.00 19.87 23 ALA B O 1
ATOM 3186 N N . ILE B 1 24 ? 5.461 -40.390 32.669 1.00 18.45 24 ILE B N 1
ATOM 3187 C CA . ILE B 1 24 ? 5.257 -40.388 31.219 1.00 16.01 24 ILE B CA 1
ATOM 3188 C C . ILE B 1 24 ? 6.180 -41.401 30.525 1.00 18.00 24 ILE B C 1
ATOM 3189 O O . ILE B 1 24 ? 5.765 -42.107 29.602 1.00 18.54 24 ILE B O 1
ATOM 3194 N N . ARG B 1 25 ? 7.428 -41.475 30.981 1.00 19.23 25 ARG B N 1
ATOM 3195 C CA . ARG B 1 25 ? 8.388 -42.444 30.446 1.00 18.88 25 ARG B CA 1
ATOM 3196 C C . ARG B 1 25 ? 7.861 -43.873 30.586 1.00 19.16 25 ARG B C 1
ATOM 3197 O O . ARG B 1 25 ? 7.750 -44.603 29.592 1.00 18.13 25 ARG B O 1
ATOM 3205 N N . PHE B 1 26 ? 7.522 -44.268 31.813 1.00 18.39 26 PHE B N 1
ATOM 3206 C CA . PHE B 1 26 ? 6.910 -45.575 32.047 1.00 16.67 26 PHE B CA 1
ATOM 3207 C C . PHE B 1 26 ? 5.616 -45.726 31.244 1.00 18.44 26 PHE B C 1
ATOM 3208 O O . PHE B 1 26 ? 5.295 -46.811 30.753 1.00 18.71 26 PHE B O 1
ATOM 3216 N N . GLY B 1 27 ? 4.881 -44.624 31.114 1.00 16.88 27 GLY B N 1
ATOM 3217 C CA . GLY B 1 27 ? 3.576 -44.624 30.483 1.00 16.31 27 GLY B CA 1
ATOM 3218 C C . GLY B 1 27 ? 3.583 -44.860 28.983 1.00 20.37 27 GLY B C 1
ATOM 3219 O O . GLY B 1 27 ? 2.520 -44.897 28.365 1.00 20.11 27 GLY B O 1
ATOM 3220 N N . GLU B 1 28 ? 4.767 -45.013 28.389 1.00 17.06 28 GLU B N 1
ATOM 3221 C CA . GLU B 1 28 ? 4.856 -45.361 26.975 1.00 19.95 28 GLU B CA 1
ATOM 3222 C C . GLU B 1 28 ? 4.417 -46.805 26.778 1.00 20.56 28 GLU B C 1
ATOM 3223 O O . GLU B 1 28 ? 4.052 -47.200 25.674 1.00 18.06 28 GLU B O 1
ATOM 3229 N N . SER B 1 29 ? 4.457 -47.602 27.843 1.00 18.25 29 SER B N 1
ATOM 3230 C CA . SER B 1 29 ? 4.115 -49.017 27.714 1.00 20.28 29 SER B CA 1
ATOM 3231 C C . SER B 1 29 ? 3.337 -49.572 28.906 1.00 20.40 29 SER B C 1
ATOM 3232 O O . SER B 1 29 ? 2.445 -50.402 28.733 1.00 22.09 29 SER B O 1
ATOM 3235 N N . GLU B 1 30 ? 3.670 -49.122 30.112 1.00 18.27 30 GLU B N 1
ATOM 3236 C CA . GLU B 1 30 ? 2.947 -49.570 31.294 1.00 20.66 30 GLU B CA 1
ATOM 3237 C C . GLU B 1 30 ? 1.639 -48.787 31.415 1.00 22.97 30 GLU B C 1
ATOM 3238 O O . GLU B 1 30 ? 1.512 -47.686 30.877 1.00 23.06 30 GLU B O 1
ATOM 3244 N N . GLN B 1 31 ? 0.661 -49.361 32.103 1.00 20.62 31 GLN B N 1
ATOM 3245 C CA . GLN B 1 31 ? -0.644 -48.728 32.224 1.00 20.99 31 GLN B CA 1
ATOM 3246 C C . GLN B 1 31 ? -0.637 -47.599 33.257 1.00 21.32 31 GLN B C 1
ATOM 3247 O O . GLN B 1 31 ? -1.281 -47.704 34.305 1.00 20.36 31 GLN B O 1
ATOM 3253 N N . ILE B 1 32 ? 0.099 -46.527 32.968 1.00 18.58 32 ILE B N 1
ATOM 3254 C CA . ILE B 1 32 ? 0.158 -45.379 33.877 1.00 18.31 32 ILE B CA 1
ATOM 3255 C C . ILE B 1 32 ? -1.129 -44.558 33.790 1.00 20.66 32 ILE B C 1
ATOM 3256 O O . ILE B 1 32 ? -1.595 -44.229 32.696 1.00 18.60 32 ILE B O 1
ATOM 3261 N N . ILE B 1 33 ? -1.699 -44.245 34.950 1.00 18.09 33 ILE B N 1
ATOM 3262 C CA . ILE B 1 33 ? -2.941 -43.483 35.037 1.00 18.15 33 ILE B CA 1
ATOM 3263 C C . ILE B 1 33 ? -2.720 -42.040 34.596 1.00 19.42 33 ILE B C 1
ATOM 3264 O O . ILE B 1 33 ? -1.736 -41.413 34.994 1.00 17.55 33 ILE B O 1
ATOM 3269 N N . VAL B 1 34 ? -3.616 -41.524 33.753 1.00 16.24 34 VAL B N 1
ATOM 3270 C CA . VAL B 1 34 ? -3.540 -40.125 33.332 1.00 15.92 34 VAL B CA 1
ATOM 3271 C C . VAL B 1 34 ? -3.942 -39.225 34.494 1.00 16.52 34 VAL B C 1
ATOM 3272 O O . VAL B 1 34 ? -4.999 -39.421 35.096 1.00 16.71 34 VAL B O 1
ATOM 3276 N N . THR B 1 35 ? -3.093 -38.256 34.824 1.00 15.47 35 THR B N 1
ATOM 3277 C CA . THR B 1 35 ? -3.355 -37.371 35.953 1.00 20.06 35 THR B CA 1
ATOM 3278 C C . THR B 1 35 ? -3.050 -35.919 35.609 1.00 19.13 35 THR B C 1
ATOM 3279 O O . THR B 1 35 ? -2.543 -35.605 34.528 1.00 21.48 35 THR B O 1
ATOM 3283 N N . ARG B 1 36 ? -3.391 -35.034 36.537 1.00 18.90 36 ARG B N 1
ATOM 3284 C CA . ARG B 1 36 ? -2.869 -33.672 36.559 1.00 18.25 36 ARG B CA 1
ATOM 3285 C C . ARG B 1 36 ? -3.089 -33.102 37.950 1.00 22.13 36 ARG B C 1
ATOM 3286 O O . ARG B 1 36 ? -3.676 -33.762 38.820 1.00 18.83 36 ARG B O 1
ATOM 3294 N N . GLU B 1 37 ? -2.628 -31.897 38.225 1.00 18.36 37 GLU B N 1
ATOM 3295 C CA . GLU B 1 37 ? -2.748 -31.253 39.518 1.00 16.51 37 GLU B CA 1
ATOM 3296 C C . GLU B 1 37 ? -2.314 -32.188 40.699 1.00 20.92 37 GLU B C 1
ATOM 3297 O O . GLU B 1 37 ? -3.103 -32.489 41.525 1.00 19.71 37 GLU B O 1
ATOM 3303 N N . PRO B 1 38 ? -1.100 -32.714 40.684 1.00 18.77 38 PRO B N 1
ATOM 3304 C CA . PRO B 1 38 ? -0.688 -33.626 41.741 1.00 17.61 38 PRO B CA 1
ATOM 3305 C C . PRO B 1 38 ? -0.148 -32.860 42.933 1.00 18.23 38 PRO B C 1
ATOM 3306 O O . PRO B 1 38 ? 0.047 -31.642 42.862 1.00 16.82 38 PRO B O 1
ATOM 3310 N N . TYR B 1 39 ? 0.083 -33.572 44.026 1.00 16.56 39 TYR B N 1
ATOM 3311 C CA . TYR B 1 39 ? 0.796 -33.005 45.160 1.00 16.91 39 TYR B CA 1
ATOM 3312 C C . TYR B 1 39 ? 1.344 -34.123 46.016 1.00 17.43 39 TYR B C 1
ATOM 3313 O O . TYR B 1 39 ? 1.293 -35.290 45.623 1.00 18.15 39 TYR B O 1
ATOM 3322 N N . VAL B 1 40 ? 1.891 -33.763 47.174 1.00 17.30 40 VAL B N 1
ATOM 3323 C CA . VAL B 1 40 ? 2.465 -34.737 48.094 1.00 18.16 40 VAL B CA 1
ATOM 3324 C C . VAL B 1 40 ? 1.959 -34.433 49.500 1.00 20.10 40 VAL B C 1
ATOM 3325 O O . VAL B 1 40 ? 1.829 -33.269 49.879 1.00 19.44 40 VAL B O 1
ATOM 3329 N N . SER B 1 41 ? 1.648 -35.477 50.261 1.00 16.41 41 SER B N 1
ATOM 3330 C CA . SER B 1 41 ? 1.209 -35.312 51.645 1.00 16.89 41 SER B CA 1
ATOM 3331 C C . SER B 1 41 ? 1.741 -36.457 52.498 1.00 22.08 41 SER B C 1
ATOM 3332 O O . SER B 1 41 ? 1.731 -37.615 52.074 1.00 18.25 41 SER B O 1
ATOM 3335 N N . CYS B 1 42 ? 2.219 -36.132 53.697 1.00 22.49 42 CYS B N 1
ATOM 3336 C CA . CYS B 1 42 ? 2.766 -37.138 54.597 1.00 21.49 42 CYS B CA 1
ATOM 3337 C C . CYS B 1 42 ? 1.847 -37.388 55.788 1.00 24.41 42 CYS B C 1
ATOM 3338 O O . CYS B 1 42 ? 0.872 -36.664 56.008 1.00 20.59 42 CYS B O 1
ATOM 3341 N N . ASP B 1 43 ? 2.170 -38.425 56.551 1.00 25.41 43 ASP B N 1
ATOM 3342 C CA . ASP B 1 43 ? 1.469 -38.739 57.788 1.00 26.31 43 ASP B CA 1
ATOM 3343 C C . ASP B 1 43 ? 2.431 -39.593 58.623 1.00 27.64 43 ASP B C 1
ATOM 3344 O O . ASP B 1 43 ? 3.551 -39.843 58.173 1.00 27.11 43 ASP B O 1
ATOM 3349 N N . PRO B 1 44 ? 2.037 -40.003 59.847 1.00 31.14 44 PRO B N 1
ATOM 3350 C CA . PRO B 1 44 ? 2.984 -40.794 60.646 1.00 32.44 44 PRO B CA 1
ATOM 3351 C C . PRO B 1 44 ? 3.551 -42.043 59.961 1.00 32.24 44 PRO B C 1
ATOM 3352 O O . PRO B 1 44 ? 4.653 -42.456 60.310 1.00 34.84 44 PRO B O 1
ATOM 3356 N N . LEU B 1 45 ? 2.834 -42.617 59.001 1.00 28.88 45 LEU B N 1
ATOM 3357 C CA . LEU B 1 45 ? 3.272 -43.868 58.380 1.00 35.30 45 LEU B CA 1
ATOM 3358 C C . LEU B 1 45 ? 4.186 -43.679 57.156 1.00 37.34 45 LEU B C 1
ATOM 3359 O O . LEU B 1 45 ? 5.022 -44.539 56.858 1.00 41.67 45 LEU B O 1
ATOM 3364 N N . GLY B 1 46 ? 4.043 -42.551 56.465 1.00 27.20 46 GLY B N 1
ATOM 3365 C CA . GLY B 1 46 ? 4.890 -42.260 55.319 1.00 25.61 46 GLY B CA 1
ATOM 3366 C C . GLY B 1 46 ? 4.399 -41.100 54.472 1.00 26.19 46 GLY B C 1
ATOM 3367 O O . GLY B 1 46 ? 3.640 -40.257 54.943 1.00 27.76 46 GLY B O 1
ATOM 3368 N N . CYS B 1 47 ? 4.840 -41.051 53.218 1.00 25.62 47 CYS B N 1
ATOM 3369 C CA . CYS B 1 47 ? 4.420 -39.993 52.303 1.00 22.34 47 CYS B CA 1
ATOM 3370 C C . CYS B 1 47 ? 3.865 -40.594 51.017 1.00 25.09 47 CYS B C 1
ATOM 3371 O O . CYS B 1 47 ? 4.354 -41.616 50.540 1.00 25.68 47 CYS B O 1
ATOM 3374 N N . LYS B 1 48 ? 2.830 -39.977 50.462 1.00 20.31 48 LYS B N 1
ATOM 3375 C CA . LYS B 1 48 ? 2.264 -40.470 49.217 1.00 19.42 48 LYS B CA 1
ATOM 3376 C C . LYS B 1 48 ? 2.103 -39.320 48.234 1.00 20.99 48 LYS B C 1
ATOM 3377 O O . LYS B 1 48 ? 2.001 -38.158 48.633 1.00 18.72 48 LYS B O 1
ATOM 3383 N N . MET B 1 49 ? 2.123 -39.643 46.945 1.00 18.43 49 MET B N 1
ATOM 3384 C CA . MET B 1 49 ? 1.777 -38.677 45.921 1.00 18.39 49 MET B CA 1
ATOM 3385 C C . MET B 1 49 ? 0.267 -38.687 45.752 1.00 20.43 49 MET B C 1
ATOM 3386 O O . MET B 1 49 ? -0.356 -39.745 45.796 1.00 17.15 49 MET B O 1
ATOM 3391 N N . TYR B 1 50 ? -0.320 -37.507 45.580 1.00 18.54 50 TYR B N 1
ATOM 3392 C CA . TYR B 1 50 ? -1.758 -37.388 45.380 1.00 18.22 50 TYR B CA 1
ATOM 3393 C C . TYR B 1 50 ? -1.989 -36.735 44.031 1.00 19.09 50 TYR B C 1
ATOM 3394 O O . TYR B 1 50 ? -1.217 -35.869 43.630 1.00 18.49 50 TYR B O 1
ATOM 3403 N N . ALA B 1 51 ? -3.022 -37.160 43.311 1.00 18.48 51 ALA B N 1
ATOM 3404 C CA . ALA B 1 51 ? -3.299 -36.563 42.008 1.00 19.43 51 ALA B CA 1
ATOM 3405 C C . ALA B 1 51 ? -4.735 -36.785 41.550 1.00 20.71 51 ALA B C 1
ATOM 3406 O O . ALA B 1 51 ? -5.405 -37.730 41.984 1.00 18.05 51 ALA B O 1
ATOM 3408 N N . LEU B 1 52 ? -5.200 -35.904 40.667 1.00 16.04 52 LEU B N 1
ATOM 3409 C CA . LEU B 1 52 ? -6.515 -36.050 40.059 1.00 16.33 52 LEU B CA 1
ATOM 3410 C C . LEU B 1 52 ? -6.428 -36.890 38.796 1.00 18.27 52 LEU B C 1
ATOM 3411 O O . LEU B 1 52 ? -5.915 -36.432 37.772 1.00 17.06 52 LEU B O 1
ATOM 3416 N N . HIS B 1 53 ? -6.922 -38.122 38.870 1.00 15.46 53 HIS B N 1
ATOM 3417 C CA . HIS B 1 53 ? -6.880 -39.008 37.711 1.00 17.31 53 HIS B CA 1
ATOM 3418 C C . HIS B 1 53 ? -7.942 -38.606 36.695 1.00 17.43 53 HIS B C 1
ATOM 3419 O O . HIS B 1 53 ? -8.876 -37.892 37.035 1.00 17.98 53 HIS B O 1
ATOM 3426 N N . GLN B 1 54 ? -7.804 -39.065 35.454 1.00 20.04 54 GLN B N 1
ATOM 3427 C CA . GLN B 1 54 ? -8.777 -38.738 34.412 1.00 20.15 54 GLN B CA 1
ATOM 3428 C C . GLN B 1 54 ? -9.601 -39.956 33.993 1.00 21.72 54 GLN B C 1
ATOM 3429 O O . GLN B 1 54 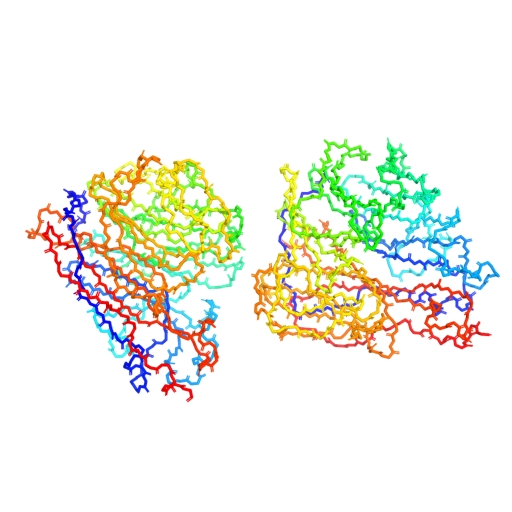? -10.265 -39.944 32.952 1.00 20.06 54 GLN B O 1
ATOM 3435 N N . GLY B 1 55 ? -9.569 -41.004 34.814 1.00 20.46 55 GLY B N 1
ATOM 3436 C CA . GLY B 1 55 ? -10.368 -42.197 34.569 1.00 19.32 55 GLY B CA 1
ATOM 3437 C C . GLY B 1 55 ? -9.907 -42.980 33.356 1.00 20.32 55 GLY B C 1
ATOM 3438 O O . GLY B 1 55 ? -10.708 -43.604 32.652 1.00 19.60 55 GLY B O 1
ATOM 3439 N N . THR B 1 56 ? -8.604 -42.947 33.105 1.00 19.25 56 THR B N 1
ATOM 3440 C CA . THR B 1 56 ? -8.029 -43.661 31.972 1.00 19.07 56 THR B CA 1
ATOM 3441 C C . THR B 1 56 ? -6.517 -43.742 32.128 1.00 18.94 56 THR B C 1
ATOM 3442 O O . THR B 1 56 ? -5.938 -43.039 32.957 1.00 17.50 56 THR B O 1
ATOM 3446 N N . THR B 1 57 ? -5.876 -44.603 31.338 1.00 19.15 57 THR B N 1
ATOM 3447 C CA . THR B 1 57 ? -4.419 -44.603 31.257 1.00 17.74 57 THR B CA 1
ATOM 3448 C C . THR B 1 57 ? -3.987 -43.866 29.994 1.00 18.97 57 THR B C 1
ATOM 3449 O O . THR B 1 57 ? -4.830 -43.462 29.191 1.00 18.66 57 THR B O 1
ATOM 3453 N N . ILE B 1 58 ? -2.680 -43.669 29.831 1.00 20.51 58 ILE B N 1
ATOM 3454 C CA . ILE B 1 58 ? -2.148 -42.920 28.690 1.00 21.55 58 ILE B CA 1
ATOM 3455 C C . ILE B 1 58 ? -2.313 -43.675 27.378 1.00 22.62 58 ILE B C 1
ATOM 3456 O O . ILE B 1 58 ? -2.894 -43.154 26.424 1.00 22.02 58 ILE B O 1
ATOM 3461 N N . ARG B 1 59 ? -1.826 -44.899 27.378 1.00 17.83 59 ARG B N 1
ATOM 3462 C CA . ARG B 1 59 ? -1.909 -45.790 26.234 1.00 20.35 59 ARG B CA 1
ATOM 3463 C C . ARG B 1 59 ? -3.314 -46.419 26.193 1.00 18.93 59 ARG B C 1
ATOM 3464 O O . ARG B 1 59 ? -3.463 -47.586 26.203 1.00 20.81 59 ARG B O 1
ATOM 3472 N N . ASN B 1 60 ? -4.320 -45.569 26.164 1.00 19.38 60 ASN B N 1
ATOM 3473 C CA . ASN B 1 60 ? -5.710 -45.978 26.223 1.00 17.14 60 ASN B CA 1
ATOM 3474 C C . ASN B 1 60 ? -6.431 -44.968 25.352 1.00 17.17 60 ASN B C 1
ATOM 3475 O O . ASN B 1 60 ? -6.133 -43.779 25.422 1.00 18.32 60 ASN B O 1
ATOM 3480 N N . LYS B 1 61 ? -7.371 -45.419 24.527 1.00 19.47 61 LYS B N 1
ATOM 3481 C CA . LYS B 1 61 ? -8.046 -44.512 23.594 1.00 20.99 61 LYS B CA 1
ATOM 3482 C C . LYS B 1 61 ? -8.799 -43.393 24.320 1.00 21.14 61 LYS B C 1
ATOM 3483 O O . LYS B 1 61 ? -9.048 -42.327 23.742 1.00 18.80 61 LYS B O 1
ATOM 3489 N N . HIS B 1 62 ? -9.138 -43.633 25.588 1.00 16.44 62 HIS B N 1
ATOM 3490 C CA . HIS B 1 62 ? -9.833 -42.640 26.401 1.00 19.44 62 HIS B CA 1
ATOM 3491 C C . HIS B 1 62 ? -8.923 -41.521 26.899 1.00 13.92 62 HIS B C 1
ATOM 3492 O O . HIS B 1 62 ? -9.386 -40.606 27.581 1.00 17.87 62 HIS B O 1
ATOM 3499 N N . SER B 1 63 ? -7.631 -41.594 26.588 1.00 16.09 63 SER B N 1
ATOM 3500 C CA . SER B 1 63 ? -6.725 -40.503 26.947 1.00 16.31 63 SER B CA 1
ATOM 3501 C C . SER B 1 63 ? -6.953 -39.310 26.018 1.00 18.03 63 SER B C 1
ATOM 3502 O O . SER B 1 63 ? -6.535 -38.187 26.311 1.00 16.71 63 SER B O 1
ATOM 3505 N N . ASN B 1 64 ? -7.622 -39.562 24.897 1.00 19.07 64 ASN B N 1
ATOM 3506 C CA . ASN B 1 64 ? -8.006 -38.499 23.977 1.00 20.27 64 ASN B CA 1
ATOM 3507 C C . ASN B 1 64 ? -9.040 -37.597 24.639 1.00 20.45 64 ASN B C 1
ATOM 3508 O O . ASN B 1 64 ? -10.118 -38.057 25.024 1.00 20.67 64 ASN B O 1
ATOM 3513 N N . GLY B 1 65 ? -8.702 -36.319 24.791 1.00 18.22 65 GLY B N 1
ATOM 3514 C CA . GLY B 1 65 ? -9.616 -35.362 25.392 1.00 21.11 65 GLY B CA 1
ATOM 3515 C C . GLY B 1 65 ? -9.287 -35.050 26.842 1.00 20.89 65 GLY B C 1
ATOM 3516 O O . GLY B 1 65 ? -10.026 -34.321 27.505 1.00 19.50 65 GLY B O 1
ATOM 3517 N N . THR B 1 66 ? -8.171 -35.583 27.335 1.00 17.47 66 THR B N 1
ATOM 3518 C CA . THR B 1 66 ? -7.802 -35.390 28.740 1.00 21.57 66 THR B CA 1
ATOM 3519 C C . THR B 1 66 ? -7.246 -33.993 29.037 1.00 21.50 66 THR B C 1
ATOM 3520 O O . THR B 1 66 ? -6.756 -33.729 30.141 1.00 19.80 66 THR B O 1
ATOM 3524 N N . ILE B 1 67 ? -7.349 -33.090 28.064 1.00 22.33 67 ILE B N 1
ATOM 3525 C CA . ILE B 1 67 ? -7.042 -31.685 28.300 1.00 21.84 67 ILE B CA 1
ATOM 3526 C C . ILE B 1 67 ? -8.124 -31.059 29.170 1.00 23.89 67 ILE B C 1
ATOM 3527 O O . ILE B 1 67 ? -7.869 -30.090 29.886 1.00 25.59 67 ILE B O 1
ATOM 3532 N N . HIS B 1 68 ? -9.325 -31.634 29.135 1.00 25.17 68 HIS B N 1
ATOM 3533 C CA . HIS B 1 68 ? -10.433 -31.092 29.918 1.00 27.96 68 HIS B CA 1
ATOM 3534 C C . HIS B 1 68 ? -10.169 -31.209 31.411 1.00 26.15 68 HIS B C 1
ATOM 3535 O O . HIS B 1 68 ? -9.602 -32.198 31.878 1.00 25.40 68 HIS B O 1
ATOM 3542 N N . ASP B 1 69 ? -10.574 -30.181 32.151 1.00 22.32 69 ASP B N 1
ATOM 3543 C CA . ASP B 1 69 ? -10.274 -30.075 33.575 1.00 23.62 69 ASP B CA 1
ATOM 3544 C C . ASP B 1 69 ? -11.304 -30.783 34.443 1.00 23.40 69 ASP B C 1
ATOM 3545 O O . ASP B 1 69 ? -10.973 -31.326 35.505 1.00 21.32 69 ASP B O 1
ATOM 3550 N N . ARG B 1 70 ? -12.558 -30.763 34.004 1.00 20.27 70 ARG B N 1
ATOM 3551 C CA . ARG B 1 70 ? -13.648 -31.261 34.833 1.00 21.75 70 ARG B CA 1
ATOM 3552 C C . ARG B 1 70 ? -14.539 -32.248 34.084 1.00 24.95 70 ARG B C 1
ATOM 3553 O O . ARG B 1 70 ? -15.232 -31.880 33.132 1.00 24.80 70 ARG B O 1
ATOM 3561 N N . THR B 1 71 ? -14.488 -33.515 34.493 1.00 21.38 71 THR B N 1
ATOM 3562 C CA . THR B 1 71 ? -15.392 -34.532 33.964 1.00 22.05 71 THR B CA 1
ATOM 3563 C C . THR B 1 71 ? -15.923 -35.384 35.116 1.00 21.97 71 THR B C 1
ATOM 3564 O O . THR B 1 71 ? -15.456 -35.270 36.250 1.00 18.77 71 THR B O 1
ATOM 3568 N N . ALA B 1 72 ? -16.898 -36.238 34.829 1.00 22.44 72 ALA B N 1
ATOM 3569 C CA . ALA B 1 72 ? -17.450 -37.130 35.851 1.00 26.50 72 ALA B CA 1
ATOM 3570 C C . ALA B 1 72 ? -16.531 -38.321 36.122 1.00 25.35 72 ALA B C 1
ATOM 3571 O O . ALA B 1 72 ? -16.790 -39.125 37.022 1.00 25.07 72 ALA B O 1
ATOM 3573 N N . PHE B 1 73 ? -15.457 -38.420 35.344 1.00 21.39 73 PHE B N 1
ATOM 3574 C CA . PHE B 1 73 ? -14.588 -39.589 35.364 1.00 20.43 73 PHE B CA 1
ATOM 3575 C C . PHE B 1 73 ? -13.259 -39.258 36.031 1.00 22.19 73 PHE B C 1
ATOM 3576 O O . PHE B 1 73 ? -12.287 -40.018 35.941 1.00 20.70 73 PHE B O 1
ATOM 3584 N N . ARG B 1 74 ? -13.215 -38.096 36.666 1.00 19.13 74 ARG B N 1
ATOM 3585 C CA . ARG B 1 74 ? -12.088 -37.698 37.464 1.00 18.51 74 ARG B CA 1
ATOM 3586 C C . ARG B 1 74 ? -12.254 -38.016 38.967 1.00 20.84 74 ARG B C 1
ATOM 3587 O O . ARG B 1 74 ? -13.326 -38.069 39.485 1.00 20.31 74 ARG B O 1
ATOM 3595 N N . GLY B 1 75 ? -11.140 -38.184 39.633 1.00 19.67 75 GLY B N 1
ATOM 3596 C CA . GLY B 1 75 ? -11.157 -38.478 41.053 1.00 20.95 75 GLY B CA 1
ATOM 3597 C C . GLY B 1 75 ? -9.757 -38.332 41.617 1.00 20.57 75 GLY B C 1
ATOM 3598 O O . GLY B 1 75 ? -8.813 -38.052 40.880 1.00 18.67 75 GLY B O 1
ATOM 3599 N N . LEU B 1 76 ? -9.624 -38.519 42.924 1.00 19.89 76 LEU B N 1
ATOM 3600 C CA . LEU B 1 76 ? -8.339 -38.375 43.600 1.00 18.00 76 LEU B CA 1
ATOM 3601 C C . LEU B 1 76 ? -7.718 -39.740 43.849 1.00 17.57 76 LEU B C 1
ATOM 3602 O O . LEU B 1 76 ? -8.385 -40.642 44.347 1.00 19.60 76 LEU B O 1
ATOM 3607 N N . ILE B 1 77 ? -6.448 -39.900 43.485 1.00 19.09 77 ILE B N 1
ATOM 3608 C CA . ILE B 1 77 ? -5.715 -41.120 43.815 1.00 18.98 77 ILE B CA 1
ATOM 3609 C C . ILE B 1 77 ? -4.532 -40.788 44.715 1.00 20.09 77 ILE B C 1
ATOM 3610 O O . ILE B 1 77 ? -4.010 -39.678 44.670 1.00 19.19 77 ILE B O 1
ATOM 3615 N N . SER B 1 78 ? -4.131 -41.731 45.562 1.00 17.67 78 SER B N 1
ATOM 3616 C CA . SER B 1 78 ? -2.862 -41.600 46.270 1.00 18.53 78 SER B CA 1
ATOM 3617 C C . SER B 1 78 ? -2.007 -42.814 45.955 1.00 18.25 78 SER B C 1
ATOM 3618 O O . SER B 1 78 ? -2.515 -43.930 45.849 1.00 21.45 78 SER B O 1
ATOM 3621 N N . THR B 1 79 ? -0.715 -42.588 45.754 1.00 17.91 79 THR B N 1
ATOM 3622 C CA . THR B 1 79 ? 0.205 -43.660 45.411 1.00 18.25 79 THR B CA 1
ATOM 3623 C C . THR B 1 79 ? 1.505 -43.417 46.177 1.00 19.80 79 THR B C 1
ATOM 3624 O O . THR B 1 79 ? 1.825 -42.269 46.495 1.00 19.95 79 THR B O 1
ATOM 3628 N N . PRO B 1 80 ? 2.241 -44.493 46.513 1.00 21.55 80 PRO B N 1
ATOM 3629 C CA . PRO B 1 80 ? 3.476 -44.338 47.294 1.00 23.61 80 PRO B CA 1
ATOM 3630 C C . PRO B 1 80 ? 4.439 -43.353 46.637 1.00 21.44 80 PRO B C 1
ATOM 3631 O O . PRO B 1 80 ? 4.645 -43.417 45.425 1.00 19.12 80 PRO B O 1
ATOM 3635 N N . LEU B 1 81 ? 4.998 -42.443 47.432 1.00 22.29 81 LEU B N 1
ATOM 3636 C CA . LEU B 1 81 ? 5.888 -41.409 46.908 1.00 21.83 81 LEU B CA 1
ATOM 3637 C C . LEU B 1 81 ? 7.067 -41.994 46.146 1.00 21.78 81 LEU B C 1
ATOM 3638 O O . LEU B 1 81 ? 7.792 -42.846 46.662 1.00 18.85 81 LEU B O 1
ATOM 3643 N N . GLY B 1 82 ? 7.250 -41.537 44.912 1.00 26.26 82 GLY B N 1
ATOM 3644 C CA . GLY B 1 82 ? 8.344 -42.011 44.087 1.00 24.23 82 GLY B CA 1
ATOM 3645 C C . GLY B 1 82 ? 7.891 -42.947 42.987 1.00 23.47 82 GLY B C 1
ATOM 3646 O O . GLY B 1 82 ? 8.561 -43.069 41.960 1.00 25.29 82 GLY B O 1
ATOM 3647 N N . SER B 1 83 ? 6.758 -43.611 43.204 1.00 19.66 83 SER B N 1
ATOM 3648 C CA . SER B 1 83 ? 6.201 -44.529 42.213 1.00 19.65 83 SER B CA 1
ATOM 3649 C C . SER B 1 83 ? 5.303 -43.807 41.215 1.00 22.80 83 SER B C 1
ATOM 3650 O O . SER B 1 83 ? 4.599 -42.866 41.576 1.00 21.47 83 SER B O 1
ATOM 3653 N N . PRO B 1 84 ? 5.328 -44.244 39.949 1.00 19.54 84 PRO B N 1
ATOM 3654 C CA . PRO B 1 84 ? 4.326 -43.759 38.998 1.00 20.78 84 PRO B CA 1
ATOM 3655 C C . PRO B 1 84 ? 3.002 -44.440 39.312 1.00 20.76 84 PRO B C 1
ATOM 3656 O O . PRO B 1 84 ? 3.018 -45.560 39.823 1.00 20.43 84 PRO B O 1
ATOM 3660 N N . PRO B 1 85 ? 1.872 -43.774 39.037 1.00 18.78 85 PRO B N 1
ATOM 3661 C CA . PRO B 1 85 ? 0.579 -44.341 39.433 1.00 18.23 85 PRO B CA 1
ATOM 3662 C C . PRO B 1 85 ? 0.015 -45.342 38.434 1.00 19.99 85 PRO B C 1
ATOM 3663 O O . PRO B 1 85 ? -0.173 -45.013 37.261 1.00 16.34 85 PRO B O 1
ATOM 3667 N N . ILE B 1 86 ? -0.237 -46.559 38.907 1.00 16.89 86 ILE B N 1
ATOM 3668 C CA . ILE B 1 86 ? -0.972 -47.560 38.141 1.00 18.81 86 ILE B CA 1
ATOM 3669 C C . ILE B 1 86 ? -2.103 -48.025 39.051 1.00 17.96 86 ILE B C 1
ATOM 3670 O O . ILE B 1 86 ? -2.082 -47.727 40.244 1.00 17.00 86 ILE B O 1
ATOM 3675 N N . VAL B 1 87 ? -3.099 -48.720 38.504 1.00 19.92 87 VAL B N 1
ATOM 3676 C CA . VAL B 1 87 ? -4.238 -49.169 39.315 1.00 18.48 87 VAL B CA 1
ATOM 3677 C C . VAL B 1 87 ? -3.776 -50.014 40.510 1.00 21.44 87 VAL B C 1
ATOM 3678 O O . VAL B 1 87 ? -4.290 -49.876 41.625 1.00 22.52 87 VAL B O 1
ATOM 3682 N N . SER B 1 88 ? -2.772 -50.854 40.276 1.00 20.34 88 SER B N 1
ATOM 3683 C CA . SER B 1 88 ? -2.265 -51.785 41.284 1.00 22.77 88 SER B CA 1
ATOM 3684 C C . SER B 1 88 ? -1.672 -51.123 42.545 1.00 23.42 88 SER B C 1
ATOM 3685 O O . SER B 1 88 ? -1.733 -51.694 43.640 1.00 22.12 88 SER B O 1
ATOM 3688 N N . ASN B 1 89 ? -1.093 -49.931 42.401 1.00 20.25 89 ASN B N 1
ATOM 3689 C CA . ASN B 1 89 ? -0.472 -49.266 43.544 1.00 19.06 89 ASN B CA 1
ATOM 3690 C C . ASN B 1 89 ? -1.190 -47.994 43.997 1.00 19.66 89 ASN B C 1
ATOM 3691 O O . ASN B 1 89 ? -0.684 -47.249 44.842 1.00 22.92 89 ASN B O 1
ATOM 3696 N N . SER B 1 90 ? -2.364 -47.742 43.430 1.00 18.97 90 SER B N 1
ATOM 3697 C CA . SER B 1 90 ? -3.071 -46.498 43.703 1.00 20.30 90 SER B CA 1
ATOM 3698 C C . SER B 1 90 ? -4.357 -46.697 44.488 1.00 22.48 90 SER B C 1
ATOM 3699 O O . SER B 1 90 ? -5.123 -47.623 44.238 1.00 23.46 90 SER B O 1
ATOM 3702 N N . ASP B 1 91 ? -4.576 -45.799 45.438 1.00 24.58 91 ASP B N 1
ATOM 3703 C CA . ASP B 1 91 ? -5.776 -45.778 46.255 1.00 24.90 91 ASP B CA 1
ATOM 3704 C C . ASP B 1 91 ? -6.735 -44.757 45.658 1.00 25.68 91 ASP B C 1
ATOM 3705 O O . ASP B 1 91 ? -6.383 -43.586 45.546 1.00 22.97 91 ASP B O 1
ATOM 3710 N N . PHE B 1 92 ? -7.935 -45.184 45.271 1.00 24.18 92 PHE B N 1
ATOM 3711 C CA . PHE B 1 92 ? -8.924 -44.260 44.715 1.00 20.28 92 PHE B CA 1
ATOM 3712 C C . PHE B 1 92 ? -9.784 -43.676 45.844 1.00 20.58 92 PHE B C 1
ATOM 3713 O O . PHE B 1 92 ? -10.751 -44.293 46.302 1.00 19.68 92 PHE B O 1
ATOM 3721 N N . LEU B 1 93 ? -9.408 -42.475 46.282 1.00 20.25 93 LEU B N 1
ATOM 3722 C CA . LEU B 1 93 ? -9.891 -41.894 47.536 1.00 20.05 93 LEU B CA 1
ATOM 3723 C C . LEU B 1 93 ? -11.271 -41.257 47.466 1.00 19.69 93 LEU B C 1
ATOM 3724 O O . LEU B 1 93 ? -12.089 -41.452 48.364 1.00 23.35 93 LEU B O 1
ATOM 3729 N N . CYS B 1 94 ? -11.523 -40.475 46.422 1.00 19.22 94 CYS B N 1
ATOM 3730 C CA . CYS B 1 94 ? -12.825 -39.846 46.247 1.00 18.92 94 CYS B CA 1
ATOM 3731 C C . CYS B 1 94 ? -13.039 -39.452 44.793 1.00 24.00 94 CYS B C 1
ATOM 3732 O O . CYS B 1 94 ? -12.163 -39.645 43.943 1.00 21.67 94 CYS B O 1
ATOM 3735 N N . VAL B 1 95 ? -14.214 -38.903 44.510 1.00 20.63 95 VAL B N 1
ATOM 3736 C CA . VAL B 1 95 ? -14.600 -38.584 43.143 1.00 18.82 95 VAL B CA 1
ATOM 3737 C C . VAL B 1 95 ? -14.752 -37.076 43.001 1.00 19.58 95 VAL B C 1
ATOM 3738 O O . VAL B 1 95 ? -15.409 -36.434 43.819 1.00 17.22 95 VAL B O 1
ATOM 3742 N N . GLY B 1 96 ? -14.123 -36.506 41.979 1.00 16.94 96 GLY B N 1
ATOM 3743 C CA . GLY B 1 96 ? -14.180 -35.071 41.775 1.00 18.37 96 GLY B CA 1
ATOM 3744 C C . GLY B 1 96 ? -13.005 -34.541 40.984 1.00 18.77 96 GLY B C 1
ATOM 3745 O O . GLY B 1 96 ? -12.156 -35.309 40.519 1.00 17.27 96 GLY B O 1
ATOM 3746 N N . TRP B 1 97 ? -12.954 -33.220 40.842 1.00 17.53 97 TRP B N 1
ATOM 3747 C CA . TRP B 1 97 ? -11.989 -32.578 39.959 1.00 17.92 97 TRP B CA 1
ATOM 3748 C C . TRP B 1 97 ? -11.239 -31.424 40.619 1.00 18.51 97 TRP B C 1
ATOM 3749 O O . TRP B 1 97 ? -10.668 -30.568 39.935 1.00 18.07 97 TRP B O 1
ATOM 3760 N N . SER B 1 98 ? -11.248 -31.411 41.947 1.00 19.57 98 SER B N 1
ATOM 3761 C CA . SER B 1 98 ? -10.477 -30.461 42.732 1.00 17.85 98 SER B CA 1
ATOM 3762 C C . SER B 1 98 ? -10.337 -31.071 44.120 1.00 21.11 98 SER B C 1
ATOM 3763 O O . SER B 1 98 ? -11.282 -31.677 44.622 1.00 21.33 98 SER B O 1
ATOM 3766 N N . SER B 1 99 ? -9.174 -30.929 44.748 1.00 17.78 99 SER B N 1
ATOM 3767 C CA . SER B 1 99 ? -8.968 -31.619 46.021 1.00 21.36 99 SER B CA 1
ATOM 3768 C C . SER B 1 99 ? -7.921 -31.022 46.950 1.00 19.69 99 SER B C 1
ATOM 3769 O O . SER B 1 99 ? -7.139 -30.148 46.577 1.00 18.11 99 SER B O 1
ATOM 3772 N N . THR B 1 100 ? -7.934 -31.527 48.176 1.00 17.95 100 THR B N 1
ATOM 3773 C CA . THR B 1 100 ? -6.869 -31.324 49.139 1.00 19.18 100 THR B CA 1
ATOM 3774 C C . THR B 1 100 ? -6.946 -32.482 50.127 1.00 19.10 100 THR B C 1
ATOM 3775 O O . THR B 1 100 ? -7.958 -33.192 50.185 1.00 18.93 100 THR B O 1
ATOM 3779 N N . SER B 1 101 ? -5.886 -32.678 50.900 1.00 18.04 101 SER B N 1
ATOM 3780 C CA . SER B 1 101 ? -5.857 -33.755 51.882 1.00 21.22 101 SER B CA 1
ATOM 3781 C C . SER B 1 101 ? -4.747 -33.489 52.881 1.00 19.00 101 SER B C 1
ATOM 3782 O O . SER B 1 101 ? -3.728 -32.897 52.537 1.00 20.64 101 SER B O 1
ATOM 3785 N N . CYS B 1 102 ? -4.946 -33.917 54.120 1.00 18.80 102 CYS B N 1
ATOM 3786 C CA . CYS B 1 102 ? -3.936 -33.745 55.158 1.00 16.74 102 CYS B CA 1
ATOM 3787 C C . CYS B 1 102 ? -4.230 -34.627 56.361 1.00 19.45 102 CYS B C 1
ATOM 3788 O O . CYS B 1 102 ? -5.378 -35.027 56.590 1.00 18.85 102 CYS B O 1
ATOM 3791 N N . HIS B 1 103 ? -3.184 -34.925 57.125 1.00 18.43 103 HIS B N 1
ATOM 3792 C CA . HIS B 1 103 ? -3.291 -35.791 58.291 1.00 21.37 103 HIS B CA 1
ATOM 3793 C C . HIS B 1 103 ? -3.107 -34.968 59.564 1.00 22.96 103 HIS B C 1
ATOM 3794 O O . HIS B 1 103 ? -2.188 -34.148 59.648 1.00 20.09 103 HIS B O 1
ATOM 38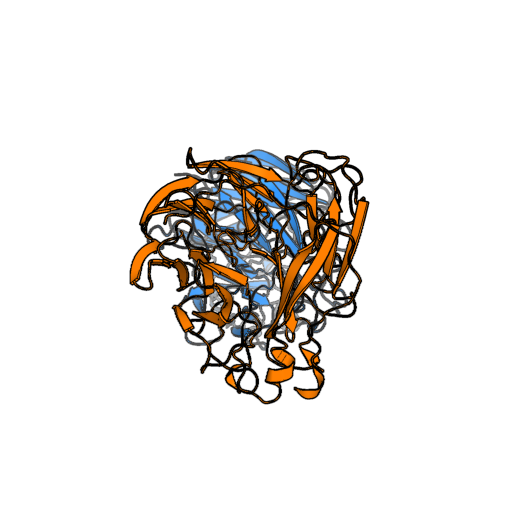01 N N . ASP B 1 104 ? -3.980 -35.179 60.549 1.00 19.98 104 ASP B N 1
ATOM 3802 C CA . ASP B 1 104 ? -3.936 -34.396 61.786 1.00 18.54 104 ASP B CA 1
ATOM 3803 C C . ASP B 1 104 ? -3.094 -35.042 62.884 1.00 20.77 104 ASP B C 1
ATOM 3804 O O . ASP B 1 104 ? -3.029 -34.539 64.012 1.00 20.76 104 ASP B O 1
ATOM 3809 N N . GLY B 1 105 ? -2.465 -36.163 62.549 1.00 21.13 105 GLY B N 1
ATOM 3810 C CA . GLY B 1 105 ? -1.648 -36.893 63.499 1.00 21.75 105 GLY B CA 1
ATOM 3811 C C . GLY B 1 105 ? -2.325 -38.181 63.917 1.00 22.66 105 GLY B C 1
ATOM 3812 O O . GLY B 1 105 ? -1.663 -39.155 64.294 1.00 21.15 105 GLY B O 1
ATOM 3813 N N . ILE B 1 106 ? -3.653 -38.181 63.839 1.00 18.42 106 ILE B N 1
ATOM 3814 C CA . ILE B 1 106 ? -4.458 -39.347 64.191 1.00 22.35 106 ILE B CA 1
ATOM 3815 C C . ILE B 1 106 ? -5.190 -39.919 62.973 1.00 22.40 106 ILE B C 1
ATOM 3816 O O . ILE B 1 106 ? -5.205 -41.135 62.766 1.00 22.33 106 ILE B O 1
ATOM 3821 N N . GLY B 1 107 ? -5.780 -39.045 62.162 1.00 17.95 107 GLY B N 1
ATOM 3822 C CA . GLY B 1 107 ? -6.492 -39.476 60.968 1.00 19.53 107 GLY B CA 1
ATOM 3823 C C . GLY B 1 107 ? -6.353 -38.502 59.808 1.00 20.49 107 GLY B C 1
ATOM 3824 O O . GLY B 1 107 ? -6.048 -37.327 60.006 1.00 18.15 107 GLY B O 1
ATOM 3825 N N . ARG B 1 108 ? -6.575 -38.993 58.593 1.00 20.01 108 ARG B N 1
ATOM 3826 C CA . ARG B 1 108 ? -6.470 -38.161 57.397 1.00 19.41 108 ARG B CA 1
ATOM 3827 C C . ARG B 1 108 ? -7.815 -37.577 56.998 1.00 20.38 108 ARG B C 1
ATOM 3828 O O . ARG B 1 108 ? -8.824 -38.280 56.992 1.00 21.12 108 ARG B O 1
ATOM 3836 N N . MET B 1 109 ? -7.828 -36.279 56.698 1.00 18.45 109 MET B N 1
ATOM 3837 C CA . MET B 1 109 ? -8.986 -35.642 56.079 1.00 19.00 109 MET B CA 1
ATOM 3838 C C . MET B 1 109 ? -8.698 -35.425 54.603 1.00 17.82 109 MET B C 1
ATOM 3839 O O . MET B 1 109 ? -7.607 -34.988 54.249 1.00 17.63 109 MET B O 1
ATOM 3844 N N . THR B 1 110 ? -9.650 -35.753 53.733 1.00 21.26 110 THR B N 1
ATOM 3845 C CA . THR B 1 110 ? -9.503 -35.427 52.316 1.00 19.29 110 THR B CA 1
ATOM 3846 C C . THR B 1 110 ? -10.793 -34.880 51.708 1.00 18.80 110 THR B C 1
ATOM 3847 O O . THR B 1 110 ? -11.901 -35.223 52.132 1.00 21.25 110 THR B O 1
ATOM 3851 N N . ILE B 1 111 ? -10.638 -34.019 50.711 1.00 19.92 111 ILE B N 1
ATOM 3852 C CA . ILE B 1 111 ? -11.774 -33.329 50.115 1.00 18.33 111 ILE B CA 1
ATOM 3853 C C . ILE B 1 111 ? -11.750 -33.447 48.597 1.00 19.95 111 ILE B C 1
ATOM 3854 O O . ILE B 1 111 ? -10.726 -33.212 47.975 1.00 19.14 111 ILE B O 1
ATOM 3859 N N . CYS B 1 112 ? -12.875 -33.838 48.007 1.00 25.67 112 CYS B N 1
ATOM 3860 C CA . CYS B 1 112 ? -13.027 -33.843 46.555 1.00 23.44 112 CYS B CA 1
ATOM 3861 C C . CYS B 1 112 ? -14.215 -32.960 46.195 1.00 22.94 112 CYS B C 1
ATOM 3862 O O . CYS B 1 112 ? -15.297 -33.128 46.756 1.00 23.07 112 CYS B O 1
ATOM 3865 N N . VAL B 1 113 ? -14.023 -32.015 45.276 1.00 21.00 113 VAL B N 1
ATOM 3866 C CA . VAL B 1 113 ? -15.147 -31.234 44.762 1.00 19.55 113 VAL B CA 1
ATOM 3867 C C . VAL B 1 113 ? -15.628 -31.861 43.463 1.00 20.01 113 VAL B C 1
ATOM 3868 O O . VAL B 1 113 ? -14.829 -32.147 42.572 1.00 21.95 113 VAL B O 1
ATOM 3872 N N . GLN B 1 114 ? -16.937 -32.080 43.365 1.00 20.10 114 GLN B N 1
ATOM 3873 C CA . GLN B 1 114 ? -17.520 -32.825 42.260 1.00 21.55 114 GLN B CA 1
ATOM 3874 C C . GLN B 1 114 ? -18.791 -32.159 41.735 1.00 22.63 114 GLN B C 1
ATOM 3875 O O . GLN B 1 114 ? -19.350 -31.265 42.373 1.00 21.78 114 GLN B O 1
ATOM 3881 N N . GLY B 1 115 ? -19.247 -32.606 40.570 1.00 18.08 115 GLY B N 1
ATOM 3882 C CA . GLY B 1 115 ? -20.517 -32.154 40.036 1.00 20.70 115 GLY B CA 1
ATOM 3883 C C . GLY B 1 115 ? -20.398 -31.140 38.921 1.00 21.52 115 GLY B C 1
ATOM 3884 O O . GLY B 1 115 ? -19.315 -30.899 38.391 1.00 18.37 115 GLY B O 1
ATOM 3885 N N . ASN B 1 116 ? -21.531 -30.547 38.567 1.00 18.52 116 ASN B N 1
ATOM 3886 C CA . ASN B 1 116 ? -21.580 -29.521 37.536 1.00 24.05 116 ASN B CA 1
ATOM 3887 C C . ASN B 1 116 ? -20.973 -28.190 37.986 1.00 23.13 116 ASN B C 1
ATOM 3888 O O . ASN B 1 116 ? -20.939 -27.886 39.179 1.00 25.89 116 ASN B O 1
ATOM 3893 N N . ASN B 1 117 ? -20.502 -27.401 37.023 1.00 25.94 117 ASN B N 1
ATOM 3894 C CA . ASN B 1 117 ? -19.853 -26.115 37.303 1.00 23.89 117 ASN B CA 1
ATOM 3895 C C . ASN B 1 117 ? -20.691 -25.158 38.149 1.00 26.76 117 ASN B C 1
ATOM 3896 O O . ASN B 1 117 ? -20.163 -24.469 39.026 1.00 27.16 117 ASN B O 1
ATOM 3901 N N . ASP B 1 118 ? -21.995 -25.112 37.891 1.00 29.78 118 ASP B N 1
ATOM 3902 C CA . ASP B 1 118 ? -22.861 -24.168 38.593 1.00 32.19 118 ASP B CA 1
ATOM 3903 C C . ASP B 1 118 ? -23.539 -24.766 39.825 1.00 35.39 118 ASP B C 1
ATOM 3904 O O . ASP B 1 118 ? -24.282 -24.075 40.525 1.00 37.97 118 ASP B O 1
ATOM 3909 N N . ASN B 1 119 ? -23.271 -26.041 40.092 1.00 29.37 119 ASN B N 1
ATOM 3910 C CA . ASN B 1 119 ? -23.914 -26.744 41.196 1.00 29.86 119 ASN B CA 1
ATOM 3911 C C . ASN B 1 119 ? -22.976 -27.803 41.773 1.00 29.16 119 ASN B C 1
ATOM 3912 O O . ASN B 1 119 ? -23.344 -28.972 41.905 1.00 26.04 119 ASN B O 1
ATOM 3917 N N . ALA B 1 120 ? -21.756 -27.395 42.107 1.00 22.24 120 ALA B N 1
ATOM 3918 C CA . ALA B 1 120 ? -20.770 -28.326 42.637 1.00 23.28 120 ALA B CA 1
ATOM 3919 C C . ALA B 1 120 ? -20.943 -28.546 44.134 1.00 24.00 120 ALA B C 1
ATOM 3920 O O . ALA B 1 120 ? -21.573 -27.746 44.830 1.00 23.13 120 ALA B O 1
ATOM 3922 N N . THR B 1 121 ? -20.384 -29.642 44.626 1.00 21.29 121 THR B N 1
ATOM 3923 C CA . THR B 1 121 ? -20.379 -29.901 46.055 1.00 24.23 121 THR B CA 1
ATOM 3924 C C . THR B 1 121 ? -19.066 -30.548 46.492 1.00 24.32 121 THR B C 1
ATOM 3925 O O . THR B 1 121 ? -18.530 -31.438 45.824 1.00 22.38 121 THR B O 1
ATOM 3929 N N . ALA B 1 122 ? -18.527 -30.058 47.600 1.00 21.14 122 ALA B N 1
ATOM 3930 C CA . ALA B 1 122 ? -17.333 -30.643 48.174 1.00 20.35 122 ALA B CA 1
ATOM 3931 C C . ALA B 1 122 ? -17.714 -31.875 48.980 1.00 23.68 122 ALA B C 1
ATOM 3932 O O . ALA B 1 122 ? -18.614 -31.822 49.818 1.00 21.94 122 ALA B O 1
ATOM 3934 N N . THR B 1 123 ? -17.047 -32.992 48.711 1.00 23.75 123 THR B N 1
ATOM 3935 C CA . THR B 1 123 ? -17.221 -34.183 49.532 1.00 23.07 123 THR B CA 1
ATOM 3936 C C . THR B 1 123 ? -16.036 -34.287 50.490 1.00 24.07 123 THR B C 1
ATOM 3937 O O . THR B 1 123 ? -14.882 -34.325 50.059 1.00 21.68 123 THR B O 1
ATOM 3941 N N . VAL B 1 124 ? -16.325 -34.302 51.791 1.00 20.09 124 VAL B N 1
ATOM 3942 C CA . VAL B 1 124 ? -15.282 -34.296 52.819 1.00 21.90 124 VAL B CA 1
ATOM 3943 C C . VAL B 1 124 ? -15.215 -35.640 53.537 1.00 24.33 124 VAL B C 1
ATOM 3944 O O . VAL B 1 124 ? -16.240 -36.182 53.954 1.00 22.92 124 VAL B O 1
ATOM 3948 N N . TYR B 1 125 ? -14.003 -36.167 53.679 1.00 20.82 125 TYR B N 1
ATOM 3949 C CA . TYR B 1 125 ? -13.785 -37.484 54.269 1.00 20.97 125 TYR B CA 1
ATOM 3950 C C . TYR B 1 125 ? -12.843 -37.363 55.450 1.00 20.39 125 TYR B C 1
ATOM 3951 O O . TYR B 1 125 ? -11.952 -36.519 55.448 1.00 20.42 125 TYR B O 1
ATOM 3960 N N . TYR B 1 126 ? -13.048 -38.197 56.462 1.00 18.48 126 TYR B N 1
ATOM 3961 C CA . TYR B 1 126 ? -12.106 -38.303 57.571 1.00 20.35 126 TYR B CA 1
ATOM 3962 C C . TYR B 1 126 ? -11.935 -39.786 57.857 1.00 21.32 126 TYR B C 1
ATOM 3963 O O . TYR B 1 126 ? -12.920 -40.496 58.039 1.00 22.31 126 TYR B O 1
ATOM 3972 N N . ASP B 1 127 ? -10.688 -40.253 57.861 1.00 27.80 127 ASP B N 1
ATOM 3973 C CA . ASP B 1 127 ? -10.391 -41.677 58.019 1.00 29.79 127 ASP B CA 1
ATOM 3974 C C . ASP B 1 127 ? -11.133 -42.506 56.970 1.00 30.72 127 ASP B C 1
ATOM 3975 O O . ASP B 1 127 ? -11.598 -43.612 57.251 1.00 29.61 127 ASP B O 1
ATOM 3980 N N . ARG B 1 128 ? -11.258 -41.929 55.776 1.00 23.91 128 ARG B N 1
ATOM 3981 C CA . ARG B 1 128 ? -11.847 -42.574 54.603 1.00 29.00 128 ARG B CA 1
ATOM 3982 C C . ARG B 1 128 ? -13.375 -42.710 54.665 1.00 27.23 128 ARG B C 1
ATOM 3983 O O . ARG B 1 128 ? -13.988 -43.336 53.795 1.00 26.21 128 ARG B O 1
ATOM 3991 N N . ARG B 1 129 ? -13.979 -42.092 55.679 1.00 19.01 129 ARG B N 1
ATOM 3992 C CA . ARG B 1 129 ? -15.435 -42.054 55.818 1.00 19.17 129 ARG B CA 1
ATOM 3993 C C . ARG B 1 129 ? -15.984 -40.677 55.449 1.00 17.17 129 ARG B C 1
ATOM 3994 O O . ARG B 1 129 ? -15.444 -39.657 55.871 1.00 20.79 129 ARG B O 1
ATOM 4002 N N . LEU B 1 130 ? -17.058 -40.645 54.668 1.00 22.41 130 LEU B N 1
ATOM 4003 C CA . LEU B 1 130 ? -17.718 -39.384 54.346 1.00 20.27 130 LEU B CA 1
ATOM 4004 C C . LEU B 1 130 ? -18.243 -38.772 55.632 1.00 24.03 130 LEU B C 1
ATOM 4005 O O . LEU B 1 130 ? -18.946 -39.437 56.393 1.00 21.38 130 LEU B O 1
ATOM 4010 N N . THR B 1 131 ? -17.885 -37.518 55.890 1.00 23.06 131 THR B N 1
ATOM 4011 C CA . THR B 1 131 ? -18.267 -36.879 57.145 1.00 22.96 131 THR B CA 1
ATOM 4012 C C . THR B 1 131 ? -19.135 -35.642 56.940 1.00 22.06 131 THR B C 1
ATOM 4013 O O . THR B 1 131 ? -20.024 -35.366 57.746 1.00 25.06 131 THR B O 1
ATOM 4017 N N . THR B 1 132 ? -18.891 -34.902 55.859 1.00 27.47 132 THR B N 1
ATOM 4018 C CA . THR B 1 132 ? -19.701 -33.723 55.556 1.00 25.88 132 THR B CA 1
ATOM 4019 C C . THR B 1 132 ? -19.678 -33.371 54.066 1.00 26.23 132 THR B C 1
ATOM 4020 O O . THR B 1 132 ? -18.753 -33.740 53.334 1.00 24.32 132 THR B O 1
ATOM 4024 N N . THR B 1 133 ? -20.722 -32.681 53.618 1.00 24.90 133 THR B N 1
ATOM 4025 C CA . THR B 1 133 ? -20.774 -32.142 52.264 1.00 26.22 133 THR B CA 1
ATOM 4026 C C . THR B 1 133 ? -20.874 -30.625 52.352 1.00 29.83 133 THR B C 1
ATOM 4027 O O . THR B 1 133 ? -21.455 -30.085 53.297 1.00 27.72 133 THR B O 1
ATOM 4031 N N . ILE B 1 134 ? -20.284 -29.940 51.378 1.00 28.64 134 ILE B N 1
ATOM 4032 C CA . ILE B 1 134 ? -20.316 -28.485 51.335 1.00 27.19 134 ILE B CA 1
ATOM 4033 C C . ILE B 1 134 ? -20.782 -28.027 49.958 1.00 29.58 134 ILE B C 1
ATOM 4034 O O . ILE B 1 134 ? -20.105 -28.259 48.954 1.00 27.00 134 ILE B O 1
ATOM 4039 N N . LYS B 1 135 ? -21.947 -27.393 49.905 1.00 27.27 135 LYS B N 1
ATOM 4040 C CA . LYS B 1 135 ? -22.502 -26.980 48.625 1.00 28.14 135 LYS B CA 1
ATOM 4041 C C . LYS B 1 135 ? -21.849 -25.694 48.143 1.00 24.80 135 LYS B C 1
ATOM 4042 O O . LYS B 1 135 ? -21.390 -24.882 48.945 1.00 24.82 135 LYS B O 1
ATOM 4048 N N . THR B 1 136 ? -21.796 -25.531 46.826 1.00 26.15 136 THR B N 1
ATOM 4049 C CA . THR B 1 136 ? -21.340 -24.292 46.209 1.00 24.80 136 THR B CA 1
ATOM 4050 C C . THR B 1 136 ? -22.061 -23.095 46.834 1.00 28.35 136 THR B C 1
ATOM 4051 O O . THR B 1 136 ? -23.264 -23.152 47.094 1.00 27.16 136 THR B O 1
ATOM 4055 N N . TRP B 1 137 ? -21.321 -22.027 47.115 1.00 24.56 137 TRP B N 1
ATOM 4056 C CA . TRP B 1 137 ? -21.937 -20.830 47.677 1.00 26.20 137 TRP B CA 1
ATOM 4057 C C . TRP B 1 137 ? -22.023 -19.669 46.678 1.00 25.18 137 TRP B C 1
ATOM 4058 O O . TRP B 1 137 ? -22.667 -18.652 46.949 1.00 28.72 137 TRP B O 1
ATOM 4069 N N . ALA B 1 138 ? -21.398 -19.834 45.516 1.00 23.30 138 ALA B N 1
ATOM 4070 C CA . ALA B 1 138 ? -21.389 -18.783 44.503 1.00 27.08 138 ALA B CA 1
ATOM 4071 C C . ALA B 1 138 ? -21.810 -19.303 43.130 1.00 28.07 138 ALA B C 1
ATOM 4072 O O . ALA B 1 138 ? -21.890 -18.542 42.166 1.00 29.43 138 ALA B O 1
ATOM 4074 N N . GLY B 1 139 ? -22.074 -20.602 43.045 1.00 27.19 139 GLY B N 1
ATOM 4075 C CA . GLY B 1 139 ? -22.542 -21.206 41.810 1.00 27.04 139 GLY B CA 1
ATOM 4076 C C . GLY B 1 139 ? -21.578 -21.166 40.637 1.00 28.11 139 GLY B C 1
ATOM 4077 O O . GLY B 1 139 ? -22.010 -21.066 39.487 1.00 26.17 139 GLY B O 1
ATOM 4078 N N . ASN B 1 140 ? -20.278 -21.253 40.908 1.00 28.45 140 ASN B N 1
ATOM 4079 C CA . ASN B 1 140 ? -19.293 -21.262 39.823 1.00 29.92 140 ASN B CA 1
ATOM 4080 C C . ASN B 1 140 ? -17.970 -21.939 40.188 1.00 30.10 140 ASN B C 1
ATOM 4081 O O . ASN B 1 140 ? -17.056 -21.296 40.706 1.00 27.58 140 ASN B O 1
ATOM 4086 N N . ILE B 1 141 ? -17.884 -23.237 39.908 1.00 27.56 141 ILE B N 1
ATOM 4087 C CA . ILE B 1 141 ? -16.675 -24.034 40.139 1.00 24.23 141 ILE B CA 1
ATOM 4088 C C . ILE B 1 141 ? -16.107 -23.863 41.548 1.00 24.34 141 ILE B C 1
ATOM 4089 O O . ILE B 1 141 ? -15.020 -23.311 41.725 1.00 23.55 141 ILE B O 1
ATOM 4094 N N . LEU B 1 142 ? -16.865 -24.313 42.545 1.00 19.47 142 LEU B N 1
ATOM 4095 C CA . LEU B 1 142 ? -16.342 -24.428 43.901 1.00 19.08 142 LEU B CA 1
ATOM 4096 C C . LEU B 1 142 ? -15.038 -25.199 43.807 1.00 19.61 142 LEU B C 1
ATOM 4097 O O . LEU B 1 142 ? -14.989 -26.249 43.169 1.00 17.90 142 LEU B O 1
ATOM 4102 N N . ARG B 1 143 ? -13.976 -24.675 44.412 1.00 21.23 143 ARG B N 1
ATOM 4103 C CA . ARG B 1 143 ? -12.658 -25.272 44.223 1.00 23.51 143 ARG B CA 1
ATOM 4104 C C . ARG B 1 143 ? -11.723 -25.037 45.403 1.00 23.58 143 ARG B C 1
ATOM 4105 O O . ARG B 1 143 ? -11.995 -24.195 46.274 1.00 21.85 143 ARG B O 1
ATOM 4113 N N . THR B 1 144 ? -10.621 -25.785 45.434 1.00 22.03 144 THR B N 1
ATOM 4114 C CA . THR B 1 144 ? -9.693 -25.713 46.560 1.00 21.56 144 THR B CA 1
ATOM 4115 C C . THR B 1 144 ? -8.216 -25.818 46.146 1.00 23.37 144 THR B C 1
ATOM 4116 O O . THR B 1 144 ? -7.857 -25.517 45.004 1.00 25.04 144 THR B O 1
ATOM 4120 N N . GLN B 1 145 ? -7.373 -26.260 47.076 1.00 17.39 145 GLN B N 1
ATOM 4121 C CA . GLN B 1 145 ? -5.926 -26.039 46.995 1.00 18.88 145 GLN B CA 1
ATOM 4122 C C . GLN B 1 145 ? -5.136 -26.791 45.922 1.00 20.82 145 GLN B C 1
ATOM 4123 O O . GLN B 1 145 ? -4.175 -26.251 45.371 1.00 20.58 145 GLN B O 1
ATOM 4129 N N . GLU B 1 146 ? -5.523 -28.026 45.627 1.00 21.86 146 GLU B N 1
ATOM 4130 C CA . GLU B 1 146 ? -4.696 -28.914 44.806 1.00 22.49 146 GLU B CA 1
ATOM 4131 C C . GLU B 1 146 ? -3.293 -29.110 45.397 1.00 20.43 146 GLU B C 1
ATOM 4132 O O . GLU B 1 146 ? -2.330 -29.371 44.674 1.00 21.08 146 GLU B O 1
ATOM 4138 N N . SER B 1 147 ? -3.184 -28.941 46.712 1.00 18.49 147 SER B N 1
ATOM 4139 C CA . SER B 1 147 ? -2.016 -29.391 47.471 1.00 19.20 147 SER B CA 1
ATOM 4140 C C . SER B 1 147 ? -2.460 -29.622 48.909 1.00 18.83 147 SER B C 1
ATOM 4141 O O . SER B 1 147 ? -3.605 -29.325 49.258 1.00 18.44 147 SER B O 1
ATOM 4144 N N . GLU B 1 148 ? -1.579 -30.175 49.737 1.00 17.19 148 GLU B N 1
ATOM 4145 C CA . GLU B 1 148 ? -1.997 -30.641 51.054 1.00 18.99 148 GLU B CA 1
ATOM 4146 C C . GLU B 1 148 ? -2.440 -29.500 51.964 1.00 19.22 148 GLU B C 1
ATOM 4147 O O . GLU B 1 148 ? -1.855 -28.415 51.945 1.00 19.32 148 GLU B O 1
ATOM 4153 N N . CYS B 1 149 ? -3.486 -29.746 52.747 1.00 18.40 149 CYS B N 1
ATOM 4154 C CA . CYS B 1 149 ? -3.878 -28.807 53.787 1.00 19.36 149 CYS B CA 1
ATOM 4155 C C . CYS B 1 149 ? -2.965 -28.994 54.999 1.00 19.85 149 CYS B C 1
ATOM 4156 O O . CYS B 1 149 ? -2.018 -29.785 54.947 1.00 17.85 149 CYS B O 1
ATOM 4159 N N . VAL B 1 150 ? -3.218 -28.259 56.081 1.00 18.04 150 VAL B N 1
ATOM 4160 C CA . VAL B 1 150 ? -2.332 -28.311 57.250 1.00 17.98 150 VAL B CA 1
ATOM 4161 C C . VAL B 1 150 ? -3.137 -28.359 58.553 1.00 22.51 150 VAL B C 1
ATOM 4162 O O . VAL B 1 150 ? -4.175 -27.704 58.667 1.00 19.56 150 VAL B O 1
ATOM 4166 N N . CYS B 1 151 ? -2.656 -29.135 59.527 1.00 20.40 151 CYS B N 1
ATOM 4167 C CA . CYS B 1 151 ? -3.372 -29.337 60.790 1.00 23.56 151 CYS B CA 1
ATOM 4168 C C . CYS B 1 151 ? -2.571 -28.912 62.017 1.00 21.25 151 CYS B C 1
ATOM 4169 O O . CYS B 1 151 ? -1.340 -28.927 62.006 1.00 18.35 151 CYS B O 1
ATOM 4172 N N . HIS B 1 152 ? -3.290 -28.564 63.082 1.00 17.48 152 HIS B N 1
ATOM 4173 C CA . HIS B 1 152 ? -2.689 -28.205 64.361 1.00 20.90 152 HIS B CA 1
ATOM 4174 C C . HIS B 1 152 ? -3.713 -28.426 65.473 1.00 19.44 152 HIS B C 1
ATOM 4175 O O . HIS B 1 152 ? -4.856 -27.982 65.359 1.00 22.08 152 HIS B O 1
ATOM 4182 N N . ASN B 1 153 ? -3.309 -29.120 66.533 1.00 21.55 153 ASN B N 1
ATOM 4183 C CA . ASN B 1 153 ? -4.184 -29.375 67.682 1.00 23.99 153 ASN B CA 1
ATOM 4184 C C . ASN B 1 153 ? -5.561 -29.929 67.290 1.00 25.41 153 ASN B C 1
ATOM 4185 O O . ASN B 1 153 ? -6.580 -29.546 67.863 1.00 26.19 153 ASN B O 1
ATOM 4190 N N . GLY B 1 154 ? -5.592 -30.811 66.295 1.00 22.59 154 GLY B N 1
ATOM 4191 C CA . GLY B 1 154 ? -6.836 -31.443 65.886 1.00 23.84 154 GLY B CA 1
ATOM 4192 C C . GLY B 1 154 ? -7.641 -30.669 64.853 1.00 25.53 154 GLY B C 1
ATOM 4193 O O . GLY B 1 154 ? -8.649 -31.166 64.342 1.00 24.54 154 GLY B O 1
ATOM 4194 N N . THR B 1 155 ? -7.206 -29.453 64.538 1.00 24.58 155 THR B N 1
ATOM 4195 C CA . THR B 1 155 ? -7.907 -28.639 63.550 1.00 30.22 155 THR B CA 1
ATOM 4196 C C . THR B 1 155 ? -7.091 -28.464 62.277 1.00 27.67 155 THR B C 1
ATOM 4197 O O . THR B 1 155 ? -5.908 -28.124 62.331 1.00 25.67 155 THR B O 1
ATOM 4201 N N . CYS B 1 156 ? -7.736 -28.707 61.138 1.00 23.52 156 CYS B N 1
ATOM 4202 C CA . CYS B 1 156 ? -7.104 -28.560 59.834 1.00 25.80 156 CYS B CA 1
ATOM 4203 C C . CYS B 1 156 ? -7.710 -27.386 59.063 1.00 24.06 156 CYS B C 1
ATOM 4204 O O . CYS B 1 156 ? -8.932 -27.268 58.952 1.00 22.79 156 CYS B O 1
ATOM 4207 N N . VAL B 1 157 ? -6.849 -26.529 58.524 1.00 19.00 157 VAL B N 1
ATOM 4208 C CA . VAL B 1 157 ? -7.294 -25.358 57.772 1.00 20.74 157 VAL B CA 1
ATOM 4209 C C . VAL B 1 157 ? -7.260 -25.614 56.252 1.00 23.90 157 VAL B C 1
ATOM 4210 O O . VAL B 1 157 ? -6.311 -26.214 55.732 1.00 19.79 157 VAL B O 1
ATOM 4214 N N . VAL B 1 158 ? -8.308 -25.178 55.554 1.00 21.18 158 VAL B N 1
ATOM 4215 C CA . VAL B 1 158 ? -8.431 -25.375 54.110 1.00 19.27 158 VAL B CA 1
ATOM 4216 C C . VAL B 1 158 ? -8.920 -24.083 53.449 1.00 22.16 158 VAL B C 1
ATOM 4217 O O . VAL B 1 158 ? -9.860 -23.450 53.936 1.00 21.15 158 VAL B O 1
ATOM 4221 N N . ILE B 1 159 ? -8.278 -23.685 52.353 1.00 21.46 159 ILE B N 1
ATOM 4222 C CA . ILE B 1 159 ? -8.694 -22.501 51.600 1.00 21.26 159 ILE B CA 1
ATOM 4223 C C . ILE B 1 159 ? -9.527 -22.922 50.397 1.00 23.67 159 ILE B C 1
ATOM 4224 O O . ILE B 1 159 ? -9.109 -23.779 49.619 1.00 20.84 159 ILE B O 1
ATOM 4229 N N . MET B 1 160 ? -10.706 -22.325 50.243 1.00 21.88 160 MET B N 1
ATOM 4230 C CA . MET B 1 160 ? -11.593 -22.670 49.134 1.00 19.96 160 MET B CA 1
ATOM 4231 C C . MET B 1 160 ? -12.095 -21.424 48.418 1.00 21.52 160 MET B C 1
ATOM 4232 O O . MET B 1 160 ? -12.249 -20.364 49.024 1.00 21.57 160 MET B O 1
ATOM 4237 N N . THR B 1 161 ? -12.367 -21.562 47.126 1.00 22.66 161 THR B N 1
ATOM 4238 C CA . THR B 1 161 ? -12.843 -20.447 46.326 1.00 23.93 161 THR B CA 1
ATOM 4239 C C . THR B 1 161 ? -14.048 -20.863 45.492 1.00 24.29 161 THR B C 1
ATOM 4240 O O . THR B 1 161 ? -14.063 -21.942 44.897 1.00 24.42 161 THR B O 1
ATOM 4244 N N . ASP B 1 162 ? -15.064 -20.009 45.465 1.00 21.61 162 ASP B N 1
ATOM 4245 C CA . ASP B 1 162 ? -16.223 -20.218 44.609 1.00 23.69 162 ASP B CA 1
ATOM 4246 C C . ASP B 1 162 ? -16.510 -18.898 43.893 1.00 23.54 162 ASP B C 1
ATOM 4247 O O . ASP B 1 162 ? -16.555 -17.842 44.517 1.00 23.29 162 ASP B O 1
ATOM 4252 N N . GLY B 1 163 ? -16.684 -18.948 42.580 1.00 24.80 163 GLY B N 1
ATOM 4253 C CA . GLY B 1 163 ? -16.936 -17.732 41.824 1.00 27.81 163 GLY B CA 1
ATOM 4254 C C . GLY B 1 163 ? -16.069 -17.591 40.587 1.00 30.16 163 GLY B C 1
ATOM 4255 O O . GLY B 1 163 ? -15.426 -18.551 40.153 1.00 24.03 163 GLY B O 1
ATOM 4256 N N . SER B 1 164 ? -16.050 -16.383 40.026 1.00 26.97 164 SER B N 1
ATOM 4257 C CA . SER B 1 164 ? -15.380 -16.119 38.756 1.00 24.74 164 SER B CA 1
ATOM 4258 C C . SER B 1 164 ? -13.873 -16.371 38.802 1.00 26.87 164 SER B C 1
ATOM 4259 O O . SER B 1 164 ? -13.199 -15.999 39.759 1.00 24.55 164 SER B O 1
ATOM 4262 N N . ALA B 1 165 ? -13.353 -17.003 37.756 1.00 32.96 165 ALA B N 1
ATOM 4263 C CA . ALA B 1 165 ? -11.925 -17.275 37.656 1.00 38.14 165 ALA B CA 1
ATOM 4264 C C . ALA B 1 165 ? -11.144 -15.992 37.380 1.00 39.79 165 ALA B C 1
ATOM 4265 O O . ALA B 1 165 ? -10.008 -15.831 37.833 1.00 40.87 165 ALA B O 1
ATOM 4267 N N . SER B 1 166 ? -11.773 -15.077 36.650 1.00 49.27 166 SER B N 1
ATOM 4268 C CA . SER B 1 166 ? -11.079 -13.929 36.079 1.00 52.32 166 SER B CA 1
ATOM 4269 C C . SER B 1 166 ? -11.430 -12.595 36.733 1.00 51.35 166 SER B C 1
ATOM 4270 O O . SER B 1 166 ? -10.880 -11.560 36.362 1.00 58.92 166 SER B O 1
ATOM 4273 N N . SER B 1 167 ? -12.350 -12.611 37.689 1.00 43.66 167 SER B N 1
ATOM 4274 C CA . SER B 1 167 ? -12.670 -11.403 38.449 1.00 43.34 167 SER B CA 1
ATOM 4275 C C . SER B 1 167 ? -12.968 -11.725 39.909 1.00 46.66 167 SER B C 1
ATOM 4276 O O . SER B 1 167 ? -12.479 -12.722 40.442 1.00 44.88 167 SER B O 1
ATOM 4279 N N . GLN B 1 168 ? -13.761 -10.871 40.549 1.00 41.87 168 GLN B N 1
ATOM 4280 C CA . GLN B 1 168 ? -14.048 -11.008 41.970 1.00 39.94 168 GLN B CA 1
ATOM 4281 C C . GLN B 1 168 ? -14.750 -12.320 42.288 1.00 37.06 168 GLN B C 1
ATOM 4282 O O . GLN B 1 168 ? -15.735 -12.685 41.644 1.00 36.93 168 GLN B O 1
ATOM 4288 N N . ALA B 1 169 ? -14.234 -13.026 43.287 1.00 30.47 169 ALA B N 1
ATOM 4289 C CA . ALA B 1 169 ? -14.814 -14.293 43.700 1.00 27.95 169 ALA B CA 1
ATOM 4290 C C . ALA B 1 169 ? -14.934 -14.346 45.217 1.00 29.28 169 ALA B C 1
ATOM 4291 O O . ALA B 1 169 ? -14.534 -13.412 45.914 1.00 30.18 169 ALA B O 1
ATOM 4293 N N . TYR B 1 170 ? -15.485 -15.445 45.722 1.00 27.26 170 TYR B N 1
ATOM 4294 C CA . TYR B 1 170 ? -15.723 -15.598 47.153 1.00 28.11 170 TYR B CA 1
ATOM 4295 C C . TYR B 1 170 ? -14.869 -16.706 47.756 1.00 28.05 170 TYR B C 1
ATOM 4296 O O . TYR B 1 170 ? -15.110 -17.894 47.531 1.00 26.92 170 TYR B O 1
ATOM 4305 N N . THR B 1 171 ? -13.871 -16.300 48.533 1.00 24.72 171 THR B N 1
ATOM 4306 C CA . THR B 1 171 ? -12.949 -17.239 49.147 1.00 24.25 171 THR B CA 1
ATOM 4307 C C . THR B 1 171 ? -13.241 -17.393 50.632 1.00 26.64 171 THR B C 1
ATOM 4308 O O . THR B 1 171 ? -13.435 -16.409 51.347 1.00 25.40 171 THR B O 1
ATOM 4312 N N . LYS B 1 172 ? -13.300 -18.638 51.086 1.00 21.92 172 LYS B N 1
ATOM 4313 C CA . LYS B 1 172 ? -13.491 -18.920 52.495 1.00 24.50 172 LYS B CA 1
ATOM 4314 C C . LYS B 1 172 ? -12.293 -19.677 53.047 1.00 26.91 172 LYS B C 1
ATOM 4315 O O . LYS B 1 172 ? -11.674 -20.491 52.353 1.00 21.42 172 LYS B O 1
ATOM 4321 N N . VAL B 1 173 ? -11.964 -19.387 54.300 1.00 25.32 173 VAL B N 1
ATOM 4322 C CA . VAL B 1 173 ? -10.946 -20.128 55.020 1.00 21.67 173 VAL B CA 1
ATOM 4323 C C . VAL B 1 173 ? -11.678 -21.029 56.004 1.00 25.91 173 VAL B C 1
ATOM 4324 O O . VAL B 1 173 ? -12.305 -20.550 56.951 1.00 23.09 173 VAL B O 1
ATOM 4328 N N . LEU B 1 174 ? -11.618 -22.334 55.758 1.00 24.74 174 LEU B N 1
ATOM 4329 C CA . LEU B 1 174 ? -12.365 -23.305 56.549 1.00 23.25 174 LEU B CA 1
ATOM 4330 C C . LEU B 1 174 ? -11.490 -23.986 57.589 1.00 25.32 174 LEU B C 1
ATOM 4331 O O . LEU B 1 174 ? -10.325 -24.290 57.334 1.00 24.28 174 LEU B O 1
ATOM 4336 N N . TYR B 1 175 ? -12.066 -24.231 58.760 1.00 20.77 175 TYR B N 1
ATOM 4337 C CA . TYR B 1 175 ? -11.380 -24.949 59.822 1.00 22.62 175 TYR B CA 1
ATOM 4338 C C . TYR B 1 175 ? -12.159 -26.227 60.145 1.00 27.69 175 TYR B C 1
ATOM 4339 O O . TYR B 1 175 ? -13.340 -26.176 60.503 1.00 24.94 175 TYR B O 1
ATOM 4348 N N . PHE B 1 176 ? -11.501 -27.374 59.993 1.00 22.33 176 PHE B N 1
ATOM 4349 C CA . PHE B 1 176 ? -12.158 -28.666 60.186 1.00 21.18 176 PHE B CA 1
ATOM 4350 C C . PHE B 1 176 ? -11.660 -29.377 61.443 1.00 22.14 176 PHE B C 1
ATOM 4351 O O . PHE B 1 176 ? -10.485 -29.282 61.791 1.00 21.79 176 PHE B O 1
ATOM 4359 N N . HIS B 1 177 ? -12.554 -30.094 62.117 1.00 23.03 177 HIS B N 1
ATOM 4360 C CA . HIS B 1 177 ? -12.147 -31.054 63.143 1.00 23.80 177 HIS B CA 1
ATOM 4361 C C . HIS B 1 177 ? -12.803 -32.398 62.847 1.00 21.71 177 HIS B C 1
ATOM 4362 O O . HIS B 1 177 ? -14.027 -32.495 62.806 1.00 23.33 177 HIS B O 1
ATOM 4369 N N . LYS B 1 178 ? -11.985 -33.423 62.622 1.00 22.94 178 LYS B N 1
ATOM 4370 C CA . LYS B 1 178 ? -12.474 -34.750 62.239 1.00 26.11 178 LYS B CA 1
ATOM 4371 C C . LYS B 1 178 ? -13.420 -34.696 61.034 1.00 24.21 178 LYS B C 1
ATOM 4372 O O . LYS B 1 178 ? -14.449 -35.377 61.003 1.00 24.01 178 LYS B O 1
ATOM 4378 N N . GLY B 1 179 ? -13.071 -33.875 60.048 1.00 21.95 179 GLY B N 1
ATOM 4379 C CA . GLY B 1 179 ? -13.838 -33.798 58.815 1.00 21.15 179 GLY B CA 1
ATOM 4380 C C . GLY B 1 179 ? -15.117 -32.987 58.917 1.00 21.71 179 GLY B C 1
ATOM 4381 O O . GLY B 1 179 ? -15.918 -32.964 57.983 1.00 26.30 179 GLY B O 1
ATOM 4382 N N . LEU B 1 180 ? -15.302 -32.316 60.050 1.00 22.76 180 LEU B N 1
ATOM 4383 C CA . LEU B 1 180 ? -16.467 -31.465 60.279 1.00 23.59 180 LEU B CA 1
ATOM 4384 C C . LEU B 1 180 ? -16.042 -30.000 60.350 1.00 23.01 180 LEU B C 1
ATOM 4385 O O . LEU B 1 180 ? -15.037 -29.676 60.978 1.00 23.37 180 LEU B O 1
ATOM 4390 N N . VAL B 1 181 ? -16.793 -29.118 59.697 1.00 23.36 181 VAL B N 1
ATOM 4391 C CA . VAL B 1 181 ? -16.508 -27.687 59.770 1.00 23.84 181 VAL B CA 1
ATOM 4392 C C . VAL B 1 181 ? -16.867 -27.159 61.150 1.00 25.80 181 VAL B C 1
ATOM 4393 O O . VAL B 1 181 ? -18.020 -27.252 61.567 1.00 27.17 181 VAL B O 1
ATOM 4397 N N . ILE B 1 182 ? -15.883 -26.619 61.864 1.00 26.32 182 ILE B N 1
ATOM 4398 C CA . ILE B 1 182 ? -16.132 -26.022 63.175 1.00 24.99 182 ILE B CA 1
ATOM 4399 C C . ILE B 1 182 ? -16.022 -24.498 63.128 1.00 27.85 182 ILE B C 1
ATOM 4400 O O . ILE B 1 182 ? -16.502 -23.806 64.034 1.00 23.35 182 ILE B O 1
ATOM 4405 N N . LYS B 1 183 ? -15.397 -23.977 62.074 1.00 26.23 183 LYS B N 1
ATOM 4406 C CA . LYS B 1 183 ? -15.294 -22.535 61.891 1.00 27.86 183 LYS B CA 1
ATOM 4407 C C . LYS B 1 183 ? -15.019 -22.166 60.441 1.00 29.28 183 LYS B C 1
ATOM 4408 O O . LYS B 1 183 ? -14.251 -22.837 59.750 1.00 27.71 183 LYS B O 1
ATOM 4414 N N . GLU B 1 184 ? -15.646 -21.086 59.987 1.00 30.92 184 GLU B N 1
ATOM 4415 C CA . GLU B 1 184 ? -15.372 -20.554 58.661 1.00 3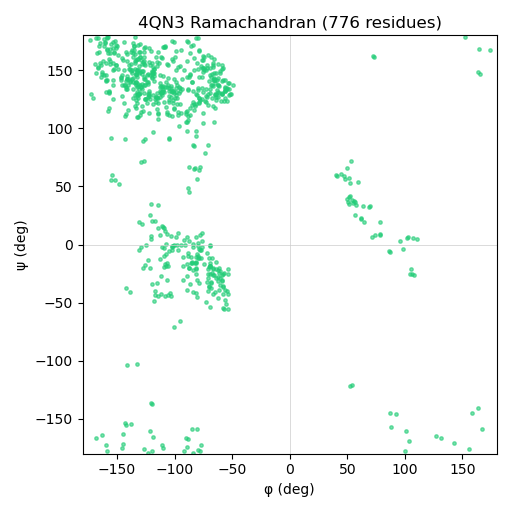2.80 184 GLU B CA 1
ATOM 4416 C C . GLU B 1 184 ? -15.189 -19.038 58.715 1.00 33.31 184 GLU B C 1
ATOM 4417 O O . GLU B 1 184 ? -15.807 -18.352 59.532 1.00 30.99 184 GLU B O 1
ATOM 4423 N N . GLU B 1 185 ? -14.328 -18.526 57.844 1.00 33.04 185 GLU B N 1
ATOM 4424 C CA . GLU B 1 185 ? -14.095 -17.094 57.724 1.00 31.80 185 GLU B CA 1
ATOM 4425 C C . GLU B 1 185 ? -14.121 -16.738 56.249 1.00 29.84 185 GLU B C 1
ATOM 4426 O O . GLU B 1 185 ? -13.562 -17.464 55.424 1.00 30.65 185 GLU B O 1
ATOM 4432 N N . ALA B 1 186 ? -14.769 -15.631 55.905 1.00 22.18 186 ALA B N 1
ATOM 4433 C CA . ALA B 1 186 ? -14.620 -15.083 54.564 1.00 25.05 186 ALA B CA 1
ATOM 4434 C C . ALA B 1 186 ? -13.221 -14.481 54.469 1.00 22.67 186 ALA B C 1
ATOM 4435 O O . ALA B 1 186 ? -12.655 -14.069 55.484 1.00 23.47 186 ALA B O 1
ATOM 4437 N N . LEU B 1 187 ? -12.661 -14.447 53.264 1.00 23.86 187 LEU B N 1
ATOM 4438 C CA . LEU B 1 187 ? -11.322 -13.893 53.048 1.00 22.16 187 LEU B CA 1
ATOM 4439 C C . LEU B 1 187 ? -11.195 -12.468 53.581 1.00 24.28 187 LEU B C 1
ATOM 4440 O O . LEU B 1 187 ? -12.075 -11.640 53.359 1.00 24.31 187 LEU B O 1
ATOM 4445 N N . LYS B 1 188 ? -10.100 -12.194 54.290 1.00 33.67 188 LYS B N 1
ATOM 4446 C CA . LYS B 1 188 ? -9.830 -10.868 54.845 1.00 35.10 188 LYS B CA 1
ATOM 4447 C C . LYS B 1 188 ? -8.502 -10.333 54.331 1.00 36.46 188 LYS B C 1
ATOM 4448 O O . LYS B 1 188 ? -7.717 -11.065 53.732 1.00 37.47 188 LYS B O 1
ATOM 4454 N N . GLY B 1 189 ? -8.251 -9.051 54.573 1.00 30.49 189 GLY B N 1
ATOM 4455 C CA . GLY B 1 189 ? -6.996 -8.438 54.179 1.00 29.01 189 GLY B CA 1
ATOM 4456 C C . GLY B 1 189 ? -7.034 -7.887 52.772 1.00 31.10 189 GLY B C 1
ATOM 4457 O O . GLY B 1 189 ? -8.108 -7.608 52.232 1.00 33.93 189 GLY B O 1
ATOM 4458 N N . SER B 1 190 ? -5.859 -7.752 52.167 1.00 27.49 190 SER B N 1
ATOM 4459 C CA . SER B 1 190 ? -5.735 -7.011 50.914 1.00 30.51 190 SER B CA 1
ATOM 4460 C C . SER B 1 190 ? -5.621 -7.862 49.651 1.00 30.24 190 SER B C 1
ATOM 4461 O O . SER B 1 190 ? -5.595 -7.322 48.541 1.00 31.34 190 SER B O 1
ATOM 4464 N N . ALA B 1 191 ? -5.541 -9.179 49.800 1.00 27.24 191 ALA B N 1
ATOM 4465 C CA . ALA B 1 191 ? -5.520 -10.043 48.623 1.00 27.08 191 ALA B CA 1
ATOM 4466 C C . ALA B 1 191 ? -6.857 -9.942 47.882 1.00 29.82 191 ALA B C 1
ATOM 4467 O O . ALA B 1 191 ? -7.919 -10.075 48.484 1.00 27.57 191 ALA B O 1
ATOM 4469 N N . ARG B 1 192 ? -6.799 -9.699 46.577 1.00 25.80 192 ARG B N 1
ATOM 4470 C CA . ARG B 1 192 ? -8.001 -9.435 45.795 1.00 28.35 192 ARG B CA 1
ATOM 4471 C C . ARG B 1 192 ? -8.603 -10.680 45.146 1.00 31.38 192 ARG B C 1
ATOM 4472 O O . ARG B 1 192 ? -9.776 -10.686 44.756 1.00 31.00 192 ARG B O 1
ATOM 4480 N N . HIS B 1 193 ? -7.803 -11.733 45.036 1.00 23.91 193 HIS B N 1
ATOM 4481 C CA . HIS B 1 193 ? -8.264 -12.965 44.413 1.00 25.37 193 HIS B CA 1
ATOM 4482 C C . HIS B 1 193 ? -7.389 -14.132 44.846 1.00 25.66 193 HIS B C 1
ATOM 4483 O O . HIS B 1 193 ? -6.163 -14.049 44.782 1.00 24.31 193 HIS B O 1
ATOM 4490 N N . ILE B 1 194 ? -8.022 -15.222 45.265 1.00 23.60 194 ILE B N 1
ATOM 4491 C CA . ILE B 1 194 ? -7.296 -16.376 45.791 1.00 24.49 194 ILE B CA 1
ATOM 4492 C C . ILE B 1 194 ? -7.610 -17.658 45.025 1.00 23.91 194 ILE B C 1
ATOM 4493 O O . ILE B 1 194 ? -8.776 -18.003 44.813 1.00 24.24 194 ILE B O 1
ATOM 4498 N N . GLU B 1 195 ? -6.556 -18.353 44.607 1.00 19.65 195 GLU B N 1
ATOM 4499 C CA . GLU B 1 195 ? -6.682 -19.656 43.969 1.00 23.20 195 GLU B CA 1
ATOM 4500 C C . GLU B 1 195 ? -5.549 -20.552 44.456 1.00 22.24 195 GLU B C 1
ATOM 4501 O O . GLU B 1 195 ? -4.439 -20.075 44.707 1.00 18.41 195 GLU B O 1
ATOM 4507 N N . GLU B 1 196 ? -5.841 -21.843 44.597 1.00 21.65 196 GLU B N 1
ATOM 4508 C CA . GLU B 1 196 ? -4.813 -22.882 44.694 1.00 19.87 196 GLU B CA 1
ATOM 4509 C C . GLU B 1 196 ? -3.673 -22.570 45.665 1.00 20.63 196 GLU B C 1
ATOM 4510 O O . GLU B 1 196 ? -2.503 -22.525 45.271 1.00 20.34 196 GLU B O 1
ATOM 4516 N N . CYS B 1 197 ? -4.019 -22.359 46.932 1.00 22.06 197 CYS B N 1
ATOM 4517 C CA . CYS B 1 197 ? -3.028 -22.027 47.951 1.00 21.72 197 CYS B CA 1
ATOM 4518 C C . CYS B 1 197 ? -2.093 -23.184 48.259 1.00 19.83 197 CYS B C 1
ATOM 4519 O O . CYS B 1 197 ? -2.527 -24.329 48.381 1.00 20.12 197 CYS B O 1
ATOM 4522 N N . SER B 1 198 ? -0.808 -22.873 48.382 1.00 18.86 198 SER B N 1
ATOM 4523 C CA . SER B 1 198 ? 0.182 -23.846 48.812 1.00 20.96 198 SER B CA 1
ATOM 4524 C C . SER B 1 198 ? 0.572 -23.495 50.234 1.00 20.13 198 SER B C 1
ATOM 4525 O O . SER B 1 198 ? 1.190 -22.460 50.474 1.00 22.14 198 SER B O 1
ATOM 4528 N N . CYS B 1 199 ? 0.203 -24.355 51.176 1.00 22.22 199 CYS B N 1
ATOM 4529 C CA . CYS B 1 199 ? 0.309 -24.021 52.594 1.00 22.07 199 CYS B CA 1
ATOM 4530 C C . CYS B 1 199 ? 1.302 -24.901 53.344 1.00 21.56 199 CYS B C 1
ATOM 4531 O O . CYS B 1 199 ? 1.574 -26.032 52.941 1.00 20.14 199 CYS B O 1
ATOM 4534 N N . TYR B 1 200 ? 1.851 -24.364 54.431 1.00 17.77 200 TYR B N 1
ATOM 4535 C CA . TYR B 1 200 ? 2.756 -25.115 55.294 1.00 17.90 200 TYR B CA 1
ATOM 4536 C C . TYR B 1 200 ? 2.642 -24.587 56.717 1.00 20.19 200 TYR B C 1
ATOM 4537 O O . TYR B 1 200 ? 2.272 -23.433 56.924 1.00 19.76 200 TYR B O 1
ATOM 4546 N N . GLY B 1 201 ? 2.952 -25.434 57.696 1.00 20.01 201 GLY B N 1
ATOM 4547 C CA . GLY B 1 201 ? 2.819 -25.059 59.094 1.00 19.83 201 GLY B CA 1
ATOM 4548 C C . GLY B 1 201 ? 4.139 -24.782 59.790 1.00 23.53 201 GLY B C 1
ATOM 4549 O O . GLY B 1 201 ? 5.187 -25.296 59.390 1.00 21.70 201 GLY B O 1
ATOM 4550 N N . HIS B 1 202 ? 4.073 -23.967 60.843 1.00 23.83 202 HIS B N 1
ATOM 4551 C CA . HIS B 1 202 ? 5.247 -23.575 61.619 1.00 22.52 202 HIS B CA 1
ATOM 4552 C C . HIS B 1 202 ? 4.814 -22.831 62.882 1.00 23.00 202 HIS B C 1
ATOM 4553 O O . HIS B 1 202 ? 4.072 -21.858 62.805 1.00 23.56 202 HIS B O 1
ATOM 4560 N N . ASN B 1 203 ? 5.280 -23.298 64.037 1.00 22.20 203 ASN B N 1
ATOM 4561 C CA . ASN B 1 203 ? 4.988 -22.660 65.325 1.00 26.89 203 ASN B CA 1
ATOM 4562 C C . ASN B 1 203 ? 3.555 -22.147 65.473 1.00 23.90 203 ASN B C 1
ATOM 4563 O O . ASN B 1 203 ? 3.332 -20.945 65.632 1.00 19.96 203 ASN B O 1
ATOM 4568 N N . SER B 1 204 ? 2.598 -23.068 65.370 1.00 24.53 204 SER B N 1
ATOM 4569 C CA . SER B 1 204 ? 1.175 -22.778 65.559 1.00 24.06 204 SER B CA 1
ATOM 4570 C C . SER B 1 204 ? 0.602 -21.834 64.515 1.00 26.51 204 SER B C 1
ATOM 4571 O O . SER B 1 204 ? -0.450 -21.228 64.731 1.00 22.75 204 SER B O 1
ATOM 4574 N N . LYS B 1 205 ? 1.289 -21.718 63.382 1.00 21.72 205 LYS B N 1
ATOM 4575 C CA . LYS B 1 205 ? 0.830 -20.867 62.290 1.00 24.87 205 LYS B CA 1
ATOM 4576 C C . LYS B 1 205 ? 0.825 -21.633 60.961 1.00 23.61 205 LYS B C 1
ATOM 4577 O O . LYS B 1 205 ? 1.488 -22.660 60.820 1.00 22.61 205 LYS B O 1
ATOM 4583 N N . VAL B 1 206 ? 0.051 -21.145 60.000 1.00 23.18 206 VAL B N 1
ATOM 4584 C CA . VAL B 1 206 ? 0.045 -21.715 58.660 1.00 23.72 206 VAL B CA 1
ATOM 4585 C C . VAL B 1 206 ? 0.178 -20.580 57.658 1.00 26.56 206 VAL B C 1
ATOM 4586 O O . VAL B 1 206 ? -0.536 -19.579 57.741 1.00 24.47 206 VAL B O 1
ATOM 4590 N N . THR B 1 207 ? 1.123 -20.726 56.737 1.00 21.82 207 THR B N 1
ATOM 4591 C CA . THR B 1 207 ? 1.348 -19.732 55.701 1.00 20.61 207 THR B CA 1
ATOM 4592 C C . THR B 1 207 ? 1.034 -20.326 54.337 1.00 22.29 207 THR B C 1
ATOM 4593 O O . THR B 1 207 ? 1.562 -21.382 53.977 1.00 19.40 207 THR B O 1
ATOM 4597 N N . CYS B 1 208 ? 0.168 -19.649 53.588 1.00 19.91 208 CYS B N 1
ATOM 4598 C CA . CYS B 1 208 ? -0.227 -20.110 52.266 1.00 21.35 208 CYS B CA 1
ATOM 4599 C C . CYS B 1 208 ? 0.213 -19.116 51.200 1.00 23.82 208 CYS B C 1
ATOM 4600 O O . CYS B 1 208 ? -0.071 -17.923 51.290 1.00 25.83 208 CYS B O 1
ATOM 4603 N N . VAL B 1 209 ? 0.926 -19.609 50.197 1.00 18.72 209 VAL B N 1
ATOM 4604 C CA . VAL B 1 209 ? 1.261 -18.800 49.036 1.00 20.88 209 VAL B CA 1
ATOM 4605 C C . VAL B 1 209 ? 0.356 -19.263 47.898 1.00 19.27 209 VAL B C 1
ATOM 4606 O O . VAL B 1 209 ? 0.307 -20.453 47.570 1.00 17.84 209 VAL B O 1
ATOM 4610 N N . CYS B 1 210 ? -0.380 -18.324 47.316 1.00 18.91 210 CYS B N 1
ATOM 4611 C CA . CYS B 1 210 ? -1.465 -18.673 46.413 1.00 18.94 210 CYS B CA 1
ATOM 4612 C C . CYS B 1 210 ? -1.292 -18.078 45.022 1.00 22.37 210 CYS B C 1
ATOM 4613 O O . CYS B 1 210 ? -0.186 -17.705 44.615 1.00 19.90 210 CYS B O 1
ATOM 4616 N N . ARG B 1 211 ? -2.403 -18.003 44.298 1.00 19.51 211 ARG B N 1
ATOM 4617 C CA . ARG B 1 211 ? -2.399 -17.579 42.910 1.00 20.43 211 ARG B CA 1
ATOM 4618 C C . ARG B 1 211 ? -3.524 -16.577 42.674 1.00 24.86 211 ARG B C 1
ATOM 4619 O O . ARG B 1 211 ? -4.696 -16.886 42.882 1.00 23.57 211 ARG B O 1
ATOM 4627 N N . ASP B 1 212 ? -3.162 -15.369 42.258 1.00 25.35 212 ASP B N 1
ATOM 4628 C CA . ASP B 1 212 ? -4.151 -14.373 41.868 1.00 28.17 212 ASP B CA 1
ATOM 4629 C C . ASP B 1 212 ? -4.430 -14.590 40.384 1.00 30.24 212 ASP B C 1
ATOM 4630 O O . ASP B 1 212 ? -3.571 -14.329 39.556 1.00 33.01 212 ASP B O 1
ATOM 4635 N N . ASN B 1 213 ? -5.622 -15.076 40.052 1.00 36.36 213 ASN B N 1
ATOM 4636 C CA . ASN B 1 213 ? -5.947 -15.404 38.665 1.00 38.70 213 ASN B CA 1
ATOM 4637 C C . ASN B 1 213 ? -6.573 -14.225 37.924 1.00 42.06 213 ASN B C 1
ATOM 4638 O O . ASN B 1 213 ? -6.904 -14.322 36.739 1.00 45.26 213 ASN B O 1
ATOM 4643 N N . TRP B 1 214 ? -6.723 -13.114 38.639 1.00 43.34 214 TRP B N 1
ATOM 4644 C CA . TRP B 1 214 ? -7.401 -11.929 38.131 1.00 45.84 214 TRP B CA 1
ATOM 4645 C C . TRP B 1 214 ? -6.399 -10.865 37.668 1.00 45.09 214 TRP B C 1
ATOM 4646 O O . TRP B 1 214 ? -6.241 -10.627 36.467 1.00 50.17 214 TRP B O 1
ATOM 4657 N N . GLN B 1 215 ? -5.708 -10.242 38.619 1.00 50.45 215 GLN B N 1
ATOM 4658 C CA . GLN B 1 215 ? -4.890 -9.067 38.318 1.00 50.07 215 GLN B CA 1
ATOM 4659 C C . GLN B 1 215 ? -3.389 -9.261 38.535 1.00 43.86 215 GLN B C 1
ATOM 4660 O O . GLN B 1 215 ? -2.575 -8.675 37.825 1.00 49.92 215 GLN B O 1
ATOM 4666 N N . GLY B 1 216 ? -3.019 -10.073 39.519 1.00 31.93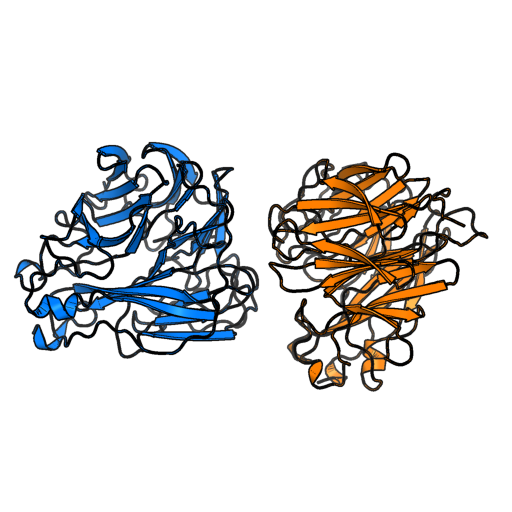 216 GLY B N 1
ATOM 4667 C CA . GLY B 1 216 ? -1.648 -10.075 39.999 1.00 29.84 216 GLY B CA 1
ATOM 4668 C C . GLY B 1 216 ? -0.674 -11.097 39.449 1.00 29.48 216 GLY B C 1
ATOM 4669 O O . GLY B 1 216 ? -0.967 -12.291 39.398 1.00 28.40 216 GLY B O 1
ATOM 4670 N N . ALA B 1 217 ? 0.499 -10.608 39.055 1.00 26.88 217 ALA B N 1
ATOM 4671 C CA . ALA B 1 217 ? 1.639 -11.457 38.731 1.00 26.30 217 ALA B CA 1
ATOM 4672 C C . ALA B 1 217 ? 2.467 -11.704 39.987 1.00 28.19 217 ALA B C 1
ATOM 4673 O O . ALA B 1 217 ? 3.313 -12.602 40.027 1.00 24.39 217 ALA B O 1
ATOM 4675 N N . ASN B 1 218 ? 2.242 -10.879 41.004 1.00 21.24 218 ASN B N 1
ATOM 4676 C CA . ASN B 1 218 ? 2.753 -11.179 42.332 1.00 25.20 218 ASN B CA 1
ATOM 4677 C C . ASN B 1 218 ? 1.745 -12.070 43.058 1.00 24.82 218 ASN B C 1
ATOM 4678 O O . ASN B 1 218 ? 0.539 -11.953 42.834 1.00 24.08 218 ASN B O 1
ATOM 4683 N N . ARG B 1 219 ? 2.232 -12.967 43.911 1.00 22.06 219 ARG B N 1
ATOM 4684 C CA . ARG B 1 219 ? 1.350 -13.943 44.550 1.00 23.99 219 ARG B CA 1
ATOM 4685 C C . ARG B 1 219 ? 0.748 -13.426 45.847 1.00 23.12 219 ARG B C 1
ATOM 4686 O O . ARG B 1 219 ? 1.453 -12.861 46.683 1.00 23.27 219 ARG B O 1
ATOM 4694 N N . PRO B 1 220 ? -0.567 -13.616 46.020 1.00 21.90 220 PRO B N 1
ATOM 4695 C CA . PRO B 1 220 ? -1.207 -13.302 47.297 1.00 21.42 220 PRO B CA 1
ATOM 4696 C C . PRO B 1 220 ? -0.754 -14.286 48.366 1.00 26.28 220 PRO B C 1
ATOM 4697 O O . PRO B 1 220 ? -0.389 -15.419 48.047 1.00 22.96 220 PRO B O 1
ATOM 4701 N N . VAL B 1 221 ? -0.755 -13.844 49.617 1.00 24.74 221 VAL B N 1
ATOM 4702 C CA . VAL B 1 221 ? -0.320 -14.675 50.731 1.00 23.08 221 VAL B CA 1
ATOM 4703 C C . VAL B 1 221 ? -1.393 -14.662 51.815 1.00 24.68 221 VAL B C 1
ATOM 4704 O O . VAL B 1 221 ? -1.931 -13.608 52.150 1.00 25.74 221 VAL B O 1
ATOM 4708 N N . ILE B 1 222 ? -1.731 -15.835 52.338 1.00 23.19 222 ILE B N 1
ATOM 4709 C CA . ILE B 1 222 ? -2.672 -15.920 53.447 1.00 27.01 222 ILE B CA 1
ATOM 4710 C C . ILE B 1 222 ? -1.936 -16.358 54.708 1.00 25.81 222 ILE B C 1
ATOM 4711 O O . ILE B 1 222 ? -1.152 -17.307 54.682 1.00 24.47 222 ILE B O 1
ATOM 4716 N N . GLU B 1 223 ? -2.172 -15.635 55.800 1.00 26.94 223 GLU B N 1
ATOM 4717 C CA . GLU B 1 223 ? -1.476 -15.871 57.056 1.00 28.37 223 GLU B CA 1
ATOM 4718 C C . GLU B 1 223 ? -2.477 -16.321 58.111 1.00 26.41 223 GLU B C 1
ATOM 4719 O O . GLU B 1 223 ? -3.434 -15.606 58.392 1.00 24.55 223 GLU B O 1
ATOM 4725 N N . ILE B 1 224 ? -2.250 -17.492 58.702 1.00 21.98 224 ILE B N 1
ATOM 4726 C CA . ILE B 1 224 ? -3.220 -18.089 59.619 1.00 19.82 224 ILE B CA 1
ATOM 4727 C C . ILE B 1 224 ? -2.661 -18.384 61.018 1.00 23.79 224 ILE B C 1
ATOM 4728 O O . ILE B 1 224 ? -1.624 -19.031 61.162 1.00 24.27 224 ILE B O 1
ATOM 4733 N N . ASP B 1 225 ? -3.356 -17.882 62.040 1.00 23.78 225 ASP B N 1
ATOM 4734 C CA . ASP B 1 225 ? -3.089 -18.234 63.433 1.00 24.28 225 ASP B CA 1
ATOM 4735 C C . ASP B 1 225 ? -3.961 -19.441 63.743 1.00 24.09 225 ASP B C 1
ATOM 4736 O O . ASP B 1 225 ? -5.182 -19.332 63.742 1.00 25.00 225 ASP B O 1
ATOM 4741 N N . MET B 1 226 ? -3.343 -20.591 64.002 1.00 22.56 226 MET B N 1
ATOM 4742 C CA . MET B 1 226 ? -4.106 -21.829 64.183 1.00 23.95 226 MET B CA 1
ATOM 4743 C C . MET B 1 226 ? -4.688 -22.005 65.589 1.00 25.37 226 MET B C 1
ATOM 4744 O O . MET B 1 226 ? -5.576 -22.836 65.791 1.00 25.87 226 MET B O 1
ATOM 4749 N N . ASN B 1 227 ? -4.193 -21.240 66.559 1.00 22.72 227 ASN B N 1
ATOM 4750 C CA . ASN B 1 227 ? -4.787 -21.255 67.895 1.00 29.24 227 ASN B CA 1
ATOM 4751 C C . ASN B 1 227 ? -6.033 -20.372 67.964 1.00 28.38 227 ASN B C 1
ATOM 4752 O O . ASN B 1 227 ? -7.037 -20.747 68.567 1.00 29.36 227 ASN B O 1
ATOM 4757 N N . ALA B 1 228 ? -5.965 -19.202 67.336 1.00 26.15 228 ALA B N 1
ATOM 4758 C CA . ALA B 1 228 ? -7.101 -18.291 67.283 1.00 24.78 228 ALA B CA 1
ATOM 4759 C C . ALA B 1 228 ? -8.031 -18.634 66.130 1.00 25.58 228 ALA B C 1
ATOM 4760 O O . ALA B 1 228 ? -9.175 -18.177 66.094 1.00 26.34 228 ALA B O 1
ATOM 4762 N N . MET B 1 229 ? -7.535 -19.445 65.197 1.00 25.72 229 MET B N 1
ATOM 4763 C CA . MET B 1 229 ? -8.253 -19.760 63.963 1.00 24.73 229 MET B CA 1
ATOM 4764 C C . MET B 1 229 ? -8.678 -18.478 63.258 1.00 24.79 229 MET B C 1
ATOM 4765 O O . MET B 1 229 ? -9.848 -18.283 62.922 1.00 25.23 229 MET B O 1
ATOM 4770 N N . GLU B 1 230 ? -7.702 -17.602 63.050 1.00 24.62 230 GLU B N 1
ATOM 4771 C CA . GLU B 1 230 ? -7.940 -16.313 62.421 1.00 29.83 230 GLU B CA 1
ATOM 4772 C C . GLU B 1 230 ? -6.874 -16.046 61.369 1.00 25.10 230 GLU B C 1
ATOM 4773 O O . GLU B 1 230 ? -5.695 -16.320 61.590 1.00 25.78 230 GLU B O 1
ATOM 4779 N N . HIS B 1 231 ? -7.288 -15.499 60.230 1.00 24.02 231 HIS B N 1
ATOM 4780 C CA . HIS B 1 231 ? -6.352 -15.237 59.149 1.00 23.92 231 HIS B CA 1
ATOM 4781 C C . HIS B 1 231 ? -6.387 -13.784 58.691 1.00 24.64 231 HIS B C 1
ATOM 4782 O O . HIS B 1 231 ? -7.261 -13.012 59.082 1.00 22.92 231 HIS B O 1
ATOM 4789 N N . THR B 1 232 ? -5.416 -13.425 57.856 1.00 24.92 232 THR B N 1
ATOM 4790 C CA . THR B 1 232 ? -5.445 -12.170 57.111 1.00 26.26 232 THR B CA 1
ATOM 4791 C C . THR B 1 232 ? -4.693 -12.433 55.820 1.00 24.35 232 THR B C 1
ATOM 4792 O O . THR B 1 232 ? -4.085 -13.495 55.665 1.00 23.53 232 THR B O 1
ATOM 4796 N N . SER B 1 233 ? -4.737 -11.490 54.885 1.00 24.75 233 SER B N 1
ATOM 4797 C CA . SER B 1 233 ? -4.079 -11.699 53.599 1.00 25.52 233 SER B CA 1
ATOM 4798 C C . SER B 1 233 ? -3.400 -10.448 53.049 1.00 26.74 233 SER B C 1
ATOM 4799 O O . SER B 1 233 ? -3.661 -9.328 53.490 1.00 25.98 233 SER B O 1
ATOM 4802 N N . GLN B 1 234 ? -2.527 -10.666 52.074 1.00 30.05 234 GLN B N 1
ATOM 4803 C CA . GLN B 1 234 ? -1.770 -9.603 51.441 1.00 30.90 234 GLN B CA 1
ATOM 4804 C C . GLN B 1 234 ? -1.127 -10.206 50.201 1.00 30.92 234 GLN B C 1
ATOM 4805 O O . GLN B 1 234 ? -1.488 -11.311 49.785 1.00 28.90 234 GLN B O 1
ATOM 4811 N N . TYR B 1 235 ? -0.173 -9.485 49.618 1.00 23.52 235 TYR B N 1
ATOM 4812 C CA . TYR B 1 235 ? 0.663 -10.035 48.557 1.00 23.92 235 TYR B CA 1
ATOM 4813 C C . TYR B 1 235 ? 2.095 -10.204 49.055 1.00 24.22 235 TYR B C 1
ATOM 4814 O O . TYR B 1 235 ? 2.488 -9.604 50.060 1.00 24.09 235 TYR B O 1
ATOM 4823 N N . LEU B 1 236 ? 2.868 -11.039 48.368 1.00 21.10 236 LEU B N 1
ATOM 4824 C CA . LEU B 1 236 ? 4.310 -11.055 48.576 1.00 23.48 236 LEU B CA 1
ATOM 4825 C C . LEU B 1 236 ? 4.831 -9.648 48.328 1.00 23.11 236 LEU B C 1
ATOM 4826 O O . LEU B 1 236 ? 4.354 -8.952 47.435 1.00 22.05 236 LEU B O 1
ATOM 4831 N N . CYS B 1 237 ? 5.801 -9.220 49.120 1.00 26.91 237 CYS B N 1
ATOM 4832 C CA . CYS B 1 237 ? 6.290 -7.856 48.994 1.00 27.21 237 CYS B CA 1
ATOM 4833 C C . CYS B 1 237 ? 7.306 -7.659 47.870 1.00 26.67 237 CYS B C 1
ATOM 4834 O O . CYS B 1 237 ? 7.436 -6.548 47.352 1.00 26.24 237 CYS B O 1
ATOM 4837 N N . THR B 1 238 ? 8.018 -8.723 47.493 1.00 21.87 238 THR B N 1
ATOM 4838 C CA . THR B 1 238 ? 9.049 -8.620 46.460 1.00 24.27 238 THR B CA 1
ATOM 4839 C C . THR B 1 238 ? 8.518 -8.109 45.141 1.00 24.38 238 THR B C 1
ATOM 4840 O O . THR B 1 238 ? 7.352 -8.314 44.806 1.00 26.05 238 THR B O 1
ATOM 4844 N N . GLY B 1 239 ? 9.397 -7.465 44.382 1.00 22.59 239 GLY B N 1
ATOM 4845 C CA . GLY B 1 239 ? 9.094 -7.106 43.013 1.00 19.25 239 GLY B CA 1
ATOM 4846 C C . GLY B 1 239 ? 9.481 -8.238 42.081 1.00 24.14 239 GLY B C 1
ATOM 4847 O O . GLY B 1 239 ? 9.200 -8.194 40.881 1.00 20.61 239 GLY B O 1
ATOM 4848 N N . VAL B 1 240 ? 10.138 -9.256 42.633 1.00 23.95 240 VAL B N 1
ATOM 4849 C CA . VAL B 1 240 ? 10.423 -10.466 41.871 1.00 25.05 240 VAL B CA 1
ATOM 4850 C C . VAL B 1 240 ? 9.133 -11.278 41.752 1.00 24.73 240 VAL B C 1
ATOM 4851 O O . VAL B 1 240 ? 8.685 -11.895 42.721 1.00 24.03 240 VAL B O 1
ATOM 4855 N N . LEU B 1 241 ? 8.535 -11.245 40.565 1.00 23.13 241 LEU B N 1
ATOM 4856 C CA . LEU B 1 241 ? 7.239 -11.869 40.307 1.00 23.41 241 LEU B CA 1
ATOM 4857 C C . LEU B 1 241 ? 7.359 -13.371 40.094 1.00 23.44 241 LEU B C 1
ATOM 4858 O O . LEU B 1 241 ? 8.217 -13.832 39.334 1.00 23.30 241 LEU B O 1
ATOM 4863 N N . THR B 1 242 ? 6.497 -14.143 40.752 1.00 21.63 242 THR B N 1
ATOM 4864 C CA . THR B 1 242 ? 6.629 -15.597 40.687 1.00 18.83 242 THR B CA 1
ATOM 4865 C C . THR B 1 242 ? 5.420 -16.345 40.111 1.00 18.10 242 THR B C 1
ATOM 4866 O O . THR B 1 242 ? 5.413 -17.577 40.072 1.00 17.47 242 THR B O 1
ATOM 4870 N N . ASP B 1 243 ? 4.412 -15.618 39.638 1.00 22.32 243 ASP B N 1
ATOM 4871 C CA . ASP B 1 243 ? 3.303 -16.265 38.937 1.00 22.86 243 ASP B CA 1
ATOM 4872 C C . ASP B 1 243 ? 3.614 -16.378 37.444 1.00 26.01 243 ASP B C 1
ATOM 4873 O O . ASP B 1 243 ? 4.631 -15.860 36.973 1.00 24.99 243 ASP B O 1
ATOM 4878 N N . THR B 1 244 ? 2.744 -17.061 36.705 1.00 19.99 244 THR B N 1
ATOM 4879 C CA . THR B 1 244 ? 2.920 -17.209 35.264 1.00 26.10 244 THR B CA 1
ATOM 4880 C C . THR B 1 244 ? 1.555 -17.181 34.581 1.00 26.63 244 THR B C 1
ATOM 4881 O O . THR B 1 244 ? 0.715 -18.030 34.866 1.00 25.08 244 THR B O 1
ATOM 4885 N N . SER B 1 245 ? 1.334 -16.244 33.658 1.00 27.91 245 SER B N 1
ATOM 4886 C CA . SER B 1 245 ? 2.375 -15.360 33.132 1.00 28.51 245 SER B CA 1
ATOM 4887 C C . SER B 1 245 ? 2.630 -14.125 33.994 1.00 30.52 245 SER B C 1
ATOM 4888 O O . SER B 1 245 ? 1.897 -13.854 34.947 1.00 31.24 245 SER B O 1
ATOM 4891 N N . ARG B 1 246 ? 3.686 -13.390 33.652 1.00 25.36 246 ARG B N 1
ATOM 4892 C CA . ARG B 1 246 ? 4.092 -12.212 34.413 1.00 27.41 246 ARG B CA 1
ATOM 4893 C C . ARG B 1 246 ? 4.849 -11.246 33.507 1.00 28.10 246 ARG B C 1
ATOM 4894 O O . ARG B 1 246 ? 5.493 -11.672 32.550 1.00 20.83 246 ARG B O 1
ATOM 4902 N N . PRO B 1 247 ? 4.767 -9.938 33.799 1.00 27.49 247 PRO B N 1
ATOM 4903 C CA . PRO B 1 247 ? 5.616 -8.950 33.125 1.00 30.21 247 PRO B CA 1
ATOM 4904 C C . PRO B 1 247 ? 7.017 -9.004 33.722 1.00 26.59 247 PRO B C 1
ATOM 4905 O O . PRO B 1 247 ? 7.280 -9.902 34.523 1.00 26.05 247 PRO B O 1
ATOM 4909 N N . SER B 1 248 ? 7.897 -8.076 33.353 1.00 29.12 248 SER B N 1
ATOM 4910 C CA . SER B 1 248 ? 9.261 -8.067 33.887 1.00 27.88 248 SER B CA 1
ATOM 4911 C C . SER B 1 248 ? 9.253 -7.861 35.398 1.00 26.19 248 SER B C 1
ATOM 4912 O O . SER B 1 248 ? 8.306 -7.301 35.944 1.00 25.31 248 SER B O 1
ATOM 4915 N N . ASP B 1 249 ? 10.304 -8.327 36.070 1.00 28.09 249 ASP B N 1
ATOM 4916 C CA . ASP B 1 249 ? 10.437 -8.145 37.512 1.00 28.05 249 ASP B CA 1
ATOM 4917 C C . ASP B 1 249 ? 10.569 -6.664 37.858 1.00 31.42 249 ASP B C 1
ATOM 4918 O O . ASP B 1 249 ? 11.127 -5.878 37.084 1.00 30.89 249 ASP B O 1
ATOM 4923 N N . LYS B 1 250 ? 10.049 -6.288 39.023 1.00 26.01 250 LYS B N 1
ATOM 4924 C CA . LYS B 1 250 ? 10.042 -4.894 39.452 1.00 29.35 250 LYS B CA 1
ATOM 4925 C C . LYS B 1 250 ? 11.086 -4.672 40.546 1.00 33.98 250 LYS B C 1
ATOM 4926 O O . LYS B 1 250 ? 11.305 -5.544 41.391 1.00 29.20 250 LYS B O 1
ATOM 4932 N N . SER B 1 251 ? 11.732 -3.509 40.528 1.00 31.96 251 SER B N 1
ATOM 4933 C CA . SER B 1 251 ? 12.710 -3.172 41.558 1.00 36.34 251 SER B CA 1
ATOM 4934 C C . SER B 1 251 ? 12.031 -2.965 42.909 1.00 32.52 251 SER B C 1
ATOM 4935 O O . SER B 1 251 ? 12.606 -3.257 43.960 1.00 32.43 251 SER B O 1
ATOM 4938 N N . ILE B 1 252 ? 10.807 -2.452 42.870 1.00 29.51 252 ILE B N 1
ATOM 4939 C CA . ILE B 1 252 ? 10.004 -2.269 44.072 1.00 28.74 252 ILE B CA 1
ATOM 4940 C C . ILE B 1 252 ? 8.696 -3.044 43.932 1.00 27.95 252 ILE B C 1
ATOM 4941 O O . ILE B 1 252 ? 7.962 -2.864 42.957 1.00 24.30 252 ILE B O 1
ATOM 4946 N N . GLY B 1 253 ? 8.410 -3.913 44.898 1.00 24.71 253 GLY B N 1
ATOM 4947 C CA . GLY B 1 253 ? 7.173 -4.674 44.880 1.00 25.36 253 GLY B CA 1
ATOM 4948 C C . GLY B 1 253 ? 6.039 -3.933 45.562 1.00 27.26 253 GLY B C 1
ATOM 4949 O O . GLY B 1 253 ? 6.148 -2.739 45.838 1.00 26.49 253 GLY B O 1
ATOM 4950 N N . ASP B 1 254 ? 4.946 -4.636 45.834 1.00 23.99 254 ASP B N 1
ATOM 4951 C CA . ASP B 1 254 ? 3.798 -4.023 46.496 1.00 28.25 254 ASP B CA 1
ATOM 4952 C C . ASP B 1 254 ? 3.161 -5.026 47.447 1.00 27.83 254 ASP B C 1
ATOM 4953 O O . ASP B 1 254 ? 2.550 -5.996 47.010 1.00 27.00 254 ASP B O 1
ATOM 4958 N N . CYS B 1 255 ? 3.291 -4.778 48.747 1.00 29.94 255 CYS B N 1
ATOM 4959 C CA . CYS B 1 255 ? 2.791 -5.699 49.762 1.00 30.14 255 CYS B CA 1
ATOM 4960 C C . CYS B 1 255 ? 1.265 -5.796 49.773 1.00 34.21 255 CYS B C 1
ATOM 4961 O O . CYS B 1 255 ? 0.705 -6.772 50.289 1.00 30.91 255 CYS B O 1
ATOM 4964 N N . ASN B 1 256 ? 0.593 -4.784 49.228 1.00 26.45 256 ASN B N 1
ATOM 4965 C CA . ASN B 1 256 ? -0.848 -4.662 49.430 1.00 30.43 256 ASN B CA 1
ATOM 4966 C C . ASN B 1 256 ? -1.705 -4.576 48.168 1.00 27.39 256 ASN B C 1
ATOM 4967 O O . ASN B 1 256 ? -2.929 -4.478 48.259 1.00 26.51 256 ASN B O 1
ATOM 4972 N N . ASN B 1 257 ? -1.078 -4.607 46.996 1.00 23.33 257 ASN B N 1
ATOM 4973 C CA . ASN B 1 257 ? -1.832 -4.559 45.743 1.00 26.98 257 ASN B CA 1
ATOM 4974 C C . ASN B 1 257 ? -1.258 -5.521 44.706 1.00 26.50 257 ASN B C 1
ATOM 4975 O O . ASN B 1 257 ? -0.059 -5.805 44.719 1.00 25.85 257 ASN B O 1
ATOM 4980 N N . PRO B 1 258 ? -2.107 -6.032 43.803 1.00 23.22 258 PRO B N 1
ATOM 4981 C CA . PRO B 1 258 ? -1.574 -6.878 42.731 1.00 24.03 258 PRO B CA 1
ATOM 4982 C C . PRO B 1 258 ? -0.747 -6.061 41.748 1.00 26.64 258 PRO B C 1
ATOM 4983 O O . PRO B 1 258 ? -1.058 -4.896 41.510 1.00 21.74 258 PRO B O 1
ATOM 4987 N N . ILE B 1 259 ? 0.304 -6.668 41.206 1.00 28.49 259 ILE B N 1
ATOM 4988 C CA . ILE B 1 259 ? 1.105 -6.052 40.158 1.00 27.73 259 ILE B CA 1
ATOM 4989 C C . ILE B 1 259 ? 0.628 -6.582 38.811 1.00 31.42 259 ILE B C 1
ATOM 4990 O O . ILE B 1 259 ? 0.751 -7.773 38.521 1.00 31.55 259 ILE B O 1
ATOM 4995 N N . THR B 1 260 ? 0.060 -5.692 38.005 1.00 34.79 260 THR B N 1
ATOM 4996 C CA . THR B 1 260 ? -0.631 -6.081 36.783 1.00 34.49 260 THR B CA 1
ATOM 4997 C C . THR B 1 260 ? 0.284 -6.068 35.569 1.00 35.88 260 THR B C 1
ATOM 4998 O O . THR B 1 260 ? 1.478 -5.797 35.676 1.00 37.73 260 THR B O 1
ATOM 5002 N N . GLY B 1 261 ? -0.287 -6.364 34.408 1.00 45.56 261 GLY B N 1
ATOM 5003 C CA . GLY B 1 261 ? 0.450 -6.299 33.161 1.00 44.44 261 GLY B CA 1
ATOM 5004 C C . GLY B 1 261 ? 0.775 -7.664 32.596 1.00 46.27 261 GLY B C 1
ATOM 5005 O O . GLY B 1 261 ? 1.487 -7.766 31.595 1.00 49.66 261 GLY B O 1
ATOM 5006 N N . SER B 1 262 ? 0.257 -8.708 33.240 1.00 46.02 262 SER B N 1
ATOM 5007 C CA . SER B 1 262 ? 0.478 -10.084 32.797 1.00 42.79 262 SER B CA 1
ATOM 5008 C C . SER B 1 262 ? 0.066 -10.262 31.336 1.00 41.79 262 SER B C 1
ATOM 5009 O O . SER B 1 262 ? -1.075 -9.985 30.972 1.00 44.45 262 SER B O 1
ATOM 5012 N N . PRO B 1 263 ? 1.006 -10.723 30.497 1.00 42.90 263 PRO B N 1
ATOM 5013 C CA . PRO B 1 263 ? 0.891 -10.748 29.032 1.00 49.48 263 PRO B CA 1
ATOM 5014 C C . PRO B 1 263 ? -0.143 -11.737 28.503 1.00 48.55 263 PRO B C 1
ATOM 5015 O O . PRO B 1 263 ? -0.820 -11.440 27.515 1.00 49.15 263 PRO B O 1
ATOM 5019 N N . GLY B 1 264 ? -0.250 -12.900 29.141 1.00 37.15 264 GLY B N 1
ATOM 5020 C CA . GLY B 1 264 ? -1.079 -13.973 28.620 1.00 36.18 264 GLY B CA 1
ATOM 5021 C C . GLY B 1 264 ? -1.829 -14.755 29.677 1.00 29.22 264 GLY B C 1
ATOM 5022 O O . GLY B 1 264 ? -2.834 -14.280 30.204 1.00 29.62 264 GLY B O 1
ATOM 5023 N N . ALA B 1 265 ? -1.348 -15.958 29.978 1.00 28.29 265 ALA B N 1
ATOM 5024 C CA . ALA B 1 265 ? -2.002 -16.837 30.945 1.00 27.65 265 ALA B CA 1
ATOM 5025 C C . ALA B 1 265 ? -2.184 -16.170 32.304 1.00 26.75 265 ALA B C 1
ATOM 5026 O O . ALA B 1 265 ? -1.259 -15.549 32.824 1.00 26.85 265 ALA B O 1
ATOM 5028 N N . PRO B 1 266 ? -3.384 -16.306 32.885 1.00 28.07 266 PRO B N 1
ATOM 5029 C CA . PRO B 1 266 ? -3.779 -15.618 34.122 1.00 31.01 266 PRO B CA 1
ATOM 5030 C C . PRO B 1 266 ? -3.069 -16.085 35.393 1.00 29.66 266 PRO B C 1
ATOM 5031 O O . PRO B 1 266 ? -3.092 -15.349 36.380 1.00 31.28 266 PRO B O 1
ATOM 5035 N N . GLY B 1 267 ? -2.461 -17.268 35.386 1.00 26.72 267 GLY B N 1
ATOM 5036 C CA . GLY B 1 267 ? -1.773 -17.753 36.574 1.00 26.64 267 GLY B CA 1
ATOM 5037 C C . GLY B 1 267 ? -1.448 -19.239 36.562 1.00 25.07 267 GLY B C 1
ATOM 5038 O O . GLY B 1 267 ? -1.919 -19.989 35.705 1.00 22.34 267 GLY B O 1
ATOM 5039 N N . VAL B 1 268 ? -0.621 -19.658 37.514 1.00 19.67 268 VAL B N 1
ATOM 5040 C CA . VAL B 1 268 ? -0.299 -21.065 37.706 1.00 20.80 268 VAL B CA 1
ATOM 5041 C C . VAL B 1 268 ? -0.120 -21.273 39.208 1.00 21.11 268 VAL B C 1
ATOM 5042 O O . VAL B 1 268 ? 0.324 -20.365 39.917 1.00 19.85 268 VAL B O 1
ATOM 5046 N N . LYS B 1 269 ? -0.503 -22.441 39.712 1.00 19.92 269 LYS B N 1
ATOM 5047 C CA . LYS B 1 269 ? -0.281 -22.732 41.125 1.00 17.97 269 LYS B CA 1
ATOM 5048 C C . LYS B 1 269 ? 1.212 -22.740 41.403 1.00 18.96 269 LYS B C 1
ATOM 5049 O O . LYS B 1 269 ? 1.987 -23.322 40.641 1.00 19.68 269 LYS B O 1
ATOM 5055 N N . GLY B 1 270 ? 1.611 -22.058 42.473 1.00 15.77 270 GLY B N 1
ATOM 5056 C CA . GLY B 1 270 ? 3.000 -22.023 42.896 1.00 16.81 270 GLY B CA 1
ATOM 5057 C C . GLY B 1 270 ? 3.086 -21.987 44.410 1.00 18.27 270 GLY B C 1
ATOM 5058 O O . GLY B 1 270 ? 2.069 -22.139 45.093 1.00 18.82 270 GLY B O 1
ATOM 5059 N N . PHE B 1 271 ? 4.287 -21.781 44.943 1.00 18.34 271 PHE B N 1
ATOM 5060 C CA . PHE B 1 271 ? 4.480 -21.828 46.394 1.00 20.62 271 PHE B CA 1
ATOM 5061 C C . PHE B 1 271 ? 5.630 -20.934 46.823 1.00 22.59 271 PHE B C 1
ATOM 5062 O O . PHE B 1 271 ? 6.340 -20.368 45.988 1.00 19.02 271 PHE B O 1
ATOM 5070 N N . GLY B 1 272 ? 5.812 -20.828 48.137 1.00 23.64 272 GLY B N 1
ATOM 5071 C CA . GLY B 1 272 ? 6.946 -20.132 48.714 1.00 21.48 272 GLY B CA 1
ATOM 5072 C C . GLY B 1 272 ? 7.056 -20.448 50.194 1.00 24.00 272 GLY B C 1
ATOM 5073 O O . GLY B 1 272 ? 6.053 -20.753 50.842 1.00 24.45 272 GLY B O 1
ATOM 5074 N N . PHE B 1 273 ? 8.273 -20.389 50.728 1.00 20.02 273 PHE B N 1
ATOM 5075 C CA . PHE B 1 273 ? 8.491 -20.547 52.164 1.00 23.84 273 PHE B CA 1
ATOM 5076 C C . PHE B 1 273 ? 9.008 -19.232 52.738 1.00 23.85 273 PHE B C 1
ATOM 5077 O O . PHE B 1 273 ? 10.113 -18.799 52.413 1.00 22.53 273 PHE B O 1
ATOM 5085 N N . LEU B 1 274 ? 8.195 -18.592 53.574 1.00 20.64 274 LEU B N 1
ATOM 5086 C CA . LEU B 1 274 ? 8.535 -17.283 54.127 1.00 23.95 274 LEU B CA 1
ATOM 5087 C C . LEU B 1 274 ? 9.136 -17.422 55.523 1.00 25.73 274 LEU B C 1
ATOM 5088 O O . LEU B 1 274 ? 8.443 -17.801 56.466 1.00 25.62 274 LEU B O 1
ATOM 5093 N N . ASP B 1 275 ? 10.423 -17.115 55.650 1.00 28.31 275 ASP B N 1
ATOM 5094 C CA . ASP B 1 275 ? 11.140 -17.314 56.906 1.00 28.70 275 ASP B CA 1
ATOM 5095 C C . ASP B 1 275 ? 12.282 -16.307 57.023 1.00 31.02 275 ASP B C 1
ATOM 5096 O O . ASP B 1 275 ? 13.447 -16.679 57.197 1.00 28.79 275 ASP B O 1
ATOM 5101 N N . SER B 1 276 ? 11.936 -15.026 56.915 1.00 32.78 276 SER B N 1
ATOM 5102 C CA . SER B 1 276 ? 12.918 -13.943 56.954 1.00 34.80 276 SER B CA 1
ATOM 5103 C C . SER B 1 276 ? 14.028 -14.127 55.924 1.00 31.66 276 SER B C 1
ATOM 5104 O O . SER B 1 276 ? 13.764 -14.220 54.723 1.00 30.83 276 SER B O 1
ATOM 5107 N N . GLY B 1 277 ? 15.269 -14.193 56.395 1.00 22.99 277 GLY B N 1
ATOM 5108 C CA . GLY B 1 277 ? 16.400 -14.388 55.504 1.00 26.55 277 GLY B CA 1
ATOM 5109 C C . GLY B 1 277 ? 16.359 -15.737 54.803 1.00 27.93 277 GLY B C 1
ATOM 5110 O O . GLY B 1 277 ? 16.861 -15.885 53.691 1.00 29.79 277 GLY B O 1
ATOM 5111 N N . ASN B 1 278 ? 15.748 -16.719 55.458 1.00 24.72 278 ASN B N 1
ATOM 5112 C CA . ASN B 1 278 ? 15.617 -18.068 54.923 1.00 24.55 278 ASN B CA 1
ATOM 5113 C C . ASN B 1 278 ? 14.347 -18.195 54.070 1.00 24.32 278 ASN B C 1
ATOM 5114 O O . ASN B 1 278 ? 13.560 -19.122 54.242 1.00 26.56 278 ASN B O 1
ATOM 5119 N N . THR B 1 279 ? 14.142 -17.247 53.161 1.00 24.06 279 THR B N 1
ATOM 5120 C CA . THR B 1 279 ? 12.935 -17.228 52.339 1.00 24.55 279 THR B CA 1
ATOM 5121 C C . THR B 1 279 ? 13.194 -17.722 50.910 1.00 22.64 279 THR B C 1
ATOM 5122 O O . THR B 1 279 ? 14.097 -17.235 50.233 1.00 25.10 279 THR B O 1
ATOM 5126 N N . TRP B 1 280 ? 12.403 -18.697 50.461 1.00 21.93 280 TRP B N 1
ATOM 5127 C CA . TRP B 1 280 ? 12.552 -19.253 49.111 1.00 22.70 280 TRP B CA 1
ATOM 5128 C C . TRP B 1 280 ? 11.239 -19.195 48.330 1.00 23.42 280 TRP B C 1
ATOM 5129 O O . TRP B 1 280 ? 10.172 -19.500 48.870 1.00 19.93 280 TRP B O 1
ATOM 5140 N N . LEU B 1 281 ? 11.317 -18.803 47.060 1.00 19.64 281 LEU B N 1
ATOM 5141 C CA . LEU B 1 281 ? 10.151 -18.831 46.181 1.00 17.70 281 LEU B CA 1
ATOM 5142 C C . LEU B 1 281 ? 10.465 -19.660 44.939 1.00 18.98 281 LEU B C 1
ATOM 5143 O O . LEU B 1 281 ? 11.597 -19.673 44.466 1.00 18.52 281 LEU B O 1
ATOM 5148 N N . GLY B 1 282 ? 9.463 -20.358 44.415 1.00 21.66 282 GLY B N 1
ATOM 5149 C CA . GLY B 1 282 ? 9.622 -21.088 43.169 1.00 18.01 282 GLY B CA 1
ATOM 5150 C C . GLY B 1 282 ? 8.981 -20.329 42.026 1.00 18.81 282 GLY B C 1
ATOM 5151 O O . GLY B 1 282 ? 8.132 -19.472 42.258 1.00 20.49 282 GLY B O 1
ATOM 5152 N N . ARG B 1 283 ? 9.387 -20.636 40.796 1.00 21.80 283 ARG B N 1
ATOM 5153 C CA . ARG B 1 283 ? 8.787 -20.021 39.615 1.00 21.43 283 ARG B CA 1
ATOM 5154 C C . ARG B 1 283 ? 9.240 -20.738 38.336 1.00 19.84 283 ARG B C 1
ATOM 5155 O O . ARG B 1 283 ? 10.288 -21.385 38.310 1.00 19.51 283 ARG B O 1
ATOM 5163 N N . THR B 1 284 ? 8.431 -20.650 37.285 1.00 20.01 284 THR B N 1
ATOM 5164 C CA . THR B 1 284 ? 8.828 -21.167 35.984 1.00 22.40 284 THR B CA 1
ATOM 5165 C C . THR B 1 284 ? 9.842 -20.203 35.377 1.00 22.90 284 THR B C 1
ATOM 5166 O O . THR B 1 284 ? 9.789 -18.999 35.632 1.00 23.02 284 THR B O 1
ATOM 5170 N N . ILE B 1 285 ? 10.778 -20.724 34.592 1.00 23.69 285 ILE B N 1
ATOM 5171 C CA . ILE B 1 285 ? 11.815 -19.882 34.001 1.00 22.91 285 ILE B CA 1
ATOM 5172 C C . ILE B 1 285 ? 11.229 -18.907 32.981 1.00 22.82 285 ILE B C 1
ATOM 5173 O O . ILE B 1 285 ? 11.594 -17.732 32.953 1.00 25.75 285 ILE B O 1
ATOM 5178 N N . SER B 1 286 ? 10.306 -19.390 32.157 1.00 21.37 286 SER B N 1
ATOM 5179 C CA . SER B 1 286 ? 9.608 -18.520 31.220 1.00 22.99 286 SER B CA 1
ATOM 5180 C C . SER B 1 286 ? 8.549 -17.697 31.939 1.00 23.53 286 SER B C 1
ATOM 5181 O O . SER B 1 286 ? 7.795 -18.231 32.747 1.00 21.12 286 SER B O 1
ATOM 5184 N N . PRO B 1 287 ? 8.482 -16.390 31.640 1.00 21.96 287 PRO B N 1
ATOM 5185 C CA . PRO B 1 287 ? 7.461 -15.530 32.239 1.00 21.90 287 PRO B CA 1
ATOM 5186 C C . PRO B 1 287 ? 6.168 -15.637 31.450 1.00 24.98 287 PRO B C 1
ATOM 5187 O O . PRO B 1 287 ? 5.193 -14.974 31.792 1.00 25.38 287 PRO B O 1
ATOM 5191 N N . ARG B 1 288 ? 6.170 -16.465 30.407 1.00 24.77 288 ARG B N 1
ATOM 5192 C CA . ARG B 1 288 ? 5.021 -16.601 29.518 1.00 25.77 288 ARG B CA 1
ATOM 5193 C C . ARG B 1 288 ? 4.418 -17.999 29.531 1.00 27.84 288 ARG B C 1
ATOM 5194 O O . ARG B 1 288 ? 3.192 -18.157 29.544 1.00 27.60 288 ARG B O 1
ATOM 5202 N N . SER B 1 289 ? 5.283 -19.011 29.493 1.00 25.10 289 SER B N 1
ATOM 5203 C CA . SER B 1 289 ? 4.847 -20.400 29.416 1.00 23.74 289 SER B CA 1
ATOM 5204 C C . SER B 1 289 ? 5.220 -21.190 30.665 1.00 24.55 289 SER B C 1
ATOM 5205 O O . SER B 1 289 ? 6.050 -20.761 31.461 1.00 22.10 289 SER B O 1
ATOM 5208 N N . ARG B 1 290 ? 4.610 -22.360 30.818 1.00 23.88 290 ARG B N 1
ATOM 5209 C CA . ARG B 1 290 ? 4.917 -23.236 31.942 1.00 23.54 290 ARG B CA 1
ATOM 5210 C C . ARG B 1 290 ? 6.093 -24.139 31.592 1.00 25.34 290 ARG B C 1
ATOM 5211 O O . ARG B 1 290 ? 5.944 -25.358 31.461 1.00 23.61 290 ARG B O 1
ATOM 5219 N N . SER B 1 291 ? 7.262 -23.530 31.419 1.00 23.46 291 SER B N 1
ATOM 5220 C CA . SER B 1 291 ? 8.475 -24.287 31.129 1.00 22.59 291 SER B CA 1
ATOM 5221 C C . SER B 1 291 ? 9.601 -23.859 32.055 1.00 22.58 291 SER B C 1
ATOM 5222 O O . SER B 1 291 ? 9.676 -22.704 32.477 1.00 22.08 291 SER B O 1
ATOM 5225 N N . GLY B 1 292 ? 10.476 -24.800 32.377 1.00 19.66 292 GLY B N 1
ATOM 5226 C CA . GLY B 1 292 ? 11.551 -24.536 33.310 1.00 20.57 292 GLY B CA 1
ATOM 5227 C C . GLY B 1 292 ? 11.049 -24.407 34.732 1.00 18.57 292 GLY B C 1
ATOM 5228 O O . GLY B 1 292 ? 9.856 -24.211 34.969 1.00 17.62 292 GLY B O 1
ATOM 5229 N N . PHE B 1 293 ? 11.956 -24.531 35.689 1.00 18.58 293 PHE B N 1
ATOM 5230 C CA . PHE B 1 293 ? 11.612 -24.267 37.078 1.00 20.31 293 PHE B CA 1
ATOM 5231 C C . PHE B 1 293 ? 12.863 -23.930 37.868 1.00 21.25 293 PHE B C 1
ATOM 5232 O O . PHE B 1 293 ? 13.872 -24.634 37.781 1.00 20.13 293 PHE B O 1
ATOM 5240 N N . GLU B 1 294 ? 12.790 -22.844 38.633 1.00 21.36 294 GLU B N 1
ATOM 5241 C CA . GLU B 1 294 ? 13.927 -22.370 39.406 1.00 22.27 294 GLU B CA 1
ATOM 5242 C C . GLU B 1 294 ? 13.494 -21.967 40.809 1.00 24.39 294 GLU B C 1
ATOM 5243 O O . GLU B 1 294 ? 12.395 -21.440 41.014 1.00 23.87 294 GLU B O 1
ATOM 5249 N N . MET B 1 295 ? 14.362 -22.238 41.776 1.00 22.79 295 MET B N 1
ATOM 5250 C CA . MET B 1 295 ? 14.139 -21.799 43.143 1.00 23.24 295 MET B CA 1
ATOM 5251 C C . MET B 1 295 ? 14.981 -20.566 43.404 1.00 25.35 295 MET B C 1
ATOM 5252 O O . MET B 1 295 ? 16.171 -20.537 43.084 1.00 25.57 295 MET B O 1
ATOM 5257 N N . LEU B 1 296 ? 14.357 -19.550 43.986 1.00 19.77 296 LEU B N 1
ATOM 5258 C CA . LEU B 1 296 ? 15.023 -18.285 44.240 1.00 19.57 296 LEU B CA 1
ATOM 5259 C C . LEU B 1 296 ? 15.038 -18.003 45.729 1.00 22.05 296 LEU B C 1
ATOM 5260 O O . LEU B 1 296 ? 14.001 -18.066 46.382 1.00 20.59 296 LEU B O 1
ATOM 5265 N N . LYS B 1 297 ? 16.210 -17.694 46.269 1.00 25.52 297 LYS B N 1
ATOM 5266 C CA . LYS B 1 297 ? 16.287 -17.254 47.651 1.00 25.01 297 LYS B CA 1
ATOM 5267 C C . LYS B 1 297 ? 16.126 -15.744 47.687 1.00 24.81 297 LYS B C 1
ATOM 5268 O O . LYS B 1 297 ? 16.959 -15.010 47.158 1.00 30.06 297 LYS B O 1
ATOM 5274 N N . ILE B 1 298 ? 15.037 -15.289 48.296 1.00 21.94 298 ILE B N 1
ATOM 5275 C CA . ILE B 1 298 ? 14.729 -13.867 48.356 1.00 22.85 298 ILE B CA 1
ATOM 5276 C C . ILE B 1 298 ? 14.472 -13.436 49.801 1.00 24.32 298 ILE B C 1
ATOM 5277 O O . ILE B 1 298 ? 13.334 -13.471 50.271 1.00 20.72 298 ILE B O 1
ATOM 5282 N N . PRO B 1 299 ? 15.536 -13.043 50.518 1.00 25.09 299 PRO B N 1
ATOM 5283 C CA . PRO B 1 299 ? 15.413 -12.683 51.933 1.00 23.74 299 PRO B CA 1
ATOM 5284 C C . PRO B 1 299 ? 14.310 -11.664 52.168 1.00 23.45 299 PRO B C 1
ATOM 5285 O O . PRO B 1 299 ? 14.244 -10.660 51.467 1.00 24.58 299 PRO B O 1
ATOM 5289 N N . ASN B 1 300 ? 13.434 -11.960 53.123 1.00 24.56 300 ASN B N 1
ATOM 5290 C CA . ASN B 1 300 ? 12.320 -11.083 53.489 1.00 26.45 300 ASN B CA 1
ATOM 5291 C C . ASN B 1 300 ? 11.376 -10.715 52.342 1.00 28.17 300 ASN B C 1
ATOM 5292 O O . ASN B 1 300 ? 10.864 -9.595 52.279 1.00 26.79 300 ASN B O 1
ATOM 5297 N N . ALA B 1 301 ? 11.147 -11.670 51.447 1.00 23.89 301 ALA B N 1
ATOM 5298 C CA . ALA B 1 301 ? 10.215 -11.498 50.337 1.00 26.71 301 ALA B CA 1
ATOM 5299 C C . ALA B 1 301 ? 8.798 -11.219 50.834 1.00 25.79 301 ALA B C 1
ATOM 5300 O O . ALA B 1 301 ? 8.000 -10.562 50.158 1.00 26.88 301 ALA B O 1
ATOM 5302 N N . GLY B 1 302 ? 8.489 -11.732 52.018 1.00 28.42 302 GLY B N 1
ATOM 5303 C CA . GLY B 1 302 ? 7.168 -11.578 52.590 1.00 30.49 302 GLY B CA 1
ATOM 5304 C C . GLY B 1 302 ? 6.950 -10.238 53.265 1.00 29.36 302 GLY B C 1
ATOM 5305 O O . GLY B 1 302 ? 5.802 -9.856 53.511 1.00 27.41 302 GLY B O 1
ATOM 5306 N N . THR B 1 303 ? 8.036 -9.520 53.554 1.00 25.51 303 THR B N 1
ATOM 5307 C CA . THR B 1 303 ? 7.943 -8.260 54.299 1.00 29.33 303 THR B CA 1
ATOM 5308 C C . THR B 1 303 ? 8.593 -7.033 53.638 1.00 32.29 303 THR B C 1
ATOM 5309 O O . THR B 1 303 ? 8.281 -5.896 54.008 1.00 30.41 303 THR B O 1
ATOM 5313 N N . ASP B 1 304 ? 9.482 -7.244 52.667 1.00 28.36 304 ASP B N 1
ATOM 5314 C CA . ASP B 1 304 ? 10.286 -6.139 52.139 1.00 30.58 304 ASP B CA 1
ATOM 5315 C C . ASP B 1 304 ? 10.124 -5.921 50.633 1.00 31.08 304 ASP B C 1
ATOM 5316 O O . ASP B 1 304 ? 10.538 -6.757 49.829 1.00 28.80 304 ASP B O 1
ATOM 5321 N N . PRO B 1 305 ? 9.536 -4.777 50.249 1.00 26.99 305 PRO B N 1
ATOM 5322 C CA . PRO B 1 305 ? 9.276 -4.410 48.850 1.00 25.28 305 PRO B CA 1
ATOM 5323 C C . PRO B 1 305 ? 10.555 -4.226 48.042 1.00 24.41 305 PRO B C 1
ATOM 5324 O O . PRO B 1 305 ? 10.507 -4.193 46.815 1.00 27.21 305 PRO B O 1
ATOM 5328 N N . ASN B 1 306 ? 11.684 -4.104 48.732 1.00 33.53 306 ASN B N 1
ATOM 5329 C CA . ASN B 1 306 ? 12.975 -3.926 48.084 1.00 34.70 306 ASN B CA 1
ATOM 5330 C C . ASN B 1 306 ? 13.783 -5.219 48.080 1.00 34.03 306 ASN B C 1
ATOM 5331 O O . ASN B 1 306 ? 14.959 -5.213 47.715 1.00 36.20 306 ASN B O 1
ATOM 5336 N N . SER B 1 307 ? 13.165 -6.320 48.501 1.00 25.66 307 SER B N 1
ATOM 5337 C CA . SER B 1 307 ? 13.868 -7.602 48.552 1.00 25.97 307 SER B CA 1
ATOM 5338 C C . SER B 1 307 ? 14.330 -8.092 47.172 1.00 29.62 307 SER B C 1
ATOM 5339 O O . SER B 1 307 ? 13.685 -7.839 46.153 1.00 24.18 307 SER B O 1
ATOM 5342 N N . ARG B 1 308 ? 15.495 -8.706 47.127 1.00 30.34 308 ARG B N 1
ATOM 5343 C CA . ARG B 1 308 ? 16.073 -9.172 45.899 1.00 31.31 308 ARG B CA 1
ATOM 5344 C C . ARG B 1 308 ? 16.532 -10.629 45.967 1.00 30.75 308 ARG B C 1
ATOM 5345 O O . ARG B 1 308 ? 16.636 -11.194 47.038 1.00 29.66 308 ARG B O 1
ATOM 5353 N N . ILE B 1 309 ? 16.790 -11.199 44.793 1.00 26.83 309 ILE B N 1
ATOM 5354 C CA . ILE B 1 309 ? 17.266 -12.580 44.675 1.00 27.19 309 ILE B CA 1
ATOM 5355 C C . ILE B 1 309 ? 18.731 -12.684 45.095 1.00 27.82 309 ILE B C 1
ATOM 5356 O O . ILE B 1 309 ? 19.586 -11.997 44.537 1.00 27.03 309 ILE B O 1
ATOM 5361 N N . THR B 1 310 ? 19.024 -13.540 46.072 1.00 23.72 310 THR B N 1
ATOM 5362 C CA . THR B 1 310 ? 20.402 -13.697 46.538 1.00 25.77 310 THR B CA 1
ATOM 5363 C C . THR B 1 310 ? 21.037 -15.002 46.074 1.00 28.02 310 THR B C 1
ATOM 5364 O O . THR B 1 310 ? 22.251 -15.069 45.864 1.00 35.12 310 THR B O 1
ATOM 5368 N N . GLU B 1 311 ? 20.213 -16.034 45.915 1.00 27.21 311 GLU B N 1
ATOM 5369 C CA . GLU B 1 311 ? 20.682 -17.341 45.466 1.00 27.20 311 GLU B CA 1
ATOM 5370 C C . GLU B 1 311 ? 19.679 -17.922 44.484 1.00 26.67 311 GLU B C 1
ATOM 5371 O O . GLU B 1 311 ? 18.493 -17.589 44.521 1.00 22.77 311 GLU B O 1
ATOM 5377 N N . ARG B 1 312 ? 20.160 -18.793 43.608 1.00 30.58 312 ARG B N 1
ATOM 5378 C CA . ARG B 1 312 ? 19.308 -19.417 42.611 1.00 28.82 312 ARG B CA 1
ATOM 5379 C C . ARG B 1 312 ? 19.731 -20.862 42.401 1.00 27.42 312 ARG B C 1
ATOM 5380 O O . ARG B 1 312 ? 20.922 -21.165 42.358 1.00 28.69 312 ARG B O 1
ATOM 5388 N N . GLN B 1 313 ? 18.753 -21.756 42.299 1.00 21.44 313 GLN B N 1
ATOM 5389 C CA . GLN B 1 313 ? 19.017 -23.135 41.913 1.00 19.12 313 GLN B CA 1
ATOM 5390 C C . GLN B 1 313 ? 18.024 -23.554 40.842 1.00 22.26 313 GLN B C 1
ATOM 5391 O O . GLN B 1 313 ? 16.812 -23.495 41.051 1.00 21.39 313 GLN B O 1
ATOM 5397 N N . GLU B 1 314 ? 18.534 -23.969 39.688 1.00 25.30 314 GLU B N 1
ATOM 5398 C CA . GLU B 1 314 ? 17.663 -24.441 38.624 1.00 24.24 314 GLU B CA 1
ATOM 5399 C C . GLU B 1 314 ? 17.248 -25.875 38.913 1.00 24.24 314 GLU B C 1
ATOM 5400 O O . GLU B 1 314 ? 18.079 -26.699 39.288 1.00 26.10 314 GLU B O 1
ATOM 5406 N N . ILE B 1 315 ? 15.962 -26.168 38.748 1.00 22.63 315 ILE B N 1
ATOM 5407 C CA . ILE B 1 315 ? 15.441 -27.505 39.019 1.00 21.92 315 ILE B CA 1
ATOM 5408 C C . ILE B 1 315 ? 15.078 -28.221 37.716 1.00 23.15 315 ILE B C 1
ATOM 5409 O O . ILE B 1 315 ? 15.379 -29.404 37.536 1.00 23.40 315 ILE B O 1
ATOM 5414 N N . VAL B 1 316 ? 14.414 -27.496 36.821 1.00 16.76 316 VAL B N 1
ATOM 5415 C CA . VAL B 1 316 ? 14.073 -28.002 35.492 1.00 22.35 316 VAL B CA 1
ATOM 5416 C C . VAL B 1 316 ? 14.492 -26.939 34.475 1.00 21.53 316 VAL B C 1
ATOM 5417 O O . VAL B 1 316 ? 14.141 -25.769 34.627 1.00 20.57 316 VAL B O 1
ATOM 5421 N N . ASP B 1 317 ? 15.240 -27.325 33.445 1.00 24.86 317 ASP B N 1
ATOM 5422 C CA . ASP B 1 317 ? 15.723 -26.343 32.474 1.00 23.99 317 ASP B CA 1
ATOM 5423 C C . ASP B 1 317 ? 14.593 -25.798 31.593 1.00 25.89 317 ASP B C 1
ATOM 5424 O O . ASP B 1 317 ? 13.517 -26.392 31.521 1.00 26.13 317 ASP B O 1
ATOM 5429 N N . ASN B 1 318 ? 14.833 -24.672 30.926 1.00 25.75 318 ASN B N 1
ATOM 5430 C CA . ASN B 1 318 ? 13.763 -23.987 30.201 1.00 23.50 318 ASN B CA 1
ATOM 5431 C C . ASN B 1 318 ? 13.475 -24.577 28.816 1.00 27.86 318 ASN B C 1
ATOM 5432 O O . ASN B 1 318 ? 12.687 -24.027 28.042 1.00 28.05 318 ASN B O 1
ATOM 5437 N N . ASN B 1 319 ? 14.118 -25.697 28.506 1.00 27.91 319 ASN B N 1
ATOM 5438 C CA . ASN B 1 319 ? 13.770 -26.470 27.320 1.00 27.09 319 ASN B CA 1
ATOM 5439 C C . ASN B 1 319 ? 12.832 -27.603 27.697 1.00 27.77 319 ASN B C 1
ATOM 5440 O O . ASN B 1 319 ? 12.565 -28.504 26.895 1.00 24.80 319 ASN B O 1
ATOM 5445 N N . ASN B 1 320 ? 12.344 -27.560 28.933 1.00 25.09 320 ASN B N 1
ATOM 5446 C CA . ASN B 1 320 ? 11.473 -28.606 29.443 1.00 23.86 320 ASN B CA 1
ATOM 5447 C C . ASN B 1 320 ? 10.248 -28.053 30.159 1.00 24.60 320 ASN B C 1
ATOM 5448 O O . ASN B 1 320 ? 10.304 -27.003 30.801 1.00 22.77 320 ASN B O 1
ATOM 5453 N N . TRP B 1 321 ? 9.140 -28.775 30.039 1.00 21.30 321 TRP B N 1
ATOM 5454 C CA . TRP B 1 321 ? 7.865 -28.319 30.571 1.00 21.76 321 TRP B CA 1
ATOM 5455 C C . TRP B 1 321 ? 7.769 -28.533 32.072 1.00 23.42 321 TRP B C 1
ATOM 5456 O O . TRP B 1 321 ? 8.311 -29.502 32.610 1.00 21.99 321 TRP B O 1
ATOM 5467 N N . SER B 1 322 ? 7.108 -27.597 32.746 1.00 20.73 322 SER B N 1
ATOM 5468 C CA . SER B 1 322 ? 6.784 -27.751 34.155 1.00 20.09 322 SER B CA 1
ATOM 5469 C C . SER B 1 322 ? 5.273 -27.683 34.303 1.00 17.24 322 SER B C 1
ATOM 5470 O O . SER B 1 322 ? 4.534 -28.281 33.510 1.00 18.63 322 SER B O 1
ATOM 5473 N N . GLY B 1 323 ? 4.813 -26.956 35.314 1.00 16.94 323 GLY B N 1
ATOM 5474 C CA . GLY B 1 323 ? 3.394 -26.870 35.605 1.00 19.17 323 GLY B CA 1
ATOM 5475 C C . GLY B 1 323 ? 3.210 -26.458 37.049 1.00 18.50 323 GLY B C 1
ATOM 5476 O O . GLY B 1 323 ? 4.013 -25.684 37.578 1.00 21.21 323 GLY B O 1
ATOM 5477 N N . TYR B 1 324 ? 2.166 -26.976 37.694 1.00 17.68 324 TYR B N 1
ATOM 5478 C CA . TYR B 1 324 ? 1.882 -26.640 39.090 1.00 15.57 324 TYR B CA 1
ATOM 5479 C C . TYR B 1 324 ? 3.038 -26.991 40.022 1.00 19.02 324 TYR B C 1
ATOM 5480 O O . TYR B 1 324 ? 3.807 -27.919 39.756 1.00 15.56 324 TYR B O 1
ATOM 5489 N N . SER B 1 325 ? 3.160 -26.236 41.111 1.00 18.06 325 SER B N 1
ATOM 5490 C CA . SER B 1 325 ? 4.117 -26.555 42.165 1.00 18.73 325 SER B CA 1
ATOM 5491 C C . SER B 1 325 ? 3.507 -26.195 43.521 1.00 19.01 325 SER B C 1
ATOM 5492 O O . SER B 1 325 ? 2.663 -25.307 43.621 1.00 20.83 325 SER B O 1
ATOM 5495 N N . GLY B 1 326 ? 3.902 -26.910 44.562 1.00 20.73 326 GLY B N 1
ATOM 5496 C CA . GLY B 1 326 ? 3.296 -26.696 45.860 1.00 19.92 326 GLY B CA 1
ATOM 5497 C C . GLY B 1 326 ? 4.181 -27.184 46.976 1.00 21.15 326 GLY B C 1
ATOM 5498 O O . GLY B 1 326 ? 5.164 -27.885 46.742 1.00 19.76 326 GLY B O 1
ATOM 5499 N N . SER B 1 327 ? 3.824 -26.813 48.198 1.00 20.77 327 SER B N 1
ATOM 5500 C CA . SER B 1 327 ? 4.644 -27.114 49.359 1.00 19.24 327 SER B CA 1
ATOM 5501 C C . SER B 1 327 ? 4.128 -28.341 50.096 1.00 20.88 327 SER B C 1
ATOM 5502 O O . SER B 1 327 ? 2.932 -28.630 50.066 1.00 19.79 327 SER B O 1
ATOM 5505 N N . PHE B 1 328 ? 5.037 -29.069 50.742 1.00 17.93 328 PHE B N 1
ATOM 5506 C CA . PHE B 1 328 ? 4.651 -30.104 51.696 1.00 17.51 328 PHE B CA 1
ATOM 5507 C C . PHE B 1 328 ? 5.775 -30.298 52.712 1.00 19.10 328 PHE B C 1
ATOM 5508 O O . PHE B 1 328 ? 6.925 -29.954 52.442 1.00 17.59 328 PHE B O 1
ATOM 5516 N N . ILE B 1 329 ? 5.437 -30.816 53.888 1.00 17.96 329 ILE B N 1
ATOM 5517 C CA . ILE B 1 329 ? 6.422 -31.034 54.944 1.00 17.84 329 ILE B CA 1
ATOM 5518 C C . ILE B 1 329 ? 6.111 -32.338 55.670 1.00 20.23 329 ILE B C 1
ATOM 5519 O O . ILE B 1 329 ? 4.942 -32.672 55.888 1.00 19.72 329 ILE B O 1
ATOM 5524 N N . ASP B 1 330 ? 7.151 -33.090 56.015 1.00 18.68 330 ASP B N 1
ATOM 5525 C CA . ASP B 1 330 ? 6.987 -34.245 56.884 1.00 19.37 330 ASP B CA 1
ATOM 5526 C C . ASP B 1 330 ? 6.937 -33.754 58.329 1.00 20.06 330 ASP B C 1
ATOM 5527 O O . ASP B 1 330 ? 7.971 -33.592 58.970 1.00 18.33 330 ASP B O 1
ATOM 5532 N N . TYR B 1 331 ? 5.724 -33.524 58.828 1.00 23.29 331 TYR B N 1
ATOM 5533 C CA . TYR B 1 331 ? 5.515 -32.968 60.166 1.00 21.48 331 TYR B CA 1
ATOM 5534 C C . TYR B 1 331 ? 5.734 -33.998 61.279 1.00 24.75 331 TYR B C 1
ATOM 5535 O O . TYR B 1 331 ? 5.546 -33.699 62.462 1.00 28.83 331 TYR B O 1
ATOM 5544 N N . TRP B 1 332 ? 6.141 -35.205 60.905 1.00 23.07 332 TRP B N 1
ATOM 5545 C CA . TRP B 1 332 ? 6.286 -36.282 61.876 1.00 23.52 332 TRP B CA 1
ATOM 5546 C C . TRP B 1 332 ? 7.705 -36.843 61.932 1.00 26.95 332 TRP B C 1
ATOM 5547 O O . TRP B 1 332 ? 7.915 -37.997 62.322 1.00 27.28 332 TRP B O 1
ATOM 5558 N N . ASP B 1 333 ? 8.679 -36.024 61.545 1.00 27.88 333 ASP B N 1
ATOM 5559 C CA . ASP B 1 333 ? 10.080 -36.392 61.717 1.00 31.72 333 ASP B CA 1
ATOM 5560 C C . ASP B 1 333 ? 10.516 -36.034 63.137 1.00 32.44 333 ASP B C 1
ATOM 5561 O O . ASP B 1 333 ? 11.056 -34.957 63.381 1.00 31.74 333 ASP B O 1
ATOM 5566 N N . GLU B 1 334 ? 10.275 -36.952 64.069 1.00 39.53 334 GLU B N 1
ATOM 5567 C CA . GLU B 1 334 ? 10.563 -36.730 65.483 1.00 41.86 334 GLU B CA 1
ATOM 5568 C C . GLU B 1 334 ? 12.068 -36.641 65.766 1.00 40.24 334 GLU B C 1
ATOM 5569 O O . GLU B 1 334 ? 12.478 -36.244 66.859 1.00 44.21 334 GLU B O 1
ATOM 5575 N N . SER B 1 335 ? 12.884 -36.999 64.778 1.00 33.59 335 SER B N 1
ATOM 5576 C CA . SER B 1 335 ? 14.336 -36.948 64.924 1.00 34.87 335 SER B CA 1
ATOM 5577 C C . SER B 1 335 ? 14.917 -35.582 64.571 1.00 34.57 335 SER B C 1
ATOM 5578 O O . SER B 1 335 ? 16.031 -35.252 64.972 1.00 35.81 335 SER B O 1
ATOM 5581 N N . SER B 1 336 ? 14.168 -34.794 63.810 1.00 38.75 336 SER B N 1
ATOM 5582 C CA . SER B 1 336 ? 14.621 -33.462 63.435 1.00 39.81 336 SER B CA 1
ATOM 5583 C C . SER B 1 336 ? 13.991 -32.395 64.327 1.00 37.19 336 SER B C 1
ATOM 5584 O O . SER B 1 336 ? 12.810 -32.476 64.663 1.00 40.93 336 SER B O 1
ATOM 5587 N N . GLU B 1 337 ? 14.782 -31.396 64.709 1.00 30.26 337 GLU B N 1
ATOM 5588 C CA . GLU B 1 337 ? 14.295 -30.319 65.565 1.00 32.73 337 GLU B CA 1
ATOM 5589 C C . GLU B 1 337 ? 13.530 -29.244 64.790 1.00 31.87 337 GLU B C 1
ATOM 5590 O O . GLU B 1 337 ? 12.897 -28.373 65.389 1.00 26.59 337 GLU B O 1
ATOM 5596 N N . CYS B 1 338 ? 13.593 -29.299 63.463 1.00 28.84 338 CYS B N 1
ATOM 5597 C CA . CYS B 1 338 ? 12.887 -28.328 62.636 1.00 27.49 338 CYS B CA 1
ATOM 5598 C C . CYS B 1 338 ? 12.066 -29.031 61.556 1.00 25.02 338 CYS B C 1
ATOM 5599 O O . CYS B 1 338 ? 12.299 -30.199 61.256 1.00 23.14 338 CYS B O 1
ATOM 5602 N N . TYR B 1 339 ? 11.092 -28.318 60.996 1.00 23.20 339 TYR B N 1
ATOM 5603 C CA . TYR B 1 339 ? 10.349 -28.793 59.834 1.00 23.35 339 TYR B CA 1
ATOM 5604 C C . TYR B 1 339 ? 11.157 -28.500 58.570 1.00 23.70 339 TYR B C 1
ATOM 5605 O O . TYR B 1 339 ? 11.458 -27.341 58.272 1.00 19.90 339 TYR B O 1
ATOM 5614 N N . ASN B 1 340 ? 11.521 -29.542 57.830 1.00 22.01 340 ASN B N 1
ATOM 5615 C CA . ASN B 1 340 ? 12.261 -29.344 56.588 1.00 20.65 340 ASN B CA 1
ATOM 5616 C C . ASN B 1 340 ? 11.313 -29.069 55.434 1.00 17.99 340 ASN B C 1
ATOM 5617 O O . ASN B 1 340 ? 10.450 -29.889 55.132 1.00 19.91 340 ASN B O 1
ATOM 5622 N N . PRO B 1 341 ? 11.458 -27.901 54.797 1.00 18.38 341 PRO B N 1
ATOM 5623 C CA . PRO B 1 341 ? 10.624 -27.541 53.650 1.00 21.10 341 PRO B CA 1
ATOM 5624 C C . PRO B 1 341 ? 10.832 -28.513 52.501 1.00 17.71 341 PRO B C 1
ATOM 5625 O O . PRO B 1 341 ? 11.962 -28.908 52.225 1.00 17.83 341 PRO B O 1
ATOM 5629 N N . CYS B 1 342 ? 9.738 -28.907 51.862 1.00 20.16 342 CYS B N 1
ATOM 5630 C CA . CYS B 1 342 ? 9.796 -29.714 50.650 1.00 19.08 342 CYS B CA 1
ATOM 5631 C C . CYS B 1 342 ? 8.792 -29.150 49.649 1.00 20.60 342 CYS B C 1
ATOM 5632 O O . CYS B 1 342 ? 7.881 -28.403 50.022 1.00 18.01 342 CYS B O 1
ATOM 5635 N N . PHE B 1 343 ? 8.962 -29.495 48.377 1.00 19.70 343 PHE B N 1
ATOM 5636 C CA . PHE B 1 343 ? 8.004 -29.088 47.361 1.00 18.44 343 PHE B CA 1
ATOM 5637 C C . PHE B 1 343 ? 7.992 -30.080 46.214 1.00 20.85 343 PHE B C 1
ATOM 5638 O O . PHE B 1 343 ? 8.899 -30.898 46.087 1.00 21.35 343 PHE B O 1
ATOM 5646 N N . TYR B 1 344 ? 6.957 -30.005 45.385 1.00 19.61 344 TYR B N 1
ATOM 5647 C CA . TYR B 1 344 ? 6.870 -30.832 44.188 1.00 19.12 344 TYR B CA 1
ATOM 5648 C C . TYR B 1 344 ? 6.730 -29.917 42.992 1.00 19.02 344 TYR B C 1
ATOM 5649 O O . TYR B 1 344 ? 6.293 -28.775 43.131 1.00 19.14 344 TYR B O 1
ATOM 5658 N N . VAL B 1 345 ? 7.102 -30.410 41.817 1.00 17.73 345 VAL B N 1
ATOM 5659 C CA . VAL B 1 345 ? 6.800 -29.714 40.578 1.00 17.29 345 VAL B CA 1
ATOM 5660 C C . VAL B 1 345 ? 6.054 -30.689 39.671 1.00 20.43 345 VAL B C 1
ATOM 5661 O O . VAL B 1 345 ? 6.538 -31.795 39.419 1.00 19.65 345 VAL B O 1
ATOM 5665 N N . GLU B 1 346 ? 4.873 -30.287 39.205 1.00 16.24 346 GLU B N 1
ATOM 5666 C CA . GLU B 1 346 ? 4.134 -31.042 38.198 1.00 15.65 346 GLU B CA 1
ATOM 5667 C C . GLU B 1 346 ? 4.763 -30.836 36.822 1.00 20.38 346 GLU B C 1
ATOM 5668 O O . GLU B 1 346 ? 4.926 -29.703 36.376 1.00 17.24 346 GLU B O 1
ATOM 5674 N N . LEU B 1 347 ? 5.115 -31.932 36.156 1.00 20.15 347 LEU B N 1
ATOM 5675 C CA . LEU B 1 347 ? 5.749 -31.868 34.844 1.00 20.16 347 LEU B CA 1
ATOM 5676 C C . LEU B 1 347 ? 4.758 -32.253 33.748 1.00 20.30 347 LEU B C 1
ATOM 5677 O O . LEU B 1 347 ? 4.635 -33.427 33.393 1.00 18.81 347 LEU B O 1
ATOM 5682 N N . ILE B 1 348 ?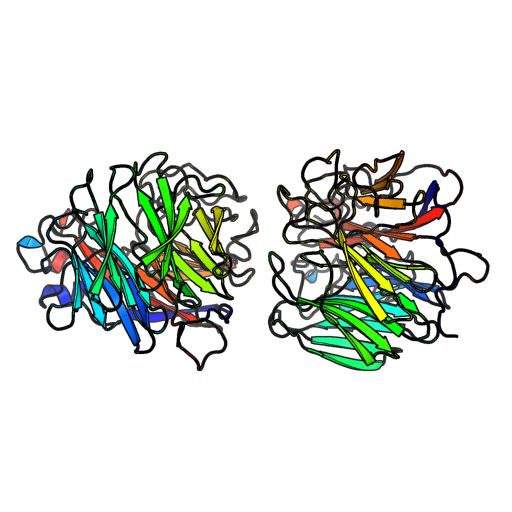 4.073 -31.258 33.195 1.00 16.72 348 ILE B N 1
ATOM 5683 C CA . ILE B 1 348 ? 2.983 -31.499 32.250 1.00 17.76 348 ILE B CA 1
ATOM 5684 C C . ILE B 1 348 ? 3.456 -31.828 30.841 1.00 19.28 348 ILE B C 1
ATOM 5685 O O . ILE B 1 348 ? 4.180 -31.046 30.230 1.00 20.86 348 ILE B O 1
ATOM 5690 N N . ARG B 1 349 ? 3.046 -32.986 30.327 1.00 19.41 349 ARG B N 1
ATOM 5691 C CA . ARG B 1 349 ? 3.327 -33.341 28.938 1.00 18.85 349 ARG B CA 1
ATOM 5692 C C . ARG B 1 349 ? 2.016 -33.393 28.167 1.00 19.89 349 ARG B C 1
ATOM 5693 O O . ARG B 1 349 ? 0.950 -33.588 28.753 1.00 17.80 349 ARG B O 1
ATOM 5701 N N . GLY B 1 350 ? 2.091 -33.220 26.852 1.00 17.10 350 GLY B N 1
ATOM 5702 C CA . GLY B 1 350 ? 0.903 -33.265 26.021 1.00 17.02 350 GLY B CA 1
ATOM 5703 C C . GLY B 1 350 ? 0.278 -31.901 25.815 1.00 20.84 350 GLY B C 1
ATOM 5704 O O . GLY B 1 350 ? 0.979 -30.893 25.745 1.00 21.75 350 GLY B O 1
ATOM 5705 N N . ARG B 1 351 ? -1.049 -31.873 25.732 1.00 18.93 351 ARG B N 1
ATOM 5706 C CA . ARG B 1 351 ? -1.778 -30.656 25.378 1.00 19.55 351 ARG B CA 1
ATOM 5707 C C . ARG B 1 351 ? -1.856 -29.654 26.534 1.00 21.65 351 ARG B C 1
ATOM 5708 O O . ARG B 1 351 ? -1.808 -30.039 27.702 1.00 22.00 351 ARG B O 1
ATOM 5716 N N . PRO B 1 352 ? -1.958 -28.353 26.216 1.00 21.08 352 PRO B N 1
ATOM 5717 C CA . PRO B 1 352 ? -2.079 -27.773 24.873 1.00 22.70 352 PRO B CA 1
ATOM 5718 C C . PRO B 1 352 ? -0.732 -27.640 24.173 1.00 23.95 352 PRO B C 1
ATOM 5719 O O . PRO B 1 352 ? -0.680 -27.549 22.951 1.00 25.56 352 PRO B O 1
ATOM 5723 N N . GLU B 1 353 ? 0.348 -27.655 24.938 1.00 24.22 353 GLU B N 1
ATOM 5724 C CA . GLU B 1 353 ? 1.641 -27.248 24.409 1.00 26.60 353 GLU B CA 1
ATOM 5725 C C . GLU B 1 353 ? 2.268 -28.222 23.406 1.00 28.11 353 GLU B C 1
ATOM 5726 O O . GLU B 1 353 ? 3.032 -27.813 22.525 1.00 23.07 353 GLU B O 1
ATOM 5732 N N . GLU B 1 354 ? 1.955 -29.507 23.542 1.00 22.04 354 GLU B N 1
ATOM 5733 C CA . GLU B 1 354 ? 2.482 -30.519 22.634 1.00 19.28 354 GLU B CA 1
ATOM 5734 C C . GLU B 1 354 ? 1.358 -31.160 21.813 1.00 19.06 354 GLU B C 1
ATOM 5735 O O . GLU B 1 354 ? 1.421 -32.345 21.458 1.00 19.62 354 GLU B O 1
ATOM 5741 N N . ALA B 1 355 ? 0.344 -30.359 21.490 1.00 14.68 355 ALA B N 1
ATOM 5742 C CA . ALA B 1 355 ? -0.823 -30.825 20.739 1.00 17.79 355 ALA B CA 1
ATOM 5743 C C . ALA B 1 355 ? -0.502 -31.440 19.373 1.00 20.53 355 ALA B C 1
ATOM 5744 O O . ALA B 1 355 ? -1.290 -32.237 18.847 1.00 18.84 355 ALA B O 1
ATOM 5746 N N . LYS B 1 356 ? 0.636 -31.072 18.789 1.00 24.61 356 LYS B N 1
ATOM 5747 C CA . LYS B 1 356 ? 1.001 -31.615 17.482 1.00 25.68 356 LYS B CA 1
ATOM 5748 C C . LYS B 1 356 ? 1.536 -33.046 17.576 1.00 26.09 356 LYS B C 1
ATOM 5749 O O . LYS B 1 356 ? 1.691 -33.722 16.562 1.00 27.58 356 LYS B O 1
ATOM 5755 N N . TYR B 1 357 ? 1.813 -33.507 18.793 1.00 22.71 357 TYR B N 1
ATOM 5756 C CA . TYR B 1 357 ? 2.367 -34.841 18.990 1.00 23.71 357 TYR B CA 1
ATOM 5757 C C . TYR B 1 357 ? 1.333 -35.848 19.497 1.00 25.53 357 TYR B C 1
ATOM 5758 O O . TYR B 1 357 ? 1.314 -37.007 19.062 1.00 21.43 357 TYR B O 1
ATOM 5767 N N . VAL B 1 358 ? 0.495 -35.412 20.434 1.00 20.48 358 VAL B N 1
ATOM 5768 C CA . VAL B 1 358 ? -0.442 -36.307 21.104 1.00 19.16 358 VAL B CA 1
ATOM 5769 C C . VAL B 1 358 ? -1.786 -35.633 21.370 1.00 20.02 358 VAL B C 1
ATOM 5770 O O . VAL B 1 358 ? -1.917 -34.403 21.301 1.00 18.01 358 VAL B O 1
ATOM 5774 N N . TRP B 1 359 ? -2.780 -36.452 21.695 1.00 15.96 359 TRP B N 1
ATOM 5775 C CA . TRP B 1 359 ? -4.130 -35.967 21.949 1.00 16.44 359 TRP B CA 1
ATOM 5776 C C . TRP B 1 359 ? -4.451 -35.879 23.436 1.00 19.30 359 TRP B C 1
ATOM 5777 O O . TRP B 1 359 ? -5.545 -35.450 23.811 1.00 21.57 359 TRP B O 1
ATOM 5788 N N . TRP B 1 360 ? -3.498 -36.269 24.280 1.00 18.74 360 TRP B N 1
ATOM 5789 C CA . TRP B 1 360 ? -3.719 -36.306 25.725 1.00 18.80 360 TRP B CA 1
ATOM 5790 C C . TRP B 1 360 ? -2.928 -35.244 26.473 1.00 18.72 360 TRP B C 1
ATOM 5791 O O . TRP B 1 360 ? -2.072 -34.576 25.901 1.00 20.35 360 TRP B O 1
ATOM 5802 N N . THR B 1 361 ? -3.235 -35.074 27.755 1.00 21.84 361 THR B N 1
ATOM 5803 C CA . THR B 1 361 ? -2.323 -34.376 28.655 1.00 19.64 361 THR B CA 1
ATOM 5804 C C . THR B 1 361 ? -2.257 -35.089 29.986 1.00 21.44 361 THR B C 1
ATOM 5805 O O . THR B 1 361 ? -3.266 -35.572 30.514 1.00 18.22 361 THR B O 1
ATOM 5809 N N . SER B 1 362 ? -1.047 -35.160 30.515 1.00 20.03 362 SER B N 1
ATOM 5810 C CA . SER B 1 362 ? -0.801 -35.862 31.749 1.00 19.70 362 SER B CA 1
ATOM 5811 C C . SER B 1 362 ? 0.521 -35.345 32.272 1.00 19.69 362 SER B C 1
ATOM 5812 O O . SER B 1 362 ? 1.235 -34.616 31.585 1.00 23.38 362 SER B O 1
ATOM 5815 N N . ASN B 1 363 ? 0.851 -35.711 33.496 1.00 17.38 363 ASN B N 1
ATOM 5816 C CA . ASN B 1 363 ? 2.058 -35.192 34.100 1.00 18.60 363 ASN B CA 1
ATOM 5817 C C . ASN B 1 363 ? 2.877 -36.295 34.725 1.00 15.33 363 ASN B C 1
ATOM 5818 O O . ASN B 1 363 ? 2.358 -37.374 35.018 1.00 17.85 363 ASN B O 1
ATOM 5823 N N . SER B 1 364 ? 4.159 -36.018 34.926 1.00 16.58 364 SER B N 1
ATOM 5824 C CA . SER B 1 364 ? 4.946 -36.775 35.880 1.00 16.08 364 SER B CA 1
ATOM 5825 C C . SER B 1 364 ? 5.235 -35.798 37.008 1.00 17.57 364 SER B C 1
ATOM 5826 O O . SER B 1 364 ? 4.701 -34.685 37.022 1.00 19.34 364 SER B O 1
ATOM 5829 N N . LEU B 1 365 ? 6.081 -36.202 37.944 1.00 17.96 365 LEU B N 1
ATOM 5830 C CA . LEU B 1 365 ? 6.254 -35.448 39.172 1.00 22.73 365 LEU B CA 1
ATOM 5831 C C . LEU B 1 365 ? 7.702 -35.560 39.629 1.00 22.49 365 LEU B C 1
ATOM 5832 O O . LEU B 1 365 ? 8.325 -36.609 39.487 1.00 23.53 365 LEU B O 1
ATOM 5837 N N . VAL B 1 366 ? 8.240 -34.464 40.152 1.00 17.70 366 VAL B N 1
ATOM 5838 C CA . VAL B 1 366 ? 9.516 -34.487 40.850 1.00 19.96 366 VAL B CA 1
ATOM 5839 C C . VAL B 1 366 ? 9.301 -33.807 42.202 1.00 20.84 366 VAL B C 1
ATOM 5840 O O . VAL B 1 366 ? 8.582 -32.808 42.290 1.00 20.71 366 VAL B O 1
ATOM 5844 N N . ALA B 1 367 ? 9.876 -34.373 43.261 1.00 22.72 367 ALA B N 1
ATOM 5845 C CA . ALA B 1 367 ? 9.757 -33.793 44.601 1.00 20.86 367 ALA B CA 1
ATOM 5846 C C . ALA B 1 367 ? 11.130 -33.520 45.216 1.00 22.44 367 ALA B C 1
ATOM 5847 O O . ALA B 1 367 ? 12.052 -34.329 45.077 1.00 21.88 367 ALA B O 1
ATOM 5849 N N . LEU B 1 368 ? 11.256 -32.380 45.897 1.00 20.51 368 LEU B N 1
ATOM 5850 C CA . LEU B 1 368 ? 12.539 -31.913 46.432 1.00 19.70 368 LEU B CA 1
ATOM 5851 C C . LEU B 1 368 ? 12.386 -31.580 47.906 1.00 22.45 368 LEU B C 1
ATOM 5852 O O . LEU B 1 368 ? 11.326 -31.113 48.318 1.00 21.12 368 LEU B O 1
ATOM 5857 N N . CYS B 1 369 ? 13.439 -31.797 48.695 1.00 19.53 369 CYS B N 1
ATOM 5858 C CA . CYS B 1 369 ? 13.454 -31.344 50.084 1.00 21.72 369 CYS B CA 1
ATOM 5859 C C . CYS B 1 369 ? 14.698 -30.498 50.362 1.00 22.30 369 CYS B C 1
ATOM 5860 O O . CYS B 1 369 ? 15.696 -30.587 49.643 1.00 21.68 369 CYS B O 1
ATOM 5863 N N . GLY B 1 370 ? 14.636 -29.658 51.388 1.00 18.44 370 GLY B N 1
ATOM 5864 C CA . GLY B 1 370 ? 15.716 -28.722 51.648 1.00 19.31 370 GLY B CA 1
ATOM 5865 C C . GLY B 1 370 ? 16.959 -29.349 52.242 1.00 21.28 370 GLY B C 1
ATOM 5866 O O . GLY B 1 370 ? 16.919 -30.464 52.766 1.00 18.46 370 GLY B O 1
ATOM 5867 N N . SER B 1 371 ? 18.072 -28.627 52.138 1.00 24.25 371 SER B N 1
ATOM 5868 C CA . SER B 1 371 ? 19.302 -28.972 52.842 1.00 25.30 371 SER B CA 1
ATOM 5869 C C . SER B 1 371 ? 19.891 -27.691 53.433 1.00 24.54 371 SER B C 1
ATOM 5870 O O . SER B 1 371 ? 19.855 -26.642 52.788 1.00 24.98 371 SER B O 1
ATOM 5873 N N . PRO B 1 372 ? 20.425 -27.771 54.666 1.00 34.72 372 PRO B N 1
ATOM 5874 C CA . PRO B 1 372 ? 20.983 -26.629 55.402 1.00 36.26 372 PRO B CA 1
ATOM 5875 C C . PRO B 1 372 ? 22.383 -26.283 54.916 1.00 36.99 372 PRO B C 1
ATOM 5876 O O . PRO B 1 372 ? 22.923 -25.227 55.241 1.00 39.85 372 PRO B O 1
ATOM 5880 N N . VAL B 1 373 ? 22.946 -27.182 54.121 1.00 34.85 373 VAL B N 1
ATOM 5881 C CA . VAL B 1 373 ? 24.319 -27.092 53.658 1.00 38.10 373 VAL B CA 1
ATOM 5882 C C . VAL B 1 373 ? 24.292 -26.987 52.129 1.00 37.70 373 VAL B C 1
ATOM 5883 O O . VAL B 1 373 ? 23.345 -27.457 51.498 1.00 38.19 373 VAL B O 1
ATOM 5887 N N . PRO B 1 374 ? 25.296 -26.323 51.527 1.00 43.35 374 PRO B N 1
ATOM 5888 C CA . PRO B 1 374 ? 25.360 -26.236 50.062 1.00 39.45 374 PRO B CA 1
ATOM 5889 C C . PRO B 1 374 ? 25.280 -27.614 49.400 1.00 38.65 374 PRO B C 1
ATOM 5890 O O . PRO B 1 374 ? 25.882 -28.564 49.900 1.00 38.87 374 PRO B O 1
ATOM 5894 N N . VAL B 1 375 ? 24.536 -27.726 48.304 1.00 29.48 375 VAL B N 1
ATOM 5895 C CA . VAL B 1 375 ? 24.429 -29.001 47.600 1.00 33.76 375 VAL B CA 1
ATOM 5896 C C . VAL B 1 375 ? 24.857 -28.854 46.149 1.00 35.05 375 VAL B C 1
ATOM 5897 O O . VAL B 1 375 ? 25.244 -27.770 45.715 1.00 38.19 375 VAL B O 1
ATOM 5901 N N . GLY B 1 376 ? 24.785 -29.948 45.399 1.00 34.18 376 GLY B N 1
ATOM 5902 C CA . GLY B 1 376 ? 25.192 -29.935 44.008 1.00 30.29 376 GLY B CA 1
ATOM 5903 C C . GLY B 1 376 ? 24.122 -29.376 43.097 1.00 35.00 376 GLY B C 1
ATOM 5904 O O . GLY B 1 376 ? 23.237 -28.644 43.540 1.00 33.55 376 GLY B O 1
ATOM 5905 N N . SER B 1 377 ? 24.206 -29.719 41.817 1.00 43.07 377 SER B N 1
ATOM 5906 C CA . SER B 1 377 ? 23.233 -29.255 40.839 1.00 41.55 377 SER B CA 1
ATOM 5907 C C . SER B 1 377 ? 22.742 -30.419 39.985 1.00 40.92 377 SER B C 1
ATOM 5908 O O . SER B 1 377 ? 23.275 -31.529 40.057 1.00 36.53 377 SER B O 1
ATOM 5911 N N . GLY B 1 378 ? 21.725 -30.149 39.176 1.00 36.37 378 GLY B N 1
ATOM 5912 C CA . GLY B 1 378 ? 21.152 -31.138 38.287 1.00 37.38 378 GLY B CA 1
ATOM 5913 C C . GLY B 1 378 ? 19.817 -30.625 37.789 1.00 37.79 378 GLY B C 1
ATOM 5914 O O . GLY B 1 378 ? 19.115 -29.908 38.503 1.00 39.15 378 GLY B O 1
ATOM 5915 N N . SER B 1 379 ? 19.481 -30.970 36.551 1.00 33.09 379 SER B N 1
ATOM 5916 C CA . SER B 1 379 ? 18.166 -30.682 35.991 1.00 27.37 379 SER B CA 1
ATOM 5917 C C . SER B 1 379 ? 17.354 -31.978 36.009 1.00 26.51 379 SER B C 1
ATOM 5918 O O . SER B 1 379 ? 17.882 -33.046 35.685 1.00 25.30 379 SER B O 1
ATOM 5921 N N . PHE B 1 380 ? 16.086 -31.895 36.405 1.00 22.76 380 PHE B N 1
ATOM 5922 C CA . PHE B 1 380 ? 15.261 -33.094 36.534 1.00 18.71 380 PHE B CA 1
ATOM 5923 C C . PHE B 1 380 ? 13.923 -32.972 35.805 1.00 21.75 380 PHE B C 1
ATOM 5924 O O . PHE B 1 380 ? 12.872 -32.873 36.440 1.00 21.44 380 PHE B O 1
ATOM 5932 N N . PRO B 1 381 ? 13.959 -32.989 34.460 1.00 19.60 381 PRO B N 1
ATOM 5933 C CA . PRO B 1 381 ? 12.752 -32.817 33.648 1.00 21.28 381 PRO B CA 1
ATOM 5934 C C . PRO B 1 381 ? 11.975 -34.119 33.531 1.00 19.22 381 PRO B C 1
ATOM 5935 O O . PRO B 1 381 ? 12.418 -35.137 34.052 1.00 17.39 381 PRO B O 1
ATOM 5939 N N . ASP B 1 382 ? 10.832 -34.081 32.853 1.00 19.85 382 ASP B N 1
ATOM 5940 C CA . ASP B 1 382 ? 9.995 -35.266 32.676 1.00 22.90 382 ASP B CA 1
ATOM 5941 C C . ASP B 1 382 ? 10.793 -36.436 32.094 1.00 24.20 382 ASP B C 1
ATOM 5942 O O . ASP B 1 382 ? 10.839 -37.526 32.676 1.00 19.93 382 ASP B O 1
ATOM 5947 N N . GLY B 1 383 ? 11.425 -36.200 30.946 1.00 19.30 383 GLY B N 1
ATOM 5948 C CA . GLY B 1 383 ? 12.360 -37.158 30.381 1.00 20.75 383 GLY B CA 1
ATOM 5949 C C . GLY B 1 383 ? 11.793 -38.104 29.344 1.00 19.76 383 GLY B C 1
ATOM 5950 O O . GLY B 1 383 ? 12.487 -39.000 28.854 1.00 22.31 383 GLY B O 1
ATOM 5951 N N . ALA B 1 384 ? 10.527 -37.919 29.005 1.00 16.47 384 ALA B N 1
ATOM 5952 C CA . ALA B 1 384 ? 9.928 -38.727 27.959 1.00 20.18 384 ALA B CA 1
ATOM 5953 C C . ALA B 1 384 ? 10.172 -38.107 26.598 1.00 18.35 384 ALA B C 1
ATOM 5954 O O . ALA B 1 384 ? 10.218 -36.882 26.460 1.00 17.12 384 ALA B O 1
ATOM 5956 N N . GLN B 1 385 ? 10.342 -38.963 25.597 1.00 20.91 385 GLN B N 1
ATOM 5957 C CA . GLN B 1 385 ? 10.397 -38.527 24.207 1.00 22.84 385 GLN B CA 1
ATOM 5958 C C . GLN B 1 385 ? 8.967 -38.525 23.675 1.00 21.73 385 GLN B C 1
ATOM 5959 O O . GLN B 1 385 ? 8.400 -39.589 23.424 1.00 20.53 385 GLN B O 1
ATOM 5965 N N . ILE B 1 386 ? 8.383 -37.339 23.520 1.00 18.55 386 ILE B N 1
ATOM 5966 C CA . ILE B 1 386 ? 6.967 -37.217 23.173 1.00 21.19 386 ILE B CA 1
ATOM 5967 C C . ILE B 1 386 ? 6.637 -37.838 21.806 1.00 19.97 386 ILE B C 1
ATOM 5968 O O . ILE B 1 386 ? 5.518 -38.300 21.579 1.00 19.90 386 ILE B O 1
ATOM 5973 N N . GLN B 1 387 ? 7.610 -37.865 20.899 1.00 22.10 387 GLN B N 1
ATOM 5974 C CA . GLN B 1 387 ? 7.358 -38.412 19.566 1.00 24.07 387 GLN B CA 1
ATOM 5975 C C . GLN B 1 387 ? 7.152 -39.938 19.598 1.00 25.23 387 GLN B C 1
ATOM 5976 O O . GLN B 1 387 ? 6.575 -40.514 18.674 1.00 25.31 387 GLN B O 1
ATOM 5982 N N . TYR B 1 388 ? 7.594 -40.581 20.678 1.00 20.87 388 TYR B N 1
ATOM 5983 C CA . TYR B 1 388 ? 7.347 -42.009 20.877 1.00 21.62 388 TYR B CA 1
ATOM 5984 C C . TYR B 1 388 ? 5.839 -42.307 20.955 1.00 22.04 388 TYR B C 1
ATOM 5985 O O . TYR B 1 388 ? 5.411 -43.448 20.739 1.00 22.65 388 TYR B O 1
ATOM 5994 N N . PHE B 1 389 ? 5.046 -41.279 21.258 1.00 19.53 389 PHE B N 1
ATOM 5995 C CA . PHE B 1 389 ? 3.621 -41.425 21.546 1.00 19.89 389 PHE B CA 1
ATOM 5996 C C . PHE B 1 389 ? 2.728 -41.064 20.368 1.00 26.31 389 PHE B C 1
ATOM 5997 O O . PHE B 1 389 ? 1.496 -41.121 20.484 1.00 21.87 389 PHE B O 1
ATOM 6005 N N . SER B 1 390 ? 3.336 -40.664 19.252 1.00 27.14 390 SER B N 1
ATOM 6006 C CA . SER B 1 390 ? 2.576 -40.176 18.105 1.00 29.53 390 SER B CA 1
ATOM 6007 C C . SER B 1 390 ? 2.116 -41.331 17.232 1.00 31.86 390 SER B C 1
ATOM 6008 O O . SER B 1 390 ? 2.601 -42.451 17.385 1.00 34.38 390 SER B O 1
#

B-factor: mean 26.77, std 9.15, range [10.18, 78.2]

Radius of gyration: 29.44 Å; Cα contacts (8 Å, |Δi|>4): 2509; chains: 2; bounding box: 77×71×79 Å

Nearest PDB structures (foldseek):
  4qn3-assembly1_A  TM=1.003E+00  e=7.461E-79  Influenza A virus (A/mallard/ALB/196/1996(H10N7))
  4qn4-assembly1_A  TM=9.984E-01  e=1.061E-60  Influenza A virus (A/chicken/Nanchang/7-010/2000(H3N6))
  5hum-assembly1_C  TM=9.987E-01  e=1.653E-60  Influenza A virus (A/chicken/Sichuan/NCJPL1/2014(H5N6))
  2cml-assembly1_A  TM=9.982E-01  e=1.022E-59  Influenza A virus
  7e6q-assembly2_B  TM=9.602E-01  e=5.186E-46  Influenza A virus (A/duck/Alberta/60/1976(H12N5))

Foldseek 3Di:
DFFAQAFAADFFDDKDFPAWALQVACLLPDFFFFWDLKEKAAAQVAIKIKTKTQQGGQPGPVLFPAVDQADQRIFMWIFHGRHGDDPVGIDGQGTARAWEKYQRRPWIKIWHWHDDQQWIKIFIAINSHTDDIGIADARGHKHWASYYWDYHPQKTWTKIWHDDLAAATWIKIFIDGRRHTPDIDIAAAQQRAFDRWFWDGHNQKIKTWTARLHFAQFTKIKIARNVVGDIHIWTFFEQCGAWAQDDHGDQFGGGRHGDGDRPDGSTAAFGWDADAQSTKGKHAPHNHAQFWIKIFRWGSRRPGRNIDTDDMATAADRVFGWGHKHWYWHSNPPVDNHTWIKMKIWRKDEPDVPPVQDSHIHTIMIMMTGDNDDDDHDYDHSPDDSNSSD/DFFAQAFAAFFFPDKDFPAWALQVACLLPDQFFFWDLKEKAAAQVGIKIKTKTQQGGQPGPVLFPQVDQWDQNIFMWIFHGRHGDDPVGIDGQTTARAKEKYQRHPWIKIWHWHDDQQWIKIFIAINSHTDDIGIAPARGRWHFASYYWDYHPQKTWTKIWHDDLAAATWIKIFIDHRRHTPDIDTAAAQQRAFDRWFWDGHRQKIKTWTARLYFALFTKIKIARNVVRDIYIWTFFEQQGAWAQDDDRDQFGGGRDGDGDRDDGSTAAFTWDADAQSTKGKHAPHNHAQFWIKIFRWGRRRPGRNIDTDDMATAADRVFGWGHKHWYWHSNPPVDNHIWIKMKIWGKDEPDVPPVQDSHIHTIMIMMIGDNDDDDHDYDHSPDDSNSSD